Protein AF-A0A5J4XGR7-F1 (afdb_monomer_lite)

Structure (mmCIF, N/CA/C/O backbone):
data_AF-A0A5J4XGR7-F1
#
_entry.id   AF-A0A5J4XGR7-F1
#
loop_
_atom_site.group_PDB
_atom_site.id
_atom_site.type_symbol
_atom_site.label_atom_id
_atom_site.label_alt_id
_atom_site.label_comp_id
_atom_site.label_asym_id
_atom_site.label_entity_id
_atom_site.label_seq_id
_atom_site.pdbx_PDB_ins_code
_atom_site.Cartn_x
_atom_site.Cartn_y
_atom_site.Cartn_z
_atom_site.occupancy
_atom_site.B_iso_or_equiv
_atom_site.auth_seq_id
_atom_site.auth_comp_id
_atom_site.auth_asym_id
_atom_site.auth_atom_id
_atom_site.pdbx_PDB_model_num
ATOM 1 N N . MET A 1 1 ? -18.506 -3.057 61.019 1.00 35.47 1 MET A N 1
ATOM 2 C CA . MET A 1 1 ? -19.127 -3.613 59.799 1.00 35.47 1 MET A CA 1
ATOM 3 C C . MET A 1 1 ? -17.991 -3.957 58.861 1.00 35.47 1 MET A C 1
ATOM 5 O O . MET A 1 1 ? -17.282 -3.046 58.457 1.00 35.47 1 MET A O 1
ATOM 9 N N . GLY A 1 2 ? -17.722 -5.250 58.664 1.00 33.94 2 GLY A N 1
ATOM 10 C CA . GLY A 1 2 ? -16.629 -5.697 57.802 1.00 33.94 2 GLY A CA 1
ATOM 11 C C . GLY A 1 2 ? -16.838 -5.169 56.389 1.00 33.94 2 GLY A C 1
ATOM 12 O O . GLY A 1 2 ? -17.952 -5.234 55.870 1.00 33.94 2 GLY A O 1
ATOM 13 N N . SER A 1 3 ? -15.792 -4.596 55.802 1.00 35.97 3 SER A N 1
ATOM 14 C CA . SER A 1 3 ? -15.739 -4.311 54.374 1.00 35.97 3 SER A CA 1
ATOM 15 C C . SER A 1 3 ? -16.017 -5.618 53.641 1.00 35.97 3 SER A C 1
ATOM 17 O O . SER A 1 3 ? -15.190 -6.525 53.686 1.00 35.97 3 SER A O 1
ATOM 19 N N . VAL A 1 4 ? -17.200 -5.745 53.041 1.00 42.69 4 VAL A N 1
ATOM 20 C CA . VAL A 1 4 ? -17.518 -6.866 52.157 1.00 42.69 4 VAL A CA 1
ATOM 21 C C . VAL A 1 4 ? -16.517 -6.777 51.010 1.00 42.69 4 VAL A C 1
ATOM 23 O O . VAL A 1 4 ? -16.603 -5.861 50.190 1.00 42.69 4 VAL A O 1
ATOM 26 N N . GLU A 1 5 ? -15.504 -7.646 51.018 1.00 52.25 5 GLU A N 1
ATOM 27 C CA . GLU A 1 5 ? -14.591 -7.784 49.888 1.00 52.25 5 GLU A CA 1
ATOM 28 C C . GLU A 1 5 ? -15.436 -8.092 48.651 1.00 52.25 5 GLU A C 1
ATOM 30 O O . GLU A 1 5 ? -16.339 -8.930 48.688 1.00 52.25 5 GLU A O 1
ATOM 35 N N . ALA A 1 6 ? -15.210 -7.340 47.575 1.00 58.41 6 ALA A N 1
ATOM 36 C CA . ALA A 1 6 ? -15.931 -7.561 46.333 1.00 58.41 6 ALA A CA 1
ATOM 37 C C . ALA A 1 6 ? -15.627 -8.981 45.815 1.00 58.41 6 ALA A C 1
ATOM 39 O O . ALA A 1 6 ? -14.471 -9.403 45.902 1.00 58.41 6 ALA A O 1
ATOM 40 N N . PRO A 1 7 ? -16.624 -9.699 45.261 1.00 67.62 7 PRO A N 1
ATOM 41 C CA . PRO A 1 7 ? -16.417 -11.048 44.747 1.00 67.62 7 PRO A CA 1
ATOM 42 C C . PRO A 1 7 ? -15.323 -11.043 43.676 1.00 67.62 7 PRO A C 1
ATOM 44 O O . PRO A 1 7 ? -15.255 -10.136 42.838 1.00 67.62 7 PRO A O 1
ATOM 47 N N . ARG A 1 8 ? -14.446 -12.046 43.716 1.00 77.00 8 ARG A N 1
ATOM 48 C CA . ARG A 1 8 ? -13.372 -12.233 42.740 1.00 77.00 8 ARG A CA 1
ATOM 49 C C . ARG A 1 8 ? -13.976 -12.784 41.459 1.00 77.00 8 ARG A C 1
ATOM 51 O O . ARG A 1 8 ? -14.538 -13.875 41.448 1.00 77.00 8 ARG A O 1
ATOM 58 N N . VAL A 1 9 ? -13.831 -12.039 40.372 1.00 80.75 9 VAL A N 1
ATOM 59 C CA . VAL A 1 9 ? -14.451 -12.365 39.085 1.00 80.75 9 VAL A CA 1
ATOM 60 C C . VAL A 1 9 ? -13.431 -13.002 38.149 1.00 80.75 9 VAL A C 1
ATOM 62 O O . VAL A 1 9 ? -12.351 -12.451 37.943 1.00 80.75 9 VAL A O 1
ATOM 65 N N . TYR A 1 10 ? -13.792 -14.133 37.545 1.00 83.62 10 TYR A N 1
ATOM 66 C CA . TYR A 1 10 ? -13.064 -14.713 36.420 1.00 83.62 10 TYR A CA 1
ATOM 67 C C . TYR A 1 10 ? -13.695 -14.235 35.109 1.00 83.62 10 TYR A C 1
ATOM 69 O O . TYR A 1 10 ? -14.825 -14.607 34.800 1.00 83.62 10 TYR A O 1
ATOM 77 N N . ASN A 1 11 ? -12.997 -13.389 34.345 1.00 84.75 11 ASN A N 1
ATOM 78 C CA . ASN A 1 11 ? -13.507 -12.873 33.073 1.00 84.75 11 ASN A CA 1
ATOM 79 C C . ASN A 1 11 ? -13.073 -13.744 31.885 1.00 84.75 11 ASN A C 1
ATOM 81 O O . ASN A 1 11 ? -11.894 -14.065 31.738 1.00 84.75 11 ASN A O 1
ATOM 85 N N . VAL A 1 12 ? -14.019 -14.048 30.997 1.00 86.75 12 VAL A N 1
ATOM 86 C CA . VAL A 1 12 ? -13.786 -14.740 29.726 1.00 86.75 12 VAL A CA 1
ATOM 87 C C . VAL A 1 12 ? -14.386 -13.921 28.592 1.00 86.75 12 VAL A C 1
ATOM 89 O O . VAL A 1 12 ? -15.551 -13.531 28.646 1.00 86.75 12 VAL A O 1
ATOM 92 N N . ASN A 1 13 ? -13.606 -13.679 27.542 1.00 86.81 13 ASN A N 1
ATOM 93 C CA . ASN A 1 13 ? -14.063 -12.925 26.380 1.00 86.81 13 ASN A CA 1
ATOM 94 C C . ASN A 1 13 ? -14.585 -13.876 25.296 1.00 86.81 13 ASN A C 1
ATOM 96 O O . ASN A 1 13 ? -13.844 -14.714 24.774 1.00 86.81 13 ASN A O 1
ATOM 100 N N . VAL A 1 14 ? -15.851 -13.723 24.921 1.00 90.00 14 VAL A N 1
ATOM 101 C CA . VAL A 1 14 ? -16.527 -14.528 23.903 1.00 90.00 14 VAL A CA 1
ATOM 102 C C . VAL A 1 14 ? -16.848 -13.645 22.700 1.00 90.00 14 VAL A C 1
ATOM 104 O O . VAL A 1 14 ? -17.646 -12.715 22.788 1.00 90.00 14 VAL A O 1
ATOM 107 N N . GLY A 1 15 ? -16.215 -13.919 21.563 1.00 90.38 15 GLY A N 1
ATOM 108 C CA . GLY A 1 15 ? -16.432 -13.178 20.324 1.00 90.38 15 GLY A CA 1
ATOM 109 C C . GLY A 1 15 ? -17.690 -13.629 19.605 1.00 90.38 15 GLY A C 1
ATOM 110 O O . GLY A 1 15 ? -17.881 -14.824 19.412 1.00 90.38 15 GLY A O 1
ATOM 111 N N . VAL A 1 16 ? -18.520 -12.693 19.154 1.00 91.00 16 VAL A N 1
ATOM 112 C CA . VAL A 1 16 ? -19.720 -12.979 18.360 1.00 91.00 16 VAL A CA 1
ATOM 113 C C . VAL A 1 16 ? -19.467 -12.564 16.916 1.00 91.00 16 VAL A C 1
ATOM 115 O O . VAL A 1 16 ? -19.383 -11.382 16.598 1.00 91.00 16 VAL A O 1
ATOM 118 N N . LEU A 1 17 ? -19.300 -13.554 16.040 1.00 90.38 17 LEU A N 1
ATOM 119 C CA . LEU A 1 17 ? -18.918 -13.387 14.638 1.00 90.38 17 LEU A CA 1
ATOM 120 C C . LEU A 1 17 ? -19.970 -14.022 13.719 1.00 90.38 17 LEU A C 1
ATOM 122 O O . LEU A 1 17 ? -20.699 -14.928 14.109 1.00 90.38 17 LEU A O 1
ATOM 126 N N . GLY A 1 18 ? -20.058 -13.556 12.476 1.00 88.88 18 GLY A N 1
ATOM 127 C CA . GLY A 1 18 ? -21.080 -13.997 11.526 1.00 88.88 18 GLY A CA 1
ATOM 128 C C . GLY A 1 18 ? -21.386 -12.945 10.465 1.00 88.88 18 GLY A C 1
ATOM 129 O O . GLY A 1 18 ? -21.012 -11.776 10.598 1.00 88.88 18 GLY A O 1
ATOM 130 N N . HIS A 1 19 ? -22.109 -13.349 9.422 1.00 87.12 19 HIS A N 1
ATOM 131 C CA . HIS A 1 19 ? -22.442 -12.481 8.287 1.00 87.12 19 HIS A CA 1
ATOM 132 C C . HIS A 1 19 ? -23.283 -11.259 8.704 1.00 87.12 19 HIS A C 1
ATOM 134 O O . HIS A 1 19 ? -23.903 -11.258 9.778 1.00 87.12 19 HIS A O 1
ATOM 140 N N . VAL A 1 20 ? -23.318 -10.213 7.874 1.00 83.44 20 VAL A N 1
ATOM 141 C CA . VAL A 1 20 ? -24.282 -9.103 8.001 1.00 83.44 20 VAL A CA 1
ATOM 142 C C . VAL A 1 20 ? -25.706 -9.666 8.128 1.00 83.44 20 VAL A C 1
ATOM 144 O O . VAL A 1 20 ? -26.036 -10.690 7.536 1.00 83.44 20 VAL A O 1
ATOM 147 N N . ASP A 1 21 ? -26.519 -9.065 8.996 1.00 83.31 21 ASP A N 1
ATOM 148 C CA . ASP A 1 21 ? -27.905 -9.471 9.278 1.00 83.31 21 ASP A CA 1
ATOM 149 C C . ASP A 1 21 ? -28.121 -10.900 9.800 1.00 83.31 21 ASP A C 1
ATOM 151 O O . ASP A 1 21 ? -29.259 -11.353 9.892 1.00 83.31 21 ASP A O 1
ATOM 155 N N . SER A 1 22 ? -27.080 -11.620 10.227 1.00 87.56 22 SER A N 1
ATOM 156 C CA . SER A 1 22 ? -27.241 -12.921 10.911 1.00 87.56 22 SER A CA 1
ATOM 157 C C . SER A 1 22 ? -27.864 -12.805 12.316 1.00 87.56 22 SER A C 1
ATOM 159 O O . SER A 1 22 ? -28.319 -13.801 12.879 1.00 87.56 22 SER A O 1
ATOM 161 N N . GLY A 1 23 ? -27.931 -11.590 12.875 1.00 86.81 23 GLY A N 1
ATOM 162 C CA . GLY A 1 23 ? -28.514 -11.302 14.191 1.00 86.81 23 GLY A CA 1
ATOM 163 C C . GLY A 1 23 ? -27.525 -11.344 15.362 1.00 86.81 23 GLY A C 1
ATOM 164 O O . GLY A 1 23 ? -27.931 -11.644 16.480 1.00 86.81 23 GLY A O 1
ATOM 165 N N . LYS A 1 24 ? -26.240 -11.040 15.118 1.00 88.38 24 LYS A N 1
ATOM 166 C CA . LYS A 1 24 ? -25.180 -10.960 16.148 1.00 88.38 24 LYS A CA 1
ATOM 167 C C . LYS A 1 24 ? -25.539 -10.015 17.297 1.00 88.38 24 LYS A C 1
ATOM 169 O O . LYS A 1 24 ? -25.634 -10.455 18.436 1.00 88.38 24 LYS A O 1
ATOM 174 N N . THR A 1 25 ? -25.831 -8.752 16.993 1.00 84.38 25 THR A N 1
ATOM 175 C CA . THR A 1 25 ? -26.162 -7.731 17.999 1.00 84.38 25 THR A CA 1
ATOM 176 C C . THR A 1 25 ? -27.451 -8.061 18.746 1.00 84.38 25 THR A C 1
ATOM 178 O O . THR A 1 25 ? -27.526 -7.880 19.956 1.00 84.38 25 THR A O 1
ATOM 181 N N . SER A 1 26 ? -28.445 -8.639 18.062 1.00 84.81 26 SER A N 1
ATOM 182 C CA . SER A 1 26 ? -29.669 -9.131 18.708 1.00 84.81 26 SER A CA 1
ATOM 183 C C . SER A 1 26 ? -29.368 -10.255 19.703 1.00 84.81 26 SER A C 1
ATOM 185 O O . SER A 1 26 ? -29.887 -10.238 20.815 1.00 84.81 26 SER A O 1
ATOM 187 N N . LEU A 1 27 ? -28.500 -11.204 19.333 1.00 87.25 27 LEU A N 1
ATOM 188 C CA . LEU A 1 27 ? -28.049 -12.278 20.219 1.00 87.25 27 LEU A CA 1
ATOM 189 C C . LEU A 1 27 ? -27.272 -11.729 21.425 1.00 87.25 27 LEU A C 1
ATOM 191 O O . LEU A 1 27 ? -27.525 -12.152 22.549 1.00 87.25 27 LEU A O 1
ATOM 195 N N . VAL A 1 28 ? -26.368 -10.768 21.210 1.00 87.44 28 VAL A N 1
ATOM 196 C CA . VAL A 1 28 ? -25.615 -10.110 22.290 1.00 87.44 28 VAL A CA 1
ATOM 197 C C . VAL A 1 28 ? -26.563 -9.400 23.251 1.00 87.44 28 VAL A C 1
ATOM 199 O O . VAL A 1 28 ? -26.449 -9.589 24.460 1.00 87.44 28 VAL A O 1
ATOM 202 N N . ALA A 1 29 ? -27.540 -8.650 22.738 1.00 83.00 29 ALA A N 1
ATOM 203 C CA . ALA A 1 29 ? -28.545 -7.976 23.555 1.00 83.00 29 ALA A CA 1
ATOM 204 C C . ALA A 1 29 ? -29.399 -8.963 24.371 1.00 83.00 29 ALA A C 1
ATOM 206 O O . ALA A 1 29 ? -29.711 -8.680 25.522 1.00 83.00 29 ALA A O 1
ATOM 207 N N . ALA A 1 30 ? -29.736 -10.129 23.808 1.00 84.25 30 ALA A N 1
ATOM 208 C CA . ALA A 1 30 ? -30.494 -11.167 24.509 1.00 84.25 30 ALA A CA 1
ATOM 209 C C . ALA A 1 30 ? -29.683 -11.902 25.592 1.00 84.25 30 ALA A C 1
ATOM 211 O O . ALA A 1 30 ? -30.261 -12.366 26.570 1.00 84.25 30 ALA A O 1
ATOM 212 N N . LEU A 1 31 ? -28.363 -12.021 25.423 1.00 85.31 31 LEU A N 1
ATOM 213 C CA . LEU A 1 31 ? -27.473 -12.675 26.390 1.00 85.31 31 LEU A CA 1
ATOM 214 C C . LEU A 1 31 ? -27.019 -11.746 27.528 1.00 85.31 31 LEU A C 1
ATOM 216 O O . LEU A 1 31 ? -26.620 -12.224 28.586 1.00 85.31 31 LEU A O 1
ATOM 220 N N . SER A 1 32 ? -27.015 -10.432 27.311 1.00 82.94 32 SER A N 1
ATOM 221 C CA . SER A 1 32 ? -26.356 -9.481 28.213 1.00 82.94 32 SER A CA 1
ATOM 222 C C . SER A 1 32 ? -27.250 -9.034 29.369 1.00 82.94 32 SER A C 1
ATOM 224 O O . SER A 1 32 ? -28.378 -8.603 29.155 1.00 82.94 32 SER A O 1
ATOM 226 N N . THR A 1 33 ? -26.711 -9.028 30.594 1.00 71.31 33 THR A N 1
ATOM 227 C CA . THR A 1 33 ? -27.356 -8.404 31.770 1.00 71.31 33 THR A CA 1
ATOM 228 C C . THR A 1 33 ? -26.818 -7.001 32.045 1.00 71.31 33 THR A C 1
ATOM 230 O O . THR A 1 33 ? -27.532 -6.147 32.568 1.00 71.31 33 THR A O 1
ATOM 233 N N . THR A 1 34 ? -25.561 -6.742 31.671 1.00 59.38 34 THR A N 1
ATOM 234 C CA . THR A 1 34 ? -24.900 -5.443 31.798 1.00 59.38 34 THR A CA 1
ATOM 235 C C . THR A 1 34 ? -24.473 -4.952 30.422 1.00 59.38 34 THR A C 1
ATOM 237 O O . THR A 1 34 ? -23.556 -5.489 29.802 1.00 59.38 34 THR A O 1
ATOM 240 N N . LEU A 1 35 ? -25.104 -3.875 29.956 1.00 58.78 35 LEU A N 1
ATOM 241 C CA . LEU A 1 35 ? -24.675 -3.163 28.755 1.00 58.78 35 LEU A CA 1
ATOM 242 C C . LEU A 1 35 ? -23.594 -2.146 29.145 1.00 58.78 35 LEU A C 1
ATOM 244 O O . LEU A 1 35 ? -23.832 -1.247 29.956 1.00 58.78 35 LEU A O 1
ATOM 248 N N . SER A 1 36 ? -22.393 -2.278 28.585 1.00 54.06 36 SER A N 1
ATOM 249 C CA . SER A 1 36 ? -21.340 -1.260 28.684 1.00 54.06 36 SER A CA 1
ATOM 250 C C . SER A 1 36 ? -20.983 -0.731 27.296 1.00 54.06 36 SER A C 1
ATOM 252 O O . SER A 1 36 ? -21.349 -1.321 26.293 1.00 54.06 36 SER A O 1
ATOM 254 N N . THR A 1 37 ? -20.391 0.467 27.262 1.00 48.09 37 THR A N 1
ATOM 255 C CA . THR A 1 37 ? -19.829 1.178 26.091 1.00 48.09 37 THR A CA 1
ATOM 256 C C . THR A 1 37 ? -20.209 0.643 24.701 1.00 48.09 37 THR A C 1
ATOM 258 O O . THR A 1 37 ? -19.685 -0.367 24.245 1.00 48.09 37 THR A O 1
ATOM 261 N N . ALA A 1 38 ? -21.072 1.406 24.020 1.00 42.56 38 ALA A N 1
ATOM 262 C CA . ALA A 1 38 ? -21.452 1.271 22.609 1.00 42.56 38 ALA A CA 1
ATOM 263 C C . ALA A 1 38 ? -22.240 0.011 22.192 1.00 42.56 38 ALA A C 1
ATOM 265 O O . ALA A 1 38 ? -22.529 -0.124 21.012 1.00 42.56 38 ALA A O 1
ATOM 266 N N . ALA A 1 39 ? -22.697 -0.834 23.126 1.00 40.84 39 ALA A N 1
ATOM 267 C CA . ALA A 1 39 ? -23.545 -2.001 22.822 1.00 40.84 39 ALA A CA 1
ATOM 268 C C . ALA A 1 39 ? -24.866 -1.690 22.073 1.00 40.84 39 ALA A C 1
ATOM 270 O O . ALA A 1 39 ? -25.494 -2.589 21.525 1.00 40.84 39 ALA A O 1
ATOM 271 N N . LEU A 1 40 ? -25.287 -0.420 22.049 1.00 45.88 40 LEU A N 1
ATOM 272 C CA . LEU A 1 40 ? -26.390 0.096 21.239 1.00 45.88 40 LEU A CA 1
ATOM 273 C C . LEU A 1 40 ? -25.913 1.378 20.544 1.00 45.88 40 LEU A C 1
ATOM 275 O O . LEU A 1 40 ? -26.036 2.474 21.096 1.00 45.88 40 LEU A O 1
ATOM 279 N N . ASP A 1 41 ? -25.271 1.198 19.388 1.00 48.06 41 ASP A N 1
ATOM 280 C CA . ASP A 1 41 ? -24.993 2.175 18.327 1.00 48.06 41 ASP A CA 1
ATOM 281 C C . ASP A 1 41 ? -25.089 3.648 18.745 1.00 48.06 41 ASP A C 1
ATOM 283 O O . ASP A 1 41 ? -26.098 4.316 18.541 1.00 48.06 41 ASP A O 1
ATOM 287 N N . LYS A 1 42 ? -24.027 4.200 19.341 1.00 41.34 42 LYS A N 1
ATOM 288 C CA . LYS A 1 42 ? -23.983 5.632 19.696 1.00 41.34 42 LYS A CA 1
ATOM 289 C C . LYS A 1 42 ? -23.774 6.536 18.473 1.00 41.34 42 LYS A C 1
ATOM 291 O O . LYS A 1 42 ? -24.094 7.720 18.539 1.00 41.34 42 LYS A O 1
ATOM 296 N N . HIS A 1 43 ? -23.231 5.988 17.385 1.00 45.69 43 HIS A N 1
ATOM 297 C CA . HIS A 1 43 ? -22.874 6.738 16.185 1.00 45.69 43 HIS A CA 1
ATOM 298 C C . HIS A 1 43 ? -24.121 6.975 15.302 1.00 45.69 43 HIS A C 1
ATOM 300 O O . HIS A 1 43 ? -24.812 6.005 14.982 1.00 45.69 43 HIS A O 1
ATOM 306 N N . PRO A 1 44 ? -24.427 8.222 14.883 1.00 43.00 44 PRO A N 1
ATOM 307 C CA . PRO A 1 44 ? -25.643 8.555 14.124 1.00 43.00 44 PRO A CA 1
ATOM 308 C C . PRO A 1 44 ? -25.837 7.702 12.861 1.00 43.00 44 PRO A C 1
ATOM 310 O O . PRO A 1 44 ? -26.915 7.158 12.650 1.00 43.00 44 PRO A O 1
ATOM 313 N N . GLN A 1 45 ? -24.761 7.469 12.097 1.00 41.34 45 GLN A N 1
ATOM 314 C CA . GLN A 1 45 ? -24.793 6.609 10.901 1.00 41.34 45 GLN A CA 1
ATOM 315 C C . GLN A 1 45 ? -25.072 5.128 11.207 1.00 41.34 45 GLN A C 1
ATOM 317 O O . GLN A 1 45 ? -25.607 4.423 10.358 1.00 41.34 45 GLN A O 1
ATOM 322 N N . SER A 1 46 ? -24.705 4.651 12.399 1.00 48.94 46 SER A N 1
ATOM 323 C CA . SER A 1 46 ? -24.920 3.264 12.842 1.00 48.94 46 SER A CA 1
ATOM 324 C C . SER A 1 46 ? -26.401 3.038 13.155 1.00 48.94 46 SER A C 1
ATOM 326 O O . SER A 1 46 ? -26.987 2.059 12.705 1.00 48.94 46 SER A O 1
ATOM 328 N N . LYS A 1 47 ? -27.047 4.021 13.808 1.00 47.19 47 LYS A N 1
ATOM 329 C CA . LYS A 1 47 ? -28.500 4.022 14.056 1.00 47.19 47 LYS A CA 1
ATOM 330 C C . LYS A 1 47 ? -29.330 4.168 12.782 1.00 47.19 47 LYS A C 1
ATOM 332 O O . LYS A 1 47 ? -30.358 3.513 12.670 1.00 47.19 47 LYS A O 1
ATOM 337 N N . GLU A 1 48 ? -28.902 5.010 11.840 1.00 44.81 48 GLU A N 1
ATOM 338 C CA . GLU A 1 48 ? -29.597 5.185 10.553 1.00 44.81 48 GLU A CA 1
ATOM 339 C C . GLU A 1 48 ? -29.514 3.940 9.663 1.00 44.81 48 GLU A C 1
ATOM 341 O O . GLU A 1 48 ? -30.456 3.650 8.929 1.00 44.81 48 GLU A O 1
ATOM 346 N N . ARG A 1 49 ? -28.397 3.199 9.718 1.00 41.91 49 ARG A N 1
ATOM 347 C CA . ARG A 1 49 ? -28.151 2.031 8.855 1.00 41.91 49 ARG A CA 1
ATOM 348 C C . ARG A 1 49 ? -28.406 0.677 9.524 1.00 41.91 49 ARG A C 1
ATOM 350 O O . ARG A 1 49 ? -28.447 -0.322 8.816 1.00 41.91 49 ARG A O 1
ATOM 357 N N . GLY A 1 50 ? -28.558 0.624 10.848 1.00 50.94 50 GLY A N 1
ATOM 358 C CA . GLY A 1 50 ? -28.793 -0.613 11.602 1.00 50.94 50 GLY A CA 1
ATOM 359 C C . GLY A 1 50 ? -27.637 -1.622 11.550 1.00 50.94 50 GLY A C 1
ATOM 360 O O . GLY A 1 50 ? -27.884 -2.825 11.599 1.00 50.94 50 GLY A O 1
ATOM 361 N N . ILE A 1 51 ? -26.388 -1.157 11.410 1.00 53.47 51 ILE A N 1
ATOM 362 C CA . ILE A 1 51 ? -25.192 -2.008 11.274 1.00 53.47 51 ILE A CA 1
ATOM 363 C C . ILE A 1 51 ? -24.161 -1.706 12.361 1.00 53.47 51 ILE A C 1
ATOM 365 O O . ILE A 1 51 ? -23.870 -0.550 12.622 1.00 53.47 51 ILE A O 1
ATOM 369 N N . THR A 1 52 ? -23.522 -2.734 12.917 1.00 52.91 52 THR A N 1
ATOM 370 C CA . THR A 1 52 ? -22.407 -2.577 13.864 1.00 52.91 52 THR A CA 1
ATOM 371 C C . THR A 1 52 ? -21.140 -2.112 13.138 1.00 52.91 52 THR A C 1
ATOM 373 O O . THR A 1 52 ? -20.603 -2.849 12.306 1.00 52.91 52 THR A O 1
ATOM 376 N N . LEU A 1 53 ? -20.659 -0.901 13.445 1.00 56.28 53 LEU A N 1
ATOM 377 C CA . LEU A 1 53 ? -19.463 -0.298 12.829 1.00 56.28 53 LEU A CA 1
ATOM 378 C C . LEU A 1 53 ? -18.163 -0.505 13.636 1.00 56.28 53 LEU A C 1
ATOM 380 O O . LEU A 1 53 ? -17.075 -0.401 13.071 1.00 56.28 53 LEU A O 1
ATOM 384 N N . ASP A 1 54 ? -18.264 -0.836 14.926 1.00 67.31 54 ASP A N 1
ATOM 385 C CA . ASP A 1 54 ? -17.138 -1.024 15.856 1.00 67.31 54 ASP A CA 1
ATOM 386 C C . ASP A 1 54 ? -17.360 -2.259 16.760 1.00 67.31 54 ASP A C 1
ATOM 388 O O . ASP A 1 54 ? -18.458 -2.802 16.801 1.00 67.31 54 ASP A O 1
ATOM 392 N N . LEU A 1 55 ? -16.339 -2.722 17.486 1.00 73.25 55 LEU A N 1
ATOM 393 C CA . LEU A 1 55 ? -16.454 -3.767 18.497 1.00 73.25 55 LEU A CA 1
ATOM 394 C C . LEU A 1 55 ? -17.379 -3.300 19.627 1.00 73.25 55 LEU A C 1
ATOM 396 O O . LEU A 1 55 ? -17.040 -2.410 20.412 1.00 73.25 55 LEU A O 1
ATOM 400 N N . GLY A 1 56 ? -18.544 -3.934 19.726 1.00 76.56 56 GLY A N 1
ATOM 401 C CA . GLY A 1 56 ? -19.458 -3.757 20.848 1.00 76.56 56 GLY A CA 1
ATOM 402 C C . GLY A 1 56 ? -19.044 -4.644 22.018 1.00 76.56 56 GLY A C 1
ATOM 403 O O . GLY A 1 56 ? -18.655 -5.792 21.822 1.00 76.56 56 GLY A O 1
ATOM 404 N N . PHE A 1 57 ? -19.148 -4.142 23.248 1.00 78.31 57 PHE A N 1
ATOM 405 C CA . PHE A 1 57 ? -18.793 -4.918 24.438 1.00 78.31 57 PHE A CA 1
ATOM 406 C C . PHE A 1 57 ? -19.955 -4.967 25.414 1.00 78.31 57 PHE A C 1
ATOM 408 O O . PHE A 1 57 ? -20.390 -3.941 25.926 1.00 78.31 57 PHE A O 1
ATOM 415 N N . SER A 1 58 ? -20.433 -6.167 25.713 1.00 83.06 58 SER A N 1
ATOM 416 C CA . SER A 1 58 ? -21.461 -6.390 26.734 1.00 83.06 58 SER A CA 1
ATOM 417 C C . SER A 1 58 ? -21.056 -7.536 27.643 1.00 83.06 58 SER A C 1
ATOM 419 O O . SER A 1 58 ? -20.127 -8.270 27.320 1.00 83.06 58 SER A O 1
ATOM 421 N N . SER A 1 59 ? -21.705 -7.698 28.791 1.00 85.62 59 SER A N 1
ATOM 422 C CA . SER A 1 59 ? -21.398 -8.827 29.665 1.00 85.62 59 SER A CA 1
ATOM 423 C C . SER A 1 59 ? -22.610 -9.369 30.404 1.00 85.62 59 SER A C 1
ATOM 425 O O . SER A 1 59 ? -23.624 -8.690 30.601 1.00 85.62 59 SER A O 1
ATOM 427 N N . PHE A 1 60 ? -22.478 -10.618 30.834 1.00 87.19 60 PHE A N 1
ATOM 428 C CA . PHE A 1 60 ? -23.310 -11.218 31.865 1.00 87.19 60 PHE A CA 1
ATOM 429 C C . PHE A 1 60 ? -22.422 -11.954 32.869 1.00 87.19 60 PHE A C 1
ATOM 431 O O . PHE A 1 60 ? -21.311 -12.379 32.544 1.00 87.19 60 PHE A O 1
ATOM 438 N N . ALA A 1 61 ? -22.904 -12.065 34.102 1.00 85.81 61 ALA A N 1
ATOM 439 C CA . ALA A 1 61 ? -22.212 -12.745 35.188 1.00 85.81 61 ALA A CA 1
ATOM 440 C C . ALA A 1 61 ? -23.087 -13.876 35.721 1.00 85.81 61 ALA A C 1
ATOM 442 O O . ALA A 1 61 ? -24.317 -13.779 35.709 1.00 85.81 61 ALA A O 1
ATOM 443 N N . MET A 1 62 ? -22.446 -14.944 36.177 1.00 87.38 62 MET A N 1
ATOM 444 C CA . MET A 1 62 ? -23.108 -16.090 36.780 1.00 87.38 62 MET A CA 1
ATOM 445 C C . MET A 1 62 ? -22.238 -16.709 37.882 1.00 87.38 62 MET A C 1
ATOM 447 O O . MET A 1 62 ? -21.019 -16.508 37.884 1.00 87.38 62 MET A O 1
ATOM 451 N N . PRO A 1 63 ? -22.834 -17.483 38.808 1.00 86.94 63 PRO A N 1
ATOM 452 C CA . PRO A 1 63 ? -22.070 -18.240 39.792 1.00 86.94 63 PRO A CA 1
ATOM 453 C C . PRO A 1 63 ? -21.051 -19.163 39.121 1.00 86.94 63 PRO A C 1
ATOM 455 O O . PRO A 1 63 ? -21.295 -19.666 38.019 1.00 86.94 63 PRO A O 1
ATOM 458 N N . MET A 1 64 ? -19.917 -19.390 39.784 1.00 86.00 64 MET A N 1
ATOM 459 C CA . MET A 1 64 ? -18.836 -20.188 39.215 1.00 86.00 64 MET A CA 1
ATOM 460 C C . MET A 1 64 ? -19.297 -21.630 38.900 1.00 86.00 64 MET A C 1
ATOM 462 O O . MET A 1 64 ? -19.754 -22.333 39.808 1.00 86.00 64 MET A O 1
ATOM 466 N N . PRO A 1 65 ? -19.186 -22.100 37.639 1.00 86.44 65 PRO A N 1
ATOM 467 C CA . PRO A 1 65 ? -19.594 -23.453 37.256 1.00 86.44 65 PRO A CA 1
ATOM 468 C C . PRO A 1 65 ? -18.784 -24.540 37.971 1.00 86.44 65 PRO A C 1
ATOM 470 O O . PRO A 1 65 ? -17.587 -24.367 38.189 1.00 86.44 65 PRO A O 1
ATOM 473 N N . ASP A 1 66 ? -19.397 -25.700 38.233 1.00 84.88 66 ASP A N 1
ATOM 474 C CA . ASP A 1 66 ? -18.789 -26.809 38.996 1.00 84.88 66 ASP A CA 1
ATOM 475 C C . ASP A 1 66 ? -17.392 -27.213 38.503 1.00 84.88 66 ASP A C 1
ATOM 477 O O . ASP A 1 66 ? -16.465 -27.397 39.288 1.00 84.88 66 ASP A O 1
ATOM 481 N N . HIS A 1 67 ? -17.202 -27.285 37.184 1.00 84.25 67 HIS A N 1
ATOM 482 C CA . HIS A 1 67 ? -15.924 -27.673 36.584 1.00 84.25 67 HIS A CA 1
ATOM 483 C C . HIS A 1 67 ? -14.818 -26.605 36.715 1.00 84.25 67 HIS A C 1
ATOM 485 O O . HIS A 1 67 ? -13.651 -26.920 36.490 1.00 84.25 67 HIS A O 1
ATOM 491 N N . LEU A 1 68 ? -15.149 -25.369 37.112 1.00 84.12 68 LEU A N 1
ATOM 492 C CA . LEU A 1 68 ? -14.210 -24.257 37.315 1.00 84.12 68 LEU A CA 1
ATOM 493 C C . LEU A 1 68 ? -14.069 -23.833 38.787 1.00 84.12 68 LEU A C 1
ATOM 495 O O . LEU A 1 68 ? -13.210 -23.010 39.089 1.00 84.12 68 LEU A O 1
ATOM 499 N N . GLN A 1 69 ? -14.837 -24.411 39.718 1.00 82.38 69 GLN A N 1
ATOM 500 C CA . GLN A 1 69 ? -14.798 -24.066 41.154 1.00 82.38 69 GLN A CA 1
ATOM 501 C C . GLN A 1 69 ? -13.429 -24.274 41.824 1.00 82.38 69 GLN A C 1
ATOM 503 O O . GLN A 1 69 ? -13.175 -23.739 42.897 1.00 82.38 69 GLN A O 1
ATOM 508 N N . HIS A 1 70 ? -12.529 -25.037 41.199 1.00 80.81 70 HIS A N 1
ATOM 509 C CA . HIS A 1 70 ? -11.150 -25.206 41.661 1.00 80.81 70 HIS A CA 1
ATOM 510 C C . HIS A 1 70 ? -10.289 -23.937 41.496 1.00 80.81 70 HIS A C 1
ATOM 512 O O . HIS A 1 70 ? -9.190 -23.865 42.046 1.00 80.81 70 HIS A O 1
ATOM 518 N N . LEU A 1 71 ? -10.751 -22.951 40.720 1.00 80.88 71 LEU A N 1
ATOM 519 C CA . LEU A 1 71 ? -10.074 -21.670 40.536 1.00 80.88 71 LEU A CA 1
ATOM 520 C C . LEU A 1 71 ? -10.374 -20.714 41.709 1.00 80.88 71 LEU A C 1
ATOM 522 O O . LEU A 1 71 ? -11.446 -20.788 42.302 1.00 80.88 71 LEU A O 1
ATOM 526 N N . PRO A 1 72 ? -9.473 -19.769 42.038 1.00 81.81 72 PRO A N 1
ATOM 527 C CA . PRO A 1 72 ? -9.626 -18.860 43.179 1.00 81.81 72 PRO A CA 1
ATOM 528 C C . PRO A 1 72 ? -10.584 -17.683 42.887 1.00 81.81 72 PRO A C 1
ATOM 530 O O . PRO A 1 72 ? -10.259 -16.534 43.193 1.00 81.81 72 PRO A O 1
ATOM 533 N N . TYR A 1 73 ? -11.740 -17.955 42.277 1.00 83.31 73 TYR A N 1
ATOM 534 C CA . TYR A 1 73 ? -12.741 -16.967 41.865 1.00 83.31 73 TYR A CA 1
ATOM 535 C C . TYR A 1 73 ? -14.143 -17.389 42.307 1.00 83.31 73 TYR A C 1
ATOM 537 O O . TYR A 1 73 ? -14.447 -18.577 42.372 1.00 83.31 73 TYR A O 1
ATOM 545 N N . ASP A 1 74 ? -14.989 -16.402 42.586 1.00 84.50 74 ASP A N 1
ATOM 546 C CA . ASP A 1 74 ? -16.321 -16.599 43.158 1.00 84.50 74 ASP A CA 1
ATOM 547 C C . ASP A 1 74 ? -17.416 -16.564 42.065 1.00 84.50 74 ASP A C 1
ATOM 549 O O . ASP A 1 74 ? -18.423 -17.269 42.156 1.00 84.50 74 ASP A O 1
ATOM 553 N N . GLU A 1 75 ? -17.201 -15.796 40.988 1.00 87.81 75 GLU A N 1
ATOM 554 C CA . GLU A 1 75 ? -18.141 -15.637 39.867 1.00 87.81 75 GLU A CA 1
ATOM 555 C C . GLU A 1 75 ? -17.443 -15.765 38.503 1.00 87.81 75 GLU A C 1
ATOM 557 O O . GLU A 1 75 ? -16.310 -15.309 38.317 1.00 87.81 75 GLU A O 1
ATOM 562 N N . LEU A 1 76 ? -18.155 -16.334 37.524 1.00 86.94 76 LEU A N 1
ATOM 563 C CA . LEU A 1 76 ? -17.769 -16.328 36.114 1.00 86.94 76 LEU A CA 1
ATOM 564 C C . LEU A 1 76 ? -18.441 -15.148 35.414 1.00 86.94 76 LEU A C 1
ATOM 566 O O . LEU A 1 76 ? -19.667 -15.023 35.416 1.00 86.94 76 LEU A O 1
ATOM 570 N N . GLN A 1 77 ? -17.647 -14.327 34.738 1.00 86.50 77 GLN A N 1
ATOM 571 C CA . GLN A 1 77 ? -18.145 -13.264 33.882 1.00 86.50 77 GLN A CA 1
ATOM 572 C C . GLN A 1 77 ? -17.797 -13.536 32.425 1.00 86.50 77 GLN A C 1
ATOM 574 O O . GLN A 1 77 ? -16.640 -13.758 32.070 1.00 86.50 77 GLN A O 1
ATOM 579 N N . VAL A 1 78 ? -18.809 -13.452 31.569 1.00 88.06 78 VAL A N 1
ATOM 580 C CA . VAL A 1 78 ? -18.662 -13.587 30.125 1.00 88.06 78 VAL A CA 1
ATOM 581 C C . VAL A 1 78 ? -18.794 -12.208 29.497 1.00 88.06 78 VAL A C 1
ATOM 583 O O . VAL A 1 78 ? -19.863 -11.600 29.530 1.00 88.06 78 VAL A O 1
ATOM 586 N N . THR A 1 79 ? -17.702 -11.713 28.919 1.00 87.56 79 THR A N 1
ATOM 587 C CA . THR A 1 79 ? -17.689 -10.484 28.123 1.00 87.56 79 THR A CA 1
ATOM 588 C C . THR A 1 79 ? -17.901 -10.839 26.656 1.00 87.56 79 THR A C 1
ATOM 590 O O . THR A 1 79 ? -17.052 -11.459 26.023 1.00 87.56 79 THR A O 1
ATOM 593 N N . LEU A 1 80 ? -19.043 -10.444 26.109 1.00 87.94 80 LEU A N 1
ATOM 594 C CA . LEU A 1 80 ? -19.402 -10.605 24.708 1.00 87.94 80 LEU A CA 1
ATOM 595 C C . LEU A 1 80 ? -18.763 -9.493 23.874 1.00 87.94 80 LEU A C 1
ATOM 597 O O . LEU A 1 80 ? -19.005 -8.310 24.122 1.00 87.94 80 LEU A O 1
ATOM 601 N N . VAL A 1 81 ? -17.972 -9.888 22.879 1.00 86.75 81 VAL A N 1
ATOM 602 C CA . VAL A 1 81 ? -17.326 -8.997 21.909 1.00 86.75 81 VAL A CA 1
ATOM 603 C C . VAL A 1 81 ? -18.102 -9.078 20.593 1.00 86.75 81 VAL A C 1
ATOM 605 O O . VAL A 1 81 ? -17.898 -10.002 19.805 1.00 86.75 81 VAL A O 1
ATOM 608 N N . ASP A 1 82 ? -19.019 -8.138 20.366 1.00 86.12 82 ASP A N 1
ATOM 609 C CA . ASP A 1 82 ? -19.807 -8.043 19.133 1.00 86.12 82 ASP A CA 1
ATOM 610 C C . ASP A 1 82 ? -18.915 -7.551 17.993 1.00 86.12 82 ASP A C 1
ATOM 612 O O . ASP A 1 82 ? -18.483 -6.397 17.980 1.00 86.12 82 ASP A O 1
ATOM 616 N N . CYS A 1 83 ? -18.592 -8.440 17.056 1.00 82.38 83 CYS A N 1
ATOM 617 C CA . CYS A 1 83 ? -17.745 -8.103 15.923 1.00 82.38 83 CYS A CA 1
ATOM 618 C C . CYS A 1 83 ? -18.589 -7.585 14.751 1.00 82.38 83 CYS A C 1
ATOM 620 O O . CYS A 1 83 ? -19.631 -8.169 14.431 1.00 82.38 83 CYS A O 1
ATOM 622 N N . PRO A 1 84 ? -18.129 -6.541 14.040 1.00 76.00 84 PRO A N 1
ATOM 623 C CA . PRO A 1 84 ? -18.842 -6.036 12.878 1.00 76.00 84 PRO A CA 1
ATOM 624 C C . PRO A 1 84 ? -18.987 -7.118 11.803 1.00 76.00 84 PRO A C 1
ATOM 626 O O . PRO A 1 84 ? -18.092 -7.932 11.589 1.00 76.00 84 PRO A O 1
ATOM 629 N N . GLY A 1 85 ? -20.129 -7.133 11.110 1.00 64.69 85 GLY A N 1
ATOM 630 C CA . GLY A 1 85 ? -20.366 -8.076 10.011 1.00 64.69 85 GLY A CA 1
ATOM 631 C C . GLY A 1 85 ? -19.838 -7.593 8.661 1.00 64.69 85 GLY A C 1
ATOM 632 O O . GLY A 1 85 ? -19.613 -8.405 7.776 1.00 64.69 85 GLY A O 1
ATOM 633 N N . HIS A 1 86 ? -19.673 -6.284 8.469 1.00 70.25 86 HIS A N 1
ATOM 634 C CA . HIS A 1 86 ? -19.421 -5.724 7.143 1.00 70.25 86 HIS A CA 1
ATOM 635 C C . HIS A 1 86 ? -18.020 -6.066 6.611 1.00 70.25 86 HIS A C 1
ATOM 637 O O . HIS A 1 86 ? -17.029 -6.027 7.340 1.00 70.25 86 HIS A O 1
ATOM 643 N N . ALA A 1 87 ? -17.922 -6.331 5.305 1.00 55.91 87 ALA A N 1
ATOM 644 C CA . ALA A 1 87 ? -16.689 -6.751 4.642 1.00 55.91 87 ALA A CA 1
ATOM 645 C C . ALA A 1 87 ? -15.534 -5.736 4.799 1.00 55.91 87 ALA A C 1
ATOM 647 O O . ALA A 1 87 ? -14.369 -6.130 4.887 1.00 55.91 87 ALA A O 1
ATOM 648 N N . SER A 1 88 ? -15.831 -4.437 4.868 1.00 56.38 88 SER A N 1
ATOM 649 C CA . SER A 1 88 ? -14.831 -3.375 5.075 1.00 56.38 88 SER A CA 1
ATOM 650 C C . SER A 1 88 ? -14.195 -3.372 6.474 1.00 56.38 88 SER A C 1
ATOM 652 O O . SER A 1 88 ? -13.150 -2.755 6.664 1.00 56.38 88 SER A O 1
ATOM 654 N N . LEU A 1 89 ? -14.779 -4.086 7.443 1.00 68.56 89 LEU A N 1
ATOM 655 C CA . LEU A 1 89 ? -14.388 -4.042 8.856 1.00 68.56 89 LEU A CA 1
ATOM 656 C C . LEU A 1 89 ? -13.549 -5.253 9.288 1.00 68.56 89 LEU A C 1
ATOM 658 O O . LEU A 1 89 ? -13.325 -5.470 10.475 1.00 68.56 89 LEU A O 1
ATOM 662 N N . ILE A 1 90 ? -13.013 -6.024 8.338 1.00 69.62 90 ILE A N 1
ATOM 663 C CA . ILE A 1 90 ? -12.196 -7.212 8.630 1.00 69.62 90 ILE A CA 1
ATOM 664 C C . ILE A 1 90 ? -10.960 -6.891 9.490 1.00 69.62 90 ILE A C 1
ATOM 666 O O . ILE A 1 90 ? -10.600 -7.682 10.357 1.00 69.62 90 ILE A O 1
ATOM 670 N N . LYS A 1 91 ? -10.361 -5.699 9.330 1.00 70.75 91 LYS A N 1
ATOM 671 C CA . LYS A 1 91 ? -9.235 -5.226 10.161 1.00 70.75 91 LYS A CA 1
ATOM 672 C C . LYS A 1 91 ? -9.623 -5.156 11.644 1.00 70.75 91 LYS A C 1
ATOM 674 O O . LYS A 1 91 ? -8.871 -5.605 12.505 1.00 70.75 91 LYS A O 1
ATOM 679 N N . THR A 1 92 ? -10.832 -4.671 11.924 1.00 72.50 92 THR A N 1
ATOM 680 C CA . THR A 1 92 ? -11.420 -4.610 13.268 1.00 72.50 92 THR A CA 1
ATOM 681 C C . THR A 1 92 ? -11.648 -6.005 13.845 1.00 72.50 92 THR A C 1
ATOM 683 O O . THR A 1 92 ? -11.315 -6.256 15.002 1.00 72.50 92 THR A O 1
ATOM 686 N N . ILE A 1 93 ? -12.150 -6.934 13.026 1.00 74.56 93 ILE A N 1
ATOM 687 C CA . ILE A 1 93 ? -12.394 -8.325 13.432 1.00 74.56 93 ILE A CA 1
ATOM 688 C C . ILE A 1 93 ? -11.073 -9.026 13.796 1.00 74.56 93 ILE A C 1
ATOM 690 O O . ILE A 1 93 ? -11.009 -9.723 14.805 1.00 74.56 93 ILE A O 1
ATOM 694 N N . ILE A 1 94 ? -10.001 -8.809 13.026 1.00 72.81 94 ILE A N 1
ATOM 695 C CA . ILE A 1 94 ? -8.672 -9.385 13.301 1.00 72.81 94 ILE A CA 1
ATOM 696 C C . ILE A 1 94 ? -8.077 -8.826 14.601 1.00 72.81 94 ILE A C 1
ATOM 698 O O . ILE A 1 94 ? -7.520 -9.585 15.393 1.00 72.81 94 ILE A O 1
ATOM 702 N N . GLY A 1 95 ? -8.228 -7.522 14.857 1.00 68.94 95 GLY A N 1
ATOM 703 C CA . GLY A 1 95 ? -7.826 -6.924 16.133 1.00 68.94 95 GLY A CA 1
ATOM 704 C C . GLY A 1 95 ? -8.592 -7.521 17.320 1.00 68.94 95 GLY A C 1
ATOM 705 O O . GLY A 1 95 ? -7.991 -7.855 18.340 1.00 68.94 95 GLY A O 1
ATOM 706 N N . GLY A 1 96 ? -9.904 -7.734 17.159 1.00 70.94 96 GLY A N 1
ATOM 707 C CA . GLY A 1 96 ? -10.755 -8.398 18.152 1.00 70.94 96 GLY A CA 1
ATOM 708 C C . GLY A 1 96 ? -10.413 -9.879 18.362 1.00 70.94 96 GLY A C 1
ATOM 709 O O . GLY A 1 96 ? -10.517 -10.393 19.470 1.00 70.94 96 GLY A O 1
ATOM 710 N N . ALA A 1 97 ? -9.926 -10.575 17.336 1.00 72.50 97 ALA A N 1
ATOM 711 C CA . ALA A 1 97 ? -9.544 -11.987 17.413 1.00 72.50 97 ALA A CA 1
ATOM 712 C C . ALA A 1 97 ? -8.521 -12.281 18.524 1.00 72.50 97 ALA A C 1
ATOM 714 O O . ALA A 1 97 ? -8.539 -13.358 19.111 1.00 72.50 97 ALA A O 1
ATOM 715 N N . GLN A 1 98 ? -7.642 -11.325 18.842 1.00 72.06 98 GLN A N 1
ATOM 716 C CA . GLN A 1 98 ? -6.586 -11.516 19.841 1.00 72.06 98 GLN A CA 1
ATOM 717 C C . GLN A 1 98 ? -7.085 -11.488 21.287 1.00 72.06 98 GLN A C 1
ATOM 719 O O . GLN A 1 98 ? -6.431 -12.050 22.168 1.00 72.06 98 GLN A O 1
ATOM 724 N N . ILE A 1 99 ? -8.224 -10.835 21.528 1.00 79.50 99 ILE A N 1
ATOM 725 C CA . ILE A 1 99 ? -8.833 -10.725 22.857 1.00 79.50 99 ILE A CA 1
ATOM 726 C C . ILE A 1 99 ? -9.850 -11.839 23.119 1.00 79.50 99 ILE A C 1
ATOM 728 O O . ILE A 1 99 ? -10.258 -12.013 24.264 1.00 79.50 99 ILE A O 1
ATOM 732 N N . ILE A 1 100 ? -10.251 -12.588 22.085 1.00 84.62 100 ILE A N 1
ATOM 733 C CA . ILE A 1 100 ? -11.310 -13.597 22.137 1.00 84.62 100 ILE A CA 1
ATOM 734 C C . ILE A 1 100 ? -10.765 -14.943 22.638 1.00 84.62 100 ILE A C 1
ATOM 736 O O . ILE A 1 100 ? -9.856 -15.522 22.048 1.00 84.62 100 ILE A O 1
ATOM 740 N N . ASN A 1 101 ? -11.370 -15.480 23.699 1.00 85.44 101 ASN A N 1
ATOM 741 C CA . ASN A 1 101 ? -11.075 -16.814 24.224 1.00 85.44 101 ASN A CA 1
ATOM 742 C C . ASN A 1 101 ? -11.929 -17.906 23.572 1.00 85.44 101 ASN A C 1
ATOM 744 O O . ASN A 1 101 ? -11.460 -19.031 23.444 1.00 85.44 101 ASN A O 1
ATOM 748 N N . MET A 1 102 ? -13.153 -17.582 23.150 1.00 87.62 102 MET A N 1
ATOM 749 C CA . MET A 1 102 ? -14.117 -18.489 22.509 1.00 87.62 102 MET A CA 1
ATOM 750 C C . MET A 1 102 ? -14.941 -17.734 21.470 1.00 87.62 102 MET A C 1
ATOM 752 O O . MET A 1 102 ? -15.253 -16.565 21.661 1.00 87.62 102 MET A O 1
ATOM 756 N N . MET A 1 103 ? -15.353 -18.405 20.398 1.00 90.88 103 MET A N 1
ATOM 757 C CA . MET A 1 103 ? -16.152 -17.795 19.338 1.00 90.88 103 MET A CA 1
ATOM 758 C C . MET A 1 103 ? -17.577 -18.357 19.277 1.00 90.88 103 MET A C 1
ATOM 760 O O . MET A 1 103 ? -17.787 -19.566 19.248 1.00 90.88 103 MET A O 1
ATOM 764 N N . LEU A 1 104 ? -18.560 -17.470 19.150 1.00 93.06 104 LEU A N 1
ATOM 765 C CA . LEU A 1 104 ? -19.897 -17.782 18.663 1.00 93.06 104 LEU A CA 1
ATOM 766 C C . LEU A 1 104 ? -19.963 -17.451 17.174 1.00 93.06 104 LEU A C 1
ATOM 768 O O . LEU A 1 104 ? -19.786 -16.296 16.786 1.00 93.06 104 LEU A O 1
ATOM 772 N N . LEU A 1 105 ? -20.233 -18.455 16.342 1.00 93.25 105 LEU A N 1
ATOM 773 C CA . LEU A 1 105 ? -20.498 -18.255 14.920 1.00 93.25 105 LEU A CA 1
ATOM 774 C C . LEU A 1 105 ? -22.010 -18.211 14.689 1.00 93.25 105 LEU A C 1
ATOM 776 O O . LEU A 1 105 ? -22.677 -19.246 14.705 1.00 93.25 105 LEU A O 1
ATOM 780 N N . VAL A 1 106 ? -22.546 -17.014 14.459 1.00 92.88 106 VAL A N 1
ATOM 781 C CA . VAL A 1 106 ? -23.967 -16.792 14.181 1.00 92.88 106 VAL A CA 1
ATOM 782 C C . VAL A 1 106 ? -24.236 -16.993 12.693 1.00 92.88 106 VAL A C 1
ATOM 784 O O . VAL A 1 106 ? -23.661 -16.317 11.835 1.00 92.88 106 VAL A O 1
ATOM 787 N N . VAL A 1 107 ? -25.122 -17.935 12.382 1.00 92.56 107 VAL A N 1
ATOM 788 C CA . VAL A 1 107 ? -25.500 -18.306 11.017 1.00 92.56 107 VAL A CA 1
ATOM 789 C C . VAL A 1 107 ? -27.007 -18.171 10.868 1.00 92.56 107 VAL A C 1
ATOM 791 O O . VAL A 1 107 ? -27.766 -18.724 11.659 1.00 92.56 107 VAL A O 1
ATOM 794 N N . ASP A 1 108 ? -27.439 -17.463 9.828 1.00 91.62 108 ASP A N 1
ATOM 795 C CA . ASP A 1 108 ? -28.845 -17.424 9.437 1.00 91.62 108 ASP A CA 1
ATOM 796 C C . ASP A 1 108 ? -29.247 -18.795 8.874 1.00 91.62 108 ASP A C 1
ATOM 798 O O . ASP A 1 108 ? -28.714 -19.241 7.853 1.00 91.62 108 ASP A O 1
ATOM 802 N N . VAL A 1 109 ? -30.184 -19.479 9.535 1.00 90.69 109 VAL A N 1
ATOM 803 C CA . VAL A 1 109 ? -30.606 -20.831 9.144 1.00 90.69 109 VAL A CA 1
ATOM 804 C C . VAL A 1 109 ? -31.232 -20.882 7.745 1.00 90.69 109 VAL A C 1
ATOM 806 O O . VAL A 1 109 ? -31.178 -21.924 7.090 1.00 90.69 109 VAL A O 1
ATOM 809 N N . THR A 1 110 ? -31.796 -19.769 7.265 1.00 86.50 110 THR A N 1
ATOM 810 C CA . THR A 1 110 ? -32.439 -19.683 5.946 1.00 86.50 110 THR A CA 1
ATOM 811 C C . THR A 1 110 ? -31.415 -19.563 4.816 1.00 86.50 110 THR A C 1
ATOM 813 O O . THR A 1 110 ? -31.626 -20.108 3.732 1.00 86.50 110 THR A O 1
ATOM 816 N N . ARG A 1 111 ? -30.281 -18.898 5.079 1.00 85.56 111 ARG A N 1
ATOM 817 C CA . ARG A 1 111 ? -29.240 -18.601 4.078 1.00 85.56 111 ARG A CA 1
ATOM 818 C C . ARG A 1 111 ? -28.040 -19.543 4.149 1.00 85.56 111 ARG A C 1
ATOM 820 O O . ARG A 1 111 ? -27.408 -19.808 3.130 1.00 85.56 111 ARG A O 1
ATOM 827 N N . GLY A 1 112 ? -27.740 -20.097 5.322 1.00 85.56 112 GLY A N 1
ATOM 828 C CA . GLY A 1 112 ? -26.590 -20.973 5.533 1.00 85.56 112 GLY A CA 1
ATOM 829 C C . GLY A 1 112 ? -25.251 -20.228 5.479 1.00 85.56 112 GLY A C 1
ATOM 830 O O . GLY A 1 112 ? -25.117 -19.129 6.007 1.00 85.56 112 GLY A O 1
ATOM 831 N N . ILE A 1 113 ? -24.231 -20.856 4.886 1.00 82.88 113 ILE A N 1
ATOM 832 C CA . ILE A 1 113 ? -22.863 -20.314 4.824 1.00 82.88 113 ILE A CA 1
ATOM 833 C C . ILE A 1 113 ? -22.787 -19.236 3.741 1.00 82.88 113 ILE A C 1
ATOM 835 O O . ILE A 1 113 ? -23.085 -19.505 2.579 1.00 82.88 113 ILE A O 1
ATOM 839 N N . GLN A 1 114 ? -22.342 -18.041 4.121 1.00 83.19 114 GLN A N 1
ATOM 840 C CA . GLN A 1 114 ? -22.144 -16.899 3.226 1.00 83.19 114 GLN A CA 1
ATOM 841 C C . GLN A 1 114 ? -20.658 -16.502 3.180 1.00 83.19 114 GLN A C 1
ATOM 843 O O . GLN A 1 114 ? -19.849 -17.014 3.956 1.00 83.19 114 GLN A O 1
ATOM 848 N N . THR A 1 115 ? -20.280 -15.569 2.301 1.00 74.94 115 THR A N 1
ATOM 849 C CA . THR A 1 115 ? -18.875 -15.171 2.072 1.00 74.94 115 THR A CA 1
ATOM 850 C C . THR A 1 115 ? -18.145 -14.785 3.363 1.00 74.94 115 THR A C 1
ATOM 852 O O . THR A 1 115 ? -17.054 -15.278 3.641 1.00 74.94 115 THR A O 1
ATOM 855 N N . GLN A 1 116 ? -18.781 -13.974 4.214 1.00 81.06 116 GLN A N 1
ATOM 856 C CA . GLN A 1 116 ? -18.190 -13.546 5.491 1.00 81.06 116 GLN A CA 1
ATOM 857 C C . GLN A 1 116 ? -18.166 -14.672 6.531 1.00 81.06 116 GLN A C 1
ATOM 859 O O . GLN A 1 116 ? -17.312 -14.663 7.404 1.00 81.06 116 GLN A O 1
ATOM 864 N N . THR A 1 117 ? -19.049 -15.674 6.439 1.00 83.69 117 THR A N 1
ATOM 865 C CA . THR A 1 117 ? -19.001 -16.852 7.321 1.00 83.69 117 THR A CA 1
ATOM 866 C C . THR A 1 117 ? -17.675 -17.598 7.149 1.00 83.69 117 THR A C 1
ATOM 868 O O . THR A 1 117 ? -17.106 -18.050 8.140 1.00 83.69 117 THR A O 1
ATOM 871 N N . ALA A 1 118 ? -17.151 -17.683 5.919 1.00 80.44 118 ALA A N 1
ATOM 872 C CA . ALA A 1 118 ? -15.841 -18.275 5.652 1.00 80.44 118 ALA A CA 1
ATOM 873 C C . ALA A 1 118 ? -14.692 -17.426 6.225 1.00 80.44 118 ALA A C 1
ATOM 875 O O . ALA A 1 118 ? -13.786 -17.973 6.849 1.00 80.44 118 ALA A O 1
ATOM 876 N N . GLU A 1 119 ? -14.748 -16.096 6.083 1.00 84.31 119 GLU A N 1
ATOM 877 C CA . GLU A 1 119 ? -13.763 -15.182 6.691 1.00 84.31 119 GLU A CA 1
ATOM 878 C C . GLU A 1 119 ? -13.784 -15.274 8.229 1.00 84.31 119 GLU A C 1
ATOM 880 O O . GLU A 1 119 ? -12.735 -15.410 8.856 1.00 84.31 119 GLU A O 1
ATOM 885 N N . CYS A 1 120 ? -14.971 -15.300 8.842 1.00 86.00 120 CYS A N 1
ATOM 886 C CA . CYS A 1 120 ? -15.144 -15.495 10.281 1.00 86.00 120 CYS A CA 1
ATOM 887 C C . CYS A 1 120 ? -14.593 -16.843 10.757 1.00 86.00 120 CYS A C 1
ATOM 889 O O . CYS A 1 120 ? -14.007 -16.907 11.831 1.00 86.00 120 CYS A O 1
ATOM 891 N N . LEU A 1 121 ? -14.755 -17.910 9.971 1.00 85.81 121 LEU A N 1
ATOM 892 C CA . LEU A 1 121 ? -14.223 -19.232 10.301 1.00 85.81 121 LEU A CA 1
ATOM 893 C C . LEU A 1 121 ? -12.690 -19.233 10.331 1.00 85.81 121 LEU A C 1
ATOM 895 O O . LEU A 1 121 ? -12.106 -19.786 11.258 1.00 85.81 121 LEU A O 1
ATOM 899 N N . VAL A 1 122 ? -12.046 -18.563 9.370 1.00 82.75 122 VAL A N 1
ATOM 900 C CA . VAL A 1 122 ? -10.585 -18.371 9.361 1.00 82.75 122 VAL A CA 1
ATOM 901 C C . VAL A 1 122 ? -10.134 -17.564 10.577 1.00 82.75 122 VAL A C 1
ATOM 903 O O . VAL A 1 122 ? -9.173 -17.939 11.244 1.00 82.75 122 VAL A O 1
ATOM 906 N N . VAL A 1 123 ? -10.834 -16.475 10.905 1.00 82.94 123 VAL A N 1
ATOM 907 C CA . VAL A 1 123 ? -10.511 -15.688 12.104 1.00 82.94 123 VAL A CA 1
ATOM 908 C C . VAL A 1 123 ? -10.683 -16.523 13.372 1.00 82.94 123 VAL A C 1
ATOM 910 O O . VAL A 1 123 ? -9.814 -16.490 14.238 1.00 82.94 123 VAL A O 1
ATOM 913 N N . GLY A 1 124 ? -11.751 -17.315 13.473 1.00 84.69 124 GLY A N 1
ATOM 914 C CA . GLY A 1 124 ? -11.959 -18.245 14.580 1.00 84.69 124 GLY A CA 1
ATOM 915 C C . GLY A 1 124 ? -10.811 -19.238 14.711 1.00 84.69 124 GLY A C 1
ATOM 916 O O . GLY A 1 124 ? -10.282 -19.440 15.805 1.00 84.69 124 GLY A O 1
ATOM 917 N N . GLU A 1 125 ? -10.356 -19.798 13.587 1.00 82.44 125 GLU A N 1
ATOM 918 C CA . GLU A 1 125 ? -9.189 -20.678 13.555 1.00 82.44 125 GLU A CA 1
ATOM 919 C C . GLU A 1 125 ? -7.922 -20.009 14.078 1.00 82.44 125 GLU A C 1
ATOM 921 O O . GLU A 1 125 ? -7.095 -20.689 14.677 1.00 82.44 125 GLU A O 1
ATOM 926 N N . LEU A 1 126 ? -7.781 -18.697 13.931 1.00 77.19 126 LEU A N 1
ATOM 927 C CA . LEU A 1 126 ? -6.647 -17.948 14.462 1.00 77.19 126 LEU A CA 1
ATOM 928 C C . LEU A 1 126 ? -6.819 -17.539 15.928 1.00 77.19 126 LEU A C 1
ATOM 930 O O . LEU A 1 126 ? -5.835 -17.494 16.662 1.00 77.19 126 LEU A O 1
ATOM 934 N N . ALA A 1 127 ? -8.051 -17.252 16.346 1.00 78.25 127 ALA A N 1
ATOM 935 C CA . ALA A 1 127 ? -8.370 -16.677 17.649 1.00 78.25 127 ALA A CA 1
ATOM 936 C C . ALA A 1 127 ? -8.428 -17.715 18.777 1.00 78.25 127 ALA A C 1
ATOM 938 O O . ALA A 1 127 ? -7.826 -17.533 19.833 1.00 78.25 127 ALA A O 1
ATOM 939 N N . THR A 1 128 ? -9.171 -18.807 18.572 1.00 81.75 128 THR A N 1
ATOM 940 C CA . THR A 1 128 ? -9.655 -19.651 19.678 1.00 81.75 128 THR A CA 1
ATOM 941 C C . THR A 1 128 ? -9.708 -21.124 19.315 1.00 81.75 128 THR A C 1
ATOM 943 O O . THR A 1 128 ? -9.923 -21.459 18.158 1.00 81.75 128 THR A O 1
ATOM 946 N N . LYS A 1 129 ? -9.524 -22.018 20.292 1.00 80.00 129 LYS A N 1
ATOM 947 C CA . LYS A 1 129 ? -9.718 -23.469 20.141 1.00 80.00 129 LYS A CA 1
ATOM 948 C C . LYS A 1 129 ? -11.199 -23.869 20.157 1.00 80.00 129 LYS A C 1
ATOM 950 O O . LYS A 1 129 ? -11.550 -24.857 19.519 1.00 80.00 129 LYS A O 1
ATOM 955 N N . ASP A 1 130 ? -12.045 -23.075 20.808 1.00 86.81 130 ASP A N 1
ATOM 956 C CA . ASP A 1 130 ? -13.431 -23.417 21.113 1.00 86.81 130 ASP A CA 1
ATOM 957 C C . ASP A 1 130 ? -14.406 -22.532 20.328 1.00 86.81 130 ASP A C 1
ATOM 959 O O . ASP A 1 130 ? -14.286 -21.304 20.281 1.00 86.81 130 ASP A O 1
ATOM 963 N N . MET A 1 131 ? -15.405 -23.163 19.710 1.00 90.75 131 MET A N 1
ATOM 964 C CA . MET A 1 131 ? -16.450 -22.472 18.959 1.00 90.75 131 MET A CA 1
ATOM 965 C C . MET A 1 131 ? -17.812 -23.110 19.218 1.00 90.75 131 MET A C 1
ATOM 967 O O . MET A 1 131 ? -17.922 -24.334 19.284 1.00 90.75 131 MET A O 1
ATOM 971 N N . VAL A 1 132 ? -18.856 -22.287 19.279 1.00 92.88 132 VAL A N 1
ATOM 972 C CA . VAL A 1 132 ? -20.259 -22.721 19.268 1.00 92.88 132 VAL A CA 1
ATOM 973 C C . VAL A 1 132 ? -20.954 -22.081 18.071 1.00 92.88 132 VAL A C 1
ATOM 975 O O . VAL A 1 132 ? -20.825 -20.882 17.824 1.00 92.88 132 VAL A O 1
ATOM 978 N N . VAL A 1 133 ? -21.689 -22.875 17.296 1.00 94.00 133 VAL A N 1
ATOM 979 C CA . VAL A 1 133 ? -22.471 -22.370 16.163 1.00 94.00 133 VAL A CA 1
ATOM 980 C C . VAL A 1 133 ? -23.891 -22.081 16.627 1.00 94.00 133 VAL A C 1
ATOM 982 O O . VAL A 1 133 ? -24.580 -22.967 17.134 1.00 94.00 133 VAL A O 1
ATOM 985 N N . VAL A 1 134 ? -24.344 -20.854 16.397 1.00 94.50 134 VAL A N 1
ATOM 986 C CA . VAL A 1 134 ? -25.699 -20.402 16.712 1.00 94.50 134 VAL A CA 1
ATOM 987 C C . VAL A 1 134 ? -26.483 -20.284 15.408 1.00 94.50 134 VAL A C 1
ATOM 989 O O . VAL A 1 134 ? -26.199 -19.420 14.580 1.00 94.50 134 VAL A O 1
ATOM 992 N N . LEU A 1 135 ? -27.454 -21.175 15.203 1.00 93.38 135 LEU A N 1
ATOM 993 C CA . LEU A 1 135 ? -28.336 -21.171 14.033 1.00 93.38 135 LEU A CA 1
ATOM 994 C C . LEU A 1 135 ? -29.537 -20.275 14.324 1.00 93.38 135 LEU A C 1
ATOM 996 O O . LEU A 1 135 ? -30.525 -20.742 14.884 1.00 93.38 135 LEU A O 1
ATOM 1000 N N . ASN A 1 136 ? -29.435 -19.000 13.968 1.00 91.69 136 ASN A N 1
ATOM 1001 C CA . ASN A 1 136 ? -30.438 -17.993 14.290 1.00 91.69 136 ASN A CA 1
ATOM 1002 C C . ASN A 1 136 ? -31.558 -17.926 13.231 1.00 91.69 136 ASN A C 1
ATOM 1004 O O . ASN A 1 136 ? -31.411 -18.440 12.117 1.00 91.69 136 ASN A O 1
ATOM 1008 N N . LYS A 1 137 ? -32.653 -17.234 13.574 1.00 89.75 137 LYS A N 1
ATOM 1009 C CA . LYS A 1 137 ? -33.858 -17.007 12.749 1.00 89.75 137 LYS A CA 1
ATOM 1010 C C . LYS A 1 137 ? -34.682 -18.258 12.448 1.00 89.75 137 LYS A C 1
ATOM 1012 O O . LYS A 1 137 ? -35.309 -18.385 11.396 1.00 89.75 137 LYS A O 1
ATOM 1017 N N . VAL A 1 138 ? -34.703 -19.202 13.384 1.00 88.38 138 VAL A N 1
ATOM 1018 C CA . VAL A 1 138 ? -35.508 -20.428 13.269 1.00 88.38 138 VAL A CA 1
ATOM 1019 C C . VAL A 1 138 ? -37.015 -20.139 13.195 1.00 88.38 138 VAL A C 1
ATOM 1021 O O . VAL A 1 138 ? -37.767 -20.926 12.618 1.00 88.38 138 VAL A O 1
ATOM 1024 N N . ASP A 1 139 ? -37.453 -18.991 13.709 1.00 85.06 139 ASP A N 1
ATOM 1025 C CA . ASP A 1 139 ? -38.830 -18.500 13.632 1.00 85.06 139 ASP A CA 1
ATOM 1026 C C . ASP A 1 139 ? -39.290 -18.172 12.203 1.00 85.06 139 ASP A C 1
ATOM 1028 O O . ASP A 1 139 ? -40.484 -18.248 11.925 1.00 85.06 139 ASP A O 1
ATOM 1032 N N . GLN A 1 140 ? -38.366 -17.861 11.286 1.00 86.81 140 GLN A N 1
ATOM 1033 C CA . GLN A 1 140 ? -38.688 -17.584 9.879 1.00 86.81 140 GLN A CA 1
ATOM 1034 C C . GLN A 1 140 ? -38.990 -18.855 9.075 1.00 86.81 140 GLN A C 1
ATOM 1036 O O . GLN A 1 140 ? -39.463 -18.782 7.942 1.00 86.81 140 GLN A O 1
ATOM 1041 N N . LEU A 1 141 ? -38.709 -20.031 9.642 1.00 85.75 141 LEU A N 1
ATOM 1042 C CA . LEU A 1 141 ? -39.014 -21.306 9.011 1.00 85.75 141 LEU A CA 1
ATOM 1043 C C . LEU A 1 141 ? -40.473 -21.707 9.290 1.00 85.75 141 LEU A C 1
ATOM 1045 O O . LEU A 1 141 ? -40.894 -21.648 10.454 1.00 85.75 141 LEU A O 1
ATOM 1049 N N . PRO A 1 142 ? -41.216 -22.203 8.279 1.00 84.88 142 PRO A N 1
ATOM 1050 C CA . PRO A 1 142 ? -42.545 -22.778 8.478 1.00 84.88 142 PRO A CA 1
ATOM 1051 C C . PRO A 1 142 ? -42.511 -23.879 9.541 1.00 84.88 142 PRO A C 1
ATOM 1053 O O . PRO A 1 142 ? -41.584 -24.691 9.545 1.00 84.88 142 PRO A O 1
ATOM 1056 N N . GLU A 1 143 ? -43.505 -23.923 10.436 1.00 81.19 143 GLU A N 1
ATOM 1057 C CA . GLU A 1 143 ? -43.593 -24.971 11.470 1.00 81.19 143 GLU A CA 1
ATOM 1058 C C . GLU A 1 143 ? -43.579 -26.372 10.851 1.00 81.19 143 GLU A C 1
ATOM 1060 O O . GLU A 1 143 ? -42.873 -27.272 11.317 1.00 81.19 143 GLU A O 1
ATOM 1065 N N . GLU A 1 144 ? -44.275 -26.519 9.725 1.00 79.94 144 GLU A N 1
ATOM 1066 C CA . GLU A 1 144 ? -44.294 -27.729 8.925 1.00 79.94 144 GLU A CA 1
ATOM 1067 C C . GLU A 1 144 ? -42.950 -27.906 8.191 1.00 79.94 144 GLU A C 1
ATOM 1069 O O . GLU A 1 144 ? -42.664 -27.295 7.164 1.00 79.94 144 GLU A O 1
ATOM 1074 N N . GLY A 1 145 ? -42.069 -28.738 8.755 1.00 80.25 145 GLY A N 1
ATOM 1075 C CA . GLY A 1 145 ? -40.765 -29.062 8.162 1.00 80.25 145 GLY A CA 1
ATOM 1076 C C . GLY A 1 145 ? -39.561 -28.307 8.737 1.00 80.25 145 GLY A C 1
ATOM 1077 O O . GLY A 1 145 ? -38.430 -28.640 8.364 1.00 80.25 145 GLY A O 1
ATOM 1078 N N . ARG A 1 146 ? -39.755 -27.394 9.701 1.00 85.69 146 ARG A N 1
ATOM 1079 C CA . ARG A 1 146 ? -38.685 -26.665 10.420 1.00 85.69 146 ARG A CA 1
ATOM 1080 C C . ARG A 1 146 ? -37.521 -27.569 10.838 1.00 85.69 146 ARG A C 1
ATOM 1082 O O . ARG A 1 146 ? -36.371 -27.327 10.473 1.00 85.69 146 ARG A O 1
ATOM 1089 N N . SER A 1 147 ? -37.817 -28.672 11.526 1.00 85.81 147 SER A N 1
ATOM 1090 C CA . SER A 1 147 ? -36.807 -29.624 12.016 1.00 85.81 147 SER A CA 1
ATOM 1091 C C . SER A 1 147 ? -35.995 -30.279 10.891 1.00 85.81 147 SER A C 1
ATOM 1093 O O . SER A 1 147 ? -34.800 -30.529 11.053 1.00 85.81 147 SER A O 1
ATOM 1095 N N . LYS A 1 148 ? -36.602 -30.522 9.718 1.00 87.56 148 LYS A N 1
ATOM 1096 C CA . LYS A 1 148 ? -35.897 -31.084 8.551 1.00 87.56 148 LYS A CA 1
ATOM 1097 C C . LYS A 1 148 ? -34.897 -30.078 7.977 1.00 87.56 148 LYS A C 1
ATOM 1099 O O . LYS A 1 148 ? -33.768 -30.460 7.667 1.00 87.56 148 LYS A O 1
ATOM 1104 N N . VAL A 1 149 ? -35.286 -28.805 7.870 1.00 87.38 149 VAL A N 1
ATOM 1105 C CA . VAL A 1 149 ? -34.413 -27.729 7.368 1.00 87.38 149 VAL A CA 1
ATOM 1106 C C . VAL A 1 149 ? -33.237 -27.495 8.318 1.00 87.38 149 VAL A C 1
ATOM 1108 O O . VAL A 1 149 ? -32.094 -27.472 7.863 1.00 87.38 149 VAL A O 1
ATOM 1111 N N . ILE A 1 150 ? -33.486 -27.441 9.632 1.00 89.06 150 ILE A N 1
ATOM 1112 C CA . ILE A 1 150 ? -32.428 -27.305 10.649 1.00 89.06 150 ILE A CA 1
ATOM 1113 C C . ILE A 1 150 ? -31.429 -28.464 10.557 1.00 89.06 150 ILE A C 1
ATOM 1115 O O . ILE A 1 150 ? -30.221 -28.237 10.516 1.00 89.06 150 ILE A O 1
ATOM 1119 N N . ASN A 1 151 ? -31.904 -29.710 10.465 1.00 90.00 151 ASN A N 1
ATOM 1120 C CA . ASN A 1 151 ? -31.020 -30.874 10.350 1.00 90.00 151 ASN A CA 1
ATOM 1121 C C . ASN A 1 151 ? -30.202 -30.860 9.050 1.00 90.00 151 ASN A C 1
ATOM 1123 O O . ASN A 1 151 ? -29.019 -31.212 9.057 1.00 90.00 151 ASN A O 1
ATOM 1127 N N . LYS A 1 152 ? -30.791 -30.398 7.939 1.00 88.75 152 LYS A N 1
ATOM 1128 C CA . LYS A 1 152 ? -30.079 -30.208 6.667 1.00 88.75 152 LYS A CA 1
ATOM 1129 C C . LYS A 1 152 ? -28.989 -29.136 6.786 1.00 88.75 152 LYS A C 1
ATOM 1131 O O . LYS A 1 152 ? -27.874 -29.363 6.314 1.00 88.75 152 LYS A O 1
ATOM 1136 N N . ALA A 1 153 ? -29.282 -28.013 7.444 1.00 87.88 153 ALA A N 1
ATOM 1137 C CA . ALA A 1 153 ? -28.315 -26.949 7.706 1.00 87.88 153 ALA A CA 1
ATOM 1138 C C . ALA A 1 153 ? -27.164 -27.440 8.603 1.00 87.88 153 ALA A C 1
ATOM 1140 O O . ALA A 1 153 ? -25.999 -27.288 8.232 1.00 87.88 153 ALA A O 1
ATOM 1141 N N . LYS A 1 154 ? -27.475 -28.132 9.711 1.00 90.69 154 LYS A N 1
ATOM 1142 C CA . LYS A 1 154 ? -26.484 -28.772 10.598 1.00 90.69 154 LYS A CA 1
ATOM 1143 C C . LYS A 1 154 ? -25.577 -29.738 9.834 1.00 90.69 154 LYS A C 1
ATOM 1145 O O . LYS A 1 154 ? -24.362 -29.692 9.999 1.00 90.69 154 LYS A O 1
ATOM 1150 N N . LYS A 1 155 ? -26.135 -30.584 8.959 1.00 89.56 155 LYS A N 1
ATOM 1151 C CA . LYS A 1 155 ? -25.351 -31.531 8.146 1.00 89.56 155 LYS A CA 1
ATOM 1152 C C . LYS A 1 155 ? -24.384 -30.814 7.197 1.00 89.56 155 LYS A C 1
ATOM 1154 O O . LYS A 1 155 ? -23.221 -31.201 7.137 1.00 89.56 155 LYS A O 1
ATOM 1159 N N . ARG A 1 156 ? -24.838 -29.766 6.496 1.00 87.88 156 ARG A N 1
ATOM 1160 C CA . ARG A 1 156 ? -23.983 -28.947 5.613 1.00 87.88 156 ARG A CA 1
ATOM 1161 C C . ARG A 1 156 ? -22.857 -28.262 6.387 1.00 87.88 156 ARG A C 1
ATOM 1163 O O . ARG A 1 156 ? -21.706 -28.350 5.980 1.00 87.88 156 ARG A O 1
ATOM 1170 N N . LEU A 1 157 ? -23.175 -27.641 7.522 1.00 88.31 157 LEU A N 1
ATOM 1171 C CA . LEU A 1 157 ? -22.174 -26.994 8.370 1.00 88.31 157 LEU A CA 1
ATOM 1172 C C . LEU A 1 157 ? -21.160 -28.000 8.912 1.00 88.31 157 LEU A C 1
ATOM 1174 O O . LEU A 1 157 ? -19.969 -27.732 8.849 1.00 88.31 157 LEU A O 1
ATOM 1178 N N . ARG A 1 158 ? -21.590 -29.188 9.358 1.00 89.88 158 ARG A N 1
ATOM 1179 C CA . ARG A 1 158 ? -20.661 -30.245 9.796 1.00 89.88 158 ARG A CA 1
ATOM 1180 C C . ARG A 1 158 ? -19.712 -30.687 8.686 1.00 89.88 158 ARG A C 1
ATOM 1182 O O . ARG A 1 158 ? -18.545 -30.924 8.964 1.00 89.88 158 ARG A O 1
ATOM 1189 N N . GLN A 1 159 ? -20.184 -30.768 7.442 1.00 86.31 159 GLN A N 1
ATOM 1190 C CA . GLN A 1 159 ? -19.321 -31.078 6.299 1.00 86.31 159 GLN A CA 1
ATOM 1191 C C . GLN A 1 159 ? -18.255 -29.996 6.085 1.00 86.31 159 GLN A C 1
ATOM 1193 O O . GLN A 1 159 ? -17.087 -30.331 5.921 1.00 86.31 159 GLN A O 1
ATOM 1198 N N . THR A 1 160 ? -18.624 -28.713 6.145 1.00 84.00 160 THR A N 1
ATOM 1199 C CA . THR A 1 160 ? -17.661 -27.607 6.006 1.00 84.00 160 THR A CA 1
ATOM 1200 C C . THR A 1 160 ? -16.702 -27.501 7.194 1.00 84.00 160 THR A C 1
ATOM 1202 O O . THR A 1 160 ? -15.522 -27.221 7.013 1.00 84.00 160 THR A O 1
ATOM 1205 N N . LEU A 1 161 ? -17.187 -27.743 8.414 1.00 86.25 161 LEU A N 1
ATOM 1206 C CA . LEU A 1 161 ? -16.381 -27.685 9.635 1.00 86.25 161 LEU A CA 1
ATOM 1207 C C . LEU A 1 161 ? -15.483 -28.911 9.822 1.00 86.25 161 LEU A C 1
ATOM 1209 O O . LEU A 1 161 ? -14.496 -28.821 10.548 1.00 86.25 161 LEU A O 1
ATOM 1213 N 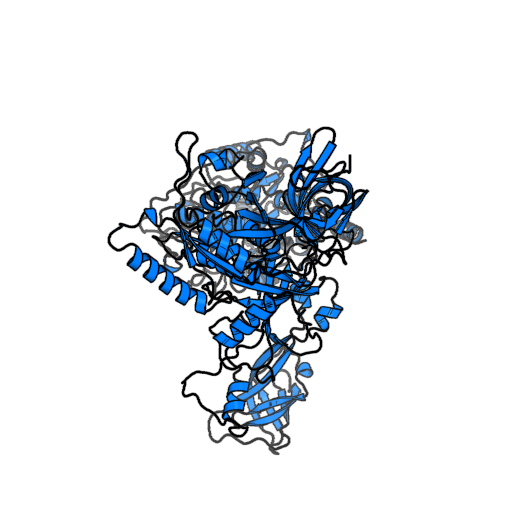N . GLY A 1 162 ? -15.777 -30.025 9.146 1.00 81.94 162 GLY A N 1
ATOM 1214 C CA . GLY A 1 162 ? -14.966 -31.241 9.185 1.00 81.94 162 GLY A CA 1
ATOM 1215 C C . GLY A 1 162 ? -13.514 -31.029 8.744 1.00 81.94 162 GLY A C 1
ATOM 1216 O O . GLY A 1 162 ? -12.625 -31.713 9.233 1.00 81.94 162 GLY A O 1
ATOM 1217 N N . SER A 1 163 ? -13.251 -30.042 7.880 1.00 72.94 163 SER A N 1
ATOM 1218 C CA . SER A 1 163 ? -11.898 -29.659 7.453 1.00 72.94 163 SER A CA 1
ATOM 1219 C C . SER A 1 163 ? -11.243 -28.588 8.343 1.00 72.94 163 SER A C 1
ATOM 1221 O O . SER A 1 163 ? -10.282 -27.944 7.923 1.00 72.94 163 SER A O 1
ATOM 1223 N N . THR A 1 164 ? -11.786 -28.338 9.537 1.00 80.38 164 THR A N 1
ATOM 1224 C CA . THR A 1 164 ? -11.338 -27.301 10.484 1.00 80.38 164 THR A CA 1
ATOM 1225 C C . THR A 1 164 ? -11.108 -27.906 11.862 1.00 80.38 164 THR A C 1
ATOM 1227 O O . THR A 1 164 ? -11.587 -29.001 12.155 1.00 80.38 164 THR A O 1
ATOM 1230 N N . LYS A 1 165 ? -10.468 -27.157 12.762 1.00 81.38 165 LYS A N 1
ATOM 1231 C CA . LYS A 1 165 ? -10.339 -27.572 14.169 1.00 81.38 165 LYS A CA 1
ATOM 1232 C C . LYS A 1 165 ? -11.667 -27.597 14.947 1.00 81.38 165 LYS A C 1
ATOM 1234 O O . LYS A 1 165 ? -11.708 -28.083 16.070 1.00 81.38 165 LYS A O 1
ATOM 1239 N N . PHE A 1 166 ? -12.760 -27.120 14.346 1.00 87.06 166 PHE A N 1
ATOM 1240 C CA . PHE A 1 166 ? -14.090 -27.051 14.951 1.00 87.06 166 PHE A CA 1
ATOM 1241 C C . PHE A 1 166 ? -15.040 -28.169 14.495 1.00 87.06 166 PHE A C 1
ATOM 1243 O O . PHE A 1 166 ? -16.255 -28.034 14.624 1.00 87.06 166 PHE A O 1
ATOM 1250 N N . ALA A 1 167 ? -14.520 -29.279 13.963 1.00 83.31 167 ALA A N 1
ATOM 1251 C CA . ALA A 1 167 ? -15.334 -30.389 13.455 1.00 83.31 167 ALA A CA 1
ATOM 1252 C C . ALA A 1 167 ? -16.362 -30.933 14.475 1.00 83.31 167 ALA A C 1
ATOM 1254 O O . ALA A 1 167 ? -17.438 -31.391 14.088 1.00 83.31 167 ALA A O 1
ATOM 1255 N N . GLY A 1 168 ? -16.042 -30.863 15.773 1.00 83.69 168 GLY A N 1
ATOM 1256 C CA . GLY A 1 168 ? -16.881 -31.340 16.877 1.00 83.69 168 GLY A CA 1
ATOM 1257 C C . GLY A 1 168 ? -17.737 -30.277 17.577 1.00 83.69 168 GLY A C 1
ATOM 1258 O O . GLY A 1 168 ? -18.277 -30.574 18.639 1.00 83.69 168 GLY A O 1
ATOM 1259 N N . CYS A 1 169 ? -17.847 -29.055 17.047 1.00 88.94 169 CYS A N 1
ATOM 1260 C CA . CYS A 1 169 ? -18.517 -27.964 17.759 1.00 88.94 169 CYS A CA 1
ATOM 1261 C C . CYS A 1 169 ? -20.028 -28.188 17.973 1.00 88.94 169 CYS A C 1
ATOM 1263 O O . CYS A 1 169 ? -20.723 -28.832 17.173 1.00 88.94 169 CYS A O 1
ATOM 1265 N N . ALA A 1 170 ? -20.554 -27.608 19.055 1.00 91.69 170 ALA A N 1
ATOM 1266 C CA . ALA A 1 170 ? -21.986 -27.588 19.331 1.00 91.69 170 ALA A CA 1
ATOM 1267 C C . ALA A 1 170 ? -22.729 -26.680 18.332 1.00 91.69 170 ALA A C 1
ATOM 1269 O O . ALA A 1 170 ? -22.215 -25.646 17.902 1.00 91.69 170 ALA A O 1
ATOM 1270 N N . MET A 1 171 ? -23.951 -27.074 17.958 1.00 93.06 171 MET A N 1
ATOM 1271 C CA . MET A 1 171 ? -24.811 -26.331 17.027 1.00 93.06 171 MET A CA 1
ATOM 1272 C C . MET A 1 171 ? -26.196 -26.127 17.641 1.00 93.06 171 MET A C 1
ATOM 1274 O O . MET A 1 171 ? -27.018 -27.055 17.631 1.00 93.06 171 MET A O 1
ATOM 1278 N N . VAL A 1 172 ? -26.462 -24.917 18.128 1.00 93.19 172 VAL A N 1
ATOM 1279 C CA . VAL A 1 172 ? -27.679 -24.573 18.874 1.00 93.19 172 VAL A CA 1
ATOM 1280 C C . VAL A 1 172 ? -28.633 -23.763 17.985 1.00 93.19 172 VAL A C 1
ATOM 1282 O O . VAL A 1 172 ? -28.237 -22.714 17.475 1.00 93.19 172 VAL A O 1
ATOM 1285 N N . PRO A 1 173 ? -29.869 -24.238 17.738 1.00 91.19 173 PRO A N 1
ATOM 1286 C CA . PRO A 1 173 ? -30.894 -23.467 17.043 1.00 91.19 173 PRO A CA 1
ATOM 1287 C C . PRO A 1 173 ? -31.499 -22.399 17.956 1.00 91.19 173 PRO A C 1
ATOM 1289 O O . PRO A 1 173 ? -31.920 -22.698 19.069 1.00 91.19 173 PRO A O 1
ATOM 1292 N N . THR A 1 174 ? -31.580 -21.163 17.470 1.00 89.62 174 THR A N 1
ATOM 1293 C CA . THR A 1 174 ? -32.135 -20.030 18.213 1.00 89.62 174 THR A CA 1
ATOM 1294 C C . THR A 1 174 ? -33.066 -19.183 17.352 1.00 89.62 174 THR A C 1
ATOM 1296 O O . THR A 1 174 ? -33.016 -19.173 16.118 1.00 89.62 174 THR A O 1
ATOM 1299 N N . ALA A 1 175 ? -33.941 -18.450 18.027 1.00 85.94 175 ALA A N 1
ATOM 1300 C CA . ALA A 1 175 ? -34.720 -17.380 17.428 1.00 85.94 175 ALA A CA 1
ATOM 1301 C C . ALA A 1 175 ? -34.650 -16.182 18.368 1.00 85.94 175 ALA A C 1
ATOM 1303 O O . ALA A 1 175 ? -35.129 -16.253 19.501 1.00 85.94 175 ALA A O 1
ATOM 1304 N N . VAL A 1 176 ? -34.009 -15.107 17.915 1.00 80.69 176 VAL A N 1
ATOM 1305 C CA . VAL A 1 176 ? -33.845 -13.883 18.699 1.00 80.69 176 VAL A CA 1
ATOM 1306 C C . VAL A 1 176 ? -34.498 -12.733 17.950 1.00 80.69 176 VAL A C 1
ATOM 1308 O O . VAL A 1 176 ? -33.958 -12.257 16.950 1.00 80.69 176 VAL A O 1
ATOM 1311 N N . LYS A 1 177 ? -35.660 -12.284 18.433 1.00 68.69 177 LYS A N 1
ATOM 1312 C CA . LYS A 1 177 ? -36.290 -11.048 17.962 1.00 68.69 177 LYS A CA 1
ATOM 1313 C C . LYS A 1 177 ? -35.912 -9.894 18.893 1.00 68.69 177 LYS A C 1
ATOM 1315 O O . LYS A 1 177 ? -36.066 -10.043 20.108 1.00 68.69 177 LYS A O 1
ATOM 1320 N N . PRO A 1 178 ? -35.437 -8.753 18.361 1.00 56.47 178 PRO A N 1
ATOM 1321 C CA . PRO A 1 178 ? -35.281 -7.544 19.160 1.00 56.47 178 PRO A CA 1
ATOM 1322 C C . PRO A 1 178 ? -36.630 -7.162 19.783 1.00 56.47 178 PRO A C 1
ATOM 1324 O O . PRO A 1 178 ? -37.642 -7.125 19.083 1.00 56.47 178 PRO A O 1
ATOM 1327 N N . GLY A 1 179 ? -36.654 -6.925 21.094 1.00 51.03 179 GLY A N 1
ATOM 1328 C CA . GLY A 1 179 ? -37.809 -6.339 21.776 1.00 51.03 179 GLY A CA 1
ATOM 1329 C C . GLY A 1 179 ? -37.762 -4.812 21.702 1.00 51.03 179 GLY A C 1
ATOM 1330 O O . GLY A 1 179 ? -36.678 -4.233 21.649 1.00 51.03 179 GLY A O 1
ATOM 1331 N N . ASN A 1 180 ? -38.930 -4.173 21.739 1.00 45.78 180 ASN A N 1
ATOM 1332 C CA . ASN A 1 180 ? -39.065 -2.730 21.966 1.00 45.78 180 ASN A CA 1
ATOM 1333 C C . ASN A 1 180 ? -39.610 -2.495 23.383 1.00 45.78 180 ASN A C 1
ATOM 1335 O O . ASN A 1 180 ? -40.075 -3.434 24.025 1.00 45.78 180 ASN A O 1
ATOM 1339 N N . ALA A 1 181 ? -39.592 -1.247 23.862 1.00 42.53 181 ALA A N 1
ATOM 1340 C CA . ALA A 1 181 ? -40.062 -0.886 25.207 1.00 42.53 181 ALA A CA 1
ATOM 1341 C C . ALA A 1 181 ? -41.487 -1.392 25.540 1.00 42.53 181 ALA A C 1
ATOM 1343 O O . ALA A 1 181 ? -41.770 -1.651 26.706 1.00 42.53 181 ALA A O 1
ATOM 1344 N N . ASP A 1 182 ? -42.336 -1.601 24.526 1.00 39.06 182 ASP A N 1
ATOM 1345 C CA . ASP A 1 182 ? -43.737 -2.021 24.676 1.00 39.06 182 ASP A CA 1
ATOM 1346 C C . ASP A 1 182 ? -43.991 -3.532 24.472 1.00 39.06 182 ASP A C 1
ATOM 1348 O O . ASP A 1 182 ? -45.105 -3.999 24.698 1.00 39.06 182 ASP A O 1
ATOM 1352 N N . MET A 1 183 ? -42.992 -4.323 24.046 1.00 48.84 183 MET A N 1
ATOM 1353 C CA . MET A 1 183 ? -43.137 -5.767 23.787 1.00 48.84 183 MET A CA 1
ATOM 1354 C C . MET A 1 183 ? -41.890 -6.536 24.259 1.00 48.84 183 MET A C 1
ATOM 1356 O O . MET A 1 183 ? -40.811 -6.329 23.692 1.00 48.84 183 MET A O 1
ATOM 1360 N N . PRO A 1 184 ? -42.003 -7.450 25.247 1.00 52.66 184 PRO A N 1
ATOM 1361 C CA . PRO A 1 184 ? -40.865 -8.240 25.704 1.00 52.66 184 PRO A CA 1
ATOM 1362 C C . PRO A 1 184 ? -40.311 -9.098 24.561 1.00 52.66 184 PRO A C 1
ATOM 1364 O O . PRO A 1 184 ? -41.058 -9.674 23.765 1.00 52.66 184 PRO A O 1
ATOM 1367 N N . SER A 1 185 ? -38.984 -9.172 24.475 1.00 55.97 185 SER A N 1
ATOM 1368 C CA . SER A 1 185 ? -38.275 -9.964 23.474 1.00 55.97 185 SER A CA 1
ATOM 1369 C C . SER A 1 185 ? -38.673 -11.439 23.579 1.00 55.97 185 SER A C 1
ATOM 1371 O O . SER A 1 185 ? -38.371 -12.124 24.554 1.00 55.97 185 SER A O 1
ATOM 1373 N N . GLN A 1 186 ? -39.345 -11.960 22.550 1.00 62.72 186 GLN A N 1
ATOM 1374 C CA . GLN A 1 186 ? -39.529 -13.402 22.411 1.00 62.72 186 GLN A CA 1
ATOM 1375 C C . GLN A 1 186 ? -38.207 -14.006 21.940 1.00 62.72 186 GLN A C 1
ATOM 1377 O O . GLN A 1 186 ? -37.769 -13.771 20.810 1.00 62.72 186 GLN A O 1
ATOM 1382 N N . THR A 1 187 ? -37.564 -14.764 22.825 1.00 75.75 187 THR A N 1
ATOM 1383 C CA . THR A 1 187 ? -36.302 -15.446 22.538 1.00 75.75 187 THR A CA 1
ATOM 1384 C C . THR A 1 187 ? -36.442 -16.943 22.786 1.00 75.75 187 THR A C 1
ATOM 1386 O O . THR A 1 187 ? -37.112 -17.374 23.721 1.00 75.75 187 THR A O 1
ATOM 1389 N N . GLN A 1 188 ? -35.845 -17.749 21.912 1.00 82.19 188 GLN A N 1
ATOM 1390 C CA . GLN A 1 188 ? -35.814 -19.208 22.028 1.00 82.19 188 GLN A CA 1
ATOM 1391 C C . GLN A 1 188 ? -34.368 -19.697 21.926 1.00 82.19 188 GLN A C 1
ATOM 1393 O O . GLN A 1 188 ? -33.606 -19.215 21.085 1.00 82.19 188 GLN A O 1
ATOM 1398 N N . GLY A 1 189 ? -34.001 -20.665 22.771 1.00 81.31 189 GLY A N 1
ATOM 1399 C CA . GLY A 1 189 ? -32.694 -21.335 22.742 1.00 81.31 189 GLY A CA 1
ATOM 1400 C C . GLY A 1 189 ? -31.542 -20.588 23.429 1.00 81.31 189 GLY A C 1
ATOM 1401 O O . GLY A 1 189 ? -30.421 -21.086 23.425 1.00 81.31 189 GLY A O 1
ATOM 1402 N N . ILE A 1 190 ? -31.785 -19.427 24.054 1.00 86.44 190 ILE A N 1
ATOM 1403 C CA . ILE A 1 190 ? -30.739 -18.639 24.738 1.00 86.44 190 ILE A CA 1
ATOM 1404 C C . ILE A 1 190 ? -30.125 -19.395 25.925 1.00 86.44 190 ILE A C 1
ATOM 1406 O O . ILE A 1 190 ? -28.906 -19.421 26.067 1.00 86.44 190 ILE A O 1
ATOM 1410 N N . GLU A 1 191 ? -30.939 -20.072 26.737 1.00 86.50 191 GLU A N 1
ATOM 1411 C CA . GLU A 1 191 ? -30.445 -20.876 27.866 1.00 86.50 191 GLU A CA 1
ATOM 1412 C C . GLU A 1 191 ? -29.535 -22.029 27.415 1.00 86.50 191 GLU A C 1
ATOM 1414 O O . GLU A 1 191 ? -28.555 -22.357 28.085 1.00 86.50 191 GLU A O 1
ATOM 1419 N N . GLU A 1 192 ? -29.831 -22.635 26.261 1.00 88.69 192 GLU A N 1
ATOM 1420 C CA . GLU A 1 192 ? -29.001 -23.686 25.668 1.00 88.69 192 GLU A CA 1
ATOM 1421 C C . GLU A 1 192 ? -27.672 -23.113 25.158 1.00 88.69 192 GLU A C 1
ATOM 1423 O O . GLU A 1 192 ? -26.623 -23.712 25.384 1.00 88.69 192 GLU A O 1
ATOM 1428 N N . VAL A 1 193 ? -27.685 -21.912 24.562 1.00 89.75 193 VAL A N 1
ATOM 1429 C CA . VAL A 1 193 ? -26.453 -21.199 24.185 1.00 89.75 193 VAL A CA 1
ATOM 1430 C C . VAL A 1 193 ? -25.589 -20.909 25.414 1.00 89.75 193 VAL A C 1
ATOM 1432 O O . VAL A 1 193 ? -24.398 -21.206 25.385 1.00 89.75 193 VAL A O 1
ATOM 1435 N N . ILE A 1 194 ? -26.165 -20.388 26.505 1.00 89.31 194 ILE A N 1
ATOM 1436 C CA . ILE A 1 194 ? -25.427 -20.128 27.756 1.00 89.31 194 ILE A CA 1
ATOM 1437 C C . ILE A 1 194 ? -24.817 -21.426 28.294 1.00 89.31 194 ILE A C 1
ATOM 1439 O O . ILE A 1 194 ? -23.645 -21.450 28.668 1.00 89.31 194 ILE A O 1
ATOM 1443 N N . ARG A 1 195 ? -25.578 -22.524 28.284 1.00 89.75 195 ARG A N 1
ATOM 1444 C CA . ARG A 1 195 ? -25.102 -23.836 28.737 1.00 89.75 195 ARG A CA 1
ATOM 1445 C C . ARG A 1 195 ? -23.906 -24.334 27.926 1.00 89.75 195 ARG A C 1
ATOM 1447 O O . ARG A 1 195 ? -22.932 -24.795 28.517 1.00 89.75 195 ARG A O 1
ATOM 1454 N N . GLU A 1 196 ? -23.968 -24.247 26.599 1.00 91.06 196 GLU A N 1
ATOM 1455 C CA . GLU A 1 196 ? -22.868 -24.687 25.734 1.00 91.06 196 GLU A CA 1
ATOM 1456 C C . GLU A 1 196 ? -21.648 -23.762 25.833 1.00 91.06 196 GLU A C 1
ATOM 1458 O O . GLU A 1 196 ? -20.524 -24.259 25.834 1.00 91.06 196 GLU A O 1
ATOM 1463 N N . ILE A 1 197 ? -21.842 -22.447 26.015 1.00 89.56 197 ILE A N 1
ATOM 1464 C CA . ILE A 1 197 ? -20.743 -21.522 26.342 1.00 89.56 197 ILE A CA 1
ATOM 1465 C C . ILE A 1 197 ? -20.045 -22.005 27.609 1.00 89.56 197 ILE A C 1
ATOM 1467 O O . ILE A 1 197 ? -18.855 -22.294 27.574 1.00 89.56 197 ILE A O 1
ATOM 1471 N N . VAL A 1 198 ? -20.788 -22.161 28.708 1.00 88.56 198 VAL A N 1
ATOM 1472 C CA . VAL A 1 198 ? -20.240 -22.570 30.008 1.00 88.56 198 VAL A CA 1
ATOM 1473 C C . VAL A 1 198 ? -19.491 -23.894 29.912 1.00 88.56 198 VAL A C 1
ATOM 1475 O O . VAL A 1 198 ? -18.411 -24.020 30.472 1.00 88.56 198 VAL A O 1
ATOM 1478 N N . LYS A 1 199 ? -20.028 -24.869 29.176 1.00 87.50 199 LYS A N 1
ATOM 1479 C CA . LYS A 1 199 ? -19.406 -26.185 28.994 1.00 87.50 199 LYS A CA 1
ATOM 1480 C C . LYS A 1 199 ? -18.075 -26.128 28.239 1.00 87.50 199 LYS A C 1
ATOM 1482 O O . LYS A 1 199 ? -17.200 -26.950 28.494 1.00 87.50 199 LYS A O 1
ATOM 1487 N N . CYS A 1 200 ? -17.942 -25.207 27.289 1.00 84.88 200 CYS A N 1
ATOM 1488 C CA . CYS A 1 200 ? -16.743 -25.066 26.470 1.00 84.88 200 CYS A CA 1
ATOM 1489 C C . CYS A 1 200 ? -15.716 -24.084 27.065 1.00 84.88 200 CYS A C 1
ATOM 1491 O O . CYS A 1 200 ? -14.613 -23.978 26.531 1.00 84.88 200 CYS A O 1
ATOM 1493 N N . VAL A 1 201 ? -16.040 -23.353 28.140 1.00 82.25 201 VAL A N 1
ATOM 1494 C CA . VAL A 1 201 ? -15.080 -22.462 28.810 1.00 82.25 201 VAL A CA 1
ATOM 1495 C C . VAL A 1 201 ? -13.986 -23.305 29.462 1.00 82.25 201 VAL A C 1
ATOM 1497 O O . VAL A 1 201 ? -14.167 -23.902 30.518 1.00 82.25 201 VAL A O 1
ATOM 1500 N N . SER A 1 202 ? -12.815 -23.325 28.833 1.00 72.81 202 SER A N 1
ATOM 1501 C CA . SER A 1 202 ? -11.626 -23.956 29.401 1.00 72.81 202 SER A CA 1
ATOM 1502 C C . SER A 1 202 ? -10.860 -22.964 30.290 1.00 72.81 202 SER A C 1
ATOM 1504 O O . SER A 1 202 ? -10.638 -21.823 29.861 1.00 72.81 202 SER A O 1
ATOM 1506 N N . PRO A 1 203 ? -10.392 -23.370 31.490 1.00 69.19 203 PRO A N 1
ATOM 1507 C CA . PRO A 1 203 ? -9.489 -22.549 32.285 1.00 69.19 203 PRO A CA 1
ATOM 1508 C C . PRO A 1 203 ? -8.219 -22.259 31.487 1.00 69.19 203 PRO A C 1
ATOM 1510 O O . PRO A 1 203 ? -7.518 -23.176 31.060 1.00 69.19 203 PRO A O 1
ATOM 1513 N N . HIS A 1 204 ? -7.898 -20.983 31.305 1.00 66.44 204 HIS A N 1
ATOM 1514 C CA . HIS A 1 204 ? -6.600 -20.576 30.778 1.00 66.44 204 HIS A CA 1
ATOM 1515 C C . HIS A 1 204 ? -5.720 -20.103 31.942 1.00 66.44 204 HIS A C 1
ATOM 1517 O O . HIS A 1 204 ? -6.205 -19.319 32.766 1.00 66.44 204 HIS A O 1
ATOM 1523 N N . PRO A 1 205 ? -4.452 -20.554 32.044 1.00 57.94 205 PRO A N 1
ATOM 1524 C CA . PRO A 1 205 ? -3.558 -20.106 33.102 1.00 57.94 205 PRO A CA 1
ATOM 1525 C C . PRO A 1 205 ? -3.291 -18.611 32.924 1.00 57.94 205 PRO A C 1
ATOM 1527 O O . PRO A 1 205 ? -2.580 -18.201 32.008 1.00 57.94 205 PRO A O 1
ATOM 1530 N N . LEU A 1 206 ? -3.882 -17.796 33.796 1.00 63.56 206 LEU A N 1
ATOM 1531 C CA . LEU A 1 206 ? -3.599 -16.369 33.866 1.00 63.56 206 LEU A CA 1
ATOM 1532 C C . LEU A 1 206 ? -2.163 -16.220 34.365 1.00 63.56 206 LEU A C 1
ATOM 1534 O O . LEU A 1 206 ? -1.867 -16.571 35.507 1.00 63.56 206 LEU A O 1
ATOM 1538 N N . GLN A 1 207 ? -1.257 -15.756 33.504 1.00 59.59 207 GLN A N 1
ATOM 1539 C CA . GLN A 1 207 ? 0.129 -15.510 33.890 1.00 59.59 207 GLN A CA 1
ATOM 1540 C C . GLN A 1 207 ? 0.317 -14.013 34.155 1.00 59.59 207 GLN A C 1
ATOM 1542 O O . GLN A 1 207 ? 0.520 -13.243 33.214 1.00 59.59 207 GLN A O 1
ATOM 1547 N N . PRO A 1 208 ? 0.268 -13.567 35.427 1.00 61.53 208 PRO A N 1
ATOM 1548 C CA . PRO A 1 208 ? 0.538 -12.172 35.767 1.00 61.53 208 PRO A CA 1
ATOM 1549 C C . PRO A 1 208 ? 2.018 -11.806 35.563 1.00 61.53 208 PRO A C 1
ATOM 1551 O O . PRO A 1 208 ? 2.368 -10.629 35.546 1.00 61.53 208 PRO A O 1
ATOM 1554 N N . SER A 1 209 ? 2.897 -12.801 35.405 1.00 69.69 209 SER A N 1
ATOM 1555 C CA . SER A 1 209 ? 4.321 -12.620 35.134 1.00 69.69 209 SER A CA 1
ATOM 1556 C C . SER A 1 209 ? 4.590 -12.273 33.668 1.00 69.69 209 SER A C 1
ATOM 1558 O O . SER A 1 209 ? 4.113 -12.956 32.765 1.00 69.69 209 SER A O 1
ATOM 1560 N N . GLY A 1 210 ? 5.424 -11.260 33.435 1.00 81.56 210 GLY A N 1
ATOM 1561 C CA . GLY A 1 210 ? 5.838 -10.816 32.102 1.00 81.56 210 GLY A CA 1
ATOM 1562 C C . GLY A 1 210 ? 5.471 -9.353 31.829 1.00 81.56 210 GLY A C 1
ATOM 1563 O O . GLY A 1 210 ? 4.850 -8.706 32.673 1.00 81.56 210 GLY A O 1
ATOM 1564 N N . PRO A 1 211 ? 5.870 -8.803 30.669 1.00 88.38 211 PRO A N 1
ATOM 1565 C CA . PRO A 1 211 ? 5.574 -7.418 30.331 1.00 88.38 211 PRO A CA 1
ATOM 1566 C C . PRO A 1 211 ? 4.068 -7.196 30.168 1.00 88.38 211 PRO A C 1
ATOM 1568 O O . PRO A 1 211 ? 3.369 -7.991 29.525 1.00 88.38 211 PRO A O 1
ATOM 1571 N N . PHE A 1 212 ? 3.591 -6.079 30.714 1.00 92.69 212 PHE A N 1
ATOM 1572 C CA . PHE A 1 212 ? 2.222 -5.621 30.541 1.00 92.69 212 PHE A CA 1
ATOM 1573 C C . PHE A 1 212 ? 1.971 -5.297 29.069 1.00 92.69 212 PHE A C 1
ATOM 1575 O O . PHE A 1 212 ? 2.762 -4.586 28.445 1.00 92.69 212 PHE A O 1
ATOM 1582 N N . LYS A 1 213 ? 0.880 -5.821 28.510 1.00 91.06 213 LYS A N 1
ATOM 1583 C CA . LYS A 1 213 ? 0.388 -5.494 27.167 1.00 91.06 213 LYS A CA 1
ATOM 1584 C C . LYS A 1 213 ? -1.120 -5.331 27.230 1.00 91.06 213 LYS A C 1
ATOM 1586 O O . LYS A 1 213 ? -1.812 -6.201 27.751 1.00 91.06 213 LYS A O 1
ATOM 1591 N N . PHE A 1 214 ? -1.620 -4.246 26.669 1.00 91.50 214 PHE A N 1
ATOM 1592 C CA . PHE A 1 214 ? -3.004 -3.817 26.765 1.00 91.50 214 PHE A CA 1
ATOM 1593 C C . PHE A 1 214 ? -3.500 -3.387 25.389 1.00 91.50 214 PHE A C 1
ATOM 1595 O O . PHE A 1 214 ? -3.010 -2.405 24.836 1.00 91.50 214 PHE A O 1
ATOM 1602 N N . ALA A 1 215 ? -4.446 -4.141 24.835 1.00 89.19 215 ALA A N 1
ATOM 1603 C CA . ALA A 1 215 ? -5.102 -3.811 23.575 1.00 89.19 215 ALA A CA 1
ATOM 1604 C C . ALA A 1 215 ? -6.131 -2.709 23.823 1.00 89.19 215 ALA A C 1
ATOM 1606 O O . ALA A 1 215 ? -7.068 -2.918 24.592 1.00 89.19 215 ALA A O 1
ATOM 1607 N N . ILE A 1 216 ? -5.943 -1.550 23.196 1.00 88.06 216 ILE A N 1
ATOM 1608 C CA . ILE A 1 216 ? -6.822 -0.386 23.319 1.00 88.06 216 ILE A CA 1
ATOM 1609 C C . ILE A 1 216 ? -7.911 -0.490 22.252 1.00 88.06 216 ILE A C 1
ATOM 1611 O O . ILE A 1 216 ? -7.608 -0.515 21.058 1.00 88.06 216 ILE A O 1
ATOM 1615 N N . ASP A 1 217 ? -9.168 -0.499 22.694 1.00 80.69 217 ASP A N 1
ATOM 1616 C CA . ASP A 1 217 ? -10.338 -0.516 21.813 1.00 80.69 217 ASP A CA 1
ATOM 1617 C C . ASP A 1 217 ? -10.883 0.892 21.567 1.00 80.69 217 ASP A C 1
ATOM 1619 O O . ASP A 1 217 ? -11.283 1.205 20.454 1.00 80.69 217 ASP A O 1
ATOM 1623 N N . HIS A 1 218 ? -10.914 1.727 22.615 1.00 79.94 218 HIS A N 1
ATOM 1624 C CA . HIS A 1 218 ? -11.376 3.112 22.526 1.00 79.94 218 HIS A CA 1
ATOM 1625 C C . HIS A 1 218 ? -10.546 4.031 23.419 1.00 79.94 218 HIS A C 1
ATOM 1627 O O . HIS A 1 218 ? -10.167 3.656 24.536 1.00 79.94 218 HIS A O 1
ATOM 1633 N N . CYS A 1 219 ? -10.377 5.272 22.972 1.00 84.38 219 CYS A N 1
ATOM 1634 C CA . CYS A 1 219 ? -9.763 6.361 23.720 1.00 84.38 219 CYS A CA 1
ATOM 1635 C C . CYS A 1 219 ? -10.694 7.576 23.732 1.00 84.38 219 CYS A C 1
ATOM 1637 O O . CYS A 1 219 ? -11.233 7.964 22.697 1.00 84.38 219 CYS A O 1
ATOM 1639 N N . PHE A 1 220 ? -10.891 8.199 24.891 1.00 85.00 220 PHE A N 1
ATOM 1640 C CA . PHE A 1 220 ? -11.647 9.448 24.984 1.00 85.00 220 PHE A CA 1
ATOM 1641 C C . PHE A 1 220 ? -11.173 10.308 26.153 1.00 85.00 220 PHE A C 1
ATOM 1643 O O . PHE A 1 220 ? -10.739 9.812 27.193 1.00 85.00 220 PHE A O 1
ATOM 1650 N N . ALA A 1 221 ? -11.270 11.626 25.999 1.00 85.12 221 ALA A N 1
ATOM 1651 C CA . ALA A 1 221 ? -10.912 12.570 27.049 1.00 85.12 221 ALA A CA 1
ATOM 1652 C C . ALA A 1 221 ? -12.080 12.804 28.022 1.00 85.12 221 ALA A C 1
ATOM 1654 O O . ALA A 1 221 ? -13.226 12.986 27.611 1.00 85.12 221 ALA A O 1
ATOM 1655 N N . ILE A 1 222 ? -11.779 12.868 29.321 1.00 84.81 222 ILE A N 1
ATOM 1656 C CA . ILE A 1 222 ? -12.698 13.318 30.370 1.00 84.81 222 ILE A CA 1
ATOM 1657 C C . ILE A 1 222 ? -12.187 14.654 30.911 1.00 84.81 222 ILE A C 1
ATOM 1659 O O . ILE A 1 222 ? -11.118 14.734 31.529 1.00 84.81 222 ILE A O 1
ATOM 1663 N N . ARG A 1 223 ? -12.978 15.716 30.708 1.00 81.44 223 ARG A N 1
ATOM 1664 C CA . ARG A 1 223 ? -12.638 17.079 31.140 1.00 81.44 223 ARG A CA 1
ATOM 1665 C C . ARG A 1 223 ? -12.288 17.097 32.634 1.00 81.44 223 ARG A C 1
ATOM 1667 O O . ARG A 1 223 ? -13.087 16.692 33.471 1.00 81.44 223 ARG A O 1
ATOM 1674 N N . GLY A 1 224 ? -11.082 17.564 32.957 1.00 81.81 224 GLY A N 1
ATOM 1675 C CA . GLY A 1 224 ? -10.582 17.695 34.331 1.00 81.81 224 GLY A CA 1
ATOM 1676 C C . GLY A 1 224 ? -9.963 16.432 34.948 1.00 81.81 224 GLY A C 1
ATOM 1677 O O . GLY A 1 224 ? -9.234 16.556 35.927 1.00 81.81 224 GLY A O 1
ATOM 1678 N N . GLN A 1 225 ? -10.173 15.238 34.382 1.00 82.75 225 GLN A N 1
ATOM 1679 C CA . GLN A 1 225 ? -9.618 13.990 34.936 1.00 82.75 225 GLN A CA 1
ATOM 1680 C C . GLN A 1 225 ? -8.386 13.504 34.160 1.00 82.75 225 GLN A C 1
ATOM 1682 O O . GLN A 1 225 ? -7.368 13.142 34.765 1.00 82.75 225 GLN A O 1
ATOM 1687 N N . GLY A 1 226 ? -8.444 13.576 32.830 1.00 88.50 226 GLY A N 1
ATOM 1688 C CA . GLY A 1 226 ? -7.414 13.066 31.930 1.00 88.50 226 GLY A CA 1
ATOM 1689 C C . GLY A 1 226 ? -8.036 12.352 30.736 1.00 88.50 226 GLY A C 1
ATOM 1690 O O . GLY A 1 226 ? -9.178 12.623 30.370 1.00 88.50 226 GLY A O 1
ATOM 1691 N N . THR A 1 227 ? -7.286 11.431 30.149 1.00 92.19 227 THR A N 1
ATOM 1692 C CA . THR A 1 227 ? -7.702 10.658 28.975 1.00 92.19 227 THR A CA 1
ATOM 1693 C C . THR A 1 227 ? -7.852 9.204 29.371 1.00 92.19 227 THR A C 1
ATOM 1695 O O . THR A 1 227 ? -6.973 8.652 30.028 1.00 92.19 227 THR A O 1
ATOM 1698 N N . VAL A 1 228 ? -8.979 8.596 29.015 1.00 90.56 228 VAL A N 1
ATOM 1699 C CA . VAL A 1 228 ? -9.314 7.219 29.368 1.00 90.56 228 VAL A CA 1
ATOM 1700 C C . VAL A 1 228 ? -9.093 6.319 28.164 1.00 90.56 228 VAL A C 1
ATOM 1702 O O . VAL A 1 228 ? -9.681 6.527 27.105 1.00 90.56 228 VAL A O 1
ATOM 1705 N N . LEU A 1 229 ? -8.260 5.302 28.366 1.00 91.75 229 LEU A N 1
ATOM 1706 C CA . LEU A 1 229 ? -8.018 4.195 27.454 1.00 91.75 229 LEU A CA 1
ATOM 1707 C C . LEU A 1 229 ? -8.846 3.005 27.933 1.00 91.75 229 LEU A C 1
ATOM 1709 O O . LEU A 1 229 ? -8.650 2.530 29.049 1.00 91.75 229 LEU A O 1
ATOM 1713 N N . THR A 1 230 ? -9.775 2.519 27.119 1.00 88.25 230 THR A N 1
ATOM 1714 C CA . THR A 1 230 ? -10.530 1.292 27.417 1.00 88.25 230 THR A CA 1
ATOM 1715 C C . THR A 1 230 ? -10.035 0.156 26.546 1.00 88.25 230 THR A C 1
ATOM 1717 O O . THR A 1 230 ? -9.745 0.363 25.367 1.00 88.25 230 THR A O 1
ATOM 1720 N N . GLY A 1 231 ? -9.922 -1.034 27.125 1.00 88.19 231 GLY A N 1
ATOM 1721 C CA . GLY A 1 231 ? -9.253 -2.130 26.449 1.00 88.19 231 GLY A CA 1
ATOM 1722 C C . GLY A 1 231 ? -9.182 -3.408 27.266 1.00 88.19 231 GLY A C 1
ATOM 1723 O O . GLY A 1 231 ? -9.760 -3.504 28.353 1.00 88.19 231 GLY A O 1
ATOM 1724 N N . THR A 1 232 ? -8.441 -4.380 26.740 1.00 87.88 232 THR A N 1
ATOM 1725 C CA . THR A 1 232 ? -8.264 -5.708 27.341 1.00 87.88 232 THR A CA 1
ATOM 1726 C C . THR A 1 232 ? -6.785 -6.001 27.573 1.00 87.88 232 THR A C 1
ATOM 1728 O O . THR A 1 232 ? -5.950 -5.788 26.690 1.00 87.88 232 THR A O 1
ATOM 1731 N N . VAL A 1 233 ? -6.437 -6.514 28.754 1.00 89.12 233 VAL A N 1
ATOM 1732 C CA . VAL A 1 233 ? -5.056 -6.894 29.078 1.00 89.12 233 VAL A CA 1
ATOM 1733 C C . VAL A 1 233 ? -4.702 -8.211 28.380 1.00 89.12 233 VAL A C 1
ATOM 1735 O O . VAL A 1 233 ? -5.279 -9.260 28.661 1.00 89.12 233 VAL A O 1
ATOM 1738 N N . LEU A 1 234 ? -3.726 -8.170 27.473 1.00 85.62 234 LEU A N 1
ATOM 1739 C CA . LEU A 1 234 ? -3.261 -9.317 26.689 1.00 85.62 234 LEU A CA 1
ATOM 1740 C C . LEU A 1 234 ? -2.240 -10.179 27.444 1.00 85.62 234 LEU A C 1
ATOM 1742 O O . LEU A 1 234 ? -2.220 -11.398 27.266 1.00 85.62 234 LEU A O 1
ATOM 1746 N N . SER A 1 235 ? -1.374 -9.559 28.251 1.00 86.75 235 SER A N 1
ATOM 1747 C CA . SER A 1 235 ? -0.362 -10.237 29.075 1.00 86.75 235 SER A CA 1
ATOM 1748 C C . SER A 1 235 ? 0.119 -9.355 30.225 1.00 86.75 235 SER A C 1
ATOM 1750 O O . SER A 1 235 ? 0.040 -8.129 30.135 1.00 86.75 235 SER A O 1
ATOM 1752 N N . GLY A 1 236 ? 0.689 -9.981 31.258 1.00 88.94 236 GLY A N 1
ATOM 1753 C CA . GLY A 1 236 ? 1.264 -9.286 32.409 1.00 88.94 236 GLY A CA 1
ATOM 1754 C C . GLY A 1 236 ? 0.204 -8.650 33.311 1.00 88.94 236 GLY A C 1
ATOM 1755 O O . GLY A 1 236 ? -0.976 -9.008 33.265 1.00 88.94 236 GLY A O 1
ATOM 1756 N N . ALA A 1 237 ? 0.639 -7.701 34.133 1.00 90.88 237 ALA A N 1
ATOM 1757 C CA . ALA A 1 237 ? -0.209 -6.947 35.049 1.00 90.88 237 ALA A CA 1
ATOM 1758 C C . ALA A 1 237 ? 0.277 -5.496 35.165 1.00 90.88 237 ALA A C 1
ATOM 1760 O O . ALA A 1 237 ? 1.457 -5.220 34.947 1.00 90.88 237 ALA A O 1
ATOM 1761 N N . ALA A 1 238 ? -0.626 -4.584 35.522 1.00 92.94 238 ALA A N 1
ATOM 1762 C CA . ALA A 1 238 ? -0.303 -3.185 35.808 1.00 92.94 238 ALA A CA 1
ATOM 1763 C C . ALA A 1 238 ? -1.043 -2.695 37.055 1.00 92.94 238 ALA A C 1
ATOM 1765 O O . ALA A 1 238 ? -2.157 -3.140 37.356 1.00 92.94 238 ALA A O 1
ATOM 1766 N N . LYS A 1 239 ? -0.422 -1.764 37.779 1.00 94.62 239 LYS A N 1
ATOM 1767 C CA . LYS A 1 239 ? -0.950 -1.115 38.982 1.00 94.62 239 LYS A CA 1
ATOM 1768 C C . LYS A 1 239 ? -1.095 0.389 38.781 1.00 94.62 239 LYS A C 1
ATOM 1770 O O . LYS A 1 239 ? -0.464 0.996 37.916 1.00 94.62 239 LYS A O 1
ATOM 1775 N N . VAL A 1 240 ? -1.939 1.014 39.602 1.00 95.06 240 VAL A N 1
ATOM 1776 C CA . VAL A 1 240 ? -2.041 2.478 39.624 1.00 95.06 240 VAL A CA 1
ATOM 1777 C C . VAL A 1 240 ? -0.675 3.062 39.995 1.00 95.06 240 VAL A C 1
ATOM 1779 O O . VAL A 1 240 ? -0.052 2.624 40.958 1.00 95.06 240 VAL A O 1
ATOM 1782 N N . GLY A 1 241 ? -0.209 4.047 39.225 1.00 93.31 241 GLY A N 1
ATOM 1783 C CA . GLY A 1 241 ? 1.118 4.652 39.362 1.00 93.31 241 GLY A CA 1
ATOM 1784 C C . GLY A 1 241 ? 2.176 4.117 38.391 1.00 93.31 241 GLY A C 1
ATOM 1785 O O . GLY A 1 241 ? 3.166 4.819 38.161 1.00 93.31 241 GLY A O 1
ATOM 1786 N N . ASP A 1 242 ? 1.955 2.952 37.774 1.00 94.94 242 ASP A N 1
ATOM 1787 C CA . ASP A 1 242 ? 2.888 2.385 36.797 1.00 94.94 242 ASP A CA 1
ATOM 1788 C C . ASP A 1 242 ? 2.961 3.238 35.522 1.00 94.94 242 ASP A C 1
ATOM 1790 O O . ASP A 1 242 ? 2.022 3.958 35.158 1.00 94.94 242 ASP A O 1
ATOM 1794 N N . ALA A 1 243 ? 4.101 3.162 34.833 1.00 94.19 243 ALA A N 1
ATOM 1795 C CA . ALA A 1 243 ? 4.298 3.787 33.532 1.00 94.19 243 ALA A CA 1
ATOM 1796 C C . ALA A 1 243 ? 3.947 2.805 32.408 1.00 94.19 243 ALA A C 1
ATOM 1798 O O . ALA A 1 243 ? 4.426 1.671 32.393 1.00 94.19 243 ALA A O 1
ATOM 1799 N N . ILE A 1 244 ? 3.152 3.274 31.450 1.00 95.06 244 ILE A N 1
ATOM 1800 C CA . ILE A 1 244 ? 2.816 2.569 30.214 1.00 95.06 244 ILE A CA 1
ATOM 1801 C C . ILE A 1 244 ? 3.295 3.384 29.014 1.00 95.06 244 ILE A C 1
ATOM 1803 O O . ILE A 1 244 ? 3.183 4.610 28.994 1.00 95.06 244 ILE A O 1
ATOM 1807 N N . GLU A 1 245 ? 3.842 2.705 28.018 1.00 93.81 245 GLU A N 1
ATOM 1808 C CA . GLU A 1 245 ? 4.223 3.273 26.730 1.00 93.81 245 GLU A CA 1
ATOM 1809 C C . GLU A 1 245 ? 3.111 3.035 25.710 1.00 93.81 245 GLU A C 1
ATOM 1811 O O . GLU A 1 245 ? 2.498 1.969 25.698 1.00 93.81 245 GLU A O 1
ATOM 1816 N N . LEU A 1 246 ? 2.870 4.034 24.862 1.00 92.19 246 LEU A N 1
ATOM 1817 C CA . LEU A 1 246 ? 2.086 3.944 23.631 1.00 92.19 246 LEU A CA 1
ATOM 1818 C C . LEU A 1 246 ? 3.087 3.946 22.465 1.00 92.19 246 LEU A C 1
ATOM 1820 O O . LEU A 1 246 ? 3.506 5.034 22.047 1.00 92.19 246 LEU A O 1
ATOM 1824 N N . PRO A 1 247 ? 3.537 2.773 21.978 1.00 86.50 247 PRO A N 1
ATOM 1825 C CA . PRO A 1 247 ? 4.653 2.686 21.039 1.00 86.50 247 PRO A CA 1
ATOM 1826 C C . PRO A 1 247 ? 4.388 3.398 19.712 1.00 86.50 247 PRO A C 1
ATOM 1828 O O . PRO A 1 247 ? 5.310 3.957 19.124 1.00 86.50 247 PRO A O 1
ATOM 1831 N N . GLU A 1 248 ? 3.133 3.435 19.256 1.00 83.00 248 GLU A N 1
ATOM 1832 C CA . GLU A 1 248 ? 2.730 4.135 18.031 1.00 83.00 248 GLU A CA 1
ATOM 1833 C C . GLU A 1 248 ? 2.961 5.649 18.120 1.00 83.00 248 GLU A C 1
ATOM 1835 O O . GLU A 1 248 ? 3.279 6.292 17.123 1.00 83.00 248 GLU A O 1
ATOM 1840 N N . LEU A 1 249 ? 2.848 6.212 19.325 1.00 86.44 249 LEU A N 1
ATOM 1841 C CA . LEU A 1 249 ? 3.074 7.631 19.592 1.00 86.44 249 LEU A CA 1
ATOM 1842 C C . LEU A 1 249 ? 4.466 7.917 20.166 1.00 86.44 249 LEU A C 1
ATOM 1844 O O . LEU A 1 249 ? 4.828 9.081 20.318 1.00 86.44 249 LEU A O 1
ATOM 1848 N N . LYS A 1 250 ? 5.235 6.876 20.514 1.00 86.19 250 LYS A N 1
ATOM 1849 C CA . LYS A 1 250 ? 6.524 6.974 21.219 1.00 86.19 250 LYS A CA 1
ATOM 1850 C C . LYS A 1 250 ? 6.442 7.829 22.493 1.00 86.19 250 LYS A C 1
ATOM 1852 O O . LYS A 1 250 ? 7.372 8.561 22.829 1.00 86.19 250 LYS A O 1
ATOM 1857 N N . VAL A 1 251 ? 5.316 7.752 23.213 1.00 91.00 251 VAL A N 1
ATOM 1858 C CA . VAL A 1 251 ? 5.106 8.472 24.480 1.00 91.00 251 VAL A CA 1
ATOM 1859 C C . VAL A 1 251 ? 4.885 7.505 25.634 1.00 91.00 251 VAL A C 1
ATOM 1861 O O . VAL A 1 251 ? 4.177 6.511 25.508 1.00 91.00 251 VAL A O 1
ATOM 1864 N N . SER A 1 252 ? 5.442 7.842 26.796 1.00 93.31 252 SER A N 1
ATOM 1865 C CA . SER A 1 252 ? 5.177 7.145 28.057 1.00 93.31 252 SER A CA 1
ATOM 1866 C C . SER A 1 252 ? 4.278 7.983 28.959 1.00 93.31 252 SER A C 1
ATOM 1868 O O . SER A 1 252 ? 4.486 9.188 29.116 1.00 93.31 252 SER A O 1
ATOM 1870 N N . LYS A 1 253 ? 3.273 7.351 29.563 1.00 94.12 253 LYS A N 1
ATOM 1871 C CA . LYS A 1 253 ? 2.290 7.976 30.455 1.00 94.12 253 LYS A CA 1
ATOM 1872 C C . LYS A 1 253 ? 2.152 7.168 31.741 1.00 94.12 253 LYS A C 1
ATOM 1874 O O . LYS A 1 253 ? 2.294 5.952 31.734 1.00 94.12 253 LYS A O 1
ATOM 1879 N N . LYS A 1 254 ? 1.857 7.842 32.854 1.00 94.25 254 LYS A N 1
ATOM 1880 C CA . LYS A 1 254 ? 1.570 7.179 34.134 1.00 94.25 254 LYS A CA 1
ATOM 1881 C C . LYS A 1 254 ? 0.080 6.897 34.289 1.00 94.25 254 LYS A C 1
ATOM 1883 O O . LYS A 1 254 ? -0.748 7.749 33.953 1.00 94.25 254 LYS A O 1
ATOM 1888 N N . ILE A 1 255 ? -0.241 5.736 34.852 1.00 95.50 255 ILE A N 1
ATOM 1889 C CA . ILE A 1 255 ? -1.605 5.343 35.205 1.00 95.50 255 ILE A CA 1
ATOM 1890 C C . ILE A 1 255 ? -2.059 6.152 36.424 1.00 95.50 255 ILE A C 1
ATOM 1892 O O . ILE A 1 255 ? -1.510 6.003 37.514 1.00 95.50 255 ILE A O 1
ATOM 1896 N N . LYS A 1 256 ? -3.079 6.996 36.251 1.00 94.38 256 LYS A N 1
ATOM 1897 C CA . LYS A 1 256 ? -3.692 7.788 37.331 1.00 94.38 256 LYS A CA 1
ATOM 1898 C C . LYS A 1 256 ? -4.721 6.998 38.125 1.00 94.38 256 LYS A C 1
ATOM 1900 O O . LYS A 1 256 ? -4.769 7.090 39.345 1.00 94.38 256 LYS A O 1
ATOM 1905 N N . SER A 1 257 ? -5.585 6.282 37.421 1.00 93.56 257 SER A N 1
ATOM 1906 C CA . SER A 1 257 ? -6.648 5.476 38.011 1.00 93.56 257 SER A CA 1
ATOM 1907 C C . SER A 1 257 ? -7.068 4.386 37.037 1.00 93.56 257 SER A C 1
ATOM 1909 O O . SER A 1 257 ? -6.851 4.499 35.828 1.00 93.56 257 SER A O 1
ATOM 1911 N N . MET A 1 258 ? -7.665 3.326 37.575 1.00 92.19 258 MET A N 1
ATOM 1912 C CA . MET A 1 258 ? -8.220 2.228 36.796 1.00 92.19 258 MET A CA 1
ATOM 1913 C C . MET A 1 258 ? -9.635 1.914 37.264 1.00 92.19 258 MET A C 1
ATOM 1915 O O . MET A 1 258 ? -9.955 2.026 38.451 1.00 92.19 258 MET A O 1
ATOM 1919 N N . GLN A 1 259 ? -10.485 1.519 36.322 1.00 85.25 259 GLN A N 1
ATOM 1920 C CA . GLN A 1 259 ? -11.869 1.159 36.590 1.00 85.25 259 GLN A CA 1
ATOM 1921 C C . GLN A 1 259 ? -12.261 -0.073 35.776 1.00 85.25 259 GLN A C 1
ATOM 1923 O O . GLN A 1 259 ? -12.042 -0.121 34.568 1.00 85.25 259 GLN A O 1
ATOM 1928 N N . MET A 1 260 ? -12.887 -1.050 36.426 1.00 80.69 260 MET A N 1
ATOM 1929 C CA . MET A 1 260 ? -13.489 -2.218 35.780 1.00 80.69 260 MET A CA 1
ATOM 1930 C C . MET A 1 260 ? -14.975 -2.242 36.127 1.00 80.69 260 MET A C 1
ATOM 1932 O O . MET A 1 260 ? -15.338 -2.143 37.295 1.00 80.69 260 MET A O 1
ATOM 1936 N N . PHE A 1 261 ? -15.849 -2.297 35.118 1.00 70.69 261 PHE A N 1
ATOM 1937 C CA . PHE A 1 261 ? -17.312 -2.356 35.299 1.00 70.69 261 PHE A CA 1
ATOM 1938 C C . PHE A 1 261 ? -17.868 -1.292 36.256 1.00 70.69 261 PHE A C 1
ATOM 1940 O O . PHE A 1 261 ? -18.644 -1.570 37.168 1.00 70.69 261 PHE A O 1
ATOM 1947 N N . LYS A 1 262 ? -17.442 -0.042 36.052 1.00 71.62 262 LYS A N 1
ATOM 1948 C CA . LYS A 1 262 ? -17.783 1.120 36.889 1.00 71.62 262 LYS A CA 1
ATOM 1949 C C . LYS A 1 262 ? -17.263 1.065 38.340 1.00 71.62 262 LYS A C 1
ATOM 1951 O O . LYS A 1 262 ? -17.538 1.992 39.100 1.00 71.62 262 LYS A O 1
ATOM 1956 N N . ARG A 1 263 ? -16.447 0.078 38.721 1.00 79.00 263 ARG A N 1
ATOM 1957 C CA . ARG A 1 263 ? -15.813 -0.026 40.047 1.00 79.00 263 ARG A CA 1
ATOM 1958 C C . ARG A 1 263 ? -14.323 0.338 39.979 1.00 79.00 263 ARG A C 1
ATOM 1960 O O . ARG A 1 263 ? -13.646 -0.116 39.055 1.00 79.00 263 ARG A O 1
ATOM 1967 N N . PRO A 1 264 ? -13.798 1.163 40.900 1.00 85.44 264 PRO A N 1
ATOM 1968 C CA . PRO A 1 264 ? -12.377 1.498 40.927 1.00 85.44 264 PRO A CA 1
ATOM 1969 C C . PRO A 1 264 ? -11.544 0.281 41.343 1.00 85.44 264 PRO A C 1
ATOM 1971 O O . PRO A 1 264 ? -11.924 -0.447 42.258 1.00 85.44 264 PRO A O 1
ATOM 1974 N N . VAL A 1 265 ? -10.401 0.079 40.688 1.00 88.19 265 VAL A N 1
ATOM 1975 C CA . VAL A 1 265 ? -9.477 -1.031 40.969 1.00 88.19 265 VAL A CA 1
ATOM 1976 C C . VAL A 1 265 ? -8.039 -0.524 41.075 1.00 88.19 265 VAL A C 1
ATOM 1978 O O . VAL A 1 265 ? -7.678 0.470 40.447 1.00 88.19 265 VAL A O 1
ATOM 1981 N N . GLN A 1 266 ? -7.214 -1.195 41.885 1.00 91.00 266 GLN A N 1
ATOM 1982 C CA . GLN A 1 266 ? -5.806 -0.816 42.098 1.00 91.00 266 GLN A CA 1
ATOM 1983 C C . GLN A 1 266 ? -4.830 -1.537 41.160 1.00 91.00 266 GLN A C 1
ATOM 1985 O O . GLN A 1 266 ? -3.712 -1.068 40.945 1.00 91.00 266 GLN A O 1
ATOM 1990 N N . SER A 1 267 ? -5.253 -2.659 40.584 1.00 89.56 267 SER A N 1
ATOM 1991 C CA . SER A 1 267 ? -4.465 -3.471 39.662 1.00 89.56 267 SER A CA 1
ATOM 1992 C C . SER A 1 267 ? -5.358 -4.141 38.627 1.00 89.56 267 SER A C 1
ATOM 1994 O O . SER A 1 267 ? -6.534 -4.382 38.894 1.00 89.56 267 SER A O 1
ATOM 1996 N N . CYS A 1 268 ? -4.778 -4.472 37.480 1.00 89.38 268 CYS A N 1
ATOM 1997 C CA . CYS A 1 268 ? -5.375 -5.329 36.459 1.00 89.38 268 CYS A CA 1
ATOM 1998 C C . CYS A 1 268 ? -4.348 -6.365 35.991 1.00 89.38 268 CYS A C 1
ATOM 2000 O O . CYS A 1 268 ? -3.137 -6.149 36.111 1.00 89.38 268 CYS A O 1
ATOM 2002 N N . GLN A 1 269 ? -4.829 -7.484 35.466 1.00 88.06 269 GLN A N 1
ATOM 2003 C CA . GLN A 1 269 ? -4.017 -8.590 34.967 1.00 88.06 269 GLN A CA 1
ATOM 2004 C C . GLN A 1 269 ? -4.570 -9.129 33.645 1.00 88.06 269 GLN A C 1
ATOM 2006 O O . GLN A 1 269 ? -5.647 -8.736 33.206 1.00 88.06 269 GLN A O 1
ATOM 2011 N N . GLN A 1 270 ? -3.818 -10.018 32.993 1.00 85.62 270 GLN A N 1
ATOM 2012 C CA . GLN A 1 270 ? -4.226 -10.685 31.754 1.00 85.62 270 GLN A CA 1
ATOM 2013 C C . GLN A 1 270 ? -5.693 -11.153 31.787 1.00 85.62 270 GLN A C 1
ATOM 2015 O O . GLN A 1 270 ? -6.129 -11.762 32.757 1.00 85.62 270 GLN A O 1
ATOM 2020 N N . GLY A 1 271 ? -6.434 -10.891 30.708 1.00 80.06 271 GLY A N 1
ATOM 2021 C CA . GLY A 1 271 ? -7.853 -11.236 30.565 1.00 80.06 271 GLY A CA 1
ATOM 2022 C C . GLY A 1 271 ? -8.819 -10.155 31.056 1.00 80.06 271 GLY A C 1
ATOM 2023 O O . GLY A 1 271 ? -9.964 -10.116 30.597 1.00 80.06 271 GLY A O 1
ATOM 2024 N N . ASP A 1 272 ? -8.367 -9.243 31.918 1.00 82.69 272 ASP A N 1
ATOM 2025 C CA . ASP A 1 272 ? -9.208 -8.168 32.434 1.00 82.69 272 ASP A CA 1
ATOM 2026 C C . ASP A 1 272 ? -9.540 -7.139 31.350 1.00 82.69 272 ASP A C 1
ATOM 2028 O O . ASP A 1 272 ? -8.674 -6.687 30.591 1.00 82.69 272 ASP A O 1
ATOM 2032 N N . ARG A 1 273 ? -10.803 -6.704 31.335 1.00 85.00 273 ARG A N 1
ATOM 2033 C CA . ARG A 1 273 ? -11.252 -5.525 30.593 1.00 85.00 273 ARG A CA 1
ATOM 2034 C C . ARG A 1 273 ? -11.285 -4.321 31.529 1.00 85.00 273 ARG A C 1
ATOM 2036 O O . ARG A 1 273 ? -12.102 -4.268 32.447 1.00 85.00 273 ARG A O 1
ATOM 2043 N N . VAL A 1 274 ? -10.429 -3.336 31.276 1.00 87.75 274 VAL A N 1
ATOM 2044 C CA . VAL A 1 274 ? -10.205 -2.199 32.179 1.00 87.75 274 VAL A CA 1
ATOM 2045 C C . VAL A 1 274 ? -10.218 -0.868 31.428 1.00 87.75 274 VAL A C 1
ATOM 2047 O O . VAL A 1 274 ? -9.796 -0.771 30.277 1.00 87.75 274 VAL A O 1
ATOM 2050 N N . GLY A 1 275 ? -10.738 0.170 32.082 1.00 91.06 275 GLY A N 1
ATOM 2051 C CA . GLY A 1 275 ? -10.544 1.566 31.706 1.00 91.06 275 GLY A CA 1
ATOM 2052 C C . GLY A 1 275 ? -9.379 2.157 32.495 1.00 91.06 275 GLY A C 1
ATOM 2053 O O . GLY A 1 275 ? -9.442 2.221 33.721 1.00 91.06 275 GLY A O 1
ATOM 2054 N N . ILE A 1 276 ? -8.328 2.584 31.803 1.00 93.94 276 ILE A N 1
ATOM 2055 C CA . ILE A 1 276 ? -7.105 3.161 32.366 1.00 93.94 276 ILE A CA 1
ATOM 2056 C C . ILE A 1 276 ? -7.104 4.664 32.088 1.00 93.94 276 ILE A C 1
ATOM 2058 O O . ILE A 1 276 ? -7.122 5.087 30.935 1.00 93.94 276 ILE A O 1
ATOM 2062 N N . CYS A 1 277 ? -7.063 5.484 33.135 1.00 93.94 277 CYS A N 1
ATOM 2063 C CA . CYS A 1 277 ? -6.958 6.935 33.004 1.00 93.94 277 CYS A CA 1
ATOM 2064 C C . CYS A 1 277 ? -5.490 7.381 33.047 1.00 93.94 277 CYS A C 1
ATOM 2066 O O . CYS A 1 277 ? -4.748 7.011 33.961 1.00 93.94 277 CYS A O 1
ATOM 2068 N N . VAL A 1 278 ? -5.082 8.214 32.087 1.00 93.94 278 VAL A N 1
ATOM 2069 C CA . VAL A 1 278 ? -3.731 8.777 31.950 1.00 93.94 278 VAL A CA 1
ATOM 2070 C C . VAL A 1 278 ? -3.757 10.303 31.823 1.00 93.94 278 VAL A C 1
ATOM 2072 O O . VAL A 1 278 ? -4.773 10.917 31.496 1.00 93.94 278 VAL A O 1
ATOM 2075 N N . THR A 1 279 ? -2.626 10.957 32.093 1.00 85.94 279 THR A N 1
ATOM 2076 C CA . THR A 1 279 ? -2.487 12.421 31.987 1.00 85.94 279 THR A CA 1
ATOM 2077 C C . THR A 1 279 ? -2.075 12.891 30.599 1.00 85.94 279 THR A C 1
ATOM 2079 O O . THR A 1 279 ? -1.119 12.358 30.041 1.00 85.94 279 THR A O 1
ATOM 2082 N N . GLN A 1 280 ? -2.677 13.990 30.125 1.00 79.44 280 GLN A N 1
ATOM 2083 C CA . GLN A 1 280 ? -2.184 14.775 28.980 1.00 79.44 280 GLN A CA 1
ATOM 2084 C C . GLN A 1 280 ? -1.923 13.916 27.729 1.00 79.44 280 GLN A C 1
ATOM 2086 O O . GLN A 1 280 ? -0.807 13.891 27.208 1.00 79.44 280 GLN A O 1
ATOM 2091 N N . LEU A 1 281 ? -2.929 13.166 27.286 1.00 87.56 281 LEU A N 1
ATOM 2092 C CA . LEU A 1 281 ? -2.906 12.438 26.018 1.00 87.56 281 LEU A CA 1
ATOM 2093 C C . LEU A 1 281 ? -4.040 12.974 25.150 1.00 87.56 281 LEU A C 1
ATOM 2095 O O . LEU A 1 281 ? -5.181 13.003 25.603 1.00 87.56 281 LEU A O 1
ATOM 2099 N N . ASP A 1 282 ? -3.743 13.401 23.931 1.00 87.06 282 ASP A N 1
ATOM 2100 C CA . ASP A 1 282 ? -4.804 13.745 22.993 1.00 87.06 282 ASP A CA 1
ATOM 2101 C C . ASP A 1 282 ? -5.504 12.459 22.536 1.00 87.06 282 ASP A C 1
ATOM 2103 O O . ASP A 1 282 ? -4.866 11.546 22.010 1.00 87.06 282 ASP A O 1
ATOM 2107 N N . ALA A 1 283 ? -6.811 12.375 22.785 1.00 83.75 283 ALA A N 1
ATOM 2108 C CA . ALA A 1 283 ? -7.605 11.209 22.426 1.00 83.75 283 ALA A CA 1
ATOM 2109 C C . ALA A 1 283 ? -7.696 11.016 20.906 1.00 83.75 283 ALA A C 1
ATOM 2111 O O . ALA A 1 283 ? -7.816 9.882 20.457 1.00 83.75 283 ALA A O 1
ATOM 2112 N N . ALA A 1 284 ? -7.577 12.092 20.117 1.00 82.38 284 ALA A N 1
ATOM 2113 C CA . ALA A 1 284 ? -7.635 12.020 18.658 1.00 82.38 284 ALA A CA 1
ATOM 2114 C C . ALA A 1 284 ? -6.431 11.287 18.039 1.00 82.38 284 ALA A C 1
ATOM 2116 O O . ALA A 1 284 ? -6.509 10.824 16.906 1.00 82.38 284 ALA A O 1
ATOM 2117 N N . LEU A 1 285 ? -5.324 11.159 18.781 1.00 83.12 285 LEU A N 1
ATOM 2118 C CA . LEU A 1 285 ? -4.111 10.480 18.320 1.00 83.12 285 LEU A CA 1
ATOM 2119 C C . LEU A 1 285 ? -4.157 8.956 18.506 1.00 83.12 285 LEU A C 1
ATOM 2121 O O . LEU A 1 285 ? -3.297 8.257 17.976 1.00 83.12 285 LEU A O 1
ATOM 2125 N N . VAL A 1 286 ? -5.117 8.434 19.279 1.00 81.44 286 VAL A N 1
ATOM 2126 C CA . VAL A 1 286 ? -5.229 7.001 19.585 1.00 81.44 286 VAL A CA 1
ATOM 2127 C C . VAL A 1 286 ? -6.664 6.557 19.363 1.00 81.44 286 VAL A C 1
ATOM 2129 O O . VAL A 1 286 ? -7.492 6.693 20.251 1.00 81.44 286 VAL A O 1
ATOM 2132 N N . GLU A 1 287 ? -6.970 5.984 18.206 1.00 72.75 287 GLU A N 1
ATOM 2133 C CA . GLU A 1 287 ? -8.268 5.327 18.004 1.00 72.75 287 GLU A CA 1
ATOM 2134 C C . GLU A 1 287 ? -8.228 3.891 18.554 1.00 72.75 287 GLU A C 1
ATOM 2136 O O . GLU A 1 287 ? -9.025 3.519 19.413 1.00 72.75 287 GLU A O 1
ATOM 2141 N N . ARG A 1 288 ? -7.220 3.119 18.125 1.00 79.38 288 ARG A N 1
ATOM 2142 C CA . ARG A 1 288 ? -6.878 1.765 18.589 1.00 79.38 288 ARG A CA 1
ATOM 2143 C C . ARG A 1 288 ? -5.365 1.605 18.618 1.00 79.38 288 ARG A C 1
ATOM 2145 O O . ARG A 1 288 ? -4.659 2.286 17.878 1.00 79.38 288 ARG A O 1
ATOM 2152 N N . GLY A 1 289 ? -4.862 0.678 19.421 1.00 84.62 289 GLY A N 1
ATOM 2153 C CA . GLY A 1 289 ? -3.425 0.422 19.497 1.00 84.62 289 GLY A CA 1
ATOM 2154 C C . GLY A 1 289 ? -3.063 -0.477 20.663 1.00 84.62 289 GLY A C 1
ATOM 2155 O O . GLY A 1 289 ? -3.925 -1.161 21.220 1.00 84.62 289 GLY A O 1
ATOM 2156 N N . VAL A 1 290 ? -1.791 -0.466 21.048 1.00 89.12 290 VAL A N 1
ATOM 2157 C CA . VAL A 1 290 ? -1.321 -1.209 22.216 1.00 89.12 290 VAL A CA 1
ATOM 2158 C C . VAL A 1 290 ? -0.676 -0.253 23.208 1.00 89.12 290 VAL A C 1
ATOM 2160 O O . VAL A 1 290 ? 0.196 0.526 22.851 1.00 89.12 290 VAL A O 1
ATOM 2163 N N . ALA A 1 291 ? -1.063 -0.337 24.479 1.00 92.12 291 ALA A N 1
ATOM 2164 C CA . ALA A 1 291 ? -0.231 0.173 25.561 1.00 92.12 291 ALA A CA 1
ATOM 2165 C C . ALA A 1 291 ? 0.565 -0.982 26.164 1.00 92.12 291 ALA A C 1
ATOM 2167 O O . ALA A 1 291 ? 0.030 -2.070 26.376 1.00 92.12 291 ALA A O 1
ATOM 2168 N N . CYS A 1 292 ? 1.839 -0.775 26.463 1.00 93.56 292 CYS A N 1
ATOM 2169 C CA . CYS A 1 292 ? 2.661 -1.821 27.060 1.00 93.56 292 CYS A CA 1
ATOM 2170 C C . CYS A 1 292 ? 3.618 -1.284 28.119 1.00 93.56 292 CYS A C 1
ATOM 2172 O O . CYS A 1 292 ? 3.781 -0.078 28.284 1.00 93.56 292 CYS A O 1
ATOM 2174 N N . THR A 1 293 ? 4.275 -2.187 28.847 1.00 93.88 293 THR A N 1
ATOM 2175 C CA . THR A 1 293 ? 5.480 -1.826 29.599 1.00 93.88 293 THR A CA 1
ATOM 2176 C C . THR A 1 293 ? 6.483 -1.168 28.637 1.00 93.88 293 THR A C 1
ATOM 2178 O O . THR A 1 293 ? 6.678 -1.701 27.539 1.00 93.88 293 THR A O 1
ATOM 2181 N N . PRO A 1 294 ? 7.118 -0.042 29.010 1.00 91.75 294 PRO A N 1
ATOM 2182 C CA . PRO A 1 294 ? 8.081 0.627 28.145 1.00 91.75 294 PRO A CA 1
ATOM 2183 C C . PRO A 1 294 ? 9.180 -0.308 27.622 1.00 91.75 294 PRO A C 1
ATOM 2185 O O . PRO A 1 294 ? 9.763 -1.078 28.387 1.00 91.75 294 PRO A O 1
ATOM 2188 N N . GLY A 1 295 ? 9.435 -0.268 26.313 1.00 87.12 295 GLY A N 1
ATOM 2189 C CA . GLY A 1 295 ? 10.413 -1.108 25.616 1.00 87.12 295 GLY A CA 1
ATOM 2190 C C . GLY A 1 295 ? 10.010 -2.577 25.427 1.00 87.12 295 GLY A C 1
ATOM 2191 O O . GLY A 1 295 ? 10.806 -3.367 24.921 1.00 87.12 295 GLY A O 1
ATOM 2192 N N . ALA A 1 296 ? 8.795 -2.983 25.816 1.00 88.44 296 ALA A N 1
ATOM 2193 C CA . ALA A 1 296 ? 8.375 -4.386 25.738 1.00 88.44 296 ALA A CA 1
ATOM 2194 C C . ALA A 1 296 ? 8.037 -4.874 24.322 1.00 88.44 296 ALA A C 1
ATOM 2196 O O . ALA A 1 296 ? 8.057 -6.084 24.074 1.00 88.44 296 ALA A O 1
ATOM 2197 N N . LEU A 1 297 ? 7.680 -3.966 23.410 1.00 88.50 297 LEU A N 1
ATOM 2198 C CA . LEU A 1 297 ? 7.318 -4.302 22.036 1.00 88.50 297 LEU A CA 1
ATOM 2199 C C . LEU A 1 297 ? 8.367 -3.774 21.054 1.00 88.50 297 LEU A C 1
ATOM 2201 O O . LEU A 1 297 ? 8.579 -2.565 20.993 1.00 88.50 297 LEU A O 1
ATOM 2205 N N . PRO A 1 298 ? 9.013 -4.652 20.269 1.00 87.81 298 PRO A N 1
ATOM 2206 C CA . PRO A 1 298 ? 9.920 -4.219 19.222 1.00 87.81 298 PRO A CA 1
ATOM 2207 C C . PRO A 1 298 ? 9.153 -3.685 18.008 1.00 87.81 298 PRO A C 1
ATOM 2209 O O . PRO A 1 298 ? 8.084 -4.187 17.650 1.00 87.81 298 PRO A O 1
ATOM 2212 N N . THR A 1 299 ? 9.767 -2.720 17.332 1.00 87.69 299 THR A N 1
ATOM 2213 C CA . THR A 1 299 ? 9.357 -2.237 16.012 1.00 87.69 299 THR A CA 1
ATOM 2214 C C . THR A 1 299 ? 10.271 -2.841 14.948 1.00 87.69 299 THR A C 1
ATOM 2216 O O . THR A 1 299 ? 11.487 -2.883 15.138 1.00 87.69 299 THR A O 1
ATOM 2219 N N . PHE A 1 300 ? 9.701 -3.325 13.846 1.00 88.06 300 PHE A N 1
ATOM 2220 C CA . PHE A 1 300 ? 10.443 -3.978 12.765 1.00 88.06 300 PHE A CA 1
ATOM 2221 C C . PHE A 1 300 ? 9.796 -3.724 11.399 1.00 88.06 300 PHE A C 1
ATOM 2223 O O . PHE A 1 300 ? 8.597 -3.468 11.299 1.00 88.06 300 PHE A O 1
ATOM 2230 N N . THR A 1 301 ? 10.587 -3.830 10.334 1.00 87.56 301 THR A N 1
ATOM 2231 C CA . THR A 1 301 ? 10.137 -3.725 8.928 1.00 87.56 301 THR A CA 1
ATOM 2232 C C . THR A 1 301 ? 10.347 -5.019 8.141 1.00 87.56 301 THR A C 1
ATOM 2234 O O . THR A 1 301 ? 9.960 -5.109 6.979 1.00 87.56 301 THR A O 1
ATOM 2237 N N . GLY A 1 302 ? 10.909 -6.057 8.761 1.00 88.19 302 GLY A N 1
ATOM 2238 C CA . GLY A 1 302 ? 11.010 -7.387 8.177 1.00 88.19 302 GLY A CA 1
ATOM 2239 C C . GLY A 1 302 ? 10.797 -8.489 9.207 1.00 88.19 302 GLY A C 1
ATOM 2240 O O . GLY A 1 302 ? 11.000 -8.309 10.408 1.00 88.19 302 GLY A O 1
ATOM 2241 N N . ALA A 1 303 ? 10.375 -9.661 8.749 1.00 89.75 303 ALA A N 1
ATOM 2242 C CA . ALA A 1 303 ? 10.245 -10.826 9.616 1.00 89.75 303 ALA A CA 1
ATOM 2243 C C . ALA A 1 303 ? 10.284 -12.129 8.819 1.00 89.75 303 ALA A C 1
ATOM 2245 O O . ALA A 1 303 ? 9.928 -12.169 7.646 1.00 89.75 303 ALA A O 1
ATOM 2246 N N . ILE A 1 304 ? 10.671 -13.212 9.480 1.00 89.81 304 ILE A N 1
ATOM 2247 C CA . ILE A 1 304 ? 10.426 -14.574 9.019 1.00 89.81 304 ILE A CA 1
ATOM 2248 C C . ILE A 1 304 ? 9.206 -15.087 9.760 1.00 89.81 304 ILE A C 1
ATOM 2250 O O . ILE A 1 304 ? 9.135 -15.006 10.991 1.00 89.81 304 ILE A O 1
ATOM 2254 N N . ALA A 1 305 ? 8.274 -15.655 9.012 1.00 90.81 305 ALA A N 1
ATOM 2255 C CA . ALA A 1 305 ? 7.090 -16.272 9.565 1.00 90.81 305 ALA A CA 1
ATOM 2256 C C . ALA A 1 305 ? 6.840 -17.647 8.963 1.00 90.81 305 ALA A C 1
ATOM 2258 O O . ALA A 1 305 ? 7.108 -17.865 7.784 1.00 90.81 305 ALA A O 1
ATOM 2259 N N . ALA A 1 306 ? 6.285 -18.560 9.754 1.00 90.12 306 ALA A N 1
ATOM 2260 C CA . ALA A 1 306 ? 5.626 -19.733 9.194 1.00 90.12 306 ALA A CA 1
ATOM 2261 C C . ALA A 1 306 ? 4.263 -19.298 8.652 1.00 90.12 306 ALA A C 1
ATOM 2263 O O . ALA A 1 306 ? 3.560 -18.529 9.312 1.00 90.12 306 ALA A O 1
ATOM 2264 N N . VAL A 1 307 ? 3.915 -19.750 7.449 1.00 90.75 307 VAL A N 1
ATOM 2265 C CA . VAL A 1 307 ? 2.719 -19.304 6.723 1.00 90.75 307 VAL A CA 1
ATOM 2266 C C . VAL A 1 307 ? 1.981 -20.486 6.108 1.00 90.75 307 VAL A C 1
ATOM 2268 O O . VAL A 1 307 ? 2.597 -21.458 5.674 1.00 90.75 307 VAL A O 1
ATOM 2271 N N . ASP A 1 308 ? 0.658 -20.383 6.049 1.00 87.75 308 ASP A N 1
ATOM 2272 C CA . ASP A 1 308 ? -0.209 -21.347 5.377 1.00 87.75 308 ASP A CA 1
ATOM 2273 C C . ASP A 1 308 ? -1.282 -20.628 4.557 1.00 87.75 308 ASP A C 1
ATOM 2275 O O . ASP A 1 308 ? -1.802 -19.578 4.953 1.00 87.75 308 ASP A O 1
ATOM 2279 N N . LYS A 1 309 ? -1.600 -21.193 3.392 1.00 88.50 309 LYS A N 1
ATOM 2280 C CA . LYS A 1 309 ? -2.585 -20.633 2.472 1.00 88.50 309 LYS A CA 1
ATOM 2281 C C . LYS A 1 309 ? -3.981 -20.895 3.016 1.00 88.50 309 LYS A C 1
ATOM 2283 O O . LYS A 1 309 ? -4.326 -22.007 3.411 1.00 88.50 309 LYS A O 1
ATOM 2288 N N . ILE A 1 310 ? -4.832 -19.879 2.976 1.00 86.25 310 ILE A N 1
ATOM 2289 C CA . ILE A 1 310 ? -6.225 -20.034 3.387 1.00 86.25 310 ILE A CA 1
ATOM 2290 C C . ILE A 1 310 ? -6.961 -20.848 2.325 1.00 86.25 310 ILE A C 1
ATOM 2292 O O . ILE A 1 310 ? -7.077 -20.441 1.176 1.00 86.25 310 ILE A O 1
ATOM 2296 N N . ARG A 1 311 ? -7.516 -21.993 2.722 1.00 81.69 311 ARG A N 1
ATOM 2297 C CA . ARG A 1 311 ? -8.239 -22.927 1.834 1.00 81.69 311 ARG A CA 1
ATOM 2298 C C . ARG A 1 311 ? -9.465 -22.336 1.126 1.00 81.69 311 ARG A C 1
ATOM 2300 O O . ARG A 1 311 ? -9.889 -22.865 0.107 1.00 81.69 311 ARG A O 1
ATOM 2307 N N . PHE A 1 312 ? -10.051 -21.271 1.674 1.00 82.06 312 PHE A N 1
ATOM 2308 C CA . PHE A 1 312 ? -11.184 -20.562 1.066 1.00 82.06 312 PHE A CA 1
ATOM 2309 C C . PHE A 1 312 ? -10.749 -19.473 0.078 1.00 82.06 312 PHE A C 1
ATOM 2311 O O . PHE A 1 312 ? -11.594 -18.904 -0.614 1.00 82.06 312 PHE A O 1
ATOM 2318 N N . PHE A 1 313 ? -9.453 -19.156 0.028 1.00 84.75 313 PHE A N 1
ATOM 2319 C CA . PHE A 1 313 ? -8.907 -18.183 -0.901 1.00 84.75 313 PHE A CA 1
ATOM 2320 C C . PHE A 1 313 ? -8.769 -18.801 -2.289 1.00 84.75 313 PHE A C 1
ATOM 2322 O O . PHE A 1 313 ? -8.099 -19.820 -2.472 1.00 84.75 313 PHE A O 1
ATOM 2329 N N . VAL A 1 314 ? -9.377 -18.152 -3.280 1.00 80.44 314 VAL A N 1
ATOM 2330 C CA . VAL A 1 314 ? -9.304 -18.573 -4.678 1.00 80.44 314 VAL A CA 1
ATOM 2331 C C . VAL A 1 314 ? -8.257 -17.722 -5.385 1.00 80.44 314 VAL A C 1
ATOM 2333 O O . VAL A 1 314 ? -8.421 -16.515 -5.540 1.00 80.44 314 VAL A O 1
ATOM 2336 N N . GLY A 1 315 ? -7.170 -18.359 -5.813 1.00 81.69 315 GLY A N 1
ATOM 2337 C CA . GLY A 1 315 ? -6.105 -17.708 -6.568 1.00 81.69 315 GLY A CA 1
ATOM 2338 C C . GLY A 1 315 ? -4.720 -18.262 -6.261 1.00 81.69 315 GLY A C 1
ATOM 2339 O O . GLY A 1 315 ? -4.499 -18.978 -5.277 1.00 81.69 315 GLY A O 1
ATOM 2340 N N . GLN A 1 316 ? -3.773 -17.913 -7.125 1.00 83.38 316 GLN A N 1
ATOM 2341 C CA . GLN A 1 316 ? -2.353 -18.142 -6.882 1.00 83.38 316 GLN A CA 1
ATOM 2342 C C . GLN A 1 316 ? -1.822 -17.111 -5.891 1.00 83.38 316 GLN A C 1
ATOM 2344 O O . GLN A 1 316 ? -2.309 -15.980 -5.843 1.00 83.38 316 GLN A O 1
ATOM 2349 N N . MET A 1 317 ? -0.797 -17.496 -5.132 1.00 88.31 317 MET A N 1
ATOM 2350 C CA . MET A 1 317 ? -0.085 -16.607 -4.212 1.00 88.31 317 MET A CA 1
ATOM 2351 C C . MET A 1 317 ? 1.389 -16.534 -4.594 1.00 88.31 317 MET A C 1
ATOM 2353 O O . MET A 1 317 ? 2.216 -17.145 -3.917 1.00 88.31 317 MET A O 1
ATOM 2357 N N . PRO A 1 318 ? 1.738 -15.820 -5.683 1.00 88.44 318 PRO A N 1
ATOM 2358 C CA . PRO A 1 318 ? 3.116 -15.717 -6.128 1.00 88.44 318 PRO A CA 1
ATOM 2359 C C . PRO A 1 318 ? 4.010 -15.125 -5.044 1.00 88.44 318 PRO A C 1
ATOM 2361 O O . PRO A 1 318 ? 3.652 -14.177 -4.344 1.00 88.44 318 PRO A O 1
ATOM 2364 N N . SER A 1 319 ? 5.217 -15.661 -4.937 1.00 87.12 319 SER A N 1
ATOM 2365 C CA . SER A 1 319 ? 6.272 -15.044 -4.155 1.00 87.12 319 SER A CA 1
ATOM 2366 C C . SER A 1 319 ? 6.574 -13.658 -4.724 1.00 87.12 319 SER A C 1
ATOM 2368 O O . SER A 1 319 ? 6.656 -13.485 -5.939 1.00 87.12 319 SER A O 1
ATOM 2370 N N . ARG A 1 320 ? 6.805 -12.702 -3.822 1.00 84.50 320 ARG A N 1
ATOM 2371 C CA . ARG A 1 320 ? 6.998 -11.271 -4.092 1.00 84.50 320 ARG A CA 1
ATOM 2372 C C . ARG A 1 320 ? 5.731 -10.508 -4.478 1.00 84.50 320 ARG A C 1
ATOM 2374 O O . ARG A 1 320 ? 5.806 -9.380 -4.956 1.00 84.50 320 ARG A O 1
ATOM 2381 N N . LEU A 1 321 ? 4.558 -11.098 -4.255 1.00 82.25 321 LEU A N 1
ATOM 2382 C CA . LEU A 1 321 ? 3.306 -10.363 -4.363 1.00 82.25 321 LEU A CA 1
ATOM 2383 C C . LEU A 1 321 ? 3.187 -9.361 -3.205 1.00 82.25 321 LEU A C 1
ATOM 2385 O O . LEU A 1 321 ? 3.406 -9.718 -2.044 1.00 82.25 321 LEU A O 1
ATOM 2389 N N . LYS A 1 322 ? 2.803 -8.122 -3.527 1.00 87.56 322 LYS A N 1
ATOM 2390 C CA . LYS A 1 322 ? 2.415 -7.120 -2.532 1.00 87.56 322 LYS A CA 1
ATOM 2391 C C . LYS A 1 322 ? 1.002 -7.418 -2.040 1.00 87.56 322 LYS A C 1
ATOM 2393 O O . LYS A 1 322 ? 0.078 -7.545 -2.840 1.00 87.56 322 LYS A O 1
ATOM 2398 N N . VAL A 1 323 ? 0.843 -7.537 -0.730 1.00 89.06 323 VAL A N 1
ATOM 2399 C CA . VAL A 1 323 ? -0.431 -7.839 -0.070 1.00 89.06 323 VAL A CA 1
ATOM 2400 C C . VAL A 1 323 ? -0.583 -6.988 1.186 1.00 89.06 323 VAL A C 1
ATOM 2402 O O . VAL A 1 323 ? 0.402 -6.506 1.750 1.00 89.06 323 VAL A O 1
ATOM 2405 N N . HIS A 1 324 ? -1.817 -6.837 1.656 1.00 91.06 324 HIS A N 1
ATOM 2406 C CA . HIS A 1 324 ? -2.078 -6.234 2.955 1.00 91.06 324 HIS A CA 1
ATOM 2407 C C . HIS A 1 324 ? -1.689 -7.227 4.053 1.00 91.06 324 HIS A C 1
ATOM 2409 O O . HIS A 1 324 ? -2.281 -8.304 4.154 1.00 91.06 324 HIS A O 1
ATOM 2415 N N . ILE A 1 325 ? -0.701 -6.867 4.868 1.00 91.31 325 ILE A N 1
ATOM 2416 C CA . ILE A 1 325 ? -0.225 -7.639 6.014 1.00 91.31 325 ILE A CA 1
ATOM 2417 C C . ILE A 1 325 ? -0.786 -7.018 7.291 1.00 91.31 325 ILE A C 1
ATOM 2419 O O . ILE A 1 325 ? -0.437 -5.895 7.654 1.00 91.31 325 ILE A O 1
ATOM 2423 N N . THR A 1 326 ? -1.638 -7.765 7.988 1.00 88.94 326 THR A N 1
ATOM 2424 C CA . THR A 1 326 ? -2.168 -7.397 9.303 1.00 88.94 326 THR A CA 1
ATOM 2425 C C . THR A 1 326 ? -1.416 -8.148 10.396 1.00 88.94 326 THR A C 1
ATOM 2427 O O . THR A 1 326 ? -1.394 -9.379 10.396 1.00 88.94 326 THR A O 1
ATOM 2430 N N . ILE A 1 327 ? -0.816 -7.415 11.336 1.00 87.12 327 ILE A N 1
ATOM 2431 C CA . ILE A 1 327 ? -0.145 -7.946 12.530 1.00 87.12 327 ILE A CA 1
ATOM 2432 C C . ILE A 1 327 ? -0.608 -7.105 13.722 1.00 87.12 327 ILE A C 1
ATOM 2434 O O . ILE A 1 327 ? -0.425 -5.888 13.743 1.00 87.12 327 ILE A O 1
ATOM 2438 N N . GLY A 1 328 ? -1.209 -7.739 14.732 1.00 81.19 328 GLY A N 1
ATOM 2439 C CA . GLY A 1 328 ? -1.798 -6.979 15.840 1.00 81.19 328 GLY A CA 1
ATOM 2440 C C . GLY A 1 328 ? -2.982 -6.132 15.371 1.00 81.19 328 GLY A C 1
ATOM 2441 O O . GLY A 1 328 ? -3.861 -6.617 14.660 1.00 81.19 328 GLY A O 1
ATOM 2442 N N . HIS A 1 329 ? -2.968 -4.855 15.748 1.00 77.31 329 HIS A N 1
ATOM 2443 C CA . HIS A 1 329 ? -3.960 -3.858 15.334 1.00 77.31 329 HIS A CA 1
ATOM 2444 C C . HIS A 1 329 ? -3.529 -3.056 14.095 1.00 77.31 329 HIS A C 1
ATOM 2446 O O . HIS A 1 329 ? -4.253 -2.167 13.655 1.00 77.31 329 HIS A O 1
ATOM 2452 N N . GLN A 1 330 ? -2.360 -3.358 13.523 1.00 82.50 330 GLN A N 1
ATOM 2453 C CA . GLN A 1 330 ? -1.782 -2.611 12.409 1.00 82.50 330 GLN A CA 1
ATOM 2454 C C . GLN A 1 330 ? -1.922 -3.405 11.111 1.00 82.50 330 GLN A C 1
ATOM 2456 O O . GLN A 1 330 ? -1.763 -4.626 11.086 1.00 82.50 330 GLN A O 1
ATOM 2461 N N . THR A 1 331 ? -2.242 -2.711 10.020 1.00 87.00 331 THR A N 1
ATOM 2462 C CA . THR A 1 331 ? -2.279 -3.292 8.674 1.00 87.00 331 THR A CA 1
ATOM 2463 C C . THR A 1 331 ? -1.473 -2.413 7.738 1.00 87.00 331 THR A C 1
ATOM 2465 O O . THR A 1 331 ? -1.841 -1.259 7.531 1.00 87.00 331 THR A O 1
ATOM 2468 N N . VAL A 1 332 ? -0.411 -2.967 7.164 1.00 89.31 332 VAL A N 1
ATOM 2469 C CA . VAL A 1 332 ? 0.484 -2.269 6.231 1.00 89.31 332 VAL A CA 1
ATOM 2470 C C . VAL A 1 332 ? 0.623 -3.079 4.949 1.00 89.31 332 VAL A C 1
ATOM 2472 O O . VAL A 1 332 ? 0.302 -4.268 4.921 1.00 89.31 332 VAL A O 1
ATOM 2475 N N . MET A 1 333 ? 1.102 -2.459 3.876 1.00 88.19 333 MET A N 1
ATOM 2476 C CA . MET A 1 333 ? 1.421 -3.205 2.661 1.00 88.19 333 MET A CA 1
ATOM 2477 C C . MET A 1 333 ? 2.786 -3.868 2.815 1.00 88.19 333 MET A C 1
ATOM 2479 O O . MET A 1 333 ? 3.753 -3.255 3.260 1.00 88.19 333 MET A O 1
ATOM 2483 N N . GLY A 1 334 ? 2.881 -5.132 2.434 1.00 88.44 334 GLY A N 1
ATOM 2484 C CA . GLY A 1 334 ? 4.129 -5.874 2.506 1.00 88.44 334 GLY A CA 1
ATOM 2485 C C . GLY A 1 334 ? 4.313 -6.788 1.312 1.00 88.44 334 GLY A C 1
ATOM 2486 O O . GLY A 1 334 ? 3.351 -7.252 0.703 1.00 88.44 334 GLY A O 1
ATOM 2487 N N . GLU A 1 335 ? 5.568 -7.045 0.986 1.00 88.94 335 GLU A N 1
ATOM 2488 C CA . GLU A 1 335 ? 5.979 -8.100 0.076 1.00 88.94 335 GLU A CA 1
ATOM 2489 C C . GLU A 1 335 ? 6.321 -9.355 0.885 1.00 88.94 335 GLU A C 1
ATOM 2491 O O . GLU A 1 335 ? 6.909 -9.266 1.966 1.00 88.94 335 GLU A O 1
ATOM 2496 N N . ILE A 1 336 ? 5.971 -10.536 0.368 1.00 90.19 336 ILE A N 1
ATOM 2497 C CA . ILE A 1 336 ? 6.350 -11.809 0.985 1.00 90.19 336 ILE A CA 1
ATOM 2498 C C . ILE A 1 336 ? 7.044 -12.744 -0.006 1.00 90.19 336 ILE A C 1
ATOM 2500 O O . ILE A 1 336 ? 6.531 -13.058 -1.082 1.00 90.19 336 ILE A O 1
ATOM 2504 N N . LEU A 1 337 ? 8.234 -13.220 0.360 1.00 90.75 337 LEU A N 1
ATOM 2505 C CA . LEU A 1 337 ? 8.963 -14.249 -0.374 1.00 90.75 337 LEU A CA 1
ATOM 2506 C C . LEU A 1 337 ? 8.740 -15.612 0.277 1.00 90.75 337 LEU A C 1
ATOM 2508 O O . LEU A 1 337 ? 9.089 -15.796 1.439 1.00 90.75 337 LEU A O 1
ATOM 2512 N N . PHE A 1 338 ? 8.202 -16.571 -0.478 1.00 92.00 338 PHE A N 1
ATOM 2513 C CA . PHE A 1 338 ? 7.898 -17.908 0.029 1.00 92.00 338 PHE A CA 1
ATOM 2514 C C . PHE A 1 338 ? 9.072 -18.873 -0.155 1.00 92.00 338 PHE A C 1
ATOM 2516 O O . PHE A 1 338 ? 9.793 -18.837 -1.160 1.00 92.00 338 PHE A O 1
ATOM 2523 N N . PHE A 1 339 ? 9.272 -19.743 0.828 1.00 90.62 339 PHE A N 1
ATOM 2524 C CA . PHE A 1 339 ? 10.286 -20.790 0.802 1.00 90.62 339 PHE A CA 1
ATOM 2525 C C . PHE A 1 339 ? 9.882 -21.974 1.690 1.00 90.62 339 PHE A C 1
ATOM 2527 O O . PHE A 1 339 ? 9.065 -21.843 2.598 1.00 90.62 339 PHE A O 1
ATOM 2534 N N . GLY A 1 340 ? 10.466 -23.143 1.432 1.00 88.56 340 GLY A N 1
ATOM 2535 C CA . GLY A 1 340 ? 10.136 -24.385 2.133 1.00 88.56 340 GLY A CA 1
ATOM 2536 C C . GLY A 1 340 ? 11.332 -25.311 2.309 1.00 88.56 340 GLY A C 1
ATOM 2537 O O . GLY A 1 340 ? 12.475 -24.956 2.002 1.00 88.56 340 GLY A O 1
ATOM 2538 N N . LEU A 1 341 ? 11.061 -26.518 2.805 1.00 85.25 341 LEU A N 1
ATOM 2539 C CA . LEU A 1 341 ? 12.076 -27.562 2.917 1.00 85.25 341 LEU A CA 1
ATOM 2540 C C . LEU A 1 341 ? 12.434 -28.154 1.541 1.00 85.25 341 LEU A C 1
ATOM 2542 O O . LEU A 1 341 ? 11.574 -28.222 0.656 1.00 85.25 341 LEU A O 1
ATOM 2546 N N . PRO A 1 342 ? 13.694 -28.587 1.347 1.00 79.50 342 PRO A N 1
ATOM 2547 C CA . PRO A 1 342 ? 14.078 -29.399 0.197 1.00 79.50 342 PRO A CA 1
ATOM 2548 C C . PRO A 1 342 ? 13.315 -30.729 0.154 1.00 79.50 342 PRO A C 1
ATOM 2550 O O . PRO A 1 342 ? 13.030 -31.322 1.199 1.00 79.50 342 PRO A O 1
ATOM 2553 N N . ASP A 1 343 ? 13.054 -31.223 -1.055 1.00 70.31 343 ASP A N 1
ATOM 2554 C CA . ASP A 1 343 ? 12.410 -32.519 -1.266 1.00 70.31 343 ASP A CA 1
ATOM 2555 C C . ASP A 1 343 ? 13.277 -33.653 -0.672 1.00 70.31 343 ASP A C 1
ATOM 2557 O O . ASP A 1 343 ? 14.500 -33.653 -0.821 1.00 70.31 343 ASP A O 1
ATOM 2561 N N . GLY A 1 344 ? 12.656 -34.608 0.035 1.00 60.72 344 GLY A N 1
ATOM 2562 C CA . GLY A 1 344 ? 13.354 -35.723 0.707 1.00 60.72 344 GLY A CA 1
ATOM 2563 C C . GLY A 1 344 ? 13.767 -35.486 2.171 1.00 60.72 344 GLY A C 1
ATOM 2564 O O . GLY A 1 344 ? 14.359 -36.368 2.791 1.00 60.72 344 GLY A O 1
ATOM 2565 N N . ALA A 1 345 ? 13.457 -34.328 2.766 1.00 60.03 345 ALA A N 1
ATOM 2566 C CA . ALA A 1 345 ? 13.668 -34.100 4.200 1.00 60.03 345 ALA A CA 1
ATOM 2567 C C . ALA A 1 345 ? 12.723 -34.966 5.069 1.00 60.03 345 ALA A C 1
ATOM 2569 O O . ALA A 1 345 ? 11.548 -35.098 4.745 1.00 60.03 345 ALA A O 1
ATOM 2570 N N . LYS A 1 346 ? 13.212 -35.503 6.201 1.00 48.25 346 LYS A N 1
ATOM 2571 C CA . LYS A 1 346 ? 12.531 -36.475 7.099 1.00 48.25 346 LYS A CA 1
ATOM 2572 C C . LYS A 1 346 ? 11.211 -36.015 7.767 1.00 48.25 346 LYS A C 1
ATOM 2574 O O . LYS A 1 346 ? 10.657 -36.755 8.568 1.00 48.25 346 LYS A O 1
ATOM 2579 N N . GLU A 1 347 ? 10.692 -34.829 7.457 1.00 52.84 347 GLU A N 1
ATOM 2580 C CA . GLU A 1 347 ? 9.445 -34.268 8.020 1.00 52.84 347 GLU A CA 1
ATOM 2581 C C . GLU A 1 347 ? 8.243 -34.472 7.070 1.00 52.84 347 GLU A C 1
ATOM 2583 O O . GLU A 1 347 ? 7.389 -33.599 6.908 1.00 52.84 347 GLU A O 1
ATOM 2588 N N . GLN A 1 348 ? 8.191 -35.622 6.392 1.00 51.72 348 GLN A N 1
ATOM 2589 C CA . GLN A 1 348 ? 7.104 -35.981 5.481 1.00 51.72 348 GLN A CA 1
ATOM 2590 C C . GLN A 1 348 ? 5.928 -36.549 6.278 1.00 51.72 348 GLN A C 1
ATOM 2592 O O . GLN A 1 348 ? 6.024 -37.633 6.846 1.00 51.72 348 GLN A O 1
ATOM 2597 N N . SER A 1 349 ? 4.815 -35.816 6.324 1.00 49.59 349 SER A N 1
ATOM 2598 C CA . SER A 1 349 ? 3.532 -36.356 6.786 1.00 49.59 349 SER A CA 1
ATOM 2599 C C . SER A 1 349 ? 2.757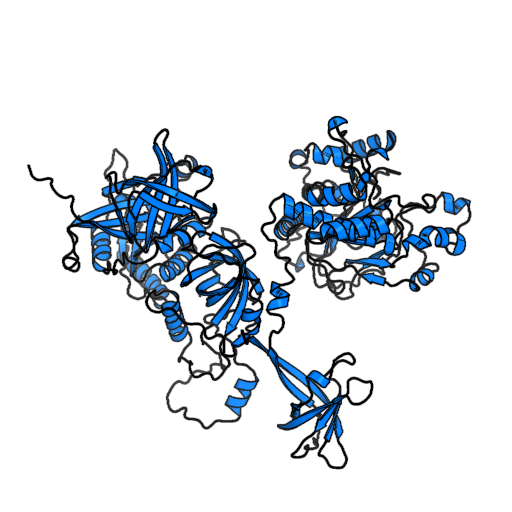 -36.953 5.610 1.00 49.59 349 SER A C 1
ATOM 2601 O O . SER A 1 349 ? 2.787 -36.440 4.489 1.00 49.59 349 SER A O 1
ATOM 2603 N N . SER A 1 350 ? 2.085 -38.068 5.875 1.00 47.31 350 SER A N 1
ATOM 2604 C CA . SER A 1 350 ? 1.226 -38.789 4.944 1.00 47.31 350 SER A CA 1
ATOM 2605 C C . SER A 1 350 ? -0.108 -38.055 4.755 1.00 47.31 350 SER A C 1
ATOM 2607 O O . SER A 1 350 ? -0.924 -38.025 5.666 1.00 47.31 350 SER A O 1
ATOM 2609 N N . GLY A 1 351 ? -0.353 -37.499 3.564 1.00 55.53 351 GLY A N 1
ATOM 2610 C CA . GLY A 1 351 ? -1.672 -37.003 3.137 1.00 55.53 351 GLY A CA 1
ATOM 2611 C C . GLY A 1 351 ? -1.915 -35.495 3.311 1.00 55.53 351 GLY A C 1
ATOM 2612 O O . GLY A 1 351 ? -1.737 -34.927 4.383 1.00 55.53 351 GLY A O 1
ATOM 2613 N N . GLY A 1 352 ? -2.399 -34.835 2.249 1.00 60.62 352 GLY A N 1
ATOM 2614 C CA . GLY A 1 352 ? -2.501 -33.370 2.176 1.00 60.62 352 GLY A CA 1
ATOM 2615 C C . GLY A 1 352 ? -3.355 -32.705 3.266 1.00 60.62 352 GLY A C 1
ATOM 2616 O O . GLY A 1 352 ? -2.932 -31.696 3.823 1.00 60.62 352 GLY A O 1
ATOM 2617 N N . LEU A 1 353 ? -4.527 -33.255 3.612 1.00 60.50 353 LEU A N 1
ATOM 2618 C CA . LEU A 1 353 ? -5.425 -32.644 4.609 1.00 60.50 353 LEU A CA 1
ATOM 2619 C C . LEU A 1 353 ? -4.877 -32.760 6.041 1.00 60.50 353 LEU A C 1
ATOM 2621 O O . LEU A 1 353 ? -4.947 -31.797 6.801 1.00 60.50 353 LEU A O 1
ATOM 2625 N N . GLU A 1 354 ? -4.319 -33.918 6.396 1.00 64.25 354 GLU A N 1
ATOM 2626 C CA . GLU A 1 354 ? -3.767 -34.182 7.728 1.00 64.25 354 GLU A CA 1
ATOM 2627 C C . GLU A 1 354 ? -2.535 -33.305 7.980 1.00 64.25 354 GLU A C 1
ATOM 2629 O O . GLU A 1 354 ? -2.488 -32.587 8.979 1.00 64.25 354 GLU A O 1
ATOM 2634 N N . SER A 1 355 ? -1.619 -33.232 7.006 1.00 64.62 355 SER A N 1
ATOM 2635 C CA . SER A 1 355 ? -0.474 -32.315 7.038 1.00 64.62 355 SER A CA 1
ATOM 2636 C C . SER A 1 355 ? -0.900 -30.856 7.207 1.00 64.62 355 SER A C 1
ATOM 2638 O O . SER A 1 355 ? -0.324 -30.135 8.022 1.00 64.62 355 SER A O 1
ATOM 2640 N N . VAL A 1 356 ? -1.917 -30.405 6.458 1.00 65.19 356 VAL A N 1
ATOM 2641 C CA . VAL A 1 356 ? -2.450 -29.038 6.579 1.00 65.19 356 VAL A CA 1
ATOM 2642 C C . VAL A 1 356 ? -2.983 -28.811 7.988 1.00 65.19 356 VAL A C 1
ATOM 2644 O O . VAL A 1 356 ? -2.586 -27.837 8.619 1.00 65.19 356 VAL A O 1
ATOM 2647 N N . MET A 1 357 ? -3.806 -29.717 8.523 1.00 66.19 357 MET A N 1
ATOM 2648 C CA . MET A 1 357 ? -4.361 -29.606 9.879 1.00 66.19 357 MET A CA 1
ATOM 2649 C C . MET A 1 357 ? -3.277 -29.541 10.958 1.00 66.19 357 MET A C 1
ATOM 2651 O O . MET A 1 357 ? -3.376 -28.714 11.867 1.00 66.19 357 MET A O 1
ATOM 2655 N N . THR A 1 358 ? -2.215 -30.344 10.847 1.00 68.38 358 THR A N 1
ATOM 2656 C CA . THR A 1 358 ? -1.062 -30.254 11.753 1.00 68.38 358 THR A CA 1
ATOM 2657 C C . THR A 1 358 ? -0.428 -28.863 11.700 1.00 68.38 358 THR A C 1
ATOM 2659 O O . THR A 1 358 ? -0.145 -28.279 12.750 1.00 68.38 358 THR A O 1
ATOM 2662 N N . ARG A 1 359 ? -0.272 -28.279 10.503 1.00 70.19 359 ARG A N 1
ATOM 2663 C CA . ARG A 1 359 ? 0.257 -26.915 10.343 1.00 70.19 359 ARG A CA 1
ATOM 2664 C C . ARG A 1 359 ? -0.687 -25.864 10.923 1.00 70.19 359 ARG A C 1
ATOM 2666 O O . ARG A 1 359 ? -0.220 -25.033 11.700 1.00 70.19 359 ARG A O 1
ATOM 2673 N N . ILE A 1 360 ? -1.996 -25.939 10.649 1.00 67.62 360 ILE A N 1
ATOM 2674 C CA . ILE A 1 360 ? -3.010 -25.045 11.243 1.00 67.62 360 ILE A CA 1
ATOM 2675 C C . ILE A 1 360 ? -2.890 -25.060 12.765 1.00 67.62 360 ILE A C 1
ATOM 2677 O O . ILE A 1 360 ? -2.764 -24.004 13.384 1.00 67.62 360 ILE A O 1
ATOM 2681 N N . ASN A 1 361 ? -2.872 -26.244 13.374 1.00 68.25 361 ASN A N 1
ATOM 2682 C CA . ASN A 1 361 ? -2.768 -26.379 14.824 1.00 68.25 361 ASN A CA 1
ATOM 2683 C C . ASN A 1 361 ? -1.448 -25.787 15.339 1.00 68.25 361 ASN A C 1
ATOM 2685 O O . ASN A 1 361 ? -1.447 -25.046 16.323 1.00 68.25 361 ASN A O 1
ATOM 2689 N N . SER A 1 362 ? -0.337 -26.011 14.635 1.00 67.19 362 SER A N 1
ATOM 2690 C CA . SER A 1 362 ? 0.966 -25.457 15.022 1.00 67.19 362 SER A CA 1
ATOM 2691 C C . SER A 1 362 ? 1.051 -23.925 14.927 1.00 67.19 362 SER A C 1
ATOM 2693 O O . SER A 1 362 ? 1.731 -23.295 15.730 1.00 67.19 362 SER A O 1
ATOM 2695 N N . LEU A 1 363 ? 0.331 -23.306 13.985 1.00 65.38 363 LEU A N 1
ATOM 2696 C CA . LEU A 1 363 ? 0.323 -21.853 13.773 1.00 65.38 363 LEU A CA 1
ATOM 2697 C C . LEU A 1 363 ? -0.639 -21.125 14.725 1.00 65.38 363 LEU A C 1
ATOM 2699 O O . LEU A 1 363 ? -0.443 -19.951 15.058 1.00 65.38 363 LEU A O 1
ATOM 2703 N N . THR A 1 364 ? -1.687 -21.823 15.164 1.00 61.75 364 THR A N 1
ATOM 2704 C CA . THR A 1 364 ? -2.818 -21.241 15.901 1.00 61.75 364 THR A CA 1
ATOM 2705 C C . THR A 1 364 ? -2.790 -21.534 17.400 1.00 61.75 364 THR A C 1
ATOM 2707 O O . THR A 1 364 ? -3.387 -20.791 18.174 1.00 61.75 364 THR A O 1
ATOM 2710 N N . THR A 1 365 ? -2.053 -22.549 17.858 1.00 59.75 365 THR A N 1
ATOM 2711 C CA . THR A 1 365 ? -1.893 -22.823 19.297 1.00 59.75 365 THR A CA 1
ATOM 2712 C C . THR A 1 365 ? -0.752 -22.003 19.905 1.00 59.75 365 THR A C 1
ATOM 2714 O O . THR A 1 365 ? 0.274 -21.755 19.278 1.00 59.75 365 THR A O 1
ATOM 2717 N N . LYS A 1 366 ? -0.939 -21.504 21.135 1.00 54.81 366 LYS A N 1
ATOM 2718 C CA . LYS A 1 366 ? 0.088 -20.743 21.878 1.00 54.81 366 LYS A CA 1
ATOM 2719 C C . LYS A 1 366 ? 1.125 -21.651 22.563 1.00 54.81 366 LYS A C 1
ATOM 2721 O O . LYS A 1 366 ? 2.035 -21.140 23.202 1.00 54.81 366 LYS A O 1
ATOM 2726 N N . ASP A 1 367 ? 0.999 -22.969 22.410 1.00 47.72 367 ASP A N 1
ATOM 2727 C CA . ASP A 1 367 ? 1.569 -23.945 23.343 1.00 47.72 367 ASP A CA 1
ATOM 2728 C C . ASP A 1 367 ? 3.000 -24.399 22.999 1.00 47.72 367 ASP A C 1
ATOM 2730 O O . ASP A 1 367 ? 3.605 -25.137 23.771 1.00 47.72 367 ASP A O 1
ATOM 2734 N N . SER A 1 368 ? 3.590 -23.960 21.879 1.00 45.91 368 SER A N 1
ATOM 2735 C CA . SER A 1 368 ? 5.011 -24.201 21.569 1.00 45.91 368 SER A CA 1
ATOM 2736 C C . SER A 1 368 ? 5.543 -23.203 20.528 1.00 45.91 368 SER A C 1
ATOM 2738 O O . SER A 1 368 ? 5.109 -23.254 19.376 1.00 45.91 368 SER A O 1
ATOM 2740 N N . PRO A 1 369 ? 6.480 -22.300 20.876 1.00 51.38 369 PRO A N 1
ATOM 2741 C CA . PRO A 1 369 ? 7.100 -21.415 19.895 1.00 51.38 369 PRO A CA 1
ATOM 2742 C C . PRO A 1 369 ? 7.950 -22.242 18.922 1.00 51.38 369 PRO A C 1
ATOM 2744 O O . PRO A 1 369 ? 8.937 -22.870 19.314 1.00 51.38 369 PRO A O 1
ATOM 2747 N N . GLN A 1 370 ? 7.559 -22.265 17.646 1.00 60.53 370 GLN A N 1
ATOM 2748 C CA . GLN A 1 370 ? 8.365 -22.879 16.593 1.00 60.53 370 GLN A CA 1
ATOM 2749 C C . GLN A 1 370 ? 9.684 -22.111 16.461 1.00 60.53 370 GLN A C 1
ATOM 2751 O O . GLN A 1 370 ? 9.702 -20.939 16.090 1.00 60.53 370 GLN A O 1
ATOM 2756 N N . GLN A 1 371 ? 10.807 -22.763 16.752 1.00 66.31 371 GLN A N 1
ATOM 2757 C CA . GLN A 1 371 ? 12.117 -22.166 16.510 1.00 66.31 371 GLN A CA 1
ATOM 2758 C C . GLN A 1 371 ? 12.481 -22.301 15.031 1.00 66.31 371 GLN A C 1
ATOM 2760 O O . GLN A 1 371 ? 12.431 -23.389 14.460 1.00 66.31 371 GLN A O 1
ATOM 2765 N N . PHE A 1 372 ? 12.858 -21.185 14.407 1.00 81.94 372 PHE A N 1
ATOM 2766 C CA . PHE A 1 372 ? 13.333 -21.169 13.027 1.00 81.94 372 PHE A CA 1
ATOM 2767 C C . PHE A 1 372 ? 14.849 -21.395 12.970 1.00 81.94 372 PHE A C 1
ATOM 2769 O O . PHE A 1 372 ? 15.621 -20.586 13.493 1.00 81.94 372 PHE A O 1
ATOM 2776 N N . ASP A 1 373 ? 15.283 -22.467 12.304 1.00 82.62 373 ASP A N 1
ATOM 2777 C CA . ASP A 1 373 ? 16.704 -22.766 12.110 1.00 82.62 373 ASP A CA 1
ATOM 2778 C C . ASP A 1 373 ? 17.275 -21.950 10.941 1.00 82.62 373 ASP A C 1
ATOM 2780 O O . ASP A 1 373 ? 16.980 -22.217 9.776 1.00 82.62 373 ASP A O 1
ATOM 2784 N N . THR A 1 374 ? 18.125 -20.966 11.243 1.00 77.62 374 THR A N 1
ATOM 2785 C CA . THR A 1 374 ? 18.786 -20.134 10.228 1.00 77.62 374 THR A CA 1
ATOM 2786 C C . THR A 1 374 ? 19.971 -20.807 9.542 1.00 77.62 374 THR A C 1
ATOM 2788 O O . THR A 1 374 ? 20.437 -20.294 8.531 1.00 77.62 374 THR A O 1
ATOM 2791 N N . LYS A 1 375 ? 20.491 -21.925 10.063 1.00 78.94 375 LYS A N 1
ATOM 2792 C CA . LYS A 1 375 ? 21.655 -22.622 9.488 1.00 78.94 375 LYS A CA 1
ATOM 2793 C C . LYS A 1 375 ? 21.259 -23.639 8.418 1.00 78.94 375 LYS A C 1
ATOM 2795 O O . LYS A 1 375 ? 22.103 -23.998 7.588 1.00 78.94 375 LYS A O 1
ATOM 2800 N N . ARG A 1 376 ? 20.001 -24.089 8.444 1.00 84.50 376 ARG A N 1
ATOM 2801 C CA . ARG A 1 376 ? 19.409 -25.025 7.481 1.00 84.50 376 ARG A CA 1
ATOM 2802 C C . ARG A 1 376 ? 19.258 -24.385 6.099 1.00 84.50 376 ARG A C 1
ATOM 2804 O O . ARG A 1 376 ? 19.089 -23.175 5.964 1.00 84.50 376 ARG A O 1
ATOM 2811 N N . GLU A 1 377 ? 19.334 -25.213 5.060 1.00 83.69 377 GLU A N 1
ATOM 2812 C CA . GLU A 1 377 ? 19.034 -24.787 3.693 1.00 83.69 377 GLU A CA 1
ATOM 2813 C C . GLU A 1 377 ? 17.539 -24.871 3.403 1.00 83.69 377 GLU A C 1
ATOM 2815 O O . GLU A 1 377 ? 16.885 -25.865 3.728 1.00 83.69 377 GLU A O 1
ATOM 2820 N N . TYR A 1 378 ? 17.037 -23.857 2.708 1.00 86.75 378 TYR A N 1
ATOM 2821 C CA . TYR A 1 378 ? 15.653 -23.771 2.271 1.00 86.75 378 TYR A CA 1
ATOM 2822 C C . TYR A 1 378 ? 15.592 -23.572 0.763 1.00 86.75 378 TYR A C 1
ATOM 2824 O O . TYR A 1 378 ? 16.453 -22.927 0.158 1.00 86.75 378 TYR A O 1
ATOM 2832 N N . VAL A 1 379 ? 14.550 -24.109 0.145 1.00 85.38 379 VAL A N 1
ATOM 2833 C CA . VAL A 1 379 ? 14.305 -23.952 -1.287 1.00 85.38 379 VAL A CA 1
ATOM 2834 C C . VAL A 1 379 ? 13.263 -22.864 -1.509 1.00 85.38 379 VAL A C 1
ATOM 2836 O O . VAL A 1 379 ? 12.218 -22.827 -0.861 1.00 85.38 379 VAL A O 1
ATOM 2839 N N . TYR A 1 380 ? 13.575 -21.944 -2.415 1.00 87.81 380 TYR A N 1
ATOM 2840 C CA . TYR A 1 380 ? 12.661 -20.898 -2.854 1.00 87.81 380 TYR A CA 1
ATOM 2841 C C . TYR A 1 380 ? 11.411 -21.499 -3.497 1.00 87.81 380 TYR A C 1
ATOM 2843 O O . TYR A 1 380 ? 11.514 -22.407 -4.322 1.00 87.81 380 TYR A O 1
ATOM 2851 N N . GLN A 1 381 ? 10.254 -20.917 -3.199 1.00 86.38 381 GLN A N 1
ATOM 2852 C CA . GLN A 1 381 ? 8.984 -21.287 -3.806 1.00 86.38 381 GLN A CA 1
ATOM 2853 C C . GLN A 1 381 ? 8.476 -20.137 -4.676 1.00 86.38 381 GLN A C 1
ATOM 2855 O O . GLN A 1 381 ? 8.515 -18.972 -4.284 1.00 86.38 381 GLN A O 1
ATOM 2860 N N . SER A 1 382 ? 8.024 -20.456 -5.890 1.00 83.44 382 SER A N 1
ATOM 2861 C CA . SER A 1 382 ? 7.439 -19.463 -6.800 1.00 83.44 382 SER A CA 1
ATOM 2862 C C . SER A 1 382 ? 6.114 -18.916 -6.290 1.00 83.44 382 SER A C 1
ATOM 2864 O O . SER A 1 382 ? 5.762 -17.795 -6.639 1.00 83.44 382 SER A O 1
ATOM 2866 N N . GLU A 1 383 ? 5.406 -19.685 -5.470 1.00 90.19 383 GLU A N 1
ATOM 2867 C CA . GLU A 1 383 ? 4.133 -19.330 -4.858 1.00 90.19 383 GLU A CA 1
ATOM 2868 C C . GLU A 1 383 ? 3.930 -20.088 -3.540 1.00 90.19 383 GLU A C 1
ATOM 2870 O O . GLU A 1 383 ? 4.665 -21.032 -3.250 1.00 90.19 383 GLU A O 1
ATOM 2875 N N . LEU A 1 384 ? 2.945 -19.665 -2.750 1.00 90.00 384 LEU A N 1
ATOM 2876 C CA . LEU A 1 384 ? 2.477 -20.392 -1.574 1.00 90.00 384 LEU A CA 1
ATOM 2877 C C . LEU A 1 384 ? 1.448 -21.450 -1.985 1.00 90.00 384 LEU A C 1
ATOM 2879 O O . LEU A 1 384 ? 0.424 -21.120 -2.591 1.00 90.00 384 LEU A O 1
ATOM 2883 N N . PHE A 1 385 ? 1.693 -22.699 -1.598 1.00 86.00 385 PHE A N 1
ATOM 2884 C CA . PHE A 1 385 ? 0.840 -23.834 -1.949 1.00 86.00 385 PHE A CA 1
ATOM 2885 C C . PHE A 1 385 ? -0.114 -24.195 -0.804 1.00 86.00 385 PHE A C 1
ATOM 2887 O O . PHE A 1 385 ? 0.292 -24.266 0.353 1.00 86.00 385 PHE A O 1
ATOM 2894 N N . GLY A 1 386 ? -1.386 -24.429 -1.118 1.00 83.62 386 GLY A N 1
ATOM 2895 C CA . GLY A 1 386 ? -2.406 -24.907 -0.182 1.00 83.62 386 GLY A CA 1
ATOM 2896 C C . GLY A 1 386 ? -2.655 -26.414 -0.285 1.00 83.62 386 GLY A C 1
ATOM 2897 O O . GLY A 1 386 ? -1.733 -27.226 -0.199 1.00 83.62 386 GLY A O 1
ATOM 2898 N N . LEU A 1 387 ? -3.925 -26.788 -0.470 1.00 76.38 387 LEU A N 1
ATOM 2899 C CA . LEU A 1 387 ? -4.374 -28.181 -0.628 1.00 76.38 387 LEU A CA 1
ATOM 2900 C C . LEU A 1 387 ? -3.877 -28.824 -1.929 1.00 76.38 387 LEU A C 1
ATOM 2902 O O . LEU A 1 387 ? -3.759 -30.044 -2.009 1.00 76.38 387 LEU A O 1
ATOM 2906 N N . GLU A 1 388 ? -3.561 -28.005 -2.929 1.00 75.00 388 GLU A N 1
ATOM 2907 C CA . GLU A 1 388 ? -2.918 -28.418 -4.174 1.00 75.00 388 GLU A CA 1
ATOM 2908 C C . GLU A 1 388 ? -1.526 -29.020 -3.941 1.00 75.00 388 GLU A C 1
ATOM 2910 O O . GLU A 1 388 ? -1.106 -29.878 -4.711 1.00 75.00 388 GLU A O 1
ATOM 2915 N N . GLY A 1 389 ? -0.856 -28.611 -2.856 1.00 71.94 389 GLY A N 1
ATOM 2916 C CA . GLY A 1 389 ? 0.510 -28.984 -2.510 1.00 71.94 389 GLY A CA 1
ATOM 2917 C C . GLY A 1 389 ? 1.562 -28.508 -3.519 1.00 71.94 389 GLY A C 1
ATOM 2918 O O . GLY A 1 389 ? 1.266 -28.067 -4.629 1.00 71.94 389 GLY A O 1
ATOM 2919 N N . ARG A 1 390 ? 2.833 -28.558 -3.115 1.00 78.19 390 ARG A N 1
ATOM 2920 C CA . ARG A 1 390 ? 3.954 -28.125 -3.955 1.00 78.19 390 ARG A CA 1
ATOM 2921 C C . ARG A 1 390 ? 4.369 -29.248 -4.916 1.00 78.19 390 ARG A C 1
ATOM 2923 O O . ARG A 1 390 ? 4.689 -30.329 -4.437 1.00 78.19 390 ARG A O 1
ATOM 2930 N N . PRO A 1 391 ? 4.475 -29.030 -6.234 1.00 73.19 391 PRO A N 1
ATOM 2931 C CA . PRO A 1 391 ? 5.025 -30.037 -7.146 1.00 73.19 391 PRO A CA 1
ATOM 2932 C C . PRO A 1 391 ? 6.463 -30.427 -6.764 1.00 73.19 391 PRO A C 1
ATOM 2934 O O . PRO A 1 391 ? 7.267 -29.540 -6.467 1.00 73.19 391 PRO A O 1
ATOM 2937 N N . LEU A 1 392 ? 6.796 -31.725 -6.786 1.00 66.25 392 LEU A N 1
ATOM 2938 C CA . LEU A 1 392 ? 8.179 -32.178 -6.574 1.00 66.25 392 LEU A CA 1
ATOM 2939 C C . LEU A 1 392 ? 9.107 -31.670 -7.682 1.00 66.25 392 LEU A C 1
ATOM 2941 O O . LEU A 1 392 ? 8.740 -31.628 -8.862 1.00 66.25 392 LEU A O 1
ATOM 2945 N N . ASP A 1 393 ? 10.345 -31.362 -7.306 1.00 63.16 393 ASP A N 1
ATOM 2946 C CA . ASP A 1 393 ? 11.379 -30.962 -8.248 1.00 63.16 393 ASP A CA 1
ATOM 2947 C C . ASP A 1 393 ? 11.686 -32.121 -9.233 1.00 63.16 393 ASP A C 1
ATOM 2949 O O . ASP A 1 393 ? 11.741 -33.292 -8.833 1.00 63.16 393 ASP A O 1
ATOM 2953 N N . PRO A 1 394 ? 11.961 -31.843 -10.526 1.00 53.59 394 PRO A N 1
ATOM 2954 C CA . PRO A 1 394 ? 12.249 -32.879 -11.528 1.00 53.59 394 PRO A CA 1
ATOM 2955 C C . PRO A 1 394 ? 13.404 -33.825 -11.154 1.00 53.59 394 PRO A C 1
ATOM 2957 O O . PRO A 1 394 ? 13.395 -34.994 -11.536 1.00 53.59 394 PRO A O 1
ATOM 2960 N N . LEU A 1 395 ? 14.383 -33.343 -10.376 1.00 53.19 395 LEU A N 1
ATOM 2961 C CA . LEU A 1 395 ? 15.483 -34.160 -9.849 1.00 53.19 395 LEU A CA 1
ATOM 2962 C C . LEU A 1 395 ? 15.024 -35.159 -8.780 1.00 53.19 395 LEU A C 1
ATOM 2964 O O . LEU A 1 395 ? 15.478 -36.300 -8.794 1.00 53.19 395 LEU A O 1
ATOM 2968 N N . ALA A 1 396 ? 14.123 -34.755 -7.880 1.00 51.66 396 ALA A N 1
ATOM 2969 C CA . ALA A 1 396 ? 13.533 -35.653 -6.888 1.00 51.66 396 ALA A CA 1
ATOM 2970 C C . ALA A 1 396 ? 12.653 -36.704 -7.579 1.00 51.66 396 ALA A C 1
ATOM 2972 O O . ALA A 1 396 ? 12.698 -37.882 -7.229 1.00 51.66 396 ALA A O 1
ATOM 2973 N N . ARG A 1 397 ? 11.939 -36.296 -8.640 1.00 49.28 397 ARG A N 1
ATOM 2974 C CA . ARG A 1 397 ? 11.176 -37.199 -9.512 1.00 49.28 397 ARG A CA 1
ATOM 2975 C C . ARG A 1 397 ? 12.067 -38.261 -10.161 1.00 49.28 397 ARG A C 1
ATOM 2977 O O . ARG A 1 397 ? 11.704 -39.430 -10.159 1.00 49.28 397 ARG A O 1
ATOM 2984 N N . ASN A 1 398 ? 13.243 -37.876 -10.661 1.00 42.12 398 ASN A N 1
ATOM 2985 C CA . ASN A 1 398 ? 14.202 -38.810 -11.259 1.00 42.12 398 ASN A CA 1
ATOM 2986 C C . ASN A 1 398 ? 14.907 -39.698 -10.218 1.00 42.12 398 ASN A C 1
ATOM 2988 O O . ASN A 1 398 ? 15.155 -40.863 -10.501 1.00 42.12 398 ASN A O 1
ATOM 2992 N N . HIS A 1 399 ? 15.194 -39.197 -9.011 1.00 44.72 399 HIS A N 1
ATOM 2993 C CA . HIS A 1 399 ? 15.741 -40.022 -7.925 1.00 44.72 399 HIS A CA 1
ATOM 2994 C C . HIS A 1 399 ? 14.755 -41.098 -7.446 1.00 44.72 399 HIS A C 1
ATOM 2996 O O . HIS A 1 399 ? 15.174 -42.230 -7.225 1.00 44.72 399 HIS A O 1
ATOM 3002 N N . LEU A 1 400 ? 13.461 -40.771 -7.350 1.00 40.81 400 LEU A N 1
ATOM 3003 C CA . LEU A 1 400 ? 12.396 -41.730 -7.023 1.00 40.81 400 LEU A CA 1
ATOM 3004 C C . LEU A 1 400 ? 12.182 -42.779 -8.128 1.00 40.81 400 LEU A C 1
ATOM 3006 O O . LEU A 1 400 ? 11.809 -43.908 -7.835 1.00 40.81 400 LEU A O 1
ATOM 3010 N N . LEU A 1 401 ? 12.432 -42.421 -9.391 1.00 40.09 401 LEU A N 1
ATOM 3011 C CA . LEU A 1 401 ? 12.358 -43.350 -10.525 1.00 40.09 401 LEU A CA 1
ATOM 3012 C C . LEU A 1 401 ? 13.604 -44.246 -10.650 1.00 40.09 401 LEU A C 1
ATOM 3014 O O . LEU A 1 401 ? 13.493 -45.360 -11.153 1.00 40.09 401 LEU A O 1
ATOM 3018 N N . ASN A 1 402 ? 14.771 -43.783 -10.185 1.00 32.94 402 ASN A N 1
ATOM 3019 C CA . ASN A 1 402 ? 16.053 -44.480 -10.349 1.00 32.94 402 ASN A CA 1
ATOM 3020 C C . ASN A 1 402 ? 16.488 -45.323 -9.133 1.00 32.94 402 ASN A C 1
ATOM 3022 O O . ASN A 1 402 ? 17.451 -46.077 -9.249 1.00 32.94 402 ASN A O 1
ATOM 3026 N N . HIS A 1 403 ? 15.797 -45.234 -7.993 1.00 37.12 403 HIS A N 1
ATOM 3027 C CA . HIS A 1 403 ? 16.005 -46.110 -6.833 1.00 37.12 403 HIS A CA 1
ATOM 3028 C C . HIS A 1 403 ? 14.659 -46.628 -6.293 1.00 37.12 403 HIS A C 1
ATOM 3030 O O . HIS A 1 403 ? 14.062 -45.979 -5.435 1.00 37.12 403 HIS A O 1
ATOM 3036 N N . PRO A 1 404 ? 14.181 -47.799 -6.761 1.00 33.97 404 PRO A N 1
ATOM 3037 C CA . PRO A 1 404 ? 12.978 -48.450 -6.228 1.00 33.97 404 PRO A CA 1
ATOM 3038 C C . PRO A 1 404 ? 13.170 -49.025 -4.814 1.00 33.97 404 PRO A C 1
ATOM 3040 O O . PRO A 1 404 ? 12.192 -49.316 -4.131 1.00 33.97 404 PRO A O 1
ATOM 3043 N N . ASP A 1 405 ? 14.418 -49.174 -4.365 1.00 34.16 405 ASP A N 1
ATOM 3044 C CA . ASP A 1 405 ? 14.761 -49.916 -3.153 1.00 34.16 405 ASP A CA 1
ATOM 3045 C C . ASP A 1 405 ? 15.112 -48.979 -1.989 1.00 34.16 405 ASP A C 1
ATOM 3047 O O . ASP A 1 405 ? 16.275 -48.721 -1.686 1.00 34.16 405 ASP A O 1
ATOM 3051 N N . SER A 1 406 ? 14.080 -48.471 -1.317 1.00 31.06 406 SER A N 1
ATOM 3052 C CA . SER A 1 406 ? 14.118 -48.299 0.141 1.00 31.06 406 SER A CA 1
ATOM 3053 C C . SER A 1 406 ? 12.689 -48.298 0.691 1.00 31.06 406 SER A C 1
ATOM 3055 O O . SER A 1 406 ? 11.966 -47.312 0.599 1.00 31.06 406 SER A O 1
ATOM 3057 N N . ASP A 1 407 ? 12.287 -49.468 1.189 1.00 32.91 407 ASP A N 1
ATOM 3058 C CA . ASP A 1 407 ? 11.205 -49.738 2.142 1.00 32.91 407 ASP A CA 1
ATOM 3059 C C . ASP A 1 407 ? 9.896 -48.944 1.995 1.00 32.91 407 ASP A C 1
ATOM 3061 O O . ASP A 1 407 ? 9.500 -48.173 2.868 1.00 32.91 407 ASP A O 1
ATOM 3065 N N . ALA A 1 408 ? 9.141 -49.241 0.934 1.00 29.08 408 ALA A N 1
ATOM 3066 C CA . ALA A 1 408 ? 7.713 -48.939 0.852 1.00 29.08 408 ALA A CA 1
ATOM 3067 C C . ALA A 1 408 ? 6.888 -50.236 0.895 1.00 29.08 408 ALA A C 1
ATOM 3069 O O . ALA A 1 408 ? 6.376 -50.713 -0.116 1.00 29.08 408 ALA A O 1
ATOM 3070 N N . SER A 1 409 ? 6.735 -50.811 2.091 1.00 26.16 409 SER A N 1
ATOM 3071 C CA . SER A 1 409 ? 5.679 -51.789 2.367 1.00 26.16 409 SER A CA 1
ATOM 3072 C C . SER A 1 409 ? 4.604 -51.145 3.245 1.00 26.16 409 SER A C 1
ATOM 3074 O O . SER A 1 409 ? 4.728 -51.093 4.462 1.00 26.16 409 SER A O 1
ATOM 3076 N N . SER A 1 410 ? 3.559 -50.591 2.620 1.00 25.58 410 SER A N 1
ATOM 3077 C CA . SER A 1 410 ? 2.148 -50.714 3.044 1.00 25.58 410 SER A CA 1
ATOM 3078 C C . SER A 1 410 ? 1.223 -49.694 2.356 1.00 25.58 410 SER A C 1
ATOM 3080 O O . SER A 1 410 ? 1.308 -48.487 2.538 1.00 25.58 410 SER A O 1
ATOM 3082 N N . SER A 1 411 ? 0.293 -50.260 1.580 1.00 25.83 411 SER A N 1
ATOM 3083 C CA . SER A 1 411 ? -1.104 -49.847 1.369 1.00 25.83 411 SER A CA 1
ATOM 3084 C C . SER A 1 411 ? -1.450 -48.410 0.948 1.00 25.83 411 SER A C 1
ATOM 3086 O O . SER A 1 411 ? -1.552 -47.507 1.770 1.00 25.83 411 SER A O 1
ATOM 3088 N N . GLY A 1 412 ? -1.884 -48.280 -0.311 1.00 25.03 412 GLY A N 1
ATOM 3089 C CA . GLY A 1 412 ? -2.811 -47.231 -0.741 1.00 25.03 412 GLY A CA 1
ATOM 3090 C C . GLY A 1 412 ? -2.754 -46.959 -2.240 1.00 25.03 412 GLY A C 1
ATOM 3091 O O . GLY A 1 412 ? -2.044 -46.062 -2.672 1.00 25.03 412 GLY A O 1
ATOM 3092 N N . LYS A 1 413 ? -3.501 -47.725 -3.048 1.00 27.88 413 LYS A N 1
ATOM 3093 C CA . LYS A 1 413 ? -3.711 -47.425 -4.473 1.00 27.88 413 LYS A CA 1
ATOM 3094 C C . LYS A 1 413 ? -4.382 -46.052 -4.613 1.00 27.88 413 LYS A C 1
ATOM 3096 O O . LYS A 1 413 ? -5.578 -45.928 -4.374 1.00 27.88 413 LYS A O 1
ATOM 3101 N N . GLY A 1 414 ? -3.610 -45.060 -5.032 1.00 25.00 414 GLY A N 1
ATOM 3102 C CA . GLY A 1 414 ? -4.088 -43.786 -5.546 1.00 25.00 414 GLY A CA 1
ATOM 3103 C C . GLY A 1 414 ? -3.116 -43.317 -6.616 1.00 25.00 414 GLY A C 1
ATOM 3104 O O . GLY A 1 414 ? -1.957 -43.041 -6.323 1.00 25.00 414 GLY A O 1
ATOM 3105 N N . GLU A 1 415 ? -3.570 -43.277 -7.864 1.00 30.59 415 GLU A N 1
ATOM 3106 C CA . GLU A 1 415 ? -2.889 -42.562 -8.940 1.00 30.59 415 GLU A CA 1
ATOM 3107 C C . GLU A 1 415 ? -2.785 -41.083 -8.526 1.00 30.59 415 GLU A C 1
ATOM 3109 O O . GLU A 1 415 ? -3.770 -40.350 -8.554 1.00 30.59 415 GLU A O 1
ATOM 3114 N N . GLY A 1 416 ? -1.615 -40.648 -8.056 1.00 30.88 416 GLY A N 1
ATOM 3115 C CA . GLY A 1 416 ? -1.400 -39.288 -7.566 1.00 30.88 416 GLY A CA 1
ATOM 3116 C C . GLY A 1 416 ? 0.052 -38.879 -7.756 1.00 30.88 416 GLY A C 1
ATOM 3117 O O . GLY A 1 416 ? 0.951 -39.468 -7.164 1.00 30.88 416 GLY A O 1
ATOM 3118 N N . GLY A 1 417 ? 0.285 -37.897 -8.630 1.00 38.72 417 GLY A N 1
ATOM 3119 C CA . GLY A 1 417 ? 1.611 -37.352 -8.912 1.00 38.72 417 GLY A CA 1
ATOM 3120 C C . GLY A 1 417 ? 2.320 -36.862 -7.646 1.00 38.72 417 GLY A C 1
ATOM 3121 O O . GLY A 1 417 ? 1.685 -36.437 -6.689 1.00 38.72 417 GLY A O 1
ATOM 3122 N N . GLY A 1 418 ? 3.651 -36.939 -7.639 1.00 56.00 418 GLY A N 1
ATOM 3123 C CA . GLY A 1 418 ? 4.473 -36.561 -6.493 1.00 56.00 418 GLY A CA 1
ATOM 3124 C C . GLY A 1 418 ? 4.361 -35.074 -6.138 1.00 56.00 418 GLY A C 1
ATOM 3125 O O . GLY A 1 418 ? 4.890 -34.215 -6.849 1.00 56.00 418 GLY A O 1
ATOM 3126 N N . VAL A 1 419 ? 3.690 -34.792 -5.021 1.00 63.59 419 VAL A N 1
ATOM 3127 C CA . VAL A 1 419 ? 3.450 -33.456 -4.463 1.00 63.59 419 VAL A CA 1
ATOM 3128 C C . VAL A 1 419 ? 3.919 -33.417 -2.998 1.00 63.59 419 VAL A C 1
ATOM 3130 O O . VAL A 1 419 ? 3.757 -34.380 -2.253 1.00 63.59 419 VAL A O 1
ATOM 3133 N N . HIS A 1 420 ? 4.514 -32.301 -2.585 1.00 69.88 420 HIS A N 1
ATOM 3134 C CA . HIS A 1 420 ? 5.075 -32.022 -1.268 1.00 69.88 420 HIS A CA 1
ATOM 3135 C C . HIS A 1 420 ? 4.142 -31.131 -0.426 1.00 69.88 420 HIS A C 1
ATOM 3137 O O . HIS A 1 420 ? 3.785 -30.024 -0.834 1.00 69.88 420 HIS A O 1
ATOM 3143 N N . TYR A 1 421 ? 3.822 -31.571 0.796 1.00 70.38 421 TYR A N 1
ATOM 3144 C CA . TYR A 1 421 ? 2.950 -30.866 1.756 1.00 70.38 421 TYR A CA 1
ATOM 3145 C C . TYR A 1 421 ? 3.678 -30.406 3.034 1.00 70.38 421 TYR A C 1
ATOM 3147 O O . TYR A 1 421 ? 3.048 -30.156 4.062 1.00 70.38 421 TYR A O 1
ATOM 3155 N N . GLY A 1 422 ? 5.009 -30.320 3.011 1.00 72.38 422 GLY A N 1
ATOM 3156 C CA . GLY A 1 422 ? 5.785 -29.881 4.174 1.00 72.38 422 GLY A CA 1
ATOM 3157 C C . GLY A 1 422 ? 5.556 -28.408 4.564 1.00 72.38 422 GLY A C 1
ATOM 3158 O O . GLY A 1 422 ? 4.869 -27.667 3.854 1.00 72.38 422 GLY A O 1
ATOM 3159 N N . PRO A 1 423 ? 6.130 -27.974 5.700 1.00 81.75 423 PRO A N 1
ATOM 3160 C CA . PRO A 1 423 ? 6.006 -26.607 6.198 1.00 81.75 423 PRO A CA 1
ATOM 3161 C C . PRO A 1 423 ? 6.537 -25.565 5.204 1.00 81.75 423 PRO A C 1
ATOM 3163 O O . PRO A 1 423 ? 7.488 -25.811 4.453 1.00 81.75 423 PRO A O 1
ATOM 3166 N N . GLN A 1 424 ? 5.897 -24.395 5.217 1.00 89.62 424 GLN A N 1
ATOM 3167 C CA . GLN A 1 424 ? 6.214 -23.251 4.366 1.00 89.62 424 GLN A CA 1
ATOM 3168 C C . GLN A 1 424 ? 6.441 -22.011 5.226 1.00 89.62 424 GLN A C 1
ATOM 3170 O O . GLN A 1 424 ? 5.804 -21.811 6.264 1.00 89.62 424 GLN A O 1
ATOM 3175 N N . TRP A 1 425 ? 7.356 -21.166 4.769 1.00 91.56 425 TRP A N 1
ATOM 3176 C CA . TRP A 1 425 ? 7.728 -19.929 5.430 1.00 91.56 425 TRP A CA 1
ATOM 3177 C C . TRP A 1 425 ? 7.682 -18.762 4.454 1.00 91.56 425 TRP A C 1
ATOM 3179 O O . TRP A 1 425 ? 7.831 -18.916 3.241 1.00 91.56 425 TRP A O 1
ATOM 3189 N N . GLY A 1 426 ? 7.472 -17.582 5.019 1.00 91.25 426 GLY A N 1
ATOM 3190 C CA . GLY A 1 426 ? 7.503 -16.308 4.334 1.00 91.25 426 GLY A CA 1
ATOM 3191 C C . GLY A 1 426 ? 8.589 -15.422 4.923 1.00 91.25 426 GLY A C 1
ATOM 3192 O O . GLY A 1 426 ? 8.678 -15.267 6.141 1.00 91.25 426 GLY A O 1
ATOM 3193 N N . LEU A 1 427 ? 9.400 -14.822 4.059 1.00 90.62 427 LEU A N 1
ATOM 3194 C CA . LEU A 1 427 ? 10.218 -13.666 4.393 1.00 90.62 427 LEU A CA 1
ATOM 3195 C C . LEU A 1 427 ? 9.401 -12.420 4.054 1.00 90.62 427 LEU A C 1
ATOM 3197 O O . LEU A 1 427 ? 9.154 -12.153 2.879 1.00 90.62 427 LEU A O 1
ATOM 3201 N N . LEU A 1 428 ? 8.960 -11.707 5.084 1.00 90.12 428 LEU A N 1
ATOM 3202 C CA . LEU A 1 428 ? 8.174 -10.488 4.977 1.00 90.12 428 LEU A CA 1
ATOM 3203 C C . LEU A 1 428 ? 9.085 -9.266 4.880 1.00 90.12 428 LEU A C 1
ATOM 3205 O O . LEU A 1 428 ? 10.026 -9.122 5.664 1.00 90.12 428 LEU A O 1
ATOM 3209 N N . THR A 1 429 ? 8.723 -8.359 3.980 1.00 88.62 429 THR A N 1
ATOM 3210 C CA . THR A 1 429 ? 9.272 -7.009 3.860 1.00 88.62 429 THR A CA 1
ATOM 3211 C C . THR A 1 429 ? 8.108 -6.030 3.884 1.00 88.62 429 THR A C 1
ATOM 3213 O O . THR A 1 429 ? 7.262 -6.033 2.994 1.00 88.62 429 THR A O 1
ATOM 3216 N N . LEU A 1 430 ? 8.026 -5.230 4.939 1.00 87.06 430 LEU A N 1
ATOM 3217 C CA . LEU A 1 430 ? 6.939 -4.290 5.182 1.00 87.06 430 LEU A CA 1
ATOM 3218 C C . LEU A 1 430 ? 7.330 -2.911 4.649 1.00 87.06 430 LEU A C 1
ATOM 3220 O O . LEU A 1 430 ? 8.463 -2.471 4.838 1.00 87.06 430 LEU A O 1
ATOM 3224 N N . ASN A 1 431 ? 6.389 -2.214 4.012 1.00 84.31 431 ASN A N 1
ATOM 3225 C CA . ASN A 1 431 ? 6.619 -0.853 3.523 1.00 84.31 431 ASN A CA 1
ATOM 3226 C C . ASN A 1 431 ? 6.682 0.191 4.653 1.00 84.31 431 ASN A C 1
ATOM 3228 O O . ASN A 1 431 ? 7.192 1.289 4.450 1.00 84.31 431 ASN A O 1
ATOM 3232 N N . GLN A 1 432 ? 6.139 -0.146 5.822 1.00 84.19 432 GLN A N 1
ATOM 3233 C CA . GLN A 1 432 ? 6.118 0.673 7.025 1.00 84.19 432 GLN A CA 1
ATOM 3234 C C . GLN A 1 432 ? 6.485 -0.191 8.239 1.00 84.19 432 GLN A C 1
ATOM 3236 O O . GLN A 1 432 ? 6.141 -1.379 8.265 1.00 84.19 432 GLN A O 1
ATOM 3241 N N . PRO A 1 433 ? 7.171 0.371 9.251 1.00 86.00 433 PRO A N 1
ATOM 3242 C CA . PRO A 1 433 ? 7.470 -0.360 10.473 1.00 86.00 433 PRO A CA 1
ATOM 3243 C C . PRO A 1 433 ? 6.194 -0.716 11.235 1.00 86.00 433 PRO A C 1
ATOM 3245 O O . PRO A 1 433 ? 5.324 0.133 11.414 1.00 86.00 433 PRO A O 1
ATOM 3248 N N . ILE A 1 434 ? 6.118 -1.952 11.726 1.00 88.00 434 ILE A N 1
ATOM 3249 C CA . ILE A 1 434 ? 5.061 -2.404 12.634 1.00 88.00 434 ILE A CA 1
ATOM 3250 C C . ILE A 1 434 ? 5.658 -2.651 14.014 1.00 88.00 434 ILE A C 1
ATOM 3252 O O . ILE A 1 434 ? 6.762 -3.187 14.142 1.00 88.00 434 ILE A O 1
ATOM 3256 N N . THR A 1 435 ? 4.893 -2.313 15.051 1.00 87.75 435 THR A N 1
ATOM 3257 C CA . THR A 1 435 ? 5.215 -2.662 16.437 1.00 87.75 435 THR A CA 1
ATOM 3258 C C . THR A 1 435 ? 4.389 -3.861 16.881 1.00 87.75 435 THR A C 1
ATOM 3260 O O . THR A 1 435 ? 3.169 -3.780 17.003 1.00 87.75 435 THR A O 1
ATOM 3263 N N . ALA A 1 436 ? 5.045 -4.995 17.124 1.00 87.00 436 ALA A N 1
ATOM 3264 C CA . ALA A 1 436 ? 4.367 -6.217 17.545 1.00 87.00 436 ALA A CA 1
ATOM 3265 C C . ALA A 1 436 ? 5.308 -7.165 18.296 1.00 87.00 436 ALA A C 1
ATOM 3267 O O . ALA A 1 436 ? 6.530 -7.080 18.211 1.00 87.00 436 ALA A O 1
ATOM 3268 N N . SER A 1 437 ? 4.731 -8.110 19.039 1.00 82.62 437 SER A N 1
ATOM 3269 C CA . SER A 1 437 ? 5.517 -9.122 19.753 1.00 82.62 437 SER A CA 1
ATOM 3270 C C . SER A 1 437 ? 6.123 -10.145 18.793 1.00 82.62 437 SER A C 1
ATOM 3272 O O . SER A 1 437 ? 5.534 -10.460 17.755 1.00 82.62 437 SER A O 1
ATOM 3274 N N . LYS A 1 438 ? 7.237 -10.762 19.200 1.00 78.38 438 LYS A N 1
ATOM 3275 C CA . LYS A 1 438 ? 7.621 -12.082 18.674 1.00 78.38 438 LYS A CA 1
ATOM 3276 C C . LYS A 1 438 ? 6.442 -13.048 18.884 1.00 78.38 438 LYS A C 1
ATOM 3278 O O . LYS A 1 438 ? 5.687 -12.868 19.838 1.00 78.38 438 LYS A O 1
ATOM 3283 N N . ASP A 1 439 ? 6.233 -13.985 17.965 1.00 81.00 439 ASP A N 1
ATOM 3284 C CA . ASP A 1 439 ? 5.092 -14.918 17.964 1.00 81.00 439 ASP A CA 1
ATOM 3285 C C . ASP A 1 439 ? 3.710 -14.301 17.688 1.00 81.00 439 ASP A C 1
ATOM 3287 O O . ASP A 1 439 ? 2.693 -14.985 17.830 1.00 81.00 439 ASP A O 1
ATOM 3291 N N . SER A 1 440 ? 3.637 -13.035 17.256 1.00 84.50 440 SER A N 1
ATOM 3292 C CA . SER A 1 440 ? 2.359 -12.449 16.829 1.00 84.50 440 SER A CA 1
ATOM 3293 C C . SER A 1 440 ? 1.799 -13.189 15.612 1.00 84.50 440 SER A C 1
ATOM 3295 O O . SER A 1 440 ? 2.538 -13.598 14.711 1.00 84.50 440 SER A O 1
ATOM 3297 N N . VAL A 1 441 ? 0.476 -13.334 15.579 1.00 84.94 441 VAL A N 1
ATOM 3298 C CA . VAL A 1 441 ? -0.241 -13.836 14.404 1.00 84.94 441 VAL A CA 1
ATOM 3299 C C . VAL A 1 441 ? -0.189 -12.779 13.305 1.00 84.94 441 VAL A C 1
ATOM 3301 O O . VAL A 1 441 ? -0.335 -11.585 13.577 1.00 84.94 441 VAL A O 1
ATOM 3304 N N . LEU A 1 442 ? 0.007 -13.235 12.072 1.00 88.31 442 LEU A N 1
ATOM 3305 C CA . LEU A 1 442 ? -0.051 -12.411 10.873 1.00 88.31 442 LEU A CA 1
ATOM 3306 C C . LEU A 1 442 ? -1.138 -12.929 9.932 1.00 88.31 442 LEU A C 1
ATOM 3308 O O . LEU A 1 442 ? -1.379 -14.135 9.841 1.00 88.31 442 LEU A O 1
ATOM 3312 N N . ILE A 1 443 ? -1.755 -12.016 9.194 1.00 89.94 443 ILE A N 1
ATOM 3313 C CA . ILE A 1 443 ? -2.731 -12.337 8.155 1.00 89.94 443 ILE A CA 1
ATOM 3314 C C . ILE A 1 443 ? -2.366 -11.560 6.896 1.00 89.94 443 ILE A C 1
ATOM 3316 O O . ILE A 1 443 ? -2.207 -10.343 6.938 1.00 89.94 443 ILE A O 1
ATOM 3320 N N . GLY A 1 444 ? -2.233 -12.271 5.781 1.00 91.25 444 GLY A N 1
ATOM 3321 C CA . GLY A 1 444 ? -2.090 -11.693 4.452 1.00 91.25 444 GLY A CA 1
ATOM 3322 C C . GLY A 1 444 ? -3.441 -11.641 3.752 1.00 91.25 444 GLY A C 1
ATOM 3323 O O . GLY A 1 444 ? -4.163 -12.638 3.710 1.00 91.25 444 GLY A O 1
ATOM 3324 N N . SER A 1 445 ? -3.799 -10.491 3.191 1.00 88.69 445 SER A N 1
ATOM 3325 C CA . SER A 1 445 ? -5.104 -10.272 2.565 1.00 88.69 445 SER A CA 1
ATOM 3326 C C . SER A 1 445 ? -5.014 -9.431 1.291 1.00 88.69 445 SER A C 1
ATOM 3328 O O . SER A 1 445 ? -4.100 -8.626 1.108 1.00 88.69 445 SER A O 1
ATOM 3330 N N . ARG A 1 446 ? -5.981 -9.630 0.390 1.00 84.06 446 ARG A N 1
ATOM 3331 C CA . ARG A 1 446 ? -6.198 -8.810 -0.810 1.00 84.06 446 ARG A CA 1
ATOM 3332 C C . ARG A 1 446 ? -7.409 -7.913 -0.585 1.00 84.06 446 ARG A C 1
ATOM 3334 O O . ARG A 1 446 ? -8.505 -8.209 -1.052 1.00 84.06 446 ARG A O 1
ATOM 3341 N N . LEU A 1 447 ? -7.215 -6.851 0.194 1.00 72.56 447 LEU A N 1
ATOM 3342 C CA . LEU A 1 447 ? -8.291 -5.916 0.539 1.00 72.56 447 LEU A CA 1
ATOM 3343 C C . LEU A 1 447 ? -8.669 -4.972 -0.612 1.00 72.56 447 LEU A C 1
ATOM 3345 O O . LEU A 1 447 ? -9.708 -4.331 -0.522 1.00 72.56 447 LEU A O 1
ATOM 3349 N N . ASP A 1 448 ? -7.876 -4.947 -1.685 1.00 69.56 448 ASP A N 1
ATOM 3350 C CA . ASP A 1 448 ? -8.151 -4.191 -2.917 1.00 69.56 448 ASP A CA 1
ATOM 3351 C C . ASP A 1 448 ? -9.261 -4.827 -3.775 1.00 69.56 448 ASP A C 1
ATOM 3353 O O . ASP A 1 448 ? -9.766 -4.210 -4.708 1.00 69.56 448 ASP A O 1
ATOM 3357 N N . ALA A 1 449 ? -9.648 -6.076 -3.485 1.00 63.06 449 ALA A N 1
ATOM 3358 C CA . ALA A 1 449 ? -10.770 -6.728 -4.155 1.00 63.06 449 ALA A CA 1
ATOM 3359 C C . ALA A 1 449 ? -12.103 -6.072 -3.749 1.00 63.06 449 ALA A C 1
ATOM 3361 O O . ALA A 1 449 ? -12.270 -5.662 -2.597 1.00 63.06 449 ALA A O 1
ATOM 3362 N N . SER A 1 450 ? -13.065 -6.014 -4.680 1.00 55.62 450 SER A N 1
ATOM 3363 C CA . SER A 1 450 ? -14.369 -5.381 -4.446 1.00 55.62 450 SER A CA 1
ATOM 3364 C C . SER A 1 450 ? -15.050 -5.928 -3.185 1.00 55.62 450 SER A C 1
ATOM 3366 O O . SER A 1 450 ? -14.956 -7.112 -2.854 1.00 55.62 450 SER A O 1
ATOM 3368 N N . GLN A 1 451 ? -15.761 -5.062 -2.458 1.00 54.31 451 GLN A N 1
ATOM 3369 C CA . GLN A 1 451 ? -16.424 -5.442 -1.201 1.00 54.31 451 GLN A CA 1
ATOM 3370 C C . GLN A 1 451 ? -17.556 -6.472 -1.397 1.00 54.31 451 GLN A C 1
ATOM 3372 O O . GLN A 1 451 ? -17.958 -7.134 -0.442 1.00 54.31 451 GLN A O 1
ATOM 3377 N N . GLU A 1 452 ? -18.020 -6.628 -2.637 1.00 57.28 452 GLU A N 1
ATOM 3378 C CA . GLU A 1 452 ? -19.057 -7.563 -3.090 1.00 57.28 452 GLU A CA 1
ATOM 3379 C C . GLU A 1 452 ? -18.477 -8.873 -3.649 1.00 57.28 452 GLU A C 1
ATOM 3381 O O . GLU A 1 452 ? -19.225 -9.741 -4.103 1.00 57.28 452 GLU A O 1
ATOM 3386 N N . ALA A 1 453 ? -17.148 -9.039 -3.630 1.00 59.44 453 ALA A N 1
ATOM 3387 C CA . ALA A 1 453 ? -16.495 -10.233 -4.146 1.00 59.44 453 ALA A CA 1
ATOM 3388 C C . ALA A 1 453 ? -17.057 -11.502 -3.482 1.00 59.44 453 ALA A C 1
ATOM 3390 O O . ALA A 1 453 ? -17.105 -11.631 -2.259 1.00 59.44 453 ALA A O 1
ATOM 3391 N N . ALA A 1 454 ? -17.441 -12.482 -4.302 1.00 64.88 454 ALA A N 1
ATOM 3392 C CA . ALA A 1 454 ? -18.000 -13.754 -3.840 1.00 64.88 454 ALA A CA 1
ATOM 3393 C C . ALA A 1 454 ? -16.958 -14.692 -3.186 1.00 64.88 454 ALA A C 1
ATOM 3395 O O . ALA A 1 454 ? -17.304 -15.783 -2.732 1.00 64.88 454 ALA A O 1
ATOM 3396 N N . THR A 1 455 ? -15.684 -14.294 -3.141 1.00 73.19 455 THR A N 1
ATOM 3397 C CA . THR A 1 455 ? -14.548 -15.119 -2.707 1.00 73.19 455 THR A CA 1
ATOM 3398 C C . THR A 1 455 ? -13.870 -14.551 -1.462 1.00 73.19 455 THR A C 1
ATOM 3400 O O . THR A 1 455 ? -13.827 -13.338 -1.271 1.00 73.19 455 THR A O 1
ATOM 3403 N N . CYS A 1 456 ? -13.285 -15.420 -0.632 1.00 79.44 456 CYS A N 1
ATOM 3404 C CA . CYS A 1 456 ? -12.548 -15.009 0.565 1.00 79.44 456 CYS A CA 1
ATOM 3405 C C . CYS A 1 456 ? -11.365 -14.096 0.203 1.00 79.44 456 CYS A C 1
ATOM 3407 O O . CYS A 1 456 ? -10.573 -14.431 -0.678 1.00 79.44 456 CYS A O 1
ATOM 3409 N N . ARG A 1 457 ? -11.225 -12.962 0.901 1.00 84.75 457 ARG A N 1
ATOM 3410 C CA . ARG A 1 457 ? -10.145 -11.981 0.659 1.00 84.75 457 ARG A CA 1
ATOM 3411 C C . ARG A 1 457 ? -8.896 -12.235 1.500 1.00 84.75 457 ARG A C 1
ATOM 3413 O O . ARG A 1 457 ? -7.833 -11.678 1.220 1.00 84.75 457 ARG A O 1
ATOM 3420 N N . LEU A 1 458 ? -9.021 -13.056 2.539 1.00 87.06 458 LEU A N 1
ATOM 3421 C CA . LEU A 1 458 ? -7.904 -13.484 3.372 1.00 87.06 458 LEU A CA 1
ATOM 3422 C C . LEU A 1 458 ? -7.142 -14.573 2.617 1.00 87.06 458 LEU A C 1
ATOM 3424 O O . LEU A 1 458 ? -7.704 -15.625 2.336 1.00 87.06 458 LEU A O 1
ATOM 3428 N N . ALA A 1 459 ? -5.885 -14.312 2.271 1.00 89.12 459 ALA A N 1
ATOM 3429 C CA . ALA A 1 459 ? -5.115 -15.152 1.360 1.00 89.12 459 ALA A CA 1
ATOM 3430 C C . ALA A 1 459 ? -4.245 -16.188 2.077 1.00 89.12 459 ALA A C 1
ATOM 3432 O O . ALA A 1 459 ? -4.177 -17.349 1.672 1.00 89.12 459 ALA A O 1
ATOM 3433 N N . PHE A 1 460 ? -3.604 -15.783 3.168 1.00 91.06 460 PHE A N 1
ATOM 3434 C CA . PHE A 1 460 ? -2.820 -16.666 4.023 1.00 91.06 460 PHE A CA 1
ATOM 3435 C C . PHE A 1 460 ? -2.820 -16.149 5.457 1.00 91.06 460 PHE A C 1
ATOM 3437 O O . PHE A 1 460 ? -3.113 -14.981 5.718 1.00 91.06 460 PHE A O 1
ATOM 3444 N N . TYR A 1 461 ? -2.458 -17.012 6.392 1.00 88.75 461 TYR A N 1
ATOM 3445 C CA . TYR A 1 461 ? -2.162 -16.615 7.761 1.00 88.75 461 TYR A CA 1
ATOM 3446 C C . TYR A 1 461 ? -0.870 -17.271 8.222 1.00 88.75 461 TYR A C 1
ATOM 3448 O O . TYR A 1 461 ? -0.352 -18.190 7.589 1.00 88.75 461 TYR A O 1
ATOM 3456 N N . GLY A 1 462 ? -0.326 -16.782 9.325 1.00 88.12 462 GLY A N 1
ATOM 3457 C CA . GLY A 1 462 ? 0.932 -17.284 9.836 1.00 88.12 462 GLY A CA 1
ATOM 3458 C C . GLY A 1 462 ? 1.263 -16.772 11.222 1.00 88.12 462 GLY A C 1
ATOM 3459 O O . GLY A 1 462 ? 0.475 -16.071 11.859 1.00 88.12 462 GLY A O 1
ATOM 3460 N N . ARG A 1 463 ? 2.465 -17.110 11.675 1.00 87.25 463 ARG A N 1
ATOM 3461 C CA . ARG A 1 463 ? 3.005 -16.660 12.956 1.00 87.25 463 ARG A CA 1
ATOM 3462 C C . ARG A 1 463 ? 4.440 -16.189 12.785 1.00 87.25 463 ARG A C 1
ATOM 3464 O O . ARG A 1 463 ? 5.246 -16.870 12.149 1.00 87.25 463 ARG A O 1
ATOM 3471 N N . LEU A 1 464 ? 4.749 -15.021 13.347 1.00 89.75 464 LEU A N 1
ATOM 3472 C CA . LEU A 1 464 ? 6.098 -14.458 13.326 1.00 89.75 464 LEU A CA 1
ATOM 3473 C C . LEU A 1 464 ? 7.045 -15.343 14.136 1.00 89.75 464 LEU A C 1
ATOM 3475 O O . LEU A 1 464 ? 6.825 -15.541 15.323 1.00 89.75 464 LEU A O 1
ATOM 3479 N N . LEU A 1 465 ? 8.119 -15.822 13.514 1.00 87.69 465 LEU A N 1
ATOM 3480 C CA . LEU A 1 465 ? 9.130 -16.650 14.178 1.00 87.69 465 LEU A CA 1
ATOM 3481 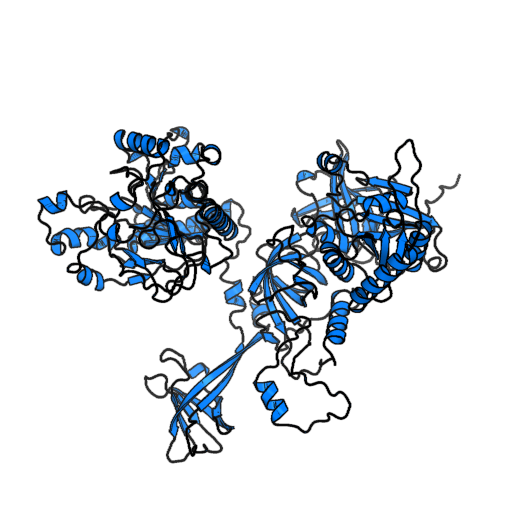C C . LEU A 1 465 ? 10.369 -15.835 14.541 1.00 87.69 465 LEU A C 1
ATOM 3483 O O . LEU A 1 465 ? 10.999 -16.040 15.577 1.00 87.69 465 LEU A O 1
ATOM 3487 N N . LYS A 1 466 ? 10.750 -14.902 13.663 1.00 86.25 466 LYS A N 1
ATOM 3488 C CA . LYS A 1 466 ? 11.959 -14.099 13.834 1.00 86.25 466 LYS A CA 1
ATOM 3489 C C . LYS A 1 466 ? 11.763 -12.716 13.241 1.00 86.25 466 LYS A C 1
ATOM 3491 O O . LYS A 1 466 ? 11.360 -12.593 12.093 1.00 86.25 466 LYS A O 1
ATOM 3496 N N . LEU A 1 467 ? 12.059 -11.684 14.020 1.00 87.75 467 LEU A N 1
ATOM 3497 C CA . LEU A 1 467 ? 12.016 -10.299 13.554 1.00 87.75 467 LEU A CA 1
ATOM 3498 C C . LEU A 1 467 ? 13.344 -9.960 12.881 1.00 87.75 467 LEU A C 1
ATOM 3500 O O . LEU A 1 467 ? 14.397 -10.402 13.346 1.00 87.75 467 LEU A O 1
ATOM 3504 N N . LEU A 1 468 ? 13.279 -9.207 11.790 1.00 77.69 468 LEU A N 1
ATOM 3505 C CA . LEU A 1 468 ? 14.424 -8.764 11.008 1.00 77.69 468 LEU A CA 1
ATOM 3506 C C . LEU A 1 468 ? 14.344 -7.246 10.842 1.00 77.69 468 LEU A C 1
ATOM 3508 O O . LEU A 1 468 ? 13.335 -6.724 10.373 1.00 77.69 468 LEU A O 1
ATOM 3512 N N . ASN A 1 469 ? 15.419 -6.540 11.176 1.00 66.56 469 ASN A N 1
ATOM 3513 C CA . ASN A 1 469 ? 15.566 -5.149 10.770 1.00 66.56 469 ASN A CA 1
ATOM 3514 C C . ASN A 1 469 ? 16.375 -5.099 9.459 1.00 66.56 469 ASN A C 1
ATOM 3516 O O . ASN A 1 469 ? 17.367 -5.816 9.349 1.00 66.56 469 ASN A O 1
ATOM 3520 N N . PRO A 1 470 ? 15.989 -4.290 8.454 1.00 50.16 470 PRO A N 1
ATOM 3521 C CA . PRO A 1 470 ? 16.677 -4.178 7.162 1.00 50.16 470 PRO A CA 1
ATOM 3522 C C . PRO A 1 470 ? 18.154 -3.789 7.273 1.00 50.16 470 PRO A C 1
ATOM 3524 O O . PRO A 1 470 ? 18.926 -4.033 6.352 1.00 50.16 470 PRO A O 1
ATOM 3527 N N . THR A 1 471 ? 18.561 -3.223 8.410 1.00 47.50 471 THR A N 1
ATOM 3528 C CA . THR A 1 471 ? 19.953 -2.907 8.740 1.00 47.50 471 THR A CA 1
ATOM 3529 C C . THR A 1 471 ? 20.790 -4.138 9.122 1.00 47.50 471 THR A C 1
ATOM 3531 O O . THR A 1 471 ? 22.013 -4.097 8.994 1.00 47.50 471 THR A O 1
ATOM 3534 N N . ASP A 1 472 ? 20.176 -5.270 9.495 1.00 56.59 472 ASP A N 1
ATOM 3535 C CA . ASP A 1 472 ? 20.861 -6.524 9.849 1.00 56.59 472 ASP A CA 1
ATOM 3536 C C . ASP A 1 472 ? 21.297 -7.320 8.602 1.00 56.59 472 ASP A C 1
ATOM 3538 O O . ASP A 1 472 ? 20.924 -8.481 8.389 1.00 56.59 472 ASP A O 1
ATOM 3542 N N . SER A 1 473 ? 22.152 -6.713 7.773 1.00 57.06 473 SER A N 1
ATOM 3543 C CA . SER A 1 473 ? 22.733 -7.344 6.574 1.00 57.06 473 SER A CA 1
ATOM 3544 C C . SER A 1 473 ? 23.411 -8.690 6.879 1.00 57.06 473 SER A C 1
ATOM 3546 O O . SER A 1 473 ? 23.391 -9.602 6.052 1.00 57.06 473 SER A O 1
ATOM 3548 N N . GLN A 1 474 ? 23.953 -8.857 8.091 1.00 58.81 474 GLN A N 1
ATOM 3549 C CA . GLN A 1 474 ? 24.582 -10.102 8.540 1.00 58.81 474 GLN A CA 1
ATOM 3550 C C . GLN A 1 474 ? 23.600 -11.278 8.658 1.00 58.81 474 GLN A C 1
ATOM 3552 O O . GLN A 1 474 ? 23.980 -12.412 8.375 1.00 58.81 474 GLN A O 1
ATOM 3557 N N . MET A 1 475 ? 22.342 -11.053 9.056 1.00 58.91 475 MET A N 1
ATOM 3558 C CA . MET A 1 475 ? 21.379 -12.151 9.224 1.00 58.91 475 MET A CA 1
ATOM 3559 C C . MET A 1 475 ? 20.737 -12.588 7.909 1.00 58.91 475 MET A C 1
ATOM 3561 O O . MET A 1 475 ? 20.517 -13.784 7.717 1.00 58.91 475 MET A O 1
ATOM 3565 N N . LEU A 1 476 ? 20.500 -11.665 6.971 1.00 64.62 476 LEU A N 1
ATOM 3566 C CA . LEU A 1 476 ? 20.038 -12.026 5.624 1.00 64.62 476 LEU A CA 1
ATOM 3567 C C . LEU A 1 476 ? 21.082 -12.868 4.871 1.00 64.62 476 LEU A C 1
ATOM 3569 O O . LEU A 1 476 ? 20.707 -13.762 4.117 1.00 64.62 476 LEU A O 1
ATOM 3573 N N . GLN A 1 477 ? 22.378 -12.648 5.127 1.00 64.44 477 GLN A N 1
ATOM 3574 C CA . GLN A 1 477 ? 23.466 -13.483 4.598 1.00 64.44 477 GLN A CA 1
ATOM 3575 C C . GLN A 1 477 ? 23.498 -14.897 5.198 1.00 64.44 477 GLN A C 1
ATOM 3577 O O . GLN A 1 477 ? 23.937 -15.836 4.535 1.00 64.44 477 GLN A O 1
ATOM 3582 N N . GLN A 1 478 ? 23.031 -15.074 6.439 1.00 67.06 478 GLN A N 1
ATOM 3583 C CA . GLN A 1 478 ? 22.952 -16.395 7.074 1.00 67.06 478 GLN A CA 1
ATOM 3584 C C . GLN A 1 478 ? 21.802 -17.242 6.517 1.00 67.06 478 GLN A C 1
ATOM 3586 O O . GLN A 1 478 ? 21.856 -18.467 6.605 1.00 67.06 478 GLN A O 1
ATOM 3591 N N . LEU A 1 479 ? 20.778 -16.614 5.930 1.00 76.44 479 LEU A N 1
ATOM 3592 C CA . LEU A 1 479 ? 19.602 -17.302 5.413 1.00 76.44 479 LEU A CA 1
ATOM 3593 C C . LEU A 1 479 ? 19.903 -17.992 4.071 1.00 76.44 479 LEU A C 1
ATOM 3595 O O . LEU A 1 479 ? 19.971 -17.368 3.012 1.00 76.44 479 LEU A O 1
ATOM 3599 N N . LYS A 1 480 ? 20.038 -19.319 4.093 1.00 81.69 480 LYS A N 1
ATOM 3600 C CA . LYS A 1 480 ? 20.396 -20.120 2.911 1.00 81.69 480 LYS A CA 1
ATOM 3601 C C . LYS A 1 480 ? 19.176 -20.507 2.070 1.00 81.69 480 LYS A C 1
ATOM 3603 O O . LYS A 1 480 ? 18.861 -21.689 1.943 1.00 81.69 480 LYS A O 1
ATOM 3608 N N . ILE A 1 481 ? 18.515 -19.523 1.457 1.00 85.31 481 ILE A N 1
ATOM 3609 C CA . ILE A 1 481 ? 17.467 -19.780 0.453 1.00 85.31 481 ILE A CA 1
ATOM 3610 C C . ILE A 1 481 ? 18.110 -19.940 -0.926 1.00 85.31 481 ILE A C 1
ATOM 3612 O O . ILE A 1 481 ? 18.833 -19.048 -1.379 1.00 85.31 481 ILE A O 1
ATOM 3616 N N . TYR A 1 482 ? 17.826 -21.036 -1.631 1.00 82.81 482 TYR A N 1
ATOM 3617 C CA . TYR A 1 482 ? 18.310 -21.254 -2.996 1.00 82.81 482 TYR A CA 1
ATOM 3618 C C . TYR A 1 482 ? 17.188 -21.488 -4.009 1.00 82.81 482 TYR A C 1
ATOM 3620 O O . TYR A 1 482 ? 16.140 -22.049 -3.700 1.00 82.81 482 TYR A O 1
ATOM 3628 N N . LYS A 1 483 ? 17.433 -21.072 -5.256 1.00 82.56 483 LYS A N 1
ATOM 3629 C CA . LYS A 1 483 ? 16.681 -21.507 -6.438 1.00 82.56 483 LYS A CA 1
ATOM 3630 C C . LYS A 1 483 ? 17.486 -22.590 -7.138 1.00 82.56 483 LYS A C 1
ATOM 3632 O O . LYS A 1 483 ? 18.655 -22.367 -7.461 1.00 82.56 483 LYS A O 1
ATOM 3637 N N . LEU A 1 484 ? 16.869 -23.731 -7.415 1.00 75.38 484 LEU A N 1
ATOM 3638 C CA . LEU A 1 484 ? 17.479 -24.720 -8.291 1.00 75.38 484 LEU A CA 1
ATOM 3639 C C . LEU A 1 484 ? 17.528 -24.141 -9.713 1.00 75.38 484 LEU A C 1
ATOM 3641 O O . LEU A 1 484 ? 16.520 -23.668 -10.243 1.00 75.38 484 LEU A O 1
ATOM 3645 N N . LYS A 1 485 ? 18.717 -24.092 -10.312 1.00 78.50 485 LYS A N 1
ATOM 3646 C CA . LYS A 1 485 ? 18.913 -23.612 -11.680 1.00 78.50 485 LYS A CA 1
ATOM 3647 C C . LYS A 1 485 ? 19.476 -24.729 -12.529 1.00 78.50 485 LYS A C 1
ATOM 3649 O O . LYS A 1 485 ? 20.458 -25.365 -12.162 1.00 78.50 485 LYS A O 1
ATOM 3654 N N . GLN A 1 486 ? 18.860 -24.903 -13.687 1.00 80.56 486 GLN A N 1
ATOM 3655 C CA . GLN A 1 486 ? 19.278 -25.845 -14.704 1.00 80.56 486 GLN A CA 1
ATOM 3656 C C . GLN A 1 486 ? 19.705 -25.058 -15.937 1.00 80.56 486 GLN A C 1
ATOM 3658 O O . GLN A 1 486 ? 19.000 -24.150 -16.385 1.00 80.56 486 GLN A O 1
ATOM 3663 N N . LYS A 1 487 ? 20.881 -25.379 -16.464 1.00 83.25 487 LYS A N 1
ATOM 3664 C CA . LYS A 1 487 ? 21.375 -24.877 -17.742 1.00 83.25 487 LYS A CA 1
ATOM 3665 C C . LYS A 1 487 ? 21.662 -26.064 -18.639 1.00 83.25 487 LYS A C 1
ATOM 3667 O O . LYS A 1 487 ? 22.228 -27.053 -18.186 1.00 83.25 487 LYS A O 1
ATOM 3672 N N . GLN A 1 488 ? 21.289 -25.950 -19.902 1.00 86.62 488 GLN A N 1
ATOM 3673 C CA . GLN A 1 488 ? 21.591 -26.953 -20.912 1.00 86.62 488 GLN A CA 1
ATOM 3674 C C . GLN A 1 488 ? 22.516 -26.349 -21.958 1.00 86.62 488 GLN A C 1
ATOM 3676 O O . GLN A 1 488 ? 22.424 -25.168 -22.287 1.00 86.62 488 GLN A O 1
ATOM 3681 N N . GLY A 1 489 ? 23.436 -27.167 -22.438 1.00 87.69 489 GLY A N 1
ATOM 3682 C CA . GLY A 1 489 ? 24.324 -26.864 -23.541 1.00 87.69 489 GLY A CA 1
ATOM 3683 C C . GLY A 1 489 ? 24.478 -28.078 -24.438 1.00 87.69 489 GLY A C 1
ATOM 3684 O O . GLY A 1 489 ? 23.784 -29.086 -24.292 1.00 87.69 489 GLY A O 1
ATOM 3685 N N . SER A 1 490 ? 25.430 -27.975 -25.353 1.00 88.38 490 SER A N 1
ATOM 3686 C CA . SER A 1 490 ? 25.786 -29.051 -26.267 1.00 88.38 490 SER A CA 1
ATOM 3687 C C . SER A 1 490 ? 27.281 -29.329 -26.240 1.00 88.38 490 SER A C 1
ATOM 3689 O O . SER A 1 490 ? 28.091 -28.417 -26.046 1.00 88.38 490 SER A O 1
ATOM 3691 N N . ILE A 1 491 ? 27.640 -30.589 -26.450 1.00 87.12 491 ILE A N 1
ATOM 3692 C CA . ILE A 1 491 ? 29.020 -31.014 -26.663 1.00 87.12 491 ILE A CA 1
ATOM 3693 C C . ILE A 1 491 ? 29.407 -30.664 -28.108 1.00 87.12 491 ILE A C 1
ATOM 3695 O O . ILE A 1 491 ? 28.738 -31.079 -29.054 1.00 87.12 491 ILE A O 1
ATOM 3699 N N . ASP A 1 492 ? 30.466 -29.868 -28.272 1.00 85.75 492 ASP A N 1
ATOM 3700 C CA . ASP A 1 492 ? 30.982 -29.406 -29.569 1.00 85.75 492 ASP A CA 1
ATOM 3701 C C . ASP A 1 492 ? 32.077 -30.341 -30.096 1.00 85.75 492 ASP A C 1
ATOM 3703 O O . ASP A 1 492 ? 32.084 -30.708 -31.268 1.00 85.75 492 ASP A O 1
ATOM 3707 N N . ARG A 1 493 ? 33.009 -30.739 -29.222 1.00 85.50 493 ARG A N 1
ATOM 3708 C CA . ARG A 1 493 ? 34.112 -31.648 -29.556 1.00 85.50 493 ARG A CA 1
ATOM 3709 C C . ARG A 1 493 ? 34.535 -32.452 -28.331 1.00 85.50 493 ARG A C 1
ATOM 3711 O O . ARG A 1 493 ? 34.644 -31.888 -27.248 1.00 85.50 493 ARG A O 1
ATOM 3718 N N . ILE A 1 494 ? 34.831 -33.731 -28.524 1.00 85.25 494 ILE A N 1
ATOM 3719 C CA . ILE A 1 494 ? 35.419 -34.623 -27.514 1.00 85.25 494 ILE A CA 1
ATOM 3720 C C . ILE A 1 494 ? 36.918 -34.768 -27.819 1.00 85.25 494 ILE A C 1
ATOM 3722 O O . ILE A 1 494 ? 37.305 -34.774 -28.991 1.00 85.25 494 ILE A O 1
ATOM 3726 N N . SER A 1 495 ? 37.773 -34.811 -26.795 1.00 83.50 495 SER A N 1
ATOM 3727 C CA . SER A 1 495 ? 39.210 -35.053 -26.966 1.00 83.50 495 SER A CA 1
ATOM 3728 C C . SER A 1 495 ? 39.492 -36.495 -27.394 1.00 83.50 495 SER A C 1
ATOM 3730 O O . SER A 1 495 ? 38.706 -37.403 -27.143 1.00 83.50 495 SER A O 1
ATOM 3732 N N . SER A 1 496 ? 40.633 -36.719 -28.047 1.00 74.81 496 SER A N 1
ATOM 3733 C CA . SER A 1 496 ? 41.022 -38.031 -28.586 1.00 74.81 496 SER A CA 1
ATOM 3734 C C . SER A 1 496 ? 41.156 -39.133 -27.531 1.00 74.81 496 SER A C 1
ATOM 3736 O O . SER A 1 496 ? 41.054 -40.306 -27.863 1.00 74.81 496 SER A O 1
ATOM 3738 N N . ASP A 1 497 ? 41.386 -38.760 -26.273 1.00 79.38 497 ASP A N 1
ATOM 3739 C CA . ASP A 1 497 ? 41.470 -39.663 -25.123 1.00 79.38 497 ASP A CA 1
ATOM 3740 C C . ASP A 1 497 ? 40.103 -39.946 -24.466 1.00 79.38 497 ASP A C 1
ATOM 3742 O O . ASP A 1 497 ? 40.029 -40.728 -23.523 1.00 79.38 497 ASP A O 1
ATOM 3746 N N . GLY A 1 498 ? 39.020 -39.304 -24.925 1.00 80.00 498 GLY A N 1
ATOM 3747 C CA . GLY A 1 498 ? 37.673 -39.462 -24.373 1.00 80.00 498 GLY A CA 1
ATOM 3748 C C . GLY A 1 498 ? 37.496 -38.938 -22.943 1.00 80.00 498 GLY A C 1
ATOM 3749 O O . GLY A 1 498 ? 36.440 -39.158 -22.351 1.00 80.00 498 GLY A O 1
ATOM 3750 N N . THR A 1 499 ? 38.491 -38.251 -22.370 1.00 84.38 499 THR A N 1
ATOM 3751 C CA . THR A 1 499 ? 38.445 -37.785 -20.972 1.00 84.38 499 THR A CA 1
ATOM 3752 C C . THR A 1 499 ? 38.024 -36.327 -20.832 1.00 84.38 499 THR A C 1
ATOM 3754 O O . THR A 1 499 ? 37.722 -35.881 -19.728 1.00 84.38 499 THR A O 1
ATOM 3757 N N . SER A 1 500 ? 37.960 -35.568 -21.927 1.00 87.25 500 SER A N 1
ATOM 3758 C CA . SER A 1 500 ? 37.537 -34.170 -21.898 1.00 87.25 500 SER A CA 1
ATOM 3759 C C . SER A 1 500 ? 36.650 -33.802 -23.086 1.00 87.25 500 SER A C 1
ATOM 3761 O O . SER A 1 500 ? 36.701 -34.411 -24.155 1.00 87.25 500 SER A O 1
ATOM 3763 N N . ALA A 1 501 ? 35.812 -32.784 -22.908 1.00 88.75 501 ALA A N 1
ATOM 3764 C CA . ALA A 1 501 ? 34.965 -32.263 -23.969 1.00 88.75 501 ALA A CA 1
ATOM 3765 C C . ALA A 1 501 ? 34.891 -30.735 -23.941 1.00 88.75 501 ALA A C 1
ATOM 3767 O O . ALA A 1 501 ? 34.784 -30.110 -22.885 1.00 88.75 501 ALA A O 1
ATOM 3768 N N . VAL A 1 502 ? 34.898 -30.128 -25.125 1.00 88.88 502 VAL A N 1
ATOM 3769 C CA . VAL A 1 502 ? 34.574 -28.716 -25.328 1.00 88.88 502 VAL A CA 1
ATOM 3770 C C . VAL A 1 502 ? 33.074 -28.605 -25.553 1.00 88.88 502 VAL A C 1
ATOM 3772 O O . VAL A 1 502 ? 32.523 -29.214 -26.470 1.00 88.88 502 VAL A O 1
ATOM 3775 N N . CYS A 1 503 ? 32.417 -27.806 -24.722 1.00 88.56 503 CYS A N 1
ATOM 3776 C CA . CYS A 1 503 ? 30.976 -27.606 -24.722 1.00 88.56 503 CYS A CA 1
ATOM 3777 C C . CYS A 1 503 ? 30.622 -26.152 -25.075 1.00 88.56 503 CYS A C 1
ATOM 3779 O O . CYS A 1 503 ? 31.403 -25.225 -24.840 1.00 88.56 503 CYS A O 1
ATOM 3781 N N . LYS A 1 504 ? 29.432 -25.941 -25.649 1.00 88.69 504 LYS A N 1
ATOM 3782 C CA . LYS A 1 504 ? 28.922 -24.628 -26.078 1.00 88.69 504 LYS A CA 1
ATOM 3783 C C . LYS A 1 504 ? 27.431 -24.458 -25.775 1.00 88.69 504 LYS A C 1
ATOM 3785 O O . LYS A 1 504 ? 26.717 -25.425 -25.523 1.00 88.69 504 LYS A O 1
ATOM 3790 N N . GLY A 1 505 ? 26.951 -23.215 -25.811 1.00 83.62 505 GLY A N 1
ATOM 3791 C CA . GLY A 1 505 ? 25.521 -22.890 -25.703 1.00 83.62 505 GLY A CA 1
ATOM 3792 C C . GLY A 1 505 ? 24.937 -22.889 -24.284 1.00 83.62 505 GLY A C 1
ATOM 3793 O O . GLY A 1 505 ? 23.774 -22.543 -24.128 1.00 83.62 505 GLY A O 1
ATOM 3794 N N . MET A 1 506 ? 25.726 -23.216 -23.251 1.00 85.00 506 MET A N 1
ATOM 3795 C CA . MET A 1 506 ? 25.282 -23.184 -21.844 1.00 85.00 506 MET A CA 1
ATOM 3796 C C . MET A 1 506 ? 25.444 -21.801 -21.182 1.00 85.00 506 MET A C 1
ATOM 3798 O O . MET A 1 506 ? 24.696 -21.436 -20.269 1.00 85.00 506 MET A O 1
ATOM 3802 N N . PHE A 1 507 ? 26.431 -21.021 -21.628 1.00 85.38 507 PHE A N 1
ATOM 3803 C CA . PHE A 1 507 ? 26.796 -19.723 -21.059 1.00 85.38 507 PHE A CA 1
ATOM 3804 C C . PHE A 1 507 ? 26.878 -18.660 -22.158 1.00 85.38 507 PHE A C 1
ATOM 3806 O O . PHE A 1 507 ? 27.246 -18.963 -23.293 1.00 85.38 507 PHE A O 1
ATOM 3813 N N . LYS A 1 508 ? 26.519 -17.413 -21.825 1.00 81.81 508 LYS A N 1
ATOM 3814 C CA . LYS A 1 508 ? 26.706 -16.271 -22.732 1.00 81.81 508 LYS A CA 1
ATOM 3815 C C . LYS A 1 508 ? 28.181 -15.863 -22.746 1.00 81.81 508 LYS A C 1
ATOM 3817 O O . LYS A 1 508 ? 28.900 -16.153 -21.791 1.00 81.81 508 LYS A O 1
ATOM 3822 N N . LYS A 1 509 ? 28.624 -15.166 -23.794 1.00 76.31 509 LYS A N 1
ATOM 3823 C CA . LYS A 1 509 ? 30.030 -14.762 -23.969 1.00 76.31 509 LYS A CA 1
ATOM 3824 C C . LYS A 1 509 ? 30.537 -13.862 -22.834 1.00 76.31 509 LYS A C 1
ATOM 3826 O O . LYS A 1 509 ? 31.714 -13.929 -22.508 1.00 76.31 50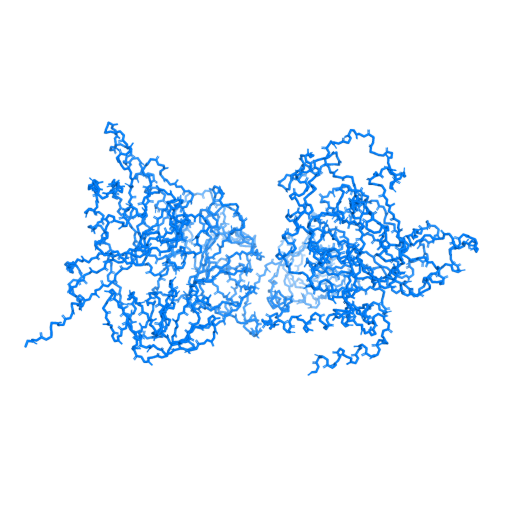9 LYS A O 1
ATOM 3831 N N . GLU A 1 510 ? 29.651 -13.088 -22.211 1.00 77.12 510 GLU A N 1
ATOM 3832 C CA . GLU A 1 510 ? 29.962 -12.185 -21.095 1.00 77.12 510 GLU A CA 1
ATOM 3833 C C . GLU A 1 510 ? 29.910 -12.883 -19.721 1.00 77.12 510 GLU A C 1
ATOM 3835 O O . GLU A 1 510 ? 30.102 -12.240 -18.694 1.00 77.12 510 GLU A O 1
ATOM 3840 N N . THR A 1 511 ? 29.596 -14.185 -19.664 1.00 79.06 511 THR A N 1
ATOM 3841 C CA . THR A 1 511 ? 29.498 -14.903 -18.385 1.00 79.06 511 THR A CA 1
ATOM 3842 C C . THR A 1 511 ? 30.887 -15.237 -17.857 1.00 79.06 511 THR A C 1
ATOM 3844 O O . THR A 1 511 ? 31.648 -15.926 -18.533 1.00 79.06 511 THR A O 1
ATOM 3847 N N . ASP A 1 512 ? 31.179 -14.832 -16.622 1.00 79.75 512 ASP A N 1
ATOM 3848 C CA . ASP A 1 512 ? 32.380 -15.278 -15.922 1.00 79.75 512 ASP A CA 1
ATOM 3849 C C . ASP A 1 512 ? 32.298 -16.788 -15.626 1.00 79.75 512 ASP A C 1
ATOM 3851 O O . ASP A 1 512 ? 31.515 -17.248 -14.790 1.00 79.75 512 ASP A O 1
ATOM 3855 N N . LEU A 1 513 ? 33.079 -17.571 -16.374 1.00 80.56 513 LEU A N 1
ATOM 3856 C CA . LEU A 1 513 ? 33.130 -19.031 -16.279 1.00 80.56 513 LEU A CA 1
ATOM 3857 C C . LEU A 1 513 ? 33.921 -19.520 -15.059 1.00 80.56 513 LEU A C 1
ATOM 3859 O O . LEU A 1 513 ? 33.767 -20.683 -14.687 1.00 80.56 513 LEU A O 1
ATOM 3863 N N . SER A 1 514 ? 34.714 -18.657 -14.413 1.00 76.94 514 SER A N 1
ATOM 3864 C CA . SER A 1 514 ? 35.449 -19.018 -13.193 1.00 76.94 514 SER A CA 1
ATOM 3865 C C . SER A 1 514 ? 34.499 -19.409 -12.055 1.00 76.94 514 SER A C 1
ATOM 3867 O O . SER A 1 514 ? 34.760 -20.369 -11.334 1.00 76.94 514 SER A O 1
ATOM 3869 N N . LEU A 1 515 ? 33.325 -18.768 -11.990 1.00 79.62 515 LEU A N 1
ATOM 3870 C CA . LEU A 1 515 ? 32.257 -19.046 -11.021 1.00 79.62 515 LEU A CA 1
ATOM 3871 C C . LEU A 1 515 ? 31.644 -20.448 -11.149 1.00 79.62 515 LEU A C 1
ATOM 3873 O O . LEU A 1 515 ? 30.933 -20.886 -10.247 1.00 79.62 515 LEU A O 1
ATOM 3877 N N . PHE A 1 516 ? 31.869 -21.129 -12.275 1.00 82.69 516 PHE A N 1
ATOM 3878 C CA . PHE A 1 516 ? 31.323 -22.456 -12.569 1.00 82.69 516 PHE A CA 1
ATOM 3879 C C . PHE A 1 516 ? 32.406 -23.537 -12.632 1.00 82.69 516 PHE A C 1
ATOM 3881 O O . PHE A 1 516 ? 32.075 -24.705 -12.835 1.00 82.69 516 PHE A O 1
ATOM 3888 N N . SER A 1 517 ? 33.681 -23.174 -12.460 1.00 83.62 517 SER A N 1
ATOM 3889 C CA . SER A 1 517 ? 34.779 -24.140 -12.424 1.00 83.62 517 SER A CA 1
ATOM 3890 C C . SER A 1 517 ? 34.586 -25.118 -11.257 1.00 83.62 517 SER A C 1
ATOM 3892 O O . SER A 1 517 ? 34.156 -24.745 -10.166 1.00 83.62 517 SER A O 1
ATOM 3894 N N . GLY A 1 518 ? 34.822 -26.401 -11.514 1.00 81.31 518 GLY A N 1
ATOM 3895 C CA . GLY A 1 518 ? 34.594 -27.513 -10.594 1.00 81.31 518 GLY A CA 1
ATOM 3896 C C . GLY A 1 518 ? 33.142 -27.996 -10.489 1.00 81.31 518 GLY A C 1
ATOM 3897 O O . GLY A 1 518 ? 32.906 -29.047 -9.892 1.00 81.31 518 GLY A O 1
ATOM 3898 N N . MET A 1 519 ? 32.158 -27.294 -11.068 1.00 84.88 519 MET A N 1
ATOM 3899 C CA . MET A 1 519 ? 30.759 -27.731 -10.991 1.00 84.88 519 MET A CA 1
ATOM 3900 C C . MET A 1 519 ? 30.496 -28.981 -11.838 1.00 84.88 519 MET A C 1
ATOM 3902 O O . MET A 1 519 ? 31.014 -29.121 -12.948 1.00 84.88 519 MET A O 1
ATOM 3906 N N . GLN A 1 520 ? 29.653 -29.868 -11.304 1.00 85.25 520 GLN A N 1
ATOM 3907 C CA . GLN A 1 520 ? 29.284 -31.134 -11.932 1.00 85.25 520 GLN A CA 1
ATOM 3908 C C . GLN A 1 520 ? 28.246 -30.929 -13.038 1.00 85.25 520 GLN A C 1
ATOM 3910 O O . GLN A 1 520 ? 27.252 -30.223 -12.861 1.00 85.25 520 GLN A O 1
ATOM 3915 N N . VAL A 1 521 ? 28.462 -31.590 -14.166 1.00 85.88 521 VAL A N 1
ATOM 3916 C CA . VAL A 1 521 ? 27.575 -31.615 -15.327 1.00 85.88 521 VAL A CA 1
ATOM 3917 C C . VAL A 1 521 ? 27.290 -33.052 -15.730 1.00 85.88 521 VAL A C 1
ATOM 3919 O O . VAL A 1 521 ? 28.139 -33.926 -15.580 1.00 85.88 521 VAL A O 1
ATOM 3922 N N . THR A 1 522 ? 26.097 -33.284 -16.262 1.00 83.81 522 THR A N 1
ATOM 3923 C CA . THR A 1 522 ? 25.635 -34.608 -16.685 1.00 83.81 522 THR A CA 1
ATOM 3924 C C . THR A 1 522 ? 25.321 -34.583 -18.173 1.00 83.81 522 THR A C 1
ATOM 3926 O O . THR A 1 522 ? 24.668 -33.653 -18.654 1.00 83.81 522 THR A O 1
ATOM 3929 N N . THR A 1 523 ? 25.782 -35.576 -18.927 1.00 83.50 523 THR A N 1
ATOM 3930 C CA . THR A 1 523 ? 25.398 -35.743 -20.337 1.00 83.50 523 THR A CA 1
ATOM 3931 C C . THR A 1 523 ? 23.991 -36.334 -20.451 1.00 83.50 523 THR A C 1
ATOM 3933 O O . THR A 1 523 ? 23.462 -36.897 -19.495 1.00 83.50 523 THR A O 1
ATOM 3936 N N . GLY A 1 524 ? 23.377 -36.253 -21.636 1.00 75.06 524 GLY A N 1
ATOM 3937 C CA . GLY A 1 524 ? 22.101 -36.931 -21.917 1.00 75.06 524 GLY A CA 1
ATOM 3938 C C . GLY A 1 524 ? 22.146 -38.453 -21.707 1.00 75.06 524 GLY A C 1
ATOM 3939 O O . GLY A 1 524 ? 21.103 -39.062 -21.499 1.00 75.06 524 GLY A O 1
ATOM 3940 N N . ASN A 1 525 ? 23.348 -39.041 -21.696 1.00 73.62 525 ASN A N 1
ATOM 3941 C CA . ASN A 1 525 ? 23.596 -40.467 -21.474 1.00 73.62 525 ASN A CA 1
ATOM 3942 C C . ASN A 1 525 ? 23.916 -40.805 -20.004 1.00 73.62 525 ASN A C 1
ATOM 3944 O O . ASN A 1 525 ? 24.150 -41.965 -19.684 1.00 73.62 525 ASN A O 1
ATOM 3948 N N . GLY A 1 526 ? 23.938 -39.809 -19.109 1.00 74.50 526 GLY A N 1
ATOM 3949 C CA . GLY A 1 526 ? 24.220 -40.001 -17.684 1.00 74.50 526 GLY A CA 1
ATOM 3950 C C . GLY A 1 526 ? 25.699 -39.914 -17.289 1.00 74.50 526 GLY A C 1
ATOM 3951 O O . GLY A 1 526 ? 26.010 -40.100 -16.112 1.00 74.50 526 GLY A O 1
ATOM 3952 N N . ASP A 1 527 ? 26.613 -39.594 -18.213 1.00 82.19 527 ASP A N 1
ATOM 3953 C CA . ASP A 1 527 ? 28.031 -39.422 -17.876 1.00 82.19 527 ASP A CA 1
ATOM 3954 C C . ASP A 1 527 ? 28.227 -38.146 -17.048 1.00 82.19 527 ASP A C 1
ATOM 3956 O O . ASP A 1 527 ? 27.707 -37.080 -17.391 1.00 82.19 527 ASP A O 1
ATOM 3960 N N . MET A 1 528 ? 29.015 -38.242 -15.978 1.00 82.88 528 MET A N 1
ATOM 3961 C CA . MET A 1 528 ? 29.284 -37.136 -15.057 1.00 82.88 528 MET A CA 1
ATOM 3962 C C . MET A 1 528 ? 30.662 -36.534 -15.323 1.00 82.88 528 MET A C 1
ATOM 3964 O O . MET A 1 528 ? 31.670 -37.245 -15.325 1.00 82.88 528 MET A O 1
ATOM 3968 N N . GLY A 1 529 ? 30.706 -35.219 -15.510 1.00 85.81 529 GLY A N 1
ATOM 3969 C CA . GLY A 1 529 ? 31.938 -34.459 -15.696 1.00 85.81 529 GLY A CA 1
ATOM 3970 C C . GLY A 1 529 ? 31.985 -33.199 -14.839 1.00 85.81 529 GLY A C 1
ATOM 3971 O O . GLY A 1 529 ? 30.977 -32.767 -14.292 1.00 85.81 529 GLY A O 1
ATOM 3972 N N . SER A 1 530 ? 33.157 -32.584 -14.733 1.00 87.81 530 SER A N 1
ATOM 3973 C CA . SER A 1 530 ? 33.389 -31.331 -14.010 1.00 87.81 530 SER A CA 1
ATOM 3974 C C . SER A 1 530 ? 33.869 -30.235 -14.956 1.00 87.81 530 SER A C 1
ATOM 3976 O O . SER A 1 530 ? 34.780 -30.462 -15.753 1.00 87.81 530 SER A O 1
ATOM 3978 N N . ILE A 1 531 ? 33.293 -29.037 -14.861 1.00 89.12 531 ILE A N 1
ATOM 3979 C CA . ILE A 1 531 ? 33.726 -27.876 -15.653 1.00 89.12 531 ILE A CA 1
ATOM 3980 C C . ILE A 1 531 ? 35.146 -27.469 -15.233 1.00 89.12 531 ILE A C 1
ATOM 3982 O O . ILE A 1 531 ? 35.399 -27.235 -14.061 1.00 89.12 531 ILE A O 1
ATOM 3986 N N . GLU A 1 532 ? 36.071 -27.352 -16.179 1.00 87.56 532 GLU A N 1
ATOM 3987 C CA . GLU A 1 532 ? 37.460 -26.946 -15.922 1.00 87.56 532 GLU A CA 1
ATOM 3988 C C . GLU A 1 532 ? 37.608 -25.419 -16.021 1.00 87.56 532 GLU A C 1
ATOM 3990 O O . GLU A 1 532 ? 38.162 -24.775 -15.132 1.00 87.56 532 GLU A O 1
ATOM 3995 N N . GLY A 1 533 ? 37.033 -24.812 -17.066 1.00 82.56 533 GLY A N 1
ATOM 3996 C CA . GLY A 1 533 ? 37.082 -23.365 -17.280 1.00 82.56 533 GLY A CA 1
ATOM 3997 C C . GLY A 1 533 ? 36.734 -22.934 -18.705 1.00 82.56 533 GLY A C 1
ATOM 3998 O O . GLY A 1 533 ? 36.226 -23.717 -19.514 1.00 82.56 533 GLY A O 1
ATOM 3999 N N . SER A 1 534 ? 36.997 -21.662 -19.017 1.00 83.50 534 SER A N 1
ATOM 4000 C CA . SER A 1 534 ? 36.731 -21.067 -20.332 1.00 83.50 534 SER A CA 1
ATOM 4001 C C . SER A 1 534 ? 37.624 -21.625 -21.434 1.00 83.50 534 SER A C 1
ATOM 4003 O O . SER A 1 534 ? 38.823 -21.803 -21.242 1.00 83.50 534 SER A O 1
ATOM 4005 N N . PHE A 1 535 ? 37.055 -21.800 -22.625 1.00 80.62 535 PHE A N 1
ATOM 4006 C CA . PHE A 1 535 ? 37.775 -22.224 -23.819 1.00 80.62 535 PHE A CA 1
ATOM 4007 C C . PHE A 1 535 ? 37.653 -21.162 -24.929 1.00 80.62 535 PHE A C 1
ATOM 4009 O O . PHE A 1 535 ? 36.647 -21.069 -25.636 1.00 80.62 535 PHE A O 1
ATOM 4016 N N . GLY A 1 536 ? 38.693 -20.338 -25.091 1.00 73.75 536 GLY A N 1
ATOM 4017 C CA . GLY A 1 536 ? 38.750 -19.270 -26.099 1.00 73.75 536 GLY A CA 1
ATOM 4018 C C . GLY A 1 536 ? 37.793 -18.089 -25.842 1.00 73.75 536 GLY A C 1
ATOM 4019 O O . GLY A 1 536 ? 37.277 -17.909 -24.746 1.00 73.75 536 GLY A O 1
ATOM 4020 N N . LYS A 1 537 ? 37.540 -17.261 -26.871 1.00 61.91 537 LYS A N 1
ATOM 4021 C CA . LYS A 1 537 ? 36.773 -15.993 -26.766 1.00 61.91 537 LYS A CA 1
ATOM 4022 C C . LYS A 1 537 ? 35.250 -16.126 -26.997 1.00 61.91 537 LYS A C 1
ATOM 4024 O O . LYS A 1 537 ? 34.590 -15.120 -27.236 1.00 61.91 537 LYS A O 1
ATOM 4029 N N . SER A 1 538 ? 34.681 -17.338 -27.018 1.00 63.38 538 SER A N 1
ATOM 4030 C CA . SER A 1 538 ? 33.336 -17.597 -27.593 1.00 63.38 538 SER A CA 1
ATOM 4031 C C . SER A 1 538 ? 32.287 -18.203 -26.642 1.00 63.38 538 SER A C 1
ATOM 4033 O O . SER A 1 538 ? 31.332 -18.816 -27.107 1.00 63.38 538 SER A O 1
ATOM 4035 N N . GLY A 1 539 ? 32.429 -18.054 -25.317 1.00 70.88 539 GLY A N 1
ATOM 4036 C CA . GLY A 1 539 ? 31.479 -18.637 -24.346 1.00 70.88 539 GLY A CA 1
ATOM 4037 C C . GLY A 1 539 ? 31.490 -20.176 -24.303 1.00 70.88 539 GLY A C 1
ATOM 4038 O O . GLY A 1 539 ? 30.603 -20.797 -23.716 1.00 70.88 539 GLY A O 1
ATOM 4039 N N . LYS A 1 540 ? 32.490 -20.796 -24.942 1.00 87.12 540 LYS A N 1
ATOM 4040 C CA . LYS A 1 540 ? 32.776 -22.228 -24.848 1.00 87.12 540 LYS A CA 1
ATOM 4041 C C . LYS A 1 540 ? 33.523 -22.519 -23.554 1.00 87.12 540 LYS A C 1
ATOM 4043 O O . LYS A 1 540 ? 34.247 -21.668 -23.036 1.00 87.12 540 LYS A O 1
ATOM 4048 N N . PHE A 1 541 ? 33.372 -23.734 -23.058 1.00 89.31 541 PHE A N 1
ATOM 4049 C CA . PHE A 1 541 ? 33.991 -24.185 -21.819 1.00 89.31 541 PHE A CA 1
ATOM 4050 C C . PHE A 1 541 ? 34.441 -25.632 -21.958 1.00 89.31 541 PHE A C 1
ATOM 4052 O O . PHE A 1 541 ? 33.891 -26.389 -22.762 1.00 89.31 541 PHE A O 1
ATOM 4059 N N . LYS A 1 542 ? 35.466 -26.000 -21.196 1.00 89.50 542 LYS A N 1
ATOM 4060 C CA . LYS A 1 542 ? 36.002 -27.358 -21.167 1.00 89.50 542 LYS A CA 1
ATOM 4061 C C . LYS A 1 542 ? 35.440 -28.105 -19.960 1.00 89.50 542 LYS A C 1
ATOM 4063 O O . LYS A 1 542 ? 35.292 -27.523 -18.886 1.00 89.50 542 LYS A O 1
ATOM 4068 N N . VAL A 1 543 ? 35.100 -29.372 -20.156 1.00 89.75 543 VAL A N 1
ATOM 4069 C CA . VAL A 1 543 ? 34.586 -30.285 -19.132 1.00 89.75 543 VAL A CA 1
ATOM 4070 C C . VAL A 1 543 ? 35.471 -31.521 -19.102 1.00 89.75 543 VAL A C 1
ATOM 4072 O O . VAL A 1 543 ? 35.759 -32.087 -20.155 1.00 89.75 543 VAL A O 1
ATOM 4075 N N . GLN A 1 544 ? 35.870 -31.944 -17.909 1.00 89.25 544 GLN A N 1
ATOM 4076 C CA . GLN A 1 544 ? 36.618 -33.173 -17.674 1.00 89.25 544 GLN A CA 1
ATOM 4077 C C . GLN A 1 544 ? 35.663 -34.286 -17.233 1.00 89.25 544 GLN A C 1
ATOM 4079 O O . GLN A 1 544 ? 34.860 -34.080 -16.330 1.00 89.25 544 GLN A O 1
ATOM 4084 N N . PHE A 1 545 ? 35.776 -35.469 -17.825 1.00 87.56 545 PHE A N 1
ATOM 4085 C CA . PHE A 1 545 ? 35.021 -36.676 -17.490 1.00 87.56 545 PHE A CA 1
ATOM 4086 C C . PHE A 1 545 ? 35.988 -37.736 -16.945 1.00 87.56 545 PHE A C 1
ATOM 4088 O O . PHE A 1 545 ? 36.603 -38.464 -17.725 1.00 87.56 545 PHE A O 1
ATOM 4095 N N . PRO A 1 546 ? 36.147 -37.859 -15.612 1.00 80.19 546 PRO A N 1
ATOM 4096 C CA . PRO A 1 546 ? 37.110 -38.790 -15.013 1.00 80.19 546 PRO A CA 1
ATOM 4097 C C . PRO A 1 546 ? 36.872 -40.262 -15.373 1.00 80.19 546 PRO A C 1
ATOM 4099 O O . PRO A 1 546 ? 37.806 -41.056 -15.355 1.00 80.19 546 PRO A O 1
ATOM 4102 N N . LYS A 1 547 ? 35.624 -40.629 -15.690 1.00 78.38 547 LYS A N 1
ATOM 4103 C CA . LYS A 1 547 ? 35.220 -41.990 -16.079 1.00 78.38 547 LYS A CA 1
ATOM 4104 C C . LYS A 1 547 ? 35.098 -42.178 -17.601 1.00 78.38 547 LYS A C 1
ATOM 4106 O O . LYS A 1 547 ? 34.630 -43.223 -18.036 1.00 78.38 547 LYS A O 1
ATOM 4111 N N . GLY A 1 548 ? 35.530 -41.188 -18.387 1.00 78.38 548 GLY A N 1
ATOM 4112 C CA . GLY A 1 548 ? 35.323 -41.135 -19.835 1.00 78.38 548 GLY A CA 1
ATOM 4113 C C . GLY A 1 548 ? 33.926 -40.637 -20.221 1.00 78.38 548 GLY A C 1
ATOM 4114 O O . GLY A 1 548 ? 33.017 -40.601 -19.390 1.00 78.38 548 GLY A O 1
ATOM 4115 N N . ILE A 1 549 ? 33.771 -40.210 -21.475 1.00 79.31 549 ILE A N 1
ATOM 4116 C CA . ILE A 1 549 ? 32.492 -39.779 -22.054 1.00 79.31 549 ILE A CA 1
ATOM 4117 C C . ILE A 1 549 ? 31.973 -40.805 -23.067 1.00 79.31 549 ILE A C 1
ATOM 4119 O O . ILE A 1 549 ? 32.702 -41.233 -23.965 1.00 79.31 549 ILE A O 1
ATOM 4123 N N . SER A 1 550 ? 30.699 -41.177 -22.953 1.00 71.38 550 SER A N 1
ATOM 4124 C CA . SER A 1 550 ? 30.056 -42.128 -23.859 1.00 71.38 550 SER A CA 1
ATOM 4125 C C . SER A 1 550 ? 29.609 -41.410 -25.140 1.00 71.38 550 SER A C 1
ATOM 4127 O O . SER A 1 550 ? 28.766 -40.510 -25.097 1.00 71.38 550 SER A O 1
ATOM 4129 N N . ILE A 1 551 ? 30.165 -41.783 -26.301 1.00 62.19 551 ILE A N 1
ATOM 4130 C CA . ILE A 1 551 ? 29.838 -41.166 -27.602 1.00 62.19 551 ILE A CA 1
ATOM 4131 C C . ILE A 1 551 ? 28.394 -41.549 -27.996 1.00 62.19 551 ILE A C 1
ATOM 4133 O O . ILE A 1 551 ? 28.117 -42.742 -28.139 1.00 62.19 551 ILE A O 1
ATOM 4137 N N . PRO A 1 552 ? 27.455 -40.597 -28.186 1.00 54.72 552 PRO A N 1
ATOM 4138 C CA . PRO A 1 552 ? 26.069 -40.938 -28.505 1.00 54.72 552 PRO A CA 1
ATOM 4139 C C . PRO A 1 552 ? 25.943 -41.506 -29.927 1.00 54.72 552 PRO A C 1
ATOM 4141 O O . PRO A 1 552 ? 26.410 -40.888 -30.882 1.00 54.72 552 PRO A O 1
ATOM 4144 N N . ALA A 1 553 ? 25.245 -42.635 -30.085 1.00 49.72 553 ALA A N 1
ATOM 4145 C CA . ALA A 1 553 ? 25.006 -43.267 -31.389 1.00 49.72 553 ALA A CA 1
ATOM 4146 C C . ALA A 1 553 ? 23.986 -42.522 -32.278 1.00 49.72 553 ALA A C 1
ATOM 4148 O O . ALA A 1 553 ? 23.895 -42.805 -33.468 1.00 49.72 553 ALA A O 1
ATOM 4149 N N . SER A 1 554 ? 23.244 -41.545 -31.750 1.00 47.81 554 SER A N 1
ATOM 4150 C CA . SER A 1 554 ? 22.344 -40.697 -32.542 1.00 47.81 554 SER A CA 1
ATOM 4151 C C . SER A 1 554 ? 21.735 -39.581 -31.685 1.00 47.81 554 SER A C 1
ATOM 4153 O O . SER A 1 554 ? 20.927 -39.838 -30.797 1.00 47.81 554 SER A O 1
ATOM 4155 N N . GLY A 1 555 ? 22.080 -38.328 -31.983 1.00 50.44 555 GLY A N 1
ATOM 4156 C CA . GLY A 1 555 ? 21.166 -37.188 -31.836 1.00 50.44 555 GLY A CA 1
ATOM 4157 C C . GLY A 1 555 ? 21.138 -36.387 -30.527 1.00 50.44 555 GLY A C 1
ATOM 4158 O O . GLY A 1 555 ? 20.743 -35.227 -30.590 1.00 50.44 555 GLY A O 1
ATOM 4159 N N . SER A 1 556 ? 21.578 -36.900 -29.372 1.00 53.91 556 SER A N 1
ATOM 4160 C CA . SER A 1 556 ? 21.536 -36.118 -28.118 1.00 53.91 556 SER A CA 1
ATOM 4161 C C . SER A 1 556 ? 22.926 -35.764 -27.581 1.00 53.91 556 SER A C 1
ATOM 4163 O O . SER A 1 556 ? 23.434 -36.370 -26.642 1.00 53.91 556 SER A O 1
ATOM 4165 N N . ASN A 1 557 ? 23.546 -34.725 -28.152 1.00 75.94 557 ASN A N 1
ATOM 4166 C CA . ASN A 1 557 ? 24.784 -34.124 -27.628 1.00 75.94 557 ASN A CA 1
ATOM 4167 C C . ASN A 1 557 ? 24.516 -33.184 -26.438 1.00 75.94 557 ASN A C 1
ATOM 4169 O O . ASN A 1 557 ? 25.245 -32.210 -26.244 1.00 75.94 557 ASN A O 1
ATOM 4173 N N . THR A 1 558 ? 23.444 -33.405 -25.674 1.00 81.94 558 THR A N 1
ATOM 4174 C CA . THR A 1 558 ? 23.044 -32.498 -24.596 1.00 81.94 558 THR A CA 1
ATOM 4175 C C . THR A 1 558 ? 23.913 -32.693 -23.367 1.00 81.94 558 THR A C 1
ATOM 4177 O O . THR A 1 558 ? 24.157 -33.820 -22.936 1.00 81.94 558 THR A O 1
ATOM 4180 N N . ILE A 1 559 ? 24.317 -31.585 -22.760 1.00 85.44 559 ILE A N 1
ATOM 4181 C CA . ILE A 1 559 ? 24.986 -31.563 -21.464 1.00 85.44 559 ILE A CA 1
ATOM 4182 C C . ILE A 1 559 ? 24.252 -30.596 -20.548 1.00 85.44 559 ILE A C 1
ATOM 4184 O O . ILE A 1 559 ? 23.866 -29.500 -20.958 1.00 85.44 559 ILE A O 1
ATOM 4188 N N . GLN A 1 560 ? 24.036 -31.005 -19.308 1.00 83.94 560 GLN A N 1
ATOM 4189 C CA . GLN A 1 560 ? 23.214 -30.289 -18.356 1.00 83.94 560 GLN A CA 1
ATOM 4190 C C . GLN A 1 560 ? 24.003 -29.977 -17.091 1.00 83.94 560 GLN A C 1
ATOM 4192 O O . GLN A 1 560 ? 24.606 -30.852 -16.482 1.00 83.94 560 GLN A O 1
ATOM 4197 N N . LEU A 1 561 ? 23.952 -28.718 -16.677 1.00 83.44 561 LEU A N 1
ATOM 4198 C CA . LEU A 1 561 ? 24.441 -28.245 -15.393 1.00 83.44 561 LEU A CA 1
ATOM 4199 C C . LEU A 1 561 ? 23.236 -27.967 -14.501 1.00 83.44 561 LEU A C 1
ATOM 4201 O O . LEU A 1 561 ? 22.383 -27.153 -14.864 1.00 83.44 561 LEU A O 1
ATOM 4205 N N . THR A 1 562 ? 23.192 -28.585 -13.325 1.00 77.25 562 THR A N 1
ATOM 4206 C CA . THR A 1 562 ? 22.198 -28.248 -12.302 1.00 77.25 562 THR A CA 1
ATOM 4207 C C . THR A 1 562 ? 22.910 -27.793 -11.041 1.00 77.25 562 THR A C 1
ATOM 4209 O O . THR A 1 562 ? 23.778 -28.492 -10.531 1.00 77.25 562 THR A O 1
ATOM 4212 N N . PHE A 1 563 ? 22.570 -26.608 -10.546 1.00 78.12 563 PHE A N 1
ATOM 4213 C CA . PHE A 1 563 ? 23.243 -26.014 -9.396 1.00 78.12 563 PHE A CA 1
ATOM 4214 C C . PHE A 1 563 ? 22.269 -25.212 -8.538 1.00 78.12 563 PHE A C 1
ATOM 4216 O O . PHE A 1 563 ? 21.250 -24.694 -9.009 1.00 78.12 563 PHE A O 1
ATOM 4223 N N . LYS A 1 564 ? 22.597 -25.097 -7.250 1.00 79.12 564 LYS A N 1
ATOM 4224 C CA . LYS A 1 564 ? 21.874 -24.243 -6.312 1.00 79.12 564 LYS A CA 1
ATOM 4225 C C . LYS A 1 564 ? 22.341 -22.808 -6.514 1.00 79.12 564 LYS A C 1
ATOM 4227 O O . LYS A 1 564 ? 23.482 -22.467 -6.216 1.00 79.12 564 LYS A O 1
ATOM 4232 N N . LYS A 1 565 ? 21.458 -21.946 -7.013 1.00 76.31 565 LYS A N 1
ATOM 4233 C CA . LYS A 1 565 ? 21.688 -20.503 -6.983 1.00 76.31 565 LYS A CA 1
ATOM 4234 C C . LYS A 1 565 ? 21.121 -19.973 -5.674 1.00 76.31 565 LYS A C 1
ATOM 4236 O O . LYS A 1 565 ? 19.917 -19.732 -5.583 1.00 76.31 565 LYS A O 1
ATOM 4241 N N . HIS A 1 566 ? 21.976 -19.809 -4.669 1.00 69.94 566 HIS A N 1
ATOM 4242 C CA . HIS A 1 566 ? 21.585 -19.102 -3.454 1.00 69.94 566 HIS A CA 1
ATOM 4243 C C . HIS A 1 566 ? 21.137 -17.689 -3.819 1.00 69.94 566 HIS A C 1
ATOM 4245 O O . HIS A 1 566 ? 21.697 -17.053 -4.718 1.00 69.94 566 HIS A O 1
ATOM 4251 N N . SER A 1 567 ? 20.079 -17.219 -3.169 1.00 59.97 567 SER A N 1
ATOM 4252 C CA . SER A 1 567 ? 19.592 -15.860 -3.345 1.00 59.97 567 SER A CA 1
ATOM 4253 C C . SER A 1 567 ? 20.560 -14.910 -2.634 1.00 59.97 567 SER A C 1
ATOM 4255 O O . SER A 1 567 ? 20.280 -14.417 -1.552 1.00 59.97 567 SER A O 1
ATOM 4257 N N . THR A 1 568 ? 21.727 -14.672 -3.240 1.00 42.75 568 THR A N 1
ATOM 4258 C CA . THR A 1 568 ? 22.773 -13.760 -2.736 1.00 42.75 568 THR A CA 1
ATOM 4259 C C . THR A 1 568 ? 22.288 -12.312 -2.634 1.00 42.75 568 THR A C 1
ATOM 4261 O O . THR A 1 568 ? 22.861 -11.520 -1.903 1.00 42.75 568 THR A O 1
ATOM 4264 N N . ASN A 1 569 ? 21.182 -12.005 -3.318 1.00 43.19 569 ASN A N 1
ATOM 4265 C CA . ASN A 1 569 ? 20.475 -10.730 -3.320 1.00 43.19 569 ASN A CA 1
ATOM 4266 C C . ASN A 1 569 ? 19.137 -10.820 -2.562 1.00 43.19 569 ASN A C 1
ATOM 4268 O O . ASN A 1 569 ? 18.123 -10.307 -3.027 1.00 43.19 569 ASN A O 1
ATOM 4272 N N . LEU A 1 570 ? 19.098 -11.508 -1.414 1.00 43.78 570 LEU A N 1
ATOM 4273 C CA . LEU A 1 570 ? 18.054 -11.226 -0.417 1.00 43.78 570 LEU A CA 1
ATOM 4274 C C . LEU A 1 570 ? 18.212 -9.795 0.113 1.00 43.78 570 LEU A C 1
ATOM 4276 O O . LEU A 1 570 ? 17.213 -9.135 0.362 1.00 43.78 570 LEU A O 1
ATOM 4280 N N . SER A 1 571 ? 19.458 -9.307 0.182 1.00 35.56 571 SER A N 1
ATOM 4281 C CA . SER A 1 571 ? 19.782 -7.906 0.425 1.00 35.56 571 SER A CA 1
ATOM 4282 C C . SER A 1 571 ? 19.384 -7.017 -0.750 1.00 35.56 571 SER A C 1
ATOM 4284 O O . SER A 1 571 ? 18.663 -6.080 -0.509 1.00 35.56 571 SER A O 1
ATOM 4286 N N . ALA A 1 572 ? 19.719 -7.288 -2.019 1.00 31.62 572 ALA A N 1
ATOM 4287 C CA . ALA A 1 572 ? 19.445 -6.300 -3.085 1.00 31.62 572 ALA A CA 1
ATOM 4288 C C . ALA A 1 572 ? 17.947 -6.001 -3.337 1.00 31.62 572 ALA A C 1
ATOM 4290 O O . ALA A 1 572 ? 17.610 -4.882 -3.689 1.00 31.62 572 ALA A O 1
ATOM 4291 N N . SER A 1 573 ? 17.020 -6.939 -3.085 1.00 34.06 573 SER A N 1
ATOM 4292 C CA . SER A 1 573 ? 15.573 -6.621 -3.093 1.00 34.06 573 SER A CA 1
ATOM 4293 C C . SER A 1 573 ? 15.075 -5.905 -1.826 1.00 34.06 573 SER A C 1
ATOM 4295 O O . SER A 1 573 ? 13.954 -5.417 -1.814 1.00 34.06 573 SER A O 1
ATOM 4297 N N . VAL A 1 574 ? 15.893 -5.857 -0.773 1.00 34.31 574 VAL A N 1
ATOM 4298 C CA . VAL A 1 574 ? 15.637 -5.177 0.514 1.00 34.31 574 VAL A CA 1
ATOM 4299 C C . VAL A 1 574 ? 16.484 -3.893 0.656 1.00 34.31 574 VAL A C 1
ATOM 4301 O O . VAL A 1 574 ? 16.186 -3.055 1.495 1.00 34.31 574 VAL A O 1
ATOM 4304 N N . VAL A 1 575 ? 17.514 -3.721 -0.179 1.00 28.70 575 VAL A N 1
ATOM 4305 C CA . VAL A 1 575 ? 18.542 -2.666 -0.123 1.00 28.70 575 VAL A CA 1
ATOM 4306 C C . VAL A 1 575 ? 18.404 -1.674 -1.287 1.00 28.70 575 VAL A C 1
ATOM 4308 O O . VAL A 1 575 ? 18.868 -0.551 -1.153 1.00 28.70 575 VAL A O 1
ATOM 4311 N N . ASP A 1 576 ? 17.671 -2.013 -2.357 1.00 25.34 576 ASP A N 1
ATOM 4312 C CA . ASP A 1 576 ? 17.258 -1.045 -3.395 1.00 25.34 576 ASP A CA 1
ATOM 4313 C C . ASP A 1 576 ? 15.840 -0.493 -3.175 1.00 25.34 576 ASP A C 1
ATOM 4315 O O . ASP A 1 576 ? 15.223 0.078 -4.072 1.00 25.34 576 ASP A O 1
ATOM 4319 N N . THR A 1 577 ? 15.305 -0.627 -1.963 1.00 25.09 577 THR A N 1
ATOM 4320 C CA . THR A 1 577 ? 14.395 0.416 -1.485 1.00 25.09 577 THR A CA 1
ATOM 4321 C C . THR A 1 577 ? 15.295 1.338 -0.688 1.00 25.09 577 THR A C 1
ATOM 4323 O O . THR A 1 577 ? 15.917 0.832 0.253 1.00 25.09 577 THR A O 1
ATOM 4326 N N . PRO A 1 578 ? 15.414 2.642 -1.010 1.00 24.00 578 PRO A N 1
ATOM 4327 C CA . PRO A 1 578 ? 15.988 3.537 -0.028 1.00 24.00 578 PRO A CA 1
ATOM 4328 C C . PRO A 1 578 ? 15.206 3.254 1.248 1.00 24.00 578 PRO A C 1
ATOM 4330 O O . PRO A 1 578 ? 13.970 3.181 1.227 1.00 24.00 578 PRO A O 1
ATOM 4333 N N . THR A 1 579 ? 15.921 2.992 2.337 1.00 24.08 579 THR A N 1
ATOM 4334 C CA . THR A 1 579 ? 15.380 3.239 3.658 1.00 24.08 579 THR A CA 1
ATOM 4335 C C . THR A 1 579 ? 14.887 4.674 3.601 1.00 24.08 579 THR A C 1
ATOM 4337 O O . THR A 1 579 ? 15.619 5.611 3.899 1.00 24.08 579 THR A O 1
ATOM 4340 N N . HIS A 1 580 ? 13.622 4.852 3.230 1.00 32.78 580 HIS A N 1
ATOM 4341 C CA . HIS A 1 580 ? 12.808 5.805 3.915 1.00 32.78 580 HIS A CA 1
ATOM 4342 C C . HIS A 1 580 ? 12.831 5.283 5.358 1.00 32.78 580 HIS A C 1
ATOM 4344 O O . HIS A 1 580 ? 11.917 4.617 5.840 1.00 32.78 580 HIS A O 1
ATOM 4350 N N . GLU A 1 581 ? 13.894 5.664 6.084 1.00 26.45 581 GLU A N 1
ATOM 4351 C CA . GLU A 1 581 ? 13.667 6.387 7.320 1.00 26.45 581 GLU A CA 1
ATOM 4352 C C . GLU A 1 581 ? 12.345 7.124 7.114 1.00 26.45 581 GLU A C 1
ATOM 4354 O O . GLU A 1 581 ? 12.123 7.712 6.046 1.00 26.45 581 GLU A O 1
ATOM 4359 N N . ALA A 1 582 ? 11.423 7.033 8.068 1.00 30.86 582 ALA A N 1
ATOM 4360 C CA . ALA A 1 582 ? 10.388 8.044 8.151 1.00 30.86 582 ALA A CA 1
ATOM 4361 C C . ALA A 1 582 ? 11.134 9.357 8.407 1.00 30.86 582 ALA A C 1
ATOM 4363 O O . ALA A 1 582 ? 11.251 9.839 9.528 1.00 30.86 582 ALA A O 1
ATOM 4364 N N . LEU A 1 583 ? 11.735 9.851 7.334 1.00 33.09 583 LEU A N 1
ATOM 4365 C CA . LEU A 1 583 ? 12.190 11.163 7.104 1.00 33.09 583 LEU A CA 1
ATOM 4366 C C . LEU A 1 583 ? 10.927 11.914 7.454 1.00 33.09 583 LEU A C 1
ATOM 4368 O O . LEU A 1 583 ? 9.852 11.709 6.874 1.00 33.09 583 LEU A O 1
ATOM 4372 N N . THR A 1 584 ? 11.051 12.700 8.508 1.00 36.56 584 THR A N 1
ATOM 4373 C CA . THR A 1 584 ? 10.125 13.778 8.796 1.00 36.56 584 THR A CA 1
ATOM 4374 C C . THR A 1 584 ? 9.794 14.491 7.477 1.00 36.56 584 THR A C 1
ATOM 4376 O O . THR A 1 584 ? 10.520 14.353 6.490 1.00 36.56 584 THR A O 1
ATOM 4379 N N . ALA A 1 585 ? 8.706 15.256 7.399 1.00 45.59 585 ALA A N 1
ATOM 4380 C CA . ALA A 1 585 ? 8.399 15.999 6.167 1.00 45.59 585 ALA A CA 1
ATOM 4381 C C . ALA A 1 585 ? 9.644 16.728 5.588 1.00 45.59 585 ALA A C 1
ATOM 4383 O O . ALA A 1 585 ? 9.854 16.719 4.378 1.00 45.59 585 ALA A O 1
ATOM 4384 N N . GLU A 1 586 ? 10.530 17.198 6.474 1.00 48.16 586 GLU A N 1
ATOM 4385 C CA . GLU A 1 586 ? 11.851 17.769 6.179 1.00 48.16 586 GLU A CA 1
ATOM 4386 C C . GLU A 1 586 ? 12.832 16.808 5.481 1.00 48.16 586 GLU A C 1
ATOM 4388 O O . GLU A 1 586 ? 13.542 17.202 4.559 1.00 48.16 586 GLU A O 1
ATOM 4393 N N . GLY A 1 587 ? 12.896 15.540 5.881 1.00 55.84 587 GLY A N 1
ATOM 4394 C CA . GLY A 1 587 ? 13.825 14.584 5.295 1.00 55.84 587 GLY A CA 1
ATOM 4395 C C . GLY A 1 587 ? 13.407 14.080 3.903 1.00 55.84 587 GLY A C 1
ATOM 4396 O O . GLY A 1 587 ? 14.267 13.838 3.059 1.00 55.84 587 GLY A O 1
ATOM 4397 N N . VAL A 1 588 ? 12.099 13.953 3.631 1.00 61.09 588 VAL A N 1
ATOM 4398 C CA . VAL A 1 588 ? 11.589 13.589 2.293 1.00 61.09 588 VAL A CA 1
ATOM 4399 C C . VAL A 1 588 ? 11.875 14.732 1.325 1.00 61.09 588 VAL A C 1
ATOM 4401 O O . VAL A 1 588 ? 12.253 14.508 0.176 1.00 61.09 588 VAL A O 1
ATOM 4404 N N . GLU A 1 589 ? 11.742 15.964 1.814 1.00 70.81 589 GLU A N 1
ATOM 4405 C CA . GLU A 1 589 ? 12.118 17.158 1.074 1.00 70.81 589 GLU A CA 1
ATOM 4406 C C . GLU A 1 589 ? 13.634 17.216 0.825 1.00 70.81 589 GLU A C 1
ATOM 4408 O O . GLU A 1 589 ? 14.050 17.522 -0.291 1.00 70.81 589 GLU A O 1
ATOM 4413 N N . ALA A 1 590 ? 14.465 16.831 1.802 1.00 79.75 590 ALA A N 1
ATOM 4414 C CA . ALA A 1 590 ? 15.919 16.768 1.646 1.00 79.75 590 ALA A CA 1
ATOM 4415 C C . ALA A 1 590 ? 16.385 15.707 0.626 1.00 79.75 590 ALA A C 1
ATOM 4417 O O . ALA A 1 590 ? 17.293 15.983 -0.160 1.00 79.75 590 ALA A O 1
ATOM 4418 N N . ASP A 1 591 ? 15.770 14.520 0.600 1.00 84.19 591 ASP A N 1
ATOM 4419 C CA . ASP A 1 591 ? 16.065 13.478 -0.400 1.00 84.19 591 ASP A CA 1
ATOM 4420 C C . ASP A 1 591 ? 15.692 13.934 -1.819 1.00 84.19 591 ASP A C 1
ATOM 4422 O O . ASP A 1 591 ? 16.503 13.845 -2.745 1.00 84.19 591 ASP A O 1
ATOM 4426 N N . LEU A 1 592 ? 14.495 14.512 -1.984 1.00 89.25 592 LEU A N 1
ATOM 4427 C CA . LEU A 1 592 ? 14.068 15.071 -3.266 1.00 89.25 592 LEU A CA 1
ATOM 4428 C C . LEU A 1 592 ? 15.020 16.183 -3.728 1.00 89.25 592 LEU A C 1
ATOM 4430 O O . LEU A 1 592 ? 15.407 16.218 -4.893 1.00 89.25 592 LEU A O 1
ATOM 4434 N N . HIS A 1 593 ? 15.448 17.058 -2.818 1.00 90.94 593 HIS A N 1
ATOM 4435 C CA . HIS A 1 593 ? 16.391 18.137 -3.110 1.00 90.94 593 HIS A CA 1
ATOM 4436 C C . HIS A 1 593 ? 17.736 17.599 -3.630 1.00 90.94 593 HIS A C 1
ATOM 4438 O O . HIS A 1 593 ? 18.234 18.093 -4.643 1.00 90.94 593 HIS A O 1
ATOM 4444 N N . LYS A 1 594 ? 18.292 16.551 -3.001 1.00 91.88 594 LYS A N 1
ATOM 4445 C CA . LYS A 1 594 ? 19.529 15.884 -3.456 1.00 91.88 594 LYS A CA 1
ATOM 4446 C C . LYS A 1 594 ? 19.381 15.304 -4.862 1.00 91.88 594 LYS A C 1
ATOM 4448 O O . LYS A 1 594 ? 20.233 15.540 -5.716 1.00 91.88 594 LYS A O 1
ATOM 4453 N N . LYS A 1 595 ? 18.278 14.596 -5.122 1.00 94.94 595 LYS A N 1
ATOM 4454 C CA . LYS A 1 595 ? 17.981 14.031 -6.449 1.00 94.94 595 LYS A CA 1
ATOM 4455 C C . LYS A 1 595 ? 17.839 15.120 -7.510 1.00 94.94 595 LYS A C 1
ATOM 4457 O O . LYS A 1 595 ? 18.352 14.964 -8.613 1.00 94.94 595 LYS A O 1
ATOM 4462 N N . CYS A 1 596 ? 17.203 16.241 -7.176 1.00 94.94 596 CYS A N 1
ATOM 4463 C CA . CYS A 1 596 ? 17.073 17.376 -8.085 1.00 94.94 596 CYS A CA 1
ATOM 4464 C C . CYS A 1 596 ? 18.423 18.054 -8.379 1.00 94.94 596 CYS A C 1
ATOM 4466 O O . CYS A 1 596 ? 18.641 18.472 -9.511 1.00 94.94 596 CYS A O 1
ATOM 4468 N N . LEU A 1 597 ? 19.340 18.146 -7.407 1.00 94.38 597 LEU A N 1
ATOM 4469 C CA . LEU A 1 597 ? 20.697 18.657 -7.650 1.00 94.38 597 LEU A CA 1
ATOM 4470 C C . LEU A 1 597 ? 21.461 17.766 -8.635 1.00 94.38 597 LEU A C 1
ATOM 4472 O O . LEU A 1 597 ? 22.034 18.278 -9.594 1.00 94.38 597 LEU A O 1
ATOM 4476 N N . GLN A 1 598 ? 21.421 16.443 -8.437 1.00 96.12 598 GLN A N 1
ATOM 4477 C CA . GLN A 1 598 ? 22.032 15.498 -9.376 1.00 96.12 598 GLN A CA 1
ATOM 4478 C C . GLN A 1 598 ? 21.390 15.604 -10.765 1.00 96.12 598 GLN A C 1
ATOM 4480 O O . GLN A 1 598 ? 22.096 15.732 -11.759 1.00 96.12 598 GLN A O 1
ATOM 4485 N N . ALA A 1 599 ? 20.060 15.662 -10.841 1.00 96.44 599 ALA A N 1
ATOM 4486 C CA . ALA A 1 599 ? 19.356 15.803 -12.110 1.00 96.44 599 ALA A CA 1
ATOM 4487 C C . ALA A 1 599 ? 19.681 17.120 -12.840 1.00 96.44 599 ALA A C 1
ATOM 4489 O O . ALA A 1 599 ? 19.706 17.143 -14.067 1.00 96.44 599 ALA A O 1
ATOM 4490 N N . ALA A 1 600 ? 19.954 18.214 -12.120 1.00 96.31 600 ALA A N 1
ATOM 4491 C CA . ALA A 1 600 ? 20.367 19.479 -12.729 1.00 96.31 600 ALA A CA 1
ATOM 4492 C C . ALA A 1 600 ? 21.762 19.375 -13.367 1.00 96.31 600 ALA A C 1
ATOM 4494 O O . ALA A 1 600 ? 21.984 19.923 -14.448 1.00 96.31 600 ALA A O 1
ATOM 4495 N N . ILE A 1 601 ? 22.679 18.652 -12.716 1.00 96.38 601 ILE A N 1
ATOM 4496 C CA . ILE A 1 601 ? 24.006 18.330 -13.256 1.00 96.38 601 ILE A CA 1
ATOM 4497 C C . ILE A 1 601 ? 23.850 17.471 -14.516 1.00 96.38 601 ILE A C 1
ATOM 4499 O O . ILE A 1 601 ? 24.351 17.845 -15.578 1.00 96.38 601 ILE A O 1
ATOM 4503 N N . ASP A 1 602 ? 23.082 16.385 -14.422 1.00 96.62 602 ASP A N 1
ATOM 4504 C CA . ASP A 1 602 ? 22.868 15.447 -15.526 1.00 96.62 602 ASP A CA 1
ATOM 4505 C C . ASP A 1 602 ? 22.219 16.141 -16.737 1.00 96.62 602 ASP A C 1
ATOM 4507 O O . ASP A 1 602 ? 22.658 15.956 -17.870 1.00 96.62 602 ASP A O 1
ATOM 4511 N N . LEU A 1 603 ? 21.242 17.032 -16.525 1.00 95.69 603 LEU A N 1
ATOM 4512 C CA . LEU A 1 603 ? 20.627 17.820 -17.600 1.00 95.69 603 LEU A CA 1
ATOM 4513 C C . LEU A 1 603 ? 21.648 18.674 -18.359 1.00 95.69 603 LEU A C 1
ATOM 4515 O O . LEU A 1 603 ? 21.619 18.718 -19.588 1.00 95.69 603 LEU A O 1
ATOM 4519 N N .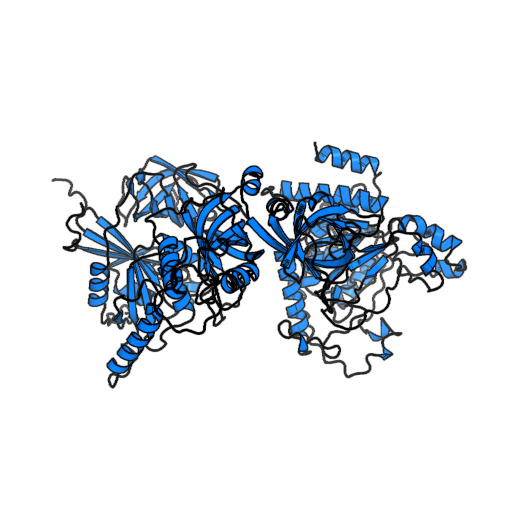 GLN A 1 604 ? 22.569 19.341 -17.665 1.00 94.94 604 GLN A N 1
ATOM 4520 C CA . GLN A 1 604 ? 23.584 20.163 -18.327 1.00 94.94 604 GLN A CA 1
ATOM 4521 C C . GLN A 1 604 ? 24.638 19.303 -19.038 1.00 94.94 604 GLN A C 1
ATOM 4523 O O . GLN A 1 604 ? 25.051 19.610 -20.164 1.00 94.94 604 GLN A O 1
ATOM 4528 N N . GLU A 1 605 ? 25.059 18.204 -18.412 1.00 95.06 605 GLU A N 1
ATOM 4529 C CA . GLU A 1 605 ? 26.103 17.333 -18.945 1.00 95.06 605 GLU A CA 1
ATOM 4530 C C . GLU A 1 605 ? 25.613 16.477 -20.116 1.00 95.06 605 GLU A C 1
ATOM 4532 O O . GLU A 1 605 ? 26.299 16.430 -21.145 1.00 95.06 605 GLU A O 1
ATOM 4537 N N . HIS A 1 606 ? 24.429 15.878 -19.982 1.00 96.56 606 HIS A N 1
ATOM 4538 C CA . HIS A 1 606 ? 23.863 14.837 -20.846 1.00 96.56 606 HIS A CA 1
ATOM 4539 C C . HIS A 1 606 ? 22.635 15.279 -21.651 1.00 96.56 606 HIS A C 1
ATOM 4541 O O . HIS A 1 606 ? 22.350 14.689 -22.693 1.00 96.56 606 HIS A O 1
ATOM 4547 N N . GLY A 1 607 ? 21.930 16.329 -21.222 1.00 96.19 607 GLY A N 1
ATOM 4548 C CA . GLY A 1 607 ? 20.711 16.828 -21.878 1.00 96.19 607 GLY A CA 1
ATOM 4549 C C . GLY A 1 607 ? 19.423 16.177 -21.369 1.00 96.19 607 GLY A C 1
ATOM 4550 O O . GLY A 1 607 ? 18.333 16.510 -21.840 1.00 96.19 607 GLY A O 1
ATOM 4551 N N . TRP A 1 608 ? 19.526 15.250 -20.417 1.00 97.25 608 TRP A N 1
ATOM 4552 C CA . TRP A 1 608 ? 18.411 14.504 -19.840 1.00 97.25 608 TRP A CA 1
ATOM 4553 C C . TRP A 1 608 ? 18.732 14.066 -18.407 1.00 97.25 608 TRP A C 1
ATOM 4555 O O . TRP A 1 608 ? 19.897 13.976 -18.032 1.00 97.25 608 TRP A O 1
ATOM 4565 N N . ALA A 1 609 ? 17.696 13.793 -17.613 1.00 97.19 609 ALA A N 1
ATOM 4566 C CA . ALA A 1 609 ? 17.821 13.283 -16.251 1.00 97.19 609 ALA A CA 1
ATOM 4567 C C . ALA A 1 609 ? 16.577 12.497 -15.814 1.00 97.19 609 ALA A C 1
ATOM 4569 O O . ALA A 1 609 ? 15.504 12.598 -16.416 1.00 97.19 609 ALA A O 1
ATOM 4570 N N . ILE A 1 610 ? 16.709 11.729 -14.732 1.00 95.62 610 ILE A N 1
ATOM 4571 C CA . ILE A 1 610 ? 15.604 11.000 -14.103 1.00 95.62 610 ILE A CA 1
ATOM 4572 C C . ILE A 1 610 ? 15.571 11.349 -12.617 1.00 95.62 610 ILE A C 1
ATOM 4574 O O . ILE A 1 610 ? 16.563 11.188 -11.913 1.00 95.62 610 ILE A O 1
ATOM 4578 N N . VAL A 1 611 ? 14.410 11.784 -12.131 1.00 96.06 611 VAL A N 1
ATOM 4579 C CA . VAL A 1 611 ? 14.146 11.967 -10.701 1.00 96.06 611 VAL A CA 1
ATOM 4580 C C . VAL A 1 611 ? 13.208 10.853 -10.251 1.00 96.06 611 VAL A C 1
ATOM 4582 O O . VAL A 1 611 ? 12.032 10.818 -10.616 1.00 96.06 611 VAL A O 1
ATOM 4585 N N . GLU A 1 612 ? 13.733 9.899 -9.486 1.00 91.62 612 GLU A N 1
ATOM 4586 C CA . GLU A 1 612 ? 12.967 8.740 -9.022 1.00 91.62 612 GLU A CA 1
ATOM 4587 C C . GLU A 1 612 ? 12.177 9.023 -7.740 1.00 91.62 612 GLU A C 1
ATOM 4589 O O . GLU A 1 612 ? 12.645 9.715 -6.829 1.00 91.62 612 GLU A O 1
ATOM 4594 N N . GLY A 1 613 ? 10.986 8.423 -7.644 1.00 84.44 613 GLY A N 1
ATOM 4595 C CA . GLY A 1 613 ? 10.135 8.511 -6.454 1.00 84.44 613 GLY A CA 1
ATOM 4596 C C . GLY A 1 613 ? 9.437 9.862 -6.278 1.00 84.44 613 GLY A C 1
ATOM 4597 O O . GLY A 1 613 ? 9.100 10.233 -5.155 1.00 84.44 613 GLY A O 1
ATOM 4598 N N . VAL A 1 614 ? 9.211 10.610 -7.365 1.00 91.75 614 VAL A N 1
ATOM 4599 C CA . VAL A 1 614 ? 8.433 11.862 -7.323 1.00 91.75 614 VAL A CA 1
ATOM 4600 C C . VAL A 1 614 ? 6.972 11.573 -6.971 1.00 91.75 614 VAL A C 1
ATOM 4602 O O . VAL A 1 614 ? 6.361 12.321 -6.203 1.00 91.75 614 VAL A O 1
ATOM 4605 N N . LEU A 1 615 ? 6.423 10.460 -7.462 1.00 92.56 615 LEU A N 1
ATOM 4606 C CA . LEU A 1 615 ? 5.166 9.884 -6.983 1.00 92.56 615 LEU A CA 1
ATOM 4607 C C . LEU A 1 615 ? 5.415 8.547 -6.283 1.00 92.56 615 LEU A C 1
ATOM 4609 O O . LEU A 1 615 ? 6.321 7.794 -6.633 1.00 92.56 615 LEU A O 1
ATOM 4613 N N . SER A 1 616 ? 4.563 8.237 -5.313 1.00 87.69 616 SER A N 1
ATOM 4614 C CA . SER A 1 616 ? 4.467 6.904 -4.727 1.00 87.69 616 SER A CA 1
ATOM 4615 C C . SER A 1 616 ? 3.710 5.955 -5.659 1.00 87.69 616 SER A C 1
ATOM 4617 O O . SER A 1 616 ? 2.895 6.381 -6.479 1.00 87.69 616 SER A O 1
ATOM 4619 N N . GLN A 1 617 ? 3.922 4.647 -5.489 1.00 83.88 617 GLN A N 1
ATOM 4620 C CA . GLN A 1 617 ? 3.181 3.634 -6.247 1.00 83.88 617 GLN A CA 1
ATOM 4621 C C . GLN A 1 617 ? 1.662 3.760 -6.043 1.00 83.88 617 GLN A C 1
ATOM 4623 O O . GLN A 1 617 ? 0.924 3.654 -7.008 1.00 83.88 617 GLN A O 1
ATOM 4628 N N . ALA A 1 618 ? 1.201 4.052 -4.821 1.00 82.06 618 ALA A N 1
ATOM 4629 C CA . ALA A 1 618 ? -0.227 4.189 -4.529 1.00 82.06 618 ALA A CA 1
ATOM 4630 C C . ALA A 1 618 ? -0.874 5.370 -5.276 1.00 82.06 618 ALA A C 1
ATOM 4632 O O . ALA A 1 618 ? -1.984 5.243 -5.782 1.00 82.06 618 ALA A O 1
ATOM 4633 N N . GLU A 1 619 ? -0.172 6.505 -5.381 1.00 89.69 619 GLU A N 1
ATOM 4634 C CA . GLU A 1 619 ? -0.637 7.644 -6.187 1.00 89.69 619 GLU A CA 1
ATOM 4635 C C . GLU A 1 619 ? -0.672 7.282 -7.675 1.00 89.69 619 GLU A C 1
ATOM 4637 O O . GLU A 1 619 ? -1.631 7.613 -8.365 1.00 89.69 619 GLU A O 1
ATOM 4642 N N . CYS A 1 620 ? 0.346 6.567 -8.162 1.00 91.56 620 CYS A N 1
ATOM 4643 C CA . CYS A 1 620 ? 0.382 6.099 -9.545 1.00 91.56 620 CYS A CA 1
ATOM 4644 C C . CYS A 1 620 ? -0.785 5.159 -9.859 1.00 91.56 620 CYS A C 1
ATOM 4646 O O . CYS A 1 620 ? -1.474 5.371 -10.854 1.00 91.56 620 CYS A O 1
ATOM 4648 N N . ASP A 1 621 ? -1.042 4.179 -8.991 1.00 87.69 621 ASP A N 1
ATOM 4649 C CA . ASP A 1 621 ? -2.144 3.228 -9.137 1.00 87.69 621 ASP A CA 1
ATOM 4650 C C . ASP A 1 621 ? -3.488 3.975 -9.160 1.00 87.69 621 ASP A C 1
ATOM 4652 O O . ASP A 1 621 ? -4.298 3.758 -10.054 1.00 87.69 621 ASP A O 1
ATOM 4656 N N . GLN A 1 622 ? -3.693 4.951 -8.266 1.00 88.81 622 GLN A N 1
ATOM 4657 C CA . GLN A 1 622 ? -4.900 5.787 -8.255 1.00 88.81 622 GLN A CA 1
ATOM 4658 C C . GLN A 1 622 ? -5.094 6.578 -9.562 1.00 88.81 622 GLN A C 1
ATOM 4660 O O . GLN A 1 622 ? -6.221 6.726 -10.046 1.00 88.81 622 GLN A O 1
ATOM 4665 N N . TYR A 1 623 ? -4.013 7.116 -10.133 1.00 92.06 623 TYR A N 1
ATOM 4666 C CA . TYR A 1 623 ? -4.071 7.842 -11.403 1.00 92.06 623 TYR A CA 1
ATOM 4667 C C . TYR A 1 623 ? -4.353 6.910 -12.584 1.00 92.06 623 TYR A C 1
ATOM 4669 O O . TYR A 1 623 ? -5.115 7.289 -13.472 1.00 92.06 623 TYR A O 1
ATOM 4677 N N . VAL A 1 624 ? -3.804 5.692 -12.572 1.00 92.38 624 VAL A N 1
ATOM 4678 C CA . VAL A 1 624 ? -4.100 4.655 -13.573 1.00 92.38 624 VAL A CA 1
ATOM 4679 C C . VAL A 1 624 ? -5.555 4.197 -13.476 1.00 92.38 624 VAL A C 1
ATOM 4681 O O . VAL A 1 624 ? -6.216 4.104 -14.505 1.00 92.38 624 VAL A O 1
ATOM 4684 N N . GLU A 1 625 ? -6.091 3.990 -12.273 1.00 92.31 625 GLU A N 1
ATOM 4685 C CA . GLU A 1 625 ? -7.512 3.660 -12.091 1.00 92.31 625 GLU A CA 1
ATOM 4686 C C . GLU A 1 625 ? -8.417 4.779 -12.622 1.00 92.31 625 GLU A C 1
ATOM 4688 O O . GLU A 1 625 ? -9.356 4.500 -13.357 1.00 92.31 625 GLU A O 1
ATOM 4693 N N . SER A 1 626 ? -8.085 6.048 -12.348 1.00 91.19 626 SER A N 1
ATOM 4694 C CA . SER A 1 626 ? -8.856 7.193 -12.864 1.00 91.19 626 SER A CA 1
ATOM 4695 C C . SER A 1 626 ? -8.788 7.312 -14.394 1.00 91.19 626 SER A C 1
ATOM 4697 O O . SER A 1 626 ? -9.765 7.708 -15.028 1.00 91.19 626 SER A O 1
ATOM 4699 N N . LEU A 1 627 ? -7.637 6.987 -14.996 1.00 91.62 627 LEU A N 1
ATOM 4700 C CA . LEU A 1 627 ? -7.487 6.911 -16.451 1.00 91.62 627 LEU A CA 1
ATOM 4701 C C . LEU A 1 627 ? -8.390 5.815 -17.029 1.00 91.62 627 LEU A C 1
ATOM 4703 O O . LEU A 1 627 ? -9.024 6.030 -18.059 1.00 91.62 627 LEU A O 1
ATOM 4707 N N . TRP A 1 628 ? -8.462 4.655 -16.377 1.00 92.12 628 TRP A N 1
ATOM 4708 C CA . TRP A 1 628 ? -9.342 3.575 -16.808 1.00 92.12 628 TRP A CA 1
ATOM 4709 C C . TRP A 1 628 ? -10.820 3.891 -16.607 1.00 92.12 628 TRP A C 1
ATOM 4711 O O . TRP A 1 628 ? -11.605 3.587 -17.499 1.00 92.12 628 TRP A O 1
ATOM 4721 N N . ASP A 1 629 ? -11.196 4.544 -15.507 1.00 91.06 629 ASP A N 1
ATOM 4722 C CA . ASP A 1 629 ? -12.568 5.020 -15.292 1.00 91.06 629 ASP A CA 1
ATOM 4723 C C . ASP A 1 629 ? -12.984 5.966 -16.426 1.00 91.06 629 ASP A C 1
ATOM 4725 O O . ASP A 1 629 ? -14.097 5.881 -16.943 1.00 91.06 629 ASP A O 1
ATOM 4729 N N . TRP A 1 630 ? -12.063 6.836 -16.857 1.00 90.75 630 TRP A N 1
ATOM 4730 C CA . TRP A 1 630 ? -12.271 7.714 -18.005 1.00 90.75 630 TRP A CA 1
ATOM 4731 C C . TRP A 1 630 ? -12.394 6.927 -19.318 1.00 90.75 630 TRP A C 1
ATOM 4733 O O . TRP A 1 630 ? -13.350 7.150 -20.053 1.00 90.75 630 TRP A O 1
ATOM 4743 N N . LEU A 1 631 ? -11.489 5.977 -19.594 1.00 89.44 631 LEU A N 1
ATOM 4744 C CA . LEU A 1 631 ? -11.527 5.146 -20.809 1.00 89.44 631 LEU A CA 1
ATOM 4745 C C . LEU A 1 631 ? -12.815 4.314 -20.916 1.00 89.44 631 LEU A C 1
ATOM 4747 O O . LEU A 1 631 ? -13.424 4.268 -21.981 1.00 89.44 631 LEU A O 1
ATOM 4751 N N . GLU A 1 632 ? -13.240 3.668 -19.829 1.00 91.44 632 GLU A N 1
ATOM 4752 C CA . GLU A 1 632 ? -14.478 2.876 -19.777 1.00 91.44 632 GLU A CA 1
ATOM 4753 C C . GLU A 1 632 ? -15.725 3.775 -19.847 1.00 91.44 632 GLU A C 1
ATOM 4755 O O . GLU A 1 632 ? -16.745 3.390 -20.422 1.00 91.44 632 GLU A O 1
ATOM 4760 N N . GLY A 1 633 ? -15.625 5.001 -19.323 1.00 88.69 633 GLY A N 1
ATOM 4761 C CA . GLY A 1 633 ? -16.669 6.022 -19.371 1.00 88.69 633 GLY A CA 1
ATOM 4762 C C . GLY A 1 633 ? -16.913 6.634 -20.753 1.00 88.69 633 GLY A C 1
ATOM 4763 O O . GLY A 1 633 ? -17.961 7.241 -20.951 1.00 88.69 633 GLY A O 1
ATOM 4764 N N . LEU A 1 634 ? -16.015 6.439 -21.730 1.00 87.56 634 LEU A N 1
ATOM 4765 C CA . LEU A 1 634 ? -16.168 6.979 -23.089 1.00 87.56 634 LEU A CA 1
ATOM 4766 C C . LEU A 1 634 ? -17.356 6.390 -23.865 1.00 87.56 634 LEU A C 1
ATOM 4768 O O . LEU A 1 634 ? -17.729 6.933 -24.905 1.00 87.56 634 LEU A O 1
ATOM 4772 N N . GLY A 1 635 ? -17.935 5.279 -23.400 1.00 84.50 635 GLY A N 1
ATOM 4773 C CA . GLY A 1 635 ? -19.056 4.612 -24.069 1.00 84.50 635 GLY A CA 1
ATOM 4774 C C . GLY A 1 635 ? -18.656 3.777 -25.292 1.00 84.50 635 GLY A C 1
ATOM 4775 O O . GLY A 1 635 ? -19.526 3.290 -26.008 1.00 84.50 635 GLY A O 1
ATOM 4776 N N . THR A 1 636 ? -17.358 3.559 -25.525 1.00 84.69 636 THR A N 1
ATOM 4777 C CA . THR A 1 636 ? -16.841 2.769 -26.660 1.00 84.69 636 THR A CA 1
ATOM 4778 C C . THR A 1 636 ? -16.871 1.255 -26.424 1.00 84.69 636 THR A C 1
ATOM 4780 O O . THR A 1 636 ? -16.612 0.471 -27.336 1.00 84.69 636 THR A O 1
ATOM 4783 N N . GLY A 1 637 ? -17.173 0.817 -25.196 1.00 84.44 637 GLY A N 1
ATOM 4784 C CA . GLY A 1 637 ? -17.167 -0.597 -24.816 1.00 84.44 637 GLY A CA 1
ATOM 4785 C C . GLY A 1 637 ? -15.772 -1.182 -24.563 1.00 84.44 637 GLY A C 1
ATOM 4786 O O . GLY A 1 637 ? -15.643 -2.409 -24.529 1.00 84.44 637 GLY A O 1
ATOM 4787 N N . ILE A 1 638 ? -14.743 -0.339 -24.396 1.00 87.81 638 ILE A N 1
ATOM 4788 C CA . ILE A 1 638 ? -13.457 -0.736 -23.796 1.00 87.81 638 ILE A CA 1
ATOM 4789 C C . ILE A 1 638 ? -13.698 -1.150 -22.341 1.00 87.81 638 ILE A C 1
ATOM 4791 O O . ILE A 1 638 ? -14.433 -0.477 -21.622 1.00 87.81 638 ILE A O 1
ATOM 4795 N N . GLN A 1 639 ? -13.047 -2.226 -21.893 1.00 87.50 639 GLN A N 1
ATOM 4796 C CA . GLN A 1 639 ? -13.047 -2.668 -20.498 1.00 87.50 639 GLN A CA 1
ATOM 4797 C C . GLN A 1 639 ? -11.635 -3.063 -20.053 1.00 87.50 639 GLN A C 1
ATOM 4799 O O . GLN A 1 639 ? -10.952 -3.849 -20.713 1.00 87.50 639 GLN A O 1
ATOM 4804 N N . ARG A 1 640 ? -11.198 -2.584 -18.885 1.00 88.94 640 ARG A N 1
ATOM 4805 C CA . ARG A 1 640 ? -9.875 -2.889 -18.308 1.00 88.94 640 ARG A CA 1
ATOM 4806 C C . ARG A 1 640 ? -9.704 -4.371 -17.972 1.00 88.94 640 ARG A C 1
ATOM 4808 O O . ARG A 1 640 ? -8.590 -4.887 -17.957 1.00 88.94 640 ARG A O 1
ATOM 4815 N N . SER A 1 641 ? -10.815 -5.055 -17.691 1.00 86.38 641 SER A N 1
ATOM 4816 C CA . SER A 1 641 ? -10.853 -6.478 -17.336 1.00 86.38 641 SER A CA 1
ATOM 4817 C C . SER A 1 641 ? -10.880 -7.421 -18.544 1.00 86.38 641 SER A C 1
ATOM 4819 O O . SER A 1 641 ? -10.628 -8.614 -18.375 1.00 86.38 641 SER A O 1
ATOM 4821 N N . ASP A 1 642 ? -11.132 -6.897 -19.748 1.00 85.81 642 ASP A N 1
ATOM 4822 C CA . ASP A 1 642 ? -11.235 -7.676 -20.981 1.00 85.81 642 ASP A CA 1
ATOM 4823 C C . ASP A 1 642 ? -10.226 -7.185 -22.035 1.00 85.81 642 ASP A C 1
ATOM 4825 O O . ASP A 1 642 ? -10.523 -6.259 -22.794 1.00 85.81 642 ASP A O 1
ATOM 4829 N N . PRO A 1 643 ? -9.043 -7.818 -22.140 1.00 82.94 643 PRO A N 1
ATOM 4830 C CA . PRO A 1 643 ? -8.048 -7.489 -23.159 1.00 82.94 643 PRO A CA 1
ATOM 4831 C C . PRO A 1 643 ? -8.537 -7.618 -24.607 1.00 82.94 643 PRO A C 1
ATOM 4833 O O . PRO A 1 643 ? -7.935 -7.031 -25.502 1.00 82.94 643 PRO A O 1
ATOM 4836 N N . VAL A 1 644 ? -9.612 -8.376 -24.858 1.00 84.75 644 VAL A N 1
ATOM 4837 C CA . VAL A 1 644 ? -10.203 -8.525 -26.199 1.00 84.75 644 VAL A CA 1
ATOM 4838 C C . VAL A 1 644 ? -10.976 -7.268 -26.604 1.00 84.75 644 VAL A C 1
ATOM 4840 O O . VAL A 1 644 ? -11.164 -7.025 -27.790 1.00 84.75 644 VAL A O 1
ATOM 4843 N N . SER A 1 645 ? -11.381 -6.437 -25.639 1.00 82.94 645 SER A N 1
ATOM 4844 C CA . SER A 1 645 ? -12.064 -5.163 -25.891 1.00 82.94 645 SER A CA 1
ATOM 4845 C C . SER A 1 645 ? -11.132 -4.041 -26.369 1.00 82.94 645 SER A C 1
ATOM 4847 O O . SER A 1 645 ? -11.608 -3.003 -26.822 1.00 82.94 645 SER A O 1
ATOM 4849 N N . TRP A 1 646 ? -9.813 -4.220 -26.266 1.00 83.88 646 TRP A N 1
ATOM 4850 C CA . TRP A 1 646 ? -8.811 -3.216 -26.631 1.00 83.88 646 TRP A CA 1
ATOM 4851 C C . TRP A 1 646 ? -8.529 -3.270 -28.139 1.00 83.88 646 TRP A C 1
ATOM 4853 O O . TRP A 1 646 ? -7.428 -3.586 -28.580 1.00 83.88 646 TRP A O 1
ATOM 4863 N N . THR A 1 647 ? -9.552 -3.047 -28.953 1.00 77.75 647 THR A N 1
ATOM 4864 C CA . THR A 1 647 ? -9.429 -3.061 -30.412 1.00 77.75 647 THR A CA 1
ATOM 4865 C C . THR A 1 647 ? -9.336 -1.635 -30.962 1.00 77.75 647 THR A C 1
ATOM 4867 O O . THR A 1 647 ? -9.890 -0.716 -30.351 1.00 77.75 647 THR A O 1
ATOM 4870 N N . PRO A 1 648 ? -8.657 -1.410 -32.107 1.00 75.12 648 PRO A N 1
ATOM 4871 C CA . PRO A 1 648 ? -8.506 -0.071 -32.683 1.00 75.12 648 PRO A CA 1
ATOM 4872 C C . PRO A 1 648 ? -9.823 0.684 -32.930 1.00 75.12 648 PRO A C 1
ATOM 4874 O O . PRO A 1 648 ? -9.826 1.906 -32.866 1.00 75.12 648 PRO A O 1
ATOM 4877 N N . ASP A 1 649 ? -10.937 -0.017 -33.173 1.00 73.69 649 ASP A N 1
ATOM 4878 C CA . ASP A 1 649 ? -12.277 0.564 -33.364 1.00 73.69 649 ASP A CA 1
ATOM 4879 C C . ASP A 1 649 ? -12.928 1.070 -32.067 1.00 73.69 649 ASP A C 1
ATOM 4881 O O . ASP A 1 649 ? -13.799 1.938 -32.113 1.00 73.69 649 ASP A O 1
ATOM 4885 N N . ARG A 1 650 ? -12.514 0.543 -30.909 1.00 79.19 650 ARG A N 1
ATOM 4886 C CA . ARG A 1 650 ? -13.007 0.973 -29.592 1.00 79.19 650 ARG A CA 1
ATOM 4887 C C . ARG A 1 650 ? -12.051 1.932 -28.900 1.00 79.19 650 ARG A C 1
ATOM 4889 O O . ARG A 1 650 ? -12.493 2.708 -28.056 1.00 79.19 650 ARG A O 1
ATOM 4896 N N . TRP A 1 651 ? -10.760 1.856 -29.230 1.00 81.44 651 TRP A N 1
ATOM 4897 C CA . TRP A 1 651 ? -9.694 2.670 -28.652 1.00 81.44 651 TRP A CA 1
ATOM 4898 C C . TRP A 1 651 ? -9.831 4.146 -29.056 1.00 81.44 651 TRP A C 1
ATOM 4900 O O . TRP A 1 651 ? -10.109 4.425 -30.223 1.00 81.44 651 TRP A O 1
ATOM 4910 N N . PRO A 1 652 ? -9.612 5.116 -28.143 1.00 80.25 652 PRO A N 1
ATOM 4911 C CA . PRO A 1 652 ? -9.608 6.520 -28.532 1.00 80.25 652 PRO A CA 1
ATOM 4912 C C . PRO A 1 652 ? -8.513 6.783 -29.579 1.00 80.25 652 PRO A C 1
ATOM 4914 O O . PRO A 1 652 ? -7.465 6.128 -29.561 1.00 80.25 652 PRO A O 1
ATOM 4917 N N . PRO A 1 653 ? -8.711 7.751 -30.486 1.00 76.50 653 PRO A N 1
ATOM 4918 C CA . PRO A 1 653 ? -7.749 8.023 -31.540 1.00 76.50 653 PRO A CA 1
ATOM 4919 C C . PRO A 1 653 ? -6.438 8.516 -30.918 1.00 76.50 653 PRO A C 1
ATOM 4921 O O . PRO A 1 653 ? -6.401 9.517 -30.204 1.00 76.50 653 PRO A O 1
ATOM 4924 N N . THR A 1 654 ? -5.346 7.794 -31.175 1.00 78.38 654 THR A N 1
ATOM 4925 C CA . THR A 1 654 ? -4.009 8.154 -30.687 1.00 78.38 654 THR A CA 1
ATOM 4926 C C . THR A 1 654 ? -3.010 8.215 -31.828 1.00 78.38 654 THR A C 1
ATOM 4928 O O . THR A 1 654 ? -3.102 7.468 -32.799 1.00 78.38 654 THR A O 1
ATOM 4931 N N . TYR A 1 655 ? -2.011 9.081 -31.683 1.00 75.19 655 TYR A N 1
ATOM 4932 C CA . TYR A 1 655 ? -0.864 9.151 -32.578 1.00 75.19 655 TYR A CA 1
ATOM 4933 C C . TYR A 1 655 ? 0.335 8.489 -31.906 1.00 75.19 655 TYR A C 1
ATOM 4935 O O . TYR A 1 655 ? 0.994 9.061 -31.036 1.00 75.19 655 TYR A O 1
ATOM 4943 N N . ARG A 1 656 ? 0.580 7.221 -32.257 1.00 73.81 656 ARG A N 1
ATOM 4944 C CA . ARG A 1 656 ? 1.626 6.376 -31.650 1.00 73.81 656 ARG A CA 1
ATOM 4945 C C . ARG A 1 656 ? 1.555 6.339 -30.112 1.00 73.81 656 ARG A C 1
ATOM 4947 O O . ARG A 1 656 ? 2.562 6.475 -29.407 1.00 73.81 656 ARG A O 1
ATOM 4954 N N . GLY A 1 657 ? 0.339 6.190 -29.593 1.00 79.50 657 GLY A N 1
ATOM 4955 C CA . GLY A 1 657 ? 0.030 6.192 -28.163 1.00 79.50 657 GLY A CA 1
ATOM 4956 C C . GLY A 1 657 ? -0.124 7.583 -27.546 1.00 79.50 657 GLY A C 1
ATOM 4957 O O . GLY A 1 657 ? -0.577 7.673 -26.412 1.00 79.50 657 GLY A O 1
ATOM 4958 N N . ILE A 1 658 ? 0.214 8.672 -28.251 1.00 84.06 658 ILE A N 1
ATOM 4959 C CA . ILE A 1 658 ? -0.073 10.034 -27.782 1.00 84.06 658 ILE A CA 1
ATOM 4960 C C . ILE A 1 658 ? -1.567 10.298 -27.952 1.00 84.06 658 ILE A C 1
ATOM 4962 O O . ILE A 1 658 ? -2.089 10.233 -29.065 1.00 84.06 658 ILE A O 1
ATOM 4966 N N . LEU A 1 659 ? -2.233 10.613 -26.848 1.00 86.75 659 LEU A N 1
ATOM 4967 C CA . LEU A 1 659 ? -3.627 11.024 -26.803 1.00 86.75 659 LEU A CA 1
ATOM 4968 C C . LEU A 1 659 ? -3.668 12.527 -26.519 1.00 86.75 659 LEU A C 1
ATOM 4970 O O . LEU A 1 659 ? -3.246 12.970 -25.450 1.00 86.75 659 LEU A O 1
ATOM 4974 N N . ASN A 1 660 ? -4.144 13.295 -27.496 1.00 85.69 660 ASN A N 1
ATOM 4975 C CA . ASN A 1 660 ? -4.231 14.759 -27.475 1.00 85.69 660 ASN A CA 1
ATOM 4976 C C . ASN A 1 660 ? -5.610 15.266 -27.943 1.00 85.69 660 ASN A C 1
ATOM 4978 O O . ASN A 1 660 ? -5.751 16.396 -28.395 1.00 85.69 660 ASN A O 1
ATOM 4982 N N . THR A 1 661 ? -6.620 14.406 -27.853 1.00 82.62 661 THR A N 1
ATOM 4983 C CA . THR A 1 661 ? -8.015 14.670 -28.223 1.00 82.62 661 THR A CA 1
ATOM 4984 C C . THR A 1 661 ? -8.931 14.345 -27.046 1.00 82.62 661 THR A C 1
ATOM 4986 O O . THR A 1 661 ? -8.460 13.837 -26.026 1.00 82.62 661 THR A O 1
ATOM 4989 N N . LEU A 1 662 ? -10.240 14.563 -27.201 1.00 85.50 662 LEU A N 1
ATOM 4990 C CA . LEU A 1 662 ? -11.251 14.222 -26.192 1.00 85.50 662 LEU A CA 1
ATOM 4991 C C . LEU A 1 662 ? -11.014 14.955 -24.862 1.00 85.50 662 LEU A C 1
ATOM 4993 O O . LEU A 1 662 ? -11.186 14.383 -23.784 1.00 85.50 662 LEU A O 1
ATOM 4997 N N . GLU A 1 663 ? -10.561 16.208 -24.940 1.00 87.56 663 GLU A N 1
ATOM 4998 C CA . GLU A 1 663 ? -10.349 17.091 -23.790 1.00 87.56 663 GLU A CA 1
ATOM 4999 C C . GLU A 1 663 ? -9.374 16.518 -22.747 1.00 87.56 663 GLU A C 1
ATOM 5001 O O . GLU A 1 663 ? -9.376 16.913 -21.580 1.00 87.56 663 GLU A O 1
ATOM 5006 N N . ILE A 1 664 ? -8.513 15.574 -23.152 1.00 88.44 664 ILE A N 1
ATOM 5007 C CA . ILE A 1 664 ? -7.681 14.771 -22.247 1.00 88.44 664 ILE A CA 1
ATOM 5008 C C . ILE A 1 664 ? -6.744 15.618 -21.383 1.00 88.44 664 ILE A C 1
ATOM 5010 O O . ILE A 1 664 ? -6.573 15.347 -20.195 1.00 88.44 664 ILE A O 1
ATOM 5014 N N . ALA A 1 665 ? -6.186 16.694 -21.946 1.00 89.56 665 ALA A N 1
ATOM 5015 C CA . ALA A 1 665 ? -5.298 17.613 -21.237 1.00 89.56 665 ALA A CA 1
ATOM 5016 C C . ALA A 1 665 ? -6.004 18.375 -20.100 1.00 89.56 665 ALA A C 1
ATOM 5018 O O . ALA A 1 665 ? -5.324 18.956 -19.251 1.00 89.56 665 ALA A O 1
ATOM 5019 N N . HIS A 1 666 ? -7.340 18.361 -20.087 1.00 88.94 666 HIS A N 1
ATOM 5020 C CA . HIS A 1 666 ? -8.205 19.031 -19.117 1.00 88.94 666 HIS A CA 1
ATOM 5021 C C . HIS A 1 666 ? -8.864 18.070 -18.126 1.00 88.94 666 HIS A C 1
ATOM 5023 O O . HIS A 1 666 ? -9.575 18.514 -17.228 1.00 88.94 666 HIS A O 1
ATOM 5029 N N . GLN A 1 667 ? -8.604 16.766 -18.242 1.00 89.56 667 GLN A N 1
ATOM 5030 C CA . GLN A 1 667 ? -9.186 15.766 -17.354 1.00 89.56 667 GLN A CA 1
ATOM 5031 C C . GLN A 1 667 ? -8.611 15.851 -15.939 1.00 89.56 667 GLN A C 1
ATOM 5033 O O . GLN A 1 667 ? -7.428 16.134 -15.720 1.00 89.56 667 GLN A O 1
ATOM 5038 N N . ALA A 1 668 ? -9.454 15.540 -14.953 1.00 87.88 668 ALA A N 1
ATOM 5039 C CA . ALA A 1 668 ? -9.118 15.736 -13.548 1.00 87.88 668 ALA A CA 1
ATOM 5040 C C . ALA A 1 668 ? -7.874 14.956 -13.096 1.00 87.88 668 ALA A C 1
ATOM 5042 O O . ALA A 1 668 ? -7.058 15.466 -12.328 1.00 87.88 668 ALA A O 1
ATOM 5043 N N . PHE A 1 669 ? -7.699 13.727 -13.584 1.00 88.50 669 PHE A N 1
ATOM 5044 C CA . PHE A 1 669 ? -6.551 12.893 -13.226 1.00 88.50 669 PHE A CA 1
ATOM 5045 C C . PHE A 1 669 ? -5.229 13.428 -13.802 1.00 88.50 669 PHE A C 1
ATOM 5047 O O . PHE A 1 669 ? -4.201 13.335 -13.133 1.00 88.50 669 PHE A O 1
ATOM 5054 N N . VAL A 1 670 ? -5.253 14.061 -14.982 1.00 92.25 670 VAL A N 1
ATOM 5055 C CA . VAL A 1 670 ? -4.080 14.725 -15.578 1.00 92.25 670 VAL A CA 1
ATOM 5056 C C . VAL A 1 670 ? -3.662 15.914 -14.716 1.00 92.25 670 VAL A C 1
ATOM 5058 O O . VAL A 1 670 ? -2.487 16.060 -14.371 1.00 92.25 670 VAL A O 1
ATOM 5061 N N . TRP A 1 671 ? -4.633 16.717 -14.275 1.00 91.94 671 TRP A N 1
ATOM 5062 C CA . TRP A 1 671 ? -4.380 17.850 -13.387 1.00 91.94 671 TRP A CA 1
ATOM 5063 C C . TRP A 1 671 ? -3.905 17.444 -11.997 1.00 91.94 671 TRP A C 1
ATOM 5065 O O . TRP A 1 671 ? -3.062 18.137 -11.434 1.00 91.94 671 TRP A O 1
ATOM 5075 N N . ARG A 1 672 ? -4.353 16.306 -11.452 1.00 90.75 672 ARG A N 1
ATOM 5076 C CA . ARG A 1 672 ? -3.811 15.767 -10.190 1.00 90.75 672 ARG A CA 1
ATOM 5077 C C . ARG A 1 672 ? -2.316 15.458 -10.289 1.00 90.75 672 ARG A C 1
ATOM 5079 O O . ARG A 1 672 ? -1.592 15.733 -9.336 1.00 90.75 672 ARG A O 1
ATOM 5086 N N . VAL A 1 673 ? -1.844 14.959 -11.435 1.00 93.31 673 VAL A N 1
ATOM 5087 C CA . VAL A 1 673 ? -0.407 14.751 -11.678 1.00 93.31 673 VAL A CA 1
ATOM 5088 C C . VAL A 1 673 ? 0.319 16.091 -11.826 1.00 93.31 673 VAL A C 1
ATOM 5090 O O . VAL A 1 673 ? 1.307 16.323 -11.133 1.00 93.31 673 VAL A O 1
ATOM 5093 N N . ARG A 1 674 ? -0.189 17.000 -12.671 1.00 93.94 674 ARG A N 1
ATOM 5094 C CA . ARG A 1 674 ? 0.444 18.309 -12.934 1.00 93.94 674 ARG A CA 1
ATOM 5095 C C . ARG A 1 674 ? 0.454 19.250 -11.720 1.00 93.94 674 ARG A C 1
ATOM 5097 O O . ARG A 1 674 ? 1.352 20.076 -11.602 1.00 93.94 674 ARG A O 1
ATOM 5104 N N . LYS A 1 675 ? -0.505 19.151 -10.800 1.00 92.81 675 LYS A N 1
ATOM 5105 C CA . LYS A 1 675 ? -0.526 19.969 -9.573 1.00 92.81 675 LYS A CA 1
ATOM 5106 C C . LYS A 1 675 ? 0.185 19.316 -8.390 1.00 92.81 675 LYS A C 1
ATOM 5108 O O . LYS A 1 675 ? 0.198 19.875 -7.294 1.00 92.81 675 LYS A O 1
ATOM 5113 N N . GLN A 1 676 ? 0.729 18.109 -8.564 1.00 93.94 676 GLN A N 1
ATOM 5114 C CA . GLN A 1 676 ? 1.342 17.401 -7.453 1.00 93.94 676 GLN A CA 1
ATOM 5115 C C . GLN A 1 676 ? 2.552 18.178 -6.926 1.00 93.94 676 GLN A C 1
ATOM 5117 O O . GLN A 1 676 ? 3.495 18.460 -7.664 1.00 93.94 676 GLN A O 1
ATOM 5122 N N . LYS A 1 677 ? 2.572 18.435 -5.613 1.00 92.81 677 LYS A N 1
ATOM 5123 C CA . LYS A 1 677 ? 3.573 19.289 -4.956 1.00 92.81 677 LYS A CA 1
ATOM 5124 C C . LYS A 1 677 ? 5.004 18.857 -5.255 1.00 92.81 677 LYS A C 1
ATOM 5126 O O . LYS A 1 677 ? 5.842 19.700 -5.544 1.00 92.81 677 LYS A O 1
ATOM 5131 N N . ARG A 1 678 ? 5.283 17.548 -5.221 1.00 94.69 678 ARG A N 1
ATOM 5132 C CA . ARG A 1 678 ? 6.622 17.012 -5.516 1.00 94.69 678 ARG A CA 1
ATOM 5133 C C . ARG A 1 678 ? 7.026 17.226 -6.974 1.00 94.69 678 ARG A C 1
ATOM 5135 O O . ARG A 1 678 ? 8.175 17.568 -7.205 1.00 94.69 678 ARG A O 1
ATOM 5142 N N . VAL A 1 679 ? 6.099 17.103 -7.930 1.00 95.56 679 VAL A N 1
ATOM 5143 C CA . VAL A 1 679 ? 6.358 17.394 -9.353 1.00 95.56 679 VAL A CA 1
ATOM 5144 C C . VAL A 1 679 ? 6.667 18.880 -9.520 1.00 95.56 679 VAL A C 1
ATOM 5146 O O . VAL A 1 679 ? 7.749 19.220 -9.992 1.00 95.56 679 VAL A O 1
ATOM 5149 N N . CYS A 1 680 ? 5.780 19.763 -9.047 1.00 95.19 680 CYS A N 1
ATOM 5150 C CA . CYS A 1 680 ? 5.984 21.213 -9.108 1.00 95.19 680 CYS A CA 1
ATOM 5151 C C . CYS A 1 680 ? 7.294 21.635 -8.436 1.00 95.19 680 CYS A C 1
ATOM 5153 O O . CYS A 1 680 ? 7.997 22.487 -8.968 1.00 95.19 680 CYS A O 1
ATOM 5155 N N . LYS A 1 681 ? 7.664 20.999 -7.317 1.00 94.81 681 LYS A N 1
ATOM 5156 C CA . LYS A 1 681 ? 8.910 21.297 -6.608 1.00 94.81 681 LYS A CA 1
ATOM 5157 C C . LYS A 1 681 ? 10.147 20.997 -7.450 1.00 94.81 681 LYS A C 1
ATOM 5159 O O . LYS A 1 681 ? 11.092 21.775 -7.400 1.00 94.81 681 LYS A O 1
ATOM 5164 N N . VAL A 1 682 ? 10.157 19.922 -8.246 1.00 96.31 682 VAL A N 1
ATOM 5165 C CA . VAL A 1 682 ? 11.276 19.659 -9.168 1.00 96.31 682 VAL A CA 1
ATOM 5166 C C . VAL A 1 682 ? 11.439 20.825 -10.144 1.00 96.31 682 VAL A C 1
ATOM 5168 O O . VAL A 1 682 ? 12.530 21.379 -10.253 1.00 96.31 682 VAL A O 1
ATOM 5171 N N . PHE A 1 683 ? 10.357 21.255 -10.796 1.00 96.38 683 PHE A N 1
ATOM 5172 C CA . PHE A 1 683 ? 10.401 22.364 -11.755 1.00 96.38 683 PHE A CA 1
ATOM 5173 C C . PHE A 1 683 ? 10.723 23.706 -11.097 1.00 96.38 683 PHE A C 1
ATOM 5175 O O . PHE A 1 683 ? 11.527 24.457 -11.638 1.00 96.38 683 PHE A O 1
ATOM 5182 N N . GLU A 1 684 ? 10.186 23.975 -9.907 1.00 95.19 684 GLU A N 1
ATOM 5183 C CA . GLU A 1 684 ? 10.525 25.156 -9.108 1.00 95.19 684 GLU A CA 1
ATOM 5184 C C . GLU A 1 684 ? 12.030 25.219 -8.849 1.00 95.19 684 GLU A C 1
ATOM 5186 O O . GLU A 1 684 ? 12.665 26.262 -9.026 1.00 95.19 684 GLU A O 1
ATOM 5191 N N . LEU A 1 685 ? 12.619 24.086 -8.451 1.00 93.94 685 LEU A N 1
ATOM 5192 C CA . LEU A 1 685 ? 14.034 24.037 -8.135 1.00 93.94 685 LEU A CA 1
ATOM 5193 C C . LEU A 1 685 ? 14.898 24.244 -9.389 1.00 93.94 685 LEU A C 1
ATOM 5195 O O . LEU A 1 685 ? 15.857 25.020 -9.341 1.00 93.94 685 LEU A O 1
ATOM 5199 N N . MET A 1 686 ? 14.534 23.589 -10.494 1.00 95.38 686 MET A N 1
ATOM 5200 C CA . MET A 1 686 ? 15.246 23.652 -11.773 1.00 95.38 686 MET A CA 1
ATOM 5201 C C . MET A 1 686 ? 15.173 25.037 -12.419 1.00 95.38 686 MET A C 1
ATOM 5203 O O . MET A 1 686 ? 16.195 25.559 -12.862 1.00 95.38 686 MET A O 1
ATOM 5207 N N . LEU A 1 687 ? 13.979 25.635 -12.443 1.00 94.88 687 LEU A N 1
ATOM 5208 C CA . LEU A 1 687 ? 13.676 26.903 -13.114 1.00 94.88 687 LEU A CA 1
ATOM 5209 C C . LEU A 1 687 ? 13.854 28.124 -12.203 1.00 94.88 687 LEU A C 1
ATOM 5211 O O . LEU A 1 687 ? 13.764 29.252 -12.673 1.00 94.88 687 LEU A O 1
ATOM 5215 N N . GLY A 1 688 ? 14.114 27.917 -10.911 1.00 93.94 688 GLY A N 1
ATOM 5216 C CA . GLY A 1 688 ? 14.423 28.989 -9.967 1.00 93.94 688 GLY A CA 1
ATOM 5217 C C . GLY A 1 688 ? 13.219 29.826 -9.529 1.00 93.94 688 GLY A C 1
ATOM 5218 O O . GLY A 1 688 ? 13.410 30.902 -8.968 1.00 93.94 688 GLY A O 1
ATOM 5219 N N . THR A 1 689 ? 11.987 29.370 -9.757 1.00 94.88 689 THR A N 1
ATOM 5220 C CA . THR A 1 689 ? 10.785 30.080 -9.303 1.00 94.88 689 THR A CA 1
ATOM 5221 C C . THR A 1 689 ? 9.592 29.154 -9.113 1.00 94.88 689 THR A C 1
ATOM 5223 O O . THR A 1 689 ? 9.438 28.185 -9.850 1.00 94.88 689 THR A O 1
ATOM 5226 N N . ASN A 1 690 ? 8.730 29.457 -8.140 1.00 93.94 690 ASN A N 1
ATOM 5227 C CA . ASN A 1 690 ? 7.449 28.766 -7.951 1.00 93.94 690 ASN A CA 1
ATOM 5228 C C . ASN A 1 690 ? 6.323 29.324 -8.845 1.00 93.94 690 ASN A C 1
ATOM 5230 O O . ASN A 1 690 ? 5.228 28.762 -8.875 1.00 93.94 690 ASN A O 1
ATOM 5234 N N . GLU A 1 691 ? 6.591 30.406 -9.579 1.00 95.25 691 GLU A N 1
ATOM 5235 C CA . GLU A 1 691 ? 5.670 31.061 -10.506 1.00 95.25 691 GLU A CA 1
ATOM 5236 C C . GLU A 1 691 ? 5.612 30.290 -11.837 1.00 95.25 691 GLU A C 1
ATOM 5238 O O . GLU A 1 691 ? 6.143 30.724 -12.860 1.00 95.25 691 GLU A O 1
ATOM 5243 N N . LEU A 1 692 ? 5.037 29.086 -11.811 1.00 95.12 692 LEU A N 1
ATOM 5244 C CA . LEU A 1 692 ? 5.092 28.121 -12.912 1.00 95.12 692 LEU A CA 1
ATOM 5245 C C . LEU A 1 692 ? 3.822 28.125 -13.778 1.00 95.12 692 LEU A C 1
ATOM 5247 O O . LEU A 1 692 ? 2.713 28.314 -13.291 1.00 95.12 692 LEU A O 1
ATOM 5251 N N . MET A 1 693 ? 3.980 27.813 -15.064 1.00 94.06 693 MET A N 1
ATOM 5252 C CA . MET A 1 693 ? 2.897 27.461 -15.988 1.00 94.06 693 MET A CA 1
ATOM 5253 C C . MET A 1 693 ? 3.198 26.125 -16.668 1.00 94.06 693 MET A C 1
ATOM 5255 O O . MET A 1 693 ? 4.358 25.840 -16.960 1.00 94.06 693 MET A O 1
ATOM 5259 N N . THR A 1 694 ? 2.167 25.318 -16.940 1.00 93.94 694 THR A N 1
ATOM 5260 C CA . THR A 1 694 ? 2.290 24.004 -17.608 1.00 93.94 694 THR A CA 1
ATOM 5261 C C . THR A 1 694 ? 1.510 23.934 -18.920 1.00 93.94 694 THR A C 1
ATOM 5263 O O . THR A 1 694 ? 0.533 24.659 -19.088 1.00 93.94 694 THR A O 1
ATOM 5266 N N . SER A 1 695 ? 1.931 23.102 -19.873 1.00 90.19 695 SER A N 1
ATOM 5267 C CA . SER A 1 695 ? 1.308 22.935 -21.198 1.00 90.19 695 SER A CA 1
ATOM 5268 C C . SER A 1 695 ? -0.061 22.239 -21.130 1.00 90.19 695 SER A C 1
ATOM 5270 O O . SER A 1 695 ? -0.342 21.473 -20.211 1.00 90.19 695 SER A O 1
ATOM 5272 N N . PHE A 1 696 ? -0.938 22.488 -22.113 1.00 90.81 696 PHE A N 1
ATOM 5273 C CA . PHE A 1 696 ? -2.151 21.683 -22.340 1.00 90.81 696 PHE A CA 1
ATOM 5274 C C . PHE A 1 696 ? -1.909 20.700 -23.487 1.00 90.81 696 PHE A C 1
ATOM 5276 O O . PHE A 1 696 ? -2.623 20.722 -24.478 1.00 90.81 696 PHE A O 1
ATOM 5283 N N . ASP A 1 697 ? -0.859 19.889 -23.389 1.00 84.12 697 ASP A N 1
ATOM 5284 C CA . ASP A 1 697 ? -0.420 19.014 -24.478 1.00 84.12 697 ASP A CA 1
ATOM 5285 C C . ASP A 1 697 ? -1.208 17.693 -24.537 1.00 84.12 697 ASP A C 1
ATOM 5287 O O . ASP A 1 697 ? -2.241 17.608 -25.197 1.00 84.12 697 ASP A O 1
ATOM 5291 N N . ALA A 1 698 ? -0.719 16.640 -23.886 1.00 89.38 698 ALA A N 1
ATOM 5292 C CA . ALA A 1 698 ? -1.171 15.279 -24.120 1.00 89.38 698 ALA A CA 1
ATOM 5293 C C . ALA A 1 698 ? -0.862 14.347 -22.941 1.00 89.38 698 ALA A C 1
ATOM 5295 O O . ALA A 1 698 ? -0.165 14.691 -21.984 1.00 89.38 698 ALA A O 1
ATOM 5296 N N . ILE A 1 699 ? -1.325 13.107 -23.064 1.00 92.19 699 ILE A N 1
ATOM 5297 C CA . ILE A 1 699 ? -0.800 11.958 -22.320 1.00 92.19 699 ILE A CA 1
ATOM 5298 C C . ILE A 1 699 ? -0.323 10.892 -23.310 1.00 92.19 699 ILE A C 1
ATOM 5300 O O . ILE A 1 699 ? -0.631 10.963 -24.500 1.00 92.19 699 ILE A O 1
ATOM 5304 N N . ASN A 1 700 ? 0.420 9.889 -22.841 1.00 89.19 700 ASN A N 1
ATOM 5305 C CA . ASN A 1 700 ? 0.723 8.704 -23.641 1.00 89.19 700 ASN A CA 1
ATOM 5306 C C . ASN A 1 700 ? 0.129 7.454 -22.987 1.00 89.19 700 ASN A C 1
ATOM 5308 O O . ASN A 1 700 ? 0.462 7.125 -21.845 1.00 89.19 700 ASN A O 1
ATOM 5312 N N . VAL A 1 701 ? -0.743 6.769 -23.722 1.00 86.81 701 VAL A N 1
ATOM 5313 C CA . VAL A 1 701 ? -1.381 5.519 -23.317 1.00 86.81 701 VAL A CA 1
ATOM 5314 C C . VAL A 1 701 ? -1.145 4.498 -24.416 1.00 86.81 701 VAL A C 1
ATOM 5316 O O . VAL A 1 701 ? -1.653 4.637 -25.527 1.00 86.81 701 VAL A O 1
ATOM 5319 N N . LEU A 1 702 ? -0.373 3.462 -24.099 1.00 80.94 702 LEU A N 1
ATOM 5320 C CA . LEU A 1 702 ? -0.097 2.367 -25.018 1.00 80.94 702 LEU A CA 1
ATOM 5321 C C . LEU A 1 702 ? -0.469 1.041 -24.369 1.00 80.94 702 LEU A C 1
ATOM 5323 O O . LEU A 1 702 ? 0.066 0.678 -23.316 1.00 80.94 702 LEU A O 1
ATOM 5327 N N . ALA A 1 703 ? -1.386 0.337 -25.021 1.00 78.88 703 ALA A N 1
ATOM 5328 C CA . ALA A 1 703 ? -1.835 -0.978 -24.611 1.00 78.88 703 ALA A CA 1
ATOM 5329 C C . ALA A 1 703 ? -0.864 -2.088 -25.056 1.00 78.88 703 ALA A C 1
ATOM 5331 O O . ALA A 1 703 ? -0.136 -1.922 -26.041 1.00 78.88 703 ALA A O 1
ATOM 5332 N N . PRO A 1 704 ? -0.833 -3.236 -24.351 1.00 77.38 704 PRO A N 1
ATOM 5333 C CA . PRO A 1 704 ? -0.073 -4.409 -24.765 1.00 77.38 704 PRO A CA 1
ATOM 5334 C C . PRO A 1 704 ? -0.683 -5.030 -26.035 1.00 77.38 704 PRO A C 1
ATOM 5336 O O . PRO A 1 704 ? -1.546 -5.903 -25.956 1.00 77.38 704 PRO A O 1
ATOM 5339 N N . HIS A 1 705 ? -0.243 -4.584 -27.214 1.00 67.00 705 HIS A N 1
ATOM 5340 C CA . HIS A 1 705 ? -0.692 -5.098 -28.514 1.00 67.00 705 HIS A CA 1
ATOM 5341 C C . HIS A 1 705 ? 0.448 -5.676 -29.363 1.00 67.00 705 HIS A C 1
ATOM 5343 O O . HIS A 1 705 ? 1.616 -5.339 -29.184 1.00 67.00 705 HIS A O 1
ATOM 5349 N N . ASN A 1 706 ? 0.076 -6.558 -30.302 1.00 45.75 706 ASN A N 1
ATOM 5350 C CA . ASN A 1 706 ? 0.974 -7.285 -31.212 1.00 45.75 706 ASN A CA 1
ATOM 5351 C C . ASN A 1 706 ? 1.316 -6.522 -32.509 1.00 45.75 706 ASN A C 1
ATOM 5353 O O . ASN A 1 706 ? 1.986 -7.090 -33.373 1.00 45.75 706 ASN A O 1
ATOM 5357 N N . GLU A 1 707 ? 0.854 -5.283 -32.691 1.00 49.47 707 GLU A N 1
ATOM 5358 C CA . GLU A 1 707 ? 1.161 -4.526 -33.909 1.00 49.47 707 GLU A CA 1
ATOM 5359 C C . GLU A 1 707 ? 2.557 -3.905 -33.846 1.00 49.47 707 GLU A C 1
ATOM 5361 O O . GLU A 1 707 ? 2.974 -3.349 -32.827 1.00 49.47 707 GLU A O 1
ATOM 5366 N N . ALA A 1 708 ? 3.294 -4.030 -34.954 1.00 48.16 708 ALA A N 1
ATOM 5367 C CA . ALA A 1 708 ? 4.623 -3.462 -35.073 1.00 48.16 708 ALA A CA 1
ATOM 5368 C C . ALA A 1 708 ? 4.517 -1.931 -34.973 1.00 48.16 708 ALA A C 1
ATOM 5370 O O . ALA A 1 708 ? 3.817 -1.308 -35.775 1.00 48.16 708 ALA A O 1
ATOM 5371 N N . PRO A 1 709 ? 5.197 -1.309 -34.005 1.00 53.16 709 PRO A N 1
ATOM 5372 C CA . PRO A 1 709 ? 5.135 0.127 -33.839 1.00 53.16 709 PRO A CA 1
ATOM 5373 C C . PRO A 1 709 ? 5.767 0.836 -35.047 1.00 53.16 709 PRO A C 1
ATOM 5375 O O . PRO A 1 709 ? 6.798 0.383 -35.555 1.00 53.16 709 PRO A O 1
ATOM 5378 N N . PRO A 1 710 ? 5.205 1.964 -35.509 1.00 56.16 710 PRO A N 1
ATOM 5379 C CA . PRO A 1 710 ? 5.810 2.743 -36.582 1.00 56.16 710 PRO A CA 1
ATOM 5380 C C . PRO A 1 710 ? 7.219 3.217 -36.195 1.00 56.16 710 PRO A C 1
ATOM 5382 O O . PRO A 1 710 ? 7.493 3.524 -35.032 1.00 56.16 710 PRO A O 1
ATOM 5385 N N . ALA A 1 711 ? 8.120 3.277 -37.182 1.00 58.44 711 ALA A N 1
ATOM 5386 C CA . ALA A 1 711 ? 9.517 3.664 -36.983 1.00 58.44 711 ALA A CA 1
ATOM 5387 C C . ALA A 1 711 ? 9.618 4.988 -36.206 1.00 58.44 711 ALA A C 1
ATOM 5389 O O . ALA A 1 711 ? 8.911 5.947 -36.526 1.00 58.44 711 ALA A O 1
ATOM 5390 N N . GLY A 1 712 ? 10.477 5.035 -35.181 1.00 60.94 712 GLY A N 1
ATOM 5391 C CA . GLY A 1 712 ? 10.634 6.209 -34.316 1.00 60.94 712 GLY A CA 1
ATOM 5392 C C . GLY A 1 712 ? 10.865 7.490 -35.123 1.00 60.94 712 GLY A C 1
ATOM 5393 O O . GLY A 1 712 ? 11.617 7.484 -36.096 1.00 60.94 712 GLY A O 1
ATOM 5394 N N . TRP A 1 713 ? 10.199 8.582 -34.739 1.00 77.94 713 TRP A N 1
ATOM 5395 C CA . TRP A 1 713 ? 10.468 9.902 -35.306 1.00 77.94 713 TRP A CA 1
ATOM 5396 C C . TRP A 1 713 ? 11.513 10.573 -34.424 1.00 77.94 713 TRP A C 1
ATOM 5398 O O . TRP A 1 713 ? 11.272 10.860 -33.259 1.00 77.94 713 TRP A O 1
ATOM 5408 N N . LEU A 1 714 ? 12.720 10.759 -34.932 1.00 88.94 714 LEU A N 1
ATOM 5409 C CA . LEU A 1 714 ? 13.714 11.518 -34.192 1.00 88.94 714 LEU A CA 1
ATOM 5410 C C . LEU A 1 714 ? 13.419 13.010 -34.413 1.00 88.94 714 LEU A C 1
ATOM 5412 O O . LEU A 1 714 ? 13.215 13.430 -35.555 1.00 88.94 714 LEU A O 1
ATOM 5416 N N . HIS A 1 715 ? 13.347 13.787 -33.336 1.00 92.69 715 HIS A N 1
ATOM 5417 C CA . HIS A 1 715 ? 12.983 15.205 -33.385 1.00 92.69 715 HIS A CA 1
ATOM 5418 C C . HIS A 1 715 ? 13.622 15.992 -32.238 1.00 92.69 715 HIS A C 1
ATOM 5420 O O . HIS A 1 715 ? 14.205 15.409 -31.318 1.00 92.69 715 HIS A O 1
ATOM 5426 N N . VAL A 1 716 ? 13.503 17.313 -32.329 1.00 94.12 716 VAL A N 1
ATOM 5427 C CA . VAL A 1 716 ? 13.760 18.279 -31.256 1.00 94.12 716 VAL A CA 1
ATOM 5428 C C . VAL A 1 716 ? 12.540 19.176 -31.101 1.00 94.12 716 VAL A C 1
ATOM 5430 O O . VAL A 1 716 ? 11.791 19.367 -32.058 1.00 94.12 716 VAL A O 1
ATOM 5433 N N . ASP A 1 717 ? 12.378 19.736 -29.910 1.00 92.00 717 ASP A N 1
ATOM 5434 C CA . ASP A 1 717 ? 11.205 20.515 -29.506 1.00 92.00 717 ASP A CA 1
ATOM 5435 C C . ASP A 1 717 ? 11.549 21.991 -29.256 1.00 92.00 717 ASP A C 1
ATOM 5437 O O . ASP A 1 717 ? 10.848 22.704 -28.531 1.00 92.00 717 ASP A O 1
ATOM 5441 N N . GLN A 1 718 ? 12.638 22.457 -29.874 1.00 92.75 718 GLN A N 1
ATOM 5442 C CA . GLN A 1 718 ? 13.074 23.841 -29.829 1.00 92.75 718 GLN A CA 1
ATOM 5443 C C . GLN A 1 718 ? 13.556 24.347 -31.191 1.00 92.75 718 GLN A C 1
ATOM 5445 O O . GLN A 1 718 ? 14.403 23.740 -31.842 1.00 92.75 718 GLN A O 1
ATOM 5450 N N . THR A 1 719 ? 13.088 25.529 -31.584 1.00 90.94 719 THR A N 1
ATOM 5451 C CA . THR A 1 719 ? 13.557 26.214 -32.798 1.00 90.94 719 THR A CA 1
ATOM 5452 C C . THR A 1 719 ? 15.044 26.623 -32.704 1.00 90.94 719 THR A C 1
ATOM 5454 O O . THR A 1 719 ? 15.514 26.985 -31.618 1.00 90.94 719 THR A O 1
ATOM 5457 N N . PRO A 1 720 ? 15.822 26.633 -33.809 1.00 89.69 720 PRO A N 1
ATOM 5458 C CA . PRO A 1 720 ? 17.190 27.170 -33.824 1.00 89.69 720 PRO A CA 1
ATOM 5459 C C . PRO A 1 720 ? 17.274 28.665 -33.491 1.00 89.69 720 PRO A C 1
ATOM 5461 O O . PRO A 1 720 ? 18.336 29.135 -33.081 1.00 89.69 720 PRO A O 1
ATOM 5464 N N . LEU A 1 721 ? 16.163 29.405 -33.612 1.00 87.88 721 LEU A N 1
ATOM 5465 C CA . LEU A 1 721 ? 16.076 30.816 -33.212 1.00 87.88 721 LEU A CA 1
ATOM 5466 C C . LEU A 1 721 ? 16.226 31.019 -31.697 1.00 87.88 721 LEU A C 1
ATOM 5468 O O . LEU A 1 721 ? 16.457 32.140 -31.247 1.00 87.88 721 LEU A O 1
ATOM 5472 N N . ARG A 1 722 ? 16.128 29.939 -30.912 1.00 88.50 722 ARG A N 1
ATOM 5473 C CA . ARG A 1 722 ? 16.454 29.901 -29.487 1.00 88.50 722 ARG A CA 1
ATOM 5474 C C . ARG A 1 722 ? 17.729 29.058 -29.315 1.00 88.50 722 ARG A C 1
ATOM 5476 O O . ARG A 1 722 ? 17.639 27.835 -29.236 1.00 88.50 722 ARG A O 1
ATOM 5483 N N . PRO A 1 723 ? 18.927 29.672 -29.271 1.00 81.50 723 PRO A N 1
ATOM 5484 C CA . PRO A 1 723 ? 20.203 28.952 -29.127 1.00 81.50 723 PRO A CA 1
ATOM 5485 C C . PRO A 1 723 ? 20.337 28.187 -27.808 1.00 81.50 723 PRO A C 1
ATOM 5487 O O . PRO A 1 723 ? 20.987 27.142 -27.706 1.00 81.50 723 PRO A O 1
ATOM 5490 N N . HIS A 1 724 ? 19.773 28.782 -26.763 1.00 87.19 724 HIS A N 1
ATOM 5491 C CA . HIS A 1 724 ? 20.016 28.430 -25.375 1.00 87.19 724 HIS A CA 1
ATOM 5492 C C . HIS A 1 724 ? 18.849 27.628 -24.811 1.00 87.19 724 HIS A C 1
ATOM 5494 O O . HIS A 1 724 ? 17.806 27.519 -25.443 1.00 87.19 724 HIS A O 1
ATOM 5500 N N . PHE A 1 725 ? 19.024 27.066 -23.621 1.00 88.94 725 PHE A N 1
ATOM 5501 C CA . PHE A 1 725 ? 17.958 26.371 -22.905 1.00 88.94 725 PHE A CA 1
ATOM 5502 C C . PHE A 1 725 ? 16.696 27.250 -22.809 1.00 88.94 725 PHE A C 1
ATOM 5504 O O . PHE A 1 725 ? 16.770 28.340 -22.240 1.00 88.94 725 PHE A O 1
ATOM 5511 N N . ALA A 1 726 ? 15.567 26.788 -23.359 1.00 86.31 726 ALA A N 1
ATOM 5512 C CA . ALA A 1 726 ? 14.302 27.533 -23.342 1.00 86.31 726 ALA A CA 1
ATOM 5513 C C . ALA A 1 726 ? 13.201 26.832 -22.530 1.00 86.31 726 ALA A C 1
ATOM 5515 O O . ALA A 1 726 ? 12.448 27.492 -21.813 1.00 86.31 726 ALA A O 1
ATOM 5516 N N . CYS A 1 727 ? 13.111 25.501 -22.609 1.00 89.19 727 CYS A N 1
ATOM 5517 C CA . CYS A 1 727 ? 12.074 24.736 -21.926 1.00 89.19 727 CYS A CA 1
ATOM 5518 C C . CYS A 1 727 ? 12.647 23.476 -21.268 1.00 89.19 727 CYS A C 1
ATOM 5520 O O . CYS A 1 727 ? 13.381 22.709 -21.893 1.00 89.19 727 CYS A O 1
ATOM 5522 N N . LEU A 1 728 ? 12.258 23.237 -20.010 1.00 93.44 728 LEU A N 1
ATOM 5523 C CA . LEU A 1 728 ? 12.450 21.938 -19.372 1.00 93.44 728 LEU A CA 1
ATOM 5524 C C . LEU A 1 728 ? 11.262 21.052 -19.723 1.00 93.44 728 LEU A C 1
ATOM 5526 O O . LEU A 1 728 ? 10.150 21.274 -19.233 1.00 93.44 728 LEU A O 1
ATOM 5530 N N . GLN A 1 729 ? 11.488 20.053 -20.563 1.00 94.06 729 GLN A N 1
ATOM 5531 C CA . GLN A 1 729 ? 10.463 19.068 -20.852 1.00 94.06 729 GLN A CA 1
ATOM 5532 C C . GLN A 1 729 ? 10.469 17.978 -19.791 1.00 94.06 729 GLN A C 1
ATOM 5534 O O . GLN A 1 729 ? 11.504 17.659 -19.196 1.00 94.06 729 GLN A O 1
ATOM 5539 N N . GLY A 1 730 ? 9.291 17.417 -19.541 1.00 94.75 730 GLY A N 1
ATOM 5540 C CA . GLY A 1 730 ? 9.154 16.362 -18.563 1.00 94.75 730 GLY A CA 1
ATOM 5541 C C . GLY A 1 730 ? 7.987 15.439 -18.834 1.00 94.75 730 GLY A C 1
ATOM 5542 O O . GLY A 1 730 ? 7.012 15.797 -19.496 1.00 94.75 730 GLY A O 1
ATOM 5543 N N . LEU A 1 731 ? 8.092 14.230 -18.298 1.00 94.38 731 LEU A N 1
ATOM 5544 C CA . LEU A 1 731 ? 6.990 13.286 -18.255 1.00 94.38 731 LEU A CA 1
ATOM 5545 C C . LEU A 1 731 ? 7.031 12.469 -16.972 1.00 94.38 731 LEU A C 1
ATOM 5547 O O . LEU A 1 731 ? 8.098 12.066 -16.507 1.00 94.38 731 LEU A O 1
ATOM 5551 N N . VAL A 1 732 ? 5.855 12.208 -16.413 1.00 95.19 732 VAL A N 1
ATOM 5552 C CA . VAL A 1 732 ? 5.689 11.344 -15.249 1.00 95.19 732 VAL A CA 1
ATOM 5553 C C . VAL A 1 732 ? 5.190 9.994 -15.716 1.00 95.19 732 VAL A C 1
ATOM 5555 O O . VAL A 1 732 ? 4.163 9.881 -16.388 1.00 95.19 732 VAL A O 1
ATOM 5558 N N . ASN A 1 733 ? 5.924 8.961 -15.336 1.00 92.25 733 ASN A N 1
ATOM 5559 C CA . ASN A 1 733 ? 5.588 7.597 -15.675 1.00 92.25 733 ASN A CA 1
ATOM 5560 C C . ASN A 1 733 ? 4.719 6.968 -14.575 1.00 92.25 733 ASN A C 1
ATOM 5562 O O . ASN A 1 733 ? 5.124 6.941 -13.419 1.00 92.25 733 ASN A O 1
ATOM 5566 N N . LEU A 1 734 ? 3.533 6.460 -14.910 1.00 92.56 734 LEU A N 1
ATOM 5567 C CA . LEU A 1 734 ? 2.558 5.951 -13.931 1.00 92.56 734 LEU A CA 1
ATOM 5568 C C . LEU A 1 734 ? 2.628 4.431 -13.724 1.00 92.56 734 LEU A C 1
ATOM 5570 O O . LEU A 1 734 ? 1.998 3.891 -12.823 1.00 92.56 734 LEU A O 1
ATOM 5574 N N . VAL A 1 735 ? 3.402 3.719 -14.537 1.00 88.50 735 VAL A N 1
ATOM 5575 C CA . VAL A 1 735 ? 3.604 2.265 -14.432 1.00 88.50 735 VAL A CA 1
ATOM 5576 C C . VAL A 1 735 ? 5.080 1.944 -14.554 1.00 88.50 735 VAL A C 1
ATOM 5578 O O . VAL A 1 735 ? 5.832 2.734 -15.097 1.00 88.50 735 VAL A O 1
ATOM 5581 N N . ASN A 1 736 ? 5.542 0.786 -14.093 1.00 85.25 736 ASN A N 1
ATOM 5582 C CA . ASN A 1 736 ? 6.945 0.420 -14.302 1.00 85.25 736 ASN A CA 1
ATOM 5583 C C . ASN A 1 736 ? 7.241 0.292 -15.804 1.00 85.25 736 ASN A C 1
ATOM 5585 O O . ASN A 1 736 ? 6.620 -0.527 -16.488 1.00 85.25 736 ASN A O 1
ATOM 5589 N N . VAL A 1 737 ? 8.203 1.068 -16.314 1.00 74.44 737 VAL A N 1
ATOM 5590 C CA . VAL A 1 737 ? 8.611 0.983 -17.722 1.00 74.44 737 VAL A CA 1
ATOM 5591 C C . VAL A 1 737 ? 9.980 0.348 -17.845 1.00 74.44 737 VAL A C 1
ATOM 5593 O O . VAL A 1 737 ? 10.962 0.767 -17.230 1.00 74.44 737 VAL A O 1
ATOM 5596 N N . SER A 1 738 ? 10.043 -0.670 -18.699 1.00 69.88 738 SER A N 1
ATOM 5597 C CA . SER A 1 738 ? 11.303 -1.190 -19.209 1.00 69.88 738 SER A CA 1
ATOM 5598 C C . SER A 1 738 ? 11.441 -0.819 -20.682 1.00 69.88 738 SER A C 1
ATOM 5600 O O . SER A 1 738 ? 10.465 -0.852 -21.442 1.00 69.88 738 SER A O 1
ATOM 5602 N N . ALA A 1 739 ? 12.668 -0.497 -21.093 1.00 61.91 739 ALA A N 1
ATOM 5603 C CA . ALA A 1 739 ? 12.992 -0.183 -22.483 1.00 61.91 739 ALA A CA 1
ATOM 5604 C C . ALA A 1 739 ? 12.684 -1.340 -23.451 1.00 61.91 739 ALA A C 1
ATOM 5606 O O . ALA A 1 739 ? 12.601 -1.134 -24.661 1.00 61.91 739 ALA A O 1
ATOM 5607 N N . GLU A 1 740 ? 12.545 -2.558 -22.926 1.00 64.00 740 GLU A N 1
ATOM 5608 C CA . GLU A 1 740 ? 12.326 -3.775 -23.693 1.00 64.00 740 GLU A CA 1
ATOM 5609 C C . GLU A 1 740 ? 10.847 -4.174 -23.821 1.00 64.00 740 GLU A C 1
ATOM 5611 O O . GLU A 1 740 ? 10.520 -4.905 -24.756 1.00 64.00 740 GLU A O 1
ATOM 5616 N N . THR A 1 741 ? 9.957 -3.746 -22.912 1.00 60.56 741 THR A N 1
ATOM 5617 C CA . THR A 1 741 ? 8.591 -4.311 -22.816 1.00 60.56 741 THR A CA 1
ATOM 5618 C C . THR A 1 741 ? 7.442 -3.311 -22.859 1.00 60.56 741 THR A C 1
ATOM 5620 O O . THR A 1 741 ? 6.350 -3.727 -23.228 1.00 60.56 741 THR A O 1
ATOM 5623 N N . SER A 1 742 ? 7.641 -2.038 -22.502 1.00 63.66 742 SER A N 1
ATOM 5624 C CA . SER A 1 742 ? 6.540 -1.052 -22.440 1.00 63.66 742 SER A CA 1
ATOM 5625 C C . SER A 1 742 ? 6.650 0.065 -23.483 1.00 63.66 742 SER A C 1
ATOM 5627 O O . SER A 1 742 ? 5.683 0.774 -23.734 1.00 63.66 742 SER A O 1
ATOM 5629 N N . GLY A 1 743 ? 7.831 0.257 -24.079 1.00 73.19 743 GLY A N 1
ATOM 5630 C CA . GLY A 1 743 ? 8.172 1.526 -24.730 1.00 73.19 743 GLY A CA 1
ATOM 5631 C C . GLY A 1 743 ? 8.452 2.629 -23.697 1.00 73.19 743 GLY A C 1
ATOM 5632 O O . GLY A 1 743 ? 7.947 2.610 -22.577 1.00 73.19 743 GLY A O 1
ATOM 5633 N N . THR A 1 744 ? 9.325 3.568 -24.041 1.00 84.06 744 THR A N 1
ATOM 5634 C CA . THR A 1 744 ? 9.822 4.624 -23.137 1.00 84.06 744 THR A CA 1
ATOM 5635 C C . THR A 1 744 ? 10.340 5.827 -23.933 1.00 84.06 744 THR A C 1
ATOM 5637 O O . THR A 1 744 ? 10.375 5.777 -25.163 1.00 84.06 744 THR A O 1
ATOM 5640 N N . LEU A 1 745 ? 10.764 6.903 -23.273 1.00 88.94 745 LEU A N 1
ATOM 5641 C CA . LEU A 1 745 ? 11.506 7.984 -23.921 1.00 88.94 745 LEU A CA 1
ATOM 5642 C C . LEU A 1 745 ? 12.908 7.497 -24.314 1.00 88.94 745 LEU A C 1
ATOM 5644 O O . LEU A 1 745 ? 13.622 6.916 -23.493 1.00 88.94 745 LEU A O 1
ATOM 5648 N N . MET A 1 746 ? 13.308 7.738 -25.560 1.00 90.75 746 MET A N 1
ATOM 5649 C CA . MET A 1 746 ? 14.707 7.661 -25.972 1.00 90.75 746 MET A CA 1
ATOM 5650 C C . MET A 1 746 ? 15.246 9.032 -26.289 1.00 90.75 746 MET A C 1
ATOM 5652 O O . MET A 1 746 ? 14.563 9.846 -26.903 1.00 90.75 746 MET A O 1
ATOM 5656 N N . VAL A 1 747 ? 16.497 9.221 -25.905 1.00 94.75 747 VAL A N 1
ATOM 5657 C CA . VAL A 1 747 ? 17.278 10.425 -26.133 1.00 94.75 747 VAL A CA 1
ATOM 5658 C C . VAL A 1 747 ? 18.611 10.055 -26.777 1.00 94.75 747 VAL A C 1
ATOM 5660 O O . VAL A 1 747 ? 19.138 8.955 -26.577 1.00 94.75 747 VAL A O 1
ATOM 5663 N N . LYS A 1 748 ? 19.164 10.983 -27.553 1.00 96.19 748 LYS A N 1
ATOM 5664 C CA . LYS A 1 748 ? 20.558 10.952 -27.995 1.00 96.19 748 LYS A CA 1
ATOM 5665 C C . LYS A 1 748 ? 21.396 11.707 -26.965 1.00 96.19 748 LYS A C 1
ATOM 5667 O O . LYS A 1 748 ? 21.215 12.916 -26.801 1.00 96.19 748 LYS A O 1
ATOM 5672 N N . ASP A 1 749 ? 22.277 11.002 -26.261 1.00 96.94 749 ASP A N 1
ATOM 5673 C CA . ASP A 1 749 ? 23.087 11.579 -25.182 1.00 96.94 749 ASP A CA 1
ATOM 5674 C C . ASP A 1 749 ? 23.912 12.766 -25.698 1.00 96.94 749 ASP A C 1
ATOM 5676 O O . ASP A 1 749 ? 24.520 12.682 -26.765 1.00 96.94 749 ASP A O 1
ATOM 5680 N N . LYS A 1 750 ? 23.916 13.880 -24.955 1.00 97.00 750 LYS A N 1
ATOM 5681 C CA . LYS A 1 750 ? 24.660 15.122 -25.261 1.00 97.00 750 LYS A CA 1
ATOM 5682 C C . LYS A 1 750 ? 24.251 15.846 -26.549 1.00 97.00 750 LYS A C 1
ATOM 5684 O O . LYS A 1 750 ? 24.888 16.834 -26.916 1.00 97.00 750 LYS A O 1
ATOM 5689 N N . SER A 1 751 ? 23.196 15.399 -27.228 1.00 96.56 751 SER A N 1
ATOM 5690 C CA . SER A 1 751 ? 22.761 15.977 -28.508 1.00 96.56 751 SER A CA 1
ATOM 5691 C C . SER A 1 751 ? 22.302 17.436 -28.407 1.00 96.56 751 SER A C 1
ATOM 5693 O O . SER A 1 751 ? 22.454 18.176 -29.376 1.00 96.56 751 SER A O 1
ATOM 5695 N N . HIS A 1 752 ? 21.836 17.891 -27.236 1.00 95.69 752 HIS A N 1
ATOM 5696 C CA . HIS A 1 752 ? 21.463 19.293 -26.989 1.00 95.69 752 HIS A CA 1
ATOM 5697 C C . HIS A 1 752 ? 22.610 20.276 -27.233 1.00 95.69 752 HIS A C 1
ATOM 5699 O O . HIS A 1 752 ? 22.372 21.421 -27.619 1.00 95.69 752 HIS A O 1
ATOM 5705 N N . LYS A 1 753 ? 23.862 19.832 -27.057 1.00 94.88 753 LYS A N 1
ATOM 5706 C CA . LYS A 1 753 ? 25.063 20.642 -27.322 1.00 94.88 753 LYS A CA 1
ATOM 5707 C C . LYS A 1 753 ? 25.286 20.892 -28.811 1.00 94.88 753 LYS A C 1
ATOM 5709 O O . LYS A 1 753 ? 25.951 21.856 -29.164 1.00 94.88 753 LYS A O 1
ATOM 5714 N N . MET A 1 754 ? 24.701 20.058 -29.668 1.00 94.88 754 MET A N 1
ATOM 5715 C CA . MET A 1 754 ? 24.863 20.114 -31.121 1.00 94.88 754 MET A CA 1
ATOM 5716 C C . MET A 1 754 ? 23.693 20.785 -31.831 1.00 94.88 754 MET A C 1
ATOM 5718 O O . MET A 1 754 ? 23.656 20.791 -33.059 1.00 94.88 754 MET A O 1
ATOM 5722 N N . HIS A 1 755 ? 22.729 21.325 -31.081 1.00 93.19 755 HIS A N 1
ATOM 5723 C CA . HIS A 1 755 ? 21.503 21.903 -31.630 1.00 93.19 755 HIS A CA 1
ATOM 5724 C C . HIS A 1 755 ? 21.792 22.972 -32.686 1.00 93.19 755 HIS A C 1
ATOM 5726 O O . HIS A 1 755 ? 21.363 22.847 -33.830 1.00 93.19 755 HIS A O 1
ATOM 5732 N N . GLN A 1 756 ? 22.584 23.988 -32.336 1.00 90.81 756 GLN A N 1
ATOM 5733 C CA . GLN A 1 756 ? 22.941 25.050 -33.279 1.00 90.81 756 GLN A CA 1
ATOM 5734 C C . GLN A 1 756 ? 23.786 24.535 -34.443 1.00 90.81 756 GLN A C 1
ATOM 5736 O O . GLN A 1 756 ? 23.464 24.804 -35.600 1.00 90.81 756 GLN A O 1
ATOM 5741 N N . ASP A 1 757 ? 24.827 23.758 -34.146 1.00 90.62 757 ASP A N 1
ATOM 5742 C CA . ASP A 1 757 ? 25.735 23.222 -35.160 1.00 90.62 757 ASP A CA 1
ATOM 5743 C C . ASP A 1 757 ? 24.985 22.393 -36.205 1.00 90.62 757 ASP A C 1
ATOM 5745 O O . ASP A 1 757 ? 25.229 22.543 -37.403 1.00 90.62 757 ASP A O 1
ATOM 5749 N N . PHE A 1 758 ? 24.015 21.578 -35.784 1.00 93.19 758 PHE A N 1
ATOM 5750 C CA . PHE A 1 758 ? 23.163 20.817 -36.691 1.00 93.19 758 PHE A CA 1
ATOM 5751 C C . PHE A 1 758 ? 22.408 21.733 -37.662 1.00 93.19 758 PHE A C 1
ATOM 5753 O O . PHE A 1 758 ? 22.458 21.518 -38.878 1.00 93.19 758 PHE A O 1
ATOM 5760 N N . PHE A 1 759 ? 21.729 22.766 -37.154 1.00 91.31 759 PHE A N 1
ATOM 5761 C CA . PHE A 1 759 ? 20.957 23.668 -38.009 1.00 91.31 759 PHE A CA 1
ATOM 5762 C C . PHE A 1 759 ? 21.846 24.482 -38.951 1.00 91.31 759 PHE A C 1
ATOM 5764 O O . PHE A 1 759 ? 21.453 24.691 -40.097 1.00 91.31 759 PHE A O 1
ATOM 5771 N N . HIS A 1 760 ? 23.059 24.843 -38.533 1.00 86.31 760 HIS A N 1
ATOM 5772 C CA . HIS A 1 760 ? 24.000 25.584 -39.372 1.00 86.31 760 HIS A CA 1
ATOM 5773 C C . HIS A 1 760 ? 24.735 24.730 -40.412 1.00 86.31 760 HIS A C 1
ATOM 5775 O O . HIS A 1 760 ? 25.060 25.238 -41.483 1.00 86.31 760 HIS A O 1
ATOM 5781 N N . THR A 1 761 ? 25.013 23.455 -40.125 1.00 84.69 761 THR A N 1
ATOM 5782 C CA . THR A 1 761 ? 25.947 22.653 -40.943 1.00 84.69 761 THR A CA 1
ATOM 5783 C C . THR A 1 761 ? 25.319 21.431 -41.613 1.00 84.69 761 THR A C 1
ATOM 5785 O O . THR A 1 761 ? 25.772 21.017 -42.680 1.00 84.69 761 THR A O 1
ATOM 5788 N N . VAL A 1 762 ? 24.254 20.865 -41.038 1.00 85.56 762 VAL A N 1
ATOM 5789 C CA . VAL A 1 762 ? 23.681 19.574 -41.466 1.00 85.56 762 VAL A CA 1
ATOM 5790 C C . VAL A 1 762 ? 22.271 19.720 -42.025 1.00 85.56 762 VAL A C 1
ATOM 5792 O O . VAL A 1 762 ? 21.909 18.993 -42.951 1.00 85.56 762 VAL A O 1
ATOM 5795 N N . SER A 1 763 ? 21.475 20.659 -41.500 1.00 83.56 763 SER A N 1
ATOM 5796 C CA . SER A 1 763 ? 20.067 20.817 -41.890 1.00 83.56 763 SER A CA 1
ATOM 5797 C C . SER A 1 763 ? 19.884 21.147 -43.375 1.00 83.56 763 SER A C 1
ATOM 5799 O O . SER A 1 763 ? 18.884 20.734 -43.964 1.00 83.56 763 SER A O 1
ATOM 5801 N N . LYS A 1 764 ? 20.868 21.846 -43.969 1.00 84.50 764 LYS A N 1
ATOM 5802 C CA . LYS A 1 764 ? 20.864 22.390 -45.341 1.00 84.50 764 LYS A CA 1
ATOM 5803 C C . LYS A 1 764 ? 19.674 23.315 -45.637 1.00 84.50 764 LYS A C 1
ATOM 5805 O O . LYS A 1 764 ? 19.296 23.467 -46.796 1.00 84.50 764 LYS A O 1
ATOM 5810 N N . LEU A 1 765 ? 19.094 23.919 -44.603 1.00 86.88 765 LEU A N 1
ATOM 5811 C CA . LEU A 1 765 ? 18.020 24.901 -44.735 1.00 86.88 765 LEU A CA 1
ATOM 5812 C C . LEU A 1 765 ? 18.592 26.267 -45.139 1.00 86.88 765 LEU A C 1
ATOM 5814 O O . LEU A 1 765 ? 19.656 26.667 -44.664 1.00 86.88 765 LEU A O 1
ATOM 5818 N N . SER A 1 766 ? 17.890 26.990 -46.015 1.00 85.62 766 SER A N 1
ATOM 5819 C CA . SER A 1 766 ? 18.217 28.385 -46.325 1.00 85.62 766 SER A CA 1
ATOM 5820 C C . SER A 1 766 ? 17.969 29.293 -45.105 1.00 85.62 766 SER A C 1
ATOM 5822 O O . SER A 1 766 ? 17.208 28.919 -44.210 1.00 85.62 766 SER A O 1
ATOM 5824 N N . PRO A 1 767 ? 18.557 30.504 -45.047 1.00 83.50 767 PRO A N 1
ATOM 5825 C CA . PRO A 1 767 ? 18.280 31.458 -43.968 1.00 83.50 767 PRO A CA 1
ATOM 5826 C C . PRO A 1 767 ? 16.787 31.774 -43.789 1.00 83.50 767 PRO A C 1
ATOM 5828 O O . PRO A 1 767 ? 16.317 31.905 -42.664 1.00 83.50 767 PRO A O 1
ATOM 5831 N N . GLU A 1 768 ? 16.035 31.838 -44.891 1.00 84.38 768 GLU A N 1
ATOM 5832 C CA . GLU A 1 768 ? 14.579 32.027 -44.887 1.00 84.38 768 GLU A CA 1
ATOM 5833 C C . GLU A 1 768 ? 13.868 30.817 -44.266 1.00 84.38 768 GLU A C 1
ATOM 5835 O O . GLU A 1 768 ? 13.034 30.971 -43.383 1.00 84.38 768 GLU A O 1
ATOM 5840 N N . GLN A 1 769 ? 14.268 29.599 -44.643 1.00 85.06 769 GLN A N 1
ATOM 5841 C CA . GLN A 1 769 ? 13.706 28.372 -44.076 1.00 85.06 769 GLN A CA 1
ATOM 5842 C C . GLN A 1 769 ? 14.028 28.208 -42.588 1.00 85.06 769 GLN A C 1
ATOM 5844 O O . GLN A 1 769 ? 13.198 27.685 -41.853 1.00 85.06 769 GLN A O 1
ATOM 5849 N N . LEU A 1 770 ? 15.209 28.649 -42.137 1.00 85.50 770 LEU A N 1
ATOM 5850 C CA . LEU A 1 770 ? 15.598 28.627 -40.723 1.00 85.50 770 LEU A CA 1
ATOM 5851 C C . LEU A 1 770 ? 14.725 29.548 -39.862 1.00 85.50 770 LEU A C 1
ATOM 5853 O O . LEU A 1 770 ? 14.452 29.208 -38.712 1.00 85.50 770 LEU A O 1
ATOM 5857 N N . ALA A 1 771 ? 14.271 30.679 -40.410 1.00 83.88 771 ALA A N 1
ATOM 5858 C CA . ALA A 1 771 ? 13.378 31.604 -39.715 1.00 83.88 771 ALA A CA 1
ATOM 5859 C C . ALA A 1 771 ? 11.972 31.018 -39.485 1.00 83.88 771 ALA A C 1
ATOM 5861 O O . ALA A 1 771 ? 11.308 31.383 -38.516 1.00 83.88 771 ALA A O 1
ATOM 5862 N N . ASP A 1 772 ? 11.558 30.071 -40.328 1.00 84.62 772 ASP A N 1
ATOM 5863 C CA . ASP A 1 772 ? 10.242 29.428 -40.273 1.00 84.62 772 ASP A CA 1
ATOM 5864 C C . ASP A 1 772 ? 10.251 28.063 -39.561 1.00 84.62 772 ASP A C 1
ATOM 5866 O O . ASP A 1 772 ? 9.217 27.391 -39.494 1.00 84.62 772 ASP A O 1
ATOM 5870 N N . VAL A 1 773 ? 11.394 27.627 -39.011 1.00 85.38 773 VAL A N 1
ATOM 5871 C CA . VAL A 1 773 ? 11.483 26.339 -38.306 1.00 85.38 773 VAL A CA 1
ATOM 5872 C C . VAL A 1 773 ? 10.607 26.365 -37.043 1.00 85.38 773 VAL A C 1
ATOM 5874 O O . VAL A 1 773 ? 10.882 27.151 -36.125 1.00 85.38 773 VAL A O 1
ATOM 5877 N N . PRO A 1 774 ? 9.580 25.493 -36.952 1.00 86.25 774 PRO A N 1
ATOM 5878 C CA . PRO A 1 774 ? 8.746 25.386 -35.761 1.00 86.25 774 PRO A CA 1
ATOM 5879 C C . PRO A 1 774 ? 9.533 24.801 -34.585 1.00 86.25 774 PRO A C 1
ATOM 5881 O O . PRO A 1 774 ? 10.560 24.154 -34.774 1.00 86.25 774 PRO A O 1
ATOM 5884 N N . ASP A 1 775 ? 9.018 24.984 -33.366 1.00 87.69 775 ASP A N 1
ATOM 5885 C CA . ASP A 1 775 ? 9.638 24.406 -32.171 1.00 87.69 775 ASP A CA 1
ATOM 5886 C C . ASP A 1 775 ? 9.731 22.878 -32.262 1.00 87.69 775 ASP A C 1
ATOM 5888 O O . ASP A 1 775 ? 10.802 22.327 -32.060 1.00 87.69 775 ASP A O 1
ATOM 5892 N N . HIS A 1 776 ? 8.660 22.200 -32.679 1.00 89.19 776 HIS A N 1
ATOM 5893 C CA . HIS A 1 776 ? 8.724 20.778 -33.012 1.00 89.19 776 HIS A CA 1
ATOM 5894 C C . HIS A 1 776 ? 9.306 20.581 -34.424 1.00 89.19 776 HIS A C 1
ATOM 5896 O O . HIS A 1 776 ? 8.597 20.741 -35.425 1.00 89.19 776 HIS A O 1
ATOM 5902 N N . TYR A 1 777 ? 10.574 20.179 -34.517 1.00 90.62 777 TYR A N 1
ATOM 5903 C CA . TYR A 1 777 ? 11.262 19.885 -35.777 1.00 90.62 777 TYR A CA 1
ATOM 5904 C C . TYR A 1 777 ? 11.606 18.397 -35.893 1.00 90.62 777 TYR A C 1
ATOM 5906 O O . TYR A 1 777 ? 12.502 17.885 -35.219 1.00 90.62 777 TYR A O 1
ATOM 5914 N N . GLN A 1 778 ? 10.909 17.701 -36.793 1.00 89.81 778 GLN A N 1
ATOM 5915 C CA . GLN A 1 778 ? 11.181 16.302 -37.112 1.00 89.81 778 GLN A CA 1
ATOM 5916 C C . GLN A 1 778 ? 12.283 16.187 -38.170 1.00 89.81 778 GLN A C 1
ATOM 5918 O O . GLN A 1 778 ? 12.210 16.811 -39.230 1.00 89.81 778 GLN A O 1
ATOM 5923 N N . PHE A 1 779 ? 13.278 15.335 -37.915 1.00 90.62 779 PHE A N 1
ATOM 5924 C CA . PHE A 1 779 ? 14.385 15.132 -38.846 1.00 90.62 779 PHE A CA 1
ATOM 5925 C C . PHE A 1 779 ? 13.957 14.344 -40.087 1.00 90.62 779 PHE A C 1
ATOM 5927 O O . PHE A 1 779 ? 13.254 13.332 -40.009 1.00 90.62 779 PHE A O 1
ATOM 5934 N N . THR A 1 780 ? 14.435 14.781 -41.251 1.00 87.88 780 THR A N 1
ATOM 5935 C CA . THR A 1 780 ? 14.249 14.057 -42.515 1.00 87.88 780 THR A CA 1
ATOM 5936 C C . THR A 1 780 ? 15.113 12.790 -42.554 1.00 87.88 780 THR A C 1
ATOM 5938 O O . THR A 1 780 ? 16.162 12.744 -41.905 1.00 87.88 780 THR A O 1
ATOM 5941 N N . PRO A 1 781 ? 14.767 11.772 -43.366 1.00 86.75 781 PRO A N 1
ATOM 5942 C CA . PRO A 1 781 ? 15.579 10.557 -43.494 1.00 86.75 781 PRO A CA 1
ATOM 5943 C C . PRO A 1 781 ? 17.052 10.811 -43.851 1.00 86.75 781 PRO A C 1
ATOM 5945 O O . PRO A 1 781 ? 17.925 10.070 -43.414 1.00 86.75 781 PRO A O 1
ATOM 5948 N N . ALA A 1 782 ? 17.342 11.880 -44.601 1.00 87.31 782 ALA A N 1
ATOM 5949 C CA . ALA A 1 782 ? 18.707 12.271 -44.955 1.00 87.31 782 ALA A CA 1
ATOM 5950 C C . ALA A 1 782 ? 19.497 12.877 -43.778 1.00 87.31 782 ALA A C 1
ATOM 5952 O O . ALA A 1 782 ? 20.725 12.873 -43.804 1.00 87.31 782 ALA A O 1
ATOM 5953 N N . GLN A 1 783 ? 18.807 13.399 -42.761 1.00 90.44 783 GLN A N 1
ATOM 5954 C CA . GLN A 1 783 ? 19.406 14.006 -41.568 1.00 90.44 783 GLN A CA 1
ATOM 5955 C C . GLN A 1 783 ? 19.614 12.990 -40.434 1.00 90.44 783 GLN A C 1
ATOM 5957 O O . GLN A 1 783 ? 20.496 13.193 -39.606 1.00 90.44 783 GLN A O 1
ATOM 5962 N N . LEU A 1 784 ? 18.850 11.890 -40.394 1.00 89.19 784 LEU A N 1
ATOM 5963 C CA . LEU A 1 784 ? 18.937 10.881 -39.325 1.00 89.19 784 LEU A CA 1
ATOM 5964 C C . LEU A 1 784 ? 20.352 10.310 -39.093 1.00 89.19 784 LEU A C 1
ATOM 5966 O O . LEU A 1 784 ? 20.745 10.252 -37.927 1.00 89.19 784 LEU A O 1
ATOM 5970 N N . PRO A 1 785 ? 21.154 9.969 -40.129 1.00 91.62 785 PRO A N 1
ATOM 5971 C CA . PRO A 1 785 ? 22.487 9.393 -39.926 1.00 91.62 785 PRO A CA 1
ATOM 5972 C C . PRO A 1 785 ? 23.450 10.290 -39.140 1.00 91.62 785 PRO A C 1
ATOM 5974 O O . PRO A 1 785 ? 24.377 9.792 -38.507 1.00 91.62 785 PRO A O 1
ATOM 5977 N N . TYR A 1 786 ? 23.236 11.611 -39.139 1.00 91.44 786 TYR A N 1
ATOM 5978 C CA . TYR A 1 786 ? 24.045 12.530 -38.335 1.00 91.44 786 TYR A CA 1
ATOM 5979 C C . TYR A 1 786 ? 23.925 12.238 -36.836 1.00 91.44 786 TYR A C 1
ATOM 5981 O O . TYR A 1 786 ? 24.886 12.408 -36.093 1.00 91.44 786 TYR A O 1
ATOM 5989 N N . TRP A 1 787 ? 22.765 11.773 -36.377 1.00 92.62 787 TRP A N 1
ATOM 5990 C CA . TRP A 1 787 ? 22.515 11.528 -34.960 1.00 92.62 787 TRP A CA 1
ATOM 5991 C C . TRP A 1 787 ? 22.976 10.143 -34.490 1.00 92.62 787 TRP A C 1
ATOM 5993 O O . TRP A 1 787 ? 22.961 9.861 -33.290 1.00 92.62 787 TRP A O 1
ATOM 6003 N N . ASP A 1 788 ? 23.416 9.270 -35.397 1.00 90.06 788 ASP A N 1
ATOM 6004 C CA . ASP A 1 788 ? 23.931 7.936 -35.059 1.00 90.06 788 ASP A CA 1
ATOM 6005 C C . ASP A 1 788 ? 25.325 7.971 -34.425 1.00 90.06 788 ASP A C 1
ATOM 6007 O O . ASP A 1 788 ? 25.742 6.995 -33.808 1.00 90.06 788 ASP A O 1
ATOM 6011 N N . GLN A 1 789 ? 26.008 9.118 -34.491 1.00 92.06 789 GLN A N 1
ATOM 6012 C CA . GLN A 1 789 ? 27.260 9.355 -33.769 1.00 92.06 789 GLN A CA 1
ATOM 6013 C C . GLN A 1 789 ? 27.072 9.547 -32.250 1.00 92.06 789 GLN A C 1
ATOM 6015 O O . GLN A 1 789 ? 28.057 9.541 -31.517 1.00 92.06 789 GLN A O 1
ATOM 6020 N N . PHE A 1 790 ? 25.832 9.734 -31.777 1.00 94.94 790 PHE A N 1
ATOM 6021 C CA . PHE A 1 790 ? 25.507 9.881 -30.356 1.00 94.94 790 PHE A CA 1
ATOM 6022 C C . PHE A 1 790 ? 24.922 8.593 -29.783 1.00 94.94 790 PHE A C 1
ATOM 6024 O O . PHE A 1 790 ? 24.089 7.926 -30.415 1.00 94.94 790 PHE A O 1
ATOM 6031 N N . ASP A 1 791 ? 25.298 8.300 -28.539 1.00 95.06 791 ASP A N 1
ATOM 6032 C CA . ASP A 1 791 ? 24.762 7.167 -27.798 1.00 95.06 791 ASP A CA 1
ATOM 6033 C C . ASP A 1 791 ? 23.245 7.293 -27.651 1.00 95.06 791 ASP A C 1
ATOM 6035 O O . ASP A 1 791 ? 22.693 8.334 -27.293 1.00 95.06 791 ASP A O 1
ATOM 6039 N N . THR A 1 792 ? 22.553 6.201 -27.959 1.00 91.94 792 THR A N 1
ATOM 6040 C CA . THR A 1 792 ? 21.095 6.134 -27.884 1.00 91.94 792 THR A CA 1
ATOM 6041 C C . THR A 1 792 ? 20.696 5.561 -26.535 1.00 91.94 792 THR A C 1
ATOM 6043 O O . THR A 1 792 ? 20.882 4.368 -26.284 1.00 91.94 792 THR A O 1
ATOM 6046 N N . VAL A 1 793 ? 20.116 6.394 -25.675 1.00 91.75 793 VAL A N 1
ATOM 6047 C CA . VAL A 1 793 ? 19.712 6.004 -24.324 1.00 91.75 793 VAL A CA 1
ATOM 6048 C C . VAL A 1 793 ? 18.203 5.832 -24.285 1.00 91.75 793 VAL A C 1
ATOM 6050 O O . VAL A 1 793 ? 17.451 6.760 -24.565 1.00 91.75 793 VAL A O 1
ATOM 6053 N N . LYS A 1 794 ? 17.744 4.631 -23.928 1.00 89.69 794 LYS A N 1
ATOM 6054 C CA . LYS A 1 794 ? 16.330 4.360 -23.642 1.00 89.69 794 LYS A CA 1
ATOM 6055 C C . LYS A 1 794 ? 16.118 4.483 -22.138 1.00 89.69 794 LYS A C 1
ATOM 6057 O O . LYS A 1 794 ? 16.621 3.640 -21.394 1.00 89.69 794 LYS A O 1
ATOM 6062 N N . LEU A 1 795 ? 15.401 5.514 -21.701 1.00 89.88 795 LEU A N 1
ATOM 6063 C CA . LEU A 1 795 ? 15.238 5.808 -20.279 1.00 89.88 795 LEU A CA 1
ATOM 6064 C C . LEU A 1 795 ? 14.441 4.700 -19.582 1.00 89.88 795 LEU A C 1
ATOM 6066 O O . LEU A 1 795 ? 13.465 4.183 -20.126 1.00 89.88 795 LEU A O 1
ATOM 6070 N N . LYS A 1 796 ? 14.851 4.312 -18.376 1.00 88.50 796 LYS A N 1
ATOM 6071 C CA . LYS A 1 796 ? 14.178 3.281 -17.572 1.00 88.50 796 LYS A CA 1
ATOM 6072 C C . LYS A 1 796 ? 13.859 3.861 -16.205 1.00 88.50 796 LYS A C 1
ATOM 6074 O O . LYS A 1 796 ? 14.653 4.627 -15.680 1.00 88.50 796 LYS A O 1
ATOM 6079 N N . GLY A 1 797 ? 12.718 3.487 -15.639 1.00 84.50 797 GLY A N 1
ATOM 6080 C CA . GLY A 1 797 ? 12.307 3.988 -14.333 1.00 84.50 797 GLY A CA 1
ATOM 6081 C C . GLY A 1 797 ? 11.086 3.261 -13.792 1.00 84.50 797 GLY A C 1
ATOM 6082 O O . GLY A 1 797 ? 10.283 2.700 -14.546 1.00 84.50 797 GLY A O 1
ATOM 6083 N N . GLY A 1 798 ? 10.963 3.265 -12.467 1.00 88.19 798 GLY A N 1
ATOM 6084 C CA . GLY A 1 798 ? 9.772 2.772 -11.789 1.00 88.19 798 GLY A CA 1
ATOM 6085 C C . GLY A 1 798 ? 8.544 3.650 -12.049 1.00 88.19 798 GLY A C 1
ATOM 6086 O O . GLY A 1 798 ? 8.631 4.739 -12.627 1.00 88.19 798 GLY A O 1
ATOM 6087 N N . ALA A 1 799 ? 7.385 3.171 -11.606 1.00 90.50 799 ALA A N 1
ATOM 6088 C CA . ALA A 1 799 ? 6.205 4.014 -11.484 1.00 90.50 799 ALA A CA 1
ATOM 6089 C C . ALA A 1 799 ? 6.505 5.178 -10.525 1.00 90.50 799 ALA A C 1
ATOM 6091 O O . ALA A 1 799 ? 7.097 4.995 -9.461 1.00 90.50 799 ALA A O 1
ATOM 6092 N N . GLY A 1 800 ? 6.111 6.378 -10.928 1.00 93.75 800 GLY A N 1
ATOM 6093 C CA . GLY A 1 800 ? 6.311 7.619 -10.194 1.00 93.75 800 GLY A CA 1
ATOM 6094 C C . GLY A 1 800 ? 7.640 8.323 -10.447 1.00 93.75 800 GLY A C 1
ATOM 6095 O O . GLY A 1 800 ? 7.887 9.365 -9.837 1.00 93.75 800 GLY A O 1
ATOM 6096 N N . SER A 1 801 ? 8.484 7.806 -11.343 1.00 94.69 801 SER A N 1
ATOM 6097 C CA . SER A 1 801 ? 9.667 8.529 -11.815 1.00 94.69 801 SER A CA 1
ATOM 6098 C C . SER A 1 801 ? 9.281 9.665 -12.770 1.00 94.69 801 SER A C 1
ATOM 6100 O O . SER A 1 801 ? 8.428 9.496 -13.648 1.00 94.69 801 SER A O 1
ATOM 6102 N N . LEU A 1 802 ? 9.943 10.812 -12.611 1.00 96.38 802 LEU A N 1
ATOM 6103 C CA . LEU A 1 802 ? 9.855 11.971 -13.497 1.00 96.38 802 LEU A CA 1
ATOM 6104 C C . LEU A 1 802 ? 11.076 11.975 -14.419 1.00 96.38 802 LEU A C 1
ATOM 6106 O O . LEU A 1 802 ? 12.212 12.072 -13.953 1.00 96.38 802 LEU A O 1
ATOM 6110 N N . PHE A 1 803 ? 10.849 11.844 -15.721 1.00 95.94 803 PHE A N 1
ATOM 6111 C CA . PHE A 1 803 ? 11.904 11.959 -16.727 1.00 95.94 803 PHE A CA 1
ATOM 6112 C C . PHE A 1 803 ? 11.947 13.397 -17.212 1.00 95.94 803 PHE A C 1
ATOM 6114 O O . PHE A 1 803 ? 10.897 13.975 -17.481 1.00 95.94 803 PHE A O 1
ATOM 6121 N N . LEU A 1 804 ? 13.147 13.953 -17.321 1.00 96.94 804 LEU A N 1
ATOM 6122 C CA . LEU A 1 804 ? 13.394 15.338 -17.697 1.00 96.94 804 LEU A CA 1
ATOM 6123 C C . LEU A 1 804 ? 14.358 15.391 -18.875 1.00 96.94 804 LEU A C 1
ATOM 6125 O O . LEU A 1 804 ? 15.300 14.600 -18.938 1.00 96.94 804 LEU A O 1
ATOM 6129 N N . TRP A 1 805 ? 14.154 16.340 -19.781 1.00 96.88 805 TRP A N 1
ATOM 6130 C CA . TRP A 1 805 ? 15.113 16.628 -20.841 1.00 96.88 805 TRP A CA 1
ATOM 6131 C C . TRP A 1 805 ? 15.045 18.088 -21.284 1.00 96.88 805 TRP A C 1
ATOM 6133 O O . TRP A 1 805 ? 14.025 18.764 -21.154 1.00 96.88 805 TRP A O 1
ATOM 6143 N N . ASP A 1 806 ? 16.175 18.580 -21.776 1.00 95.62 806 ASP A N 1
ATOM 6144 C CA . ASP A 1 806 ? 16.275 19.864 -22.467 1.00 95.62 806 ASP A CA 1
ATOM 6145 C C . ASP A 1 806 ? 15.520 19.769 -23.802 1.00 95.62 806 ASP A C 1
ATOM 6147 O O . ASP A 1 806 ? 15.703 18.797 -24.535 1.00 95.62 806 ASP A O 1
ATOM 6151 N N . SER A 1 807 ? 14.697 20.761 -24.152 1.00 94.19 807 SER A N 1
ATOM 6152 C CA . SER A 1 807 ? 13.948 20.781 -25.421 1.00 94.19 807 SER A CA 1
ATOM 6153 C C . SER A 1 807 ? 14.823 20.716 -26.683 1.00 94.19 807 SER A C 1
ATOM 6155 O O . SER A 1 807 ? 14.338 20.367 -27.761 1.00 94.19 807 SER A O 1
ATOM 6157 N N . ARG A 1 808 ? 16.126 21.002 -26.567 1.00 95.44 808 ARG A N 1
ATOM 6158 C CA . ARG A 1 808 ? 17.133 20.823 -27.630 1.00 95.44 808 ARG A CA 1
ATOM 6159 C C . ARG A 1 808 ? 17.652 19.388 -27.749 1.00 95.44 808 ARG A C 1
ATOM 6161 O O . ARG A 1 808 ? 18.293 19.048 -28.742 1.00 95.44 808 ARG A O 1
ATOM 6168 N N . THR A 1 809 ? 17.448 18.552 -26.733 1.00 97.00 809 THR A N 1
ATOM 6169 C CA . THR A 1 809 ? 17.881 17.153 -26.750 1.00 97.00 809 THR A CA 1
ATOM 6170 C C . THR A 1 809 ? 17.100 16.409 -27.817 1.00 97.00 809 THR A C 1
ATOM 6172 O O . THR A 1 809 ? 15.872 16.381 -27.816 1.00 97.00 809 THR A O 1
ATOM 6175 N N . THR A 1 810 ? 17.822 15.772 -28.729 1.00 95.81 810 THR A N 1
ATOM 6176 C CA . THR A 1 810 ? 17.232 14.948 -29.774 1.00 95.81 810 THR A CA 1
ATOM 6177 C C . THR A 1 810 ? 16.622 13.693 -29.164 1.00 95.81 810 THR A C 1
ATOM 6179 O O . THR A 1 810 ? 17.314 12.921 -28.495 1.00 95.81 810 THR A O 1
ATOM 6182 N N . HIS A 1 811 ? 15.331 13.473 -29.399 1.00 93.75 811 HIS A N 1
ATOM 6183 C CA . HIS A 1 811 ? 14.586 12.428 -28.711 1.00 93.75 811 HIS A CA 1
ATOM 6184 C C . HIS A 1 811 ? 13.453 11.838 -29.558 1.00 93.75 811 HIS A C 1
ATOM 6186 O O . HIS A 1 811 ? 13.150 12.291 -30.664 1.00 93.75 811 HIS A O 1
ATOM 6192 N N . SER A 1 812 ? 12.868 10.747 -29.065 1.00 89.00 812 SER A N 1
ATOM 6193 C CA . SER A 1 812 ? 11.690 10.102 -29.648 1.00 89.00 812 SER A CA 1
ATOM 6194 C C . SER A 1 812 ? 11.019 9.164 -28.647 1.00 89.00 812 SER A C 1
ATOM 6196 O O . SER A 1 812 ? 11.649 8.666 -27.708 1.00 89.00 812 SER A O 1
ATOM 61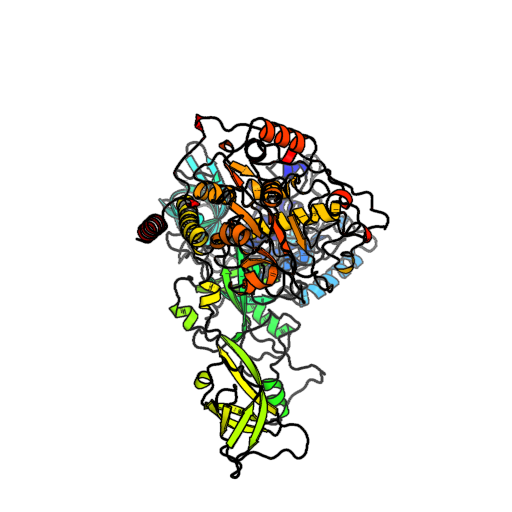98 N N . ASN A 1 813 ? 9.748 8.846 -28.881 1.00 82.69 813 ASN A N 1
ATOM 6199 C CA . ASN A 1 813 ? 9.141 7.687 -28.242 1.00 82.69 813 ASN A CA 1
ATOM 6200 C C . ASN A 1 813 ? 9.765 6.404 -28.801 1.00 82.69 813 ASN A C 1
ATOM 6202 O O . ASN A 1 813 ? 9.827 6.201 -30.013 1.00 82.69 813 ASN A O 1
ATOM 6206 N N . THR A 1 814 ? 10.196 5.518 -27.909 1.00 73.88 814 THR A N 1
ATOM 6207 C CA . THR A 1 814 ? 10.590 4.163 -28.284 1.00 73.88 814 THR A CA 1
ATOM 6208 C C . THR A 1 814 ? 9.437 3.214 -28.182 1.00 73.88 814 THR A C 1
ATOM 6210 O O . THR A 1 814 ? 8.601 3.285 -27.278 1.00 73.88 814 THR A O 1
ATOM 6213 N N . TYR A 1 815 ? 9.508 2.240 -29.067 1.00 67.69 815 TYR A N 1
ATOM 6214 C CA . TYR A 1 815 ? 8.655 1.088 -29.048 1.00 67.69 815 TYR A CA 1
ATOM 6215 C C . TYR A 1 815 ? 9.535 -0.156 -29.159 1.00 67.69 815 TYR A C 1
ATOM 6217 O O . TYR A 1 815 ? 10.656 -0.110 -29.674 1.00 67.69 815 TYR A O 1
ATOM 6225 N N . SER A 1 816 ? 9.053 -1.249 -28.588 1.00 61.38 816 SER A N 1
ATOM 6226 C CA . SER A 1 816 ? 9.673 -2.563 -28.704 1.00 61.38 816 SER A CA 1
ATOM 6227 C C . SER A 1 816 ? 8.858 -3.377 -29.696 1.00 61.38 816 SER A C 1
ATOM 6229 O O . SER A 1 816 ? 7.636 -3.271 -29.696 1.00 61.38 816 SER A O 1
ATOM 6231 N N . ASP A 1 817 ? 9.500 -4.267 -30.449 1.00 54.91 817 ASP A N 1
ATOM 6232 C CA . ASP A 1 817 ? 8.813 -5.261 -31.292 1.00 54.91 817 ASP A CA 1
ATOM 6233 C C . ASP A 1 817 ? 7.947 -6.237 -30.460 1.00 54.91 817 ASP A C 1
ATOM 6235 O O . ASP A 1 817 ? 7.309 -7.142 -30.994 1.00 54.91 817 ASP A O 1
ATOM 6239 N N . LYS A 1 818 ? 7.993 -6.120 -29.123 1.00 57.25 818 LYS A N 1
ATOM 6240 C CA . LYS A 1 818 ? 7.276 -6.937 -28.142 1.00 57.25 818 LYS A CA 1
ATOM 6241 C C . LYS A 1 818 ? 6.762 -6.061 -26.996 1.00 57.25 818 LYS A C 1
ATOM 6243 O O . LYS A 1 818 ? 7.247 -6.191 -25.867 1.00 57.25 818 LYS A O 1
ATOM 6248 N N . ILE A 1 819 ? 5.804 -5.172 -27.264 1.00 64.31 819 ILE A N 1
ATOM 6249 C CA . ILE A 1 819 ? 5.090 -4.468 -26.188 1.00 64.31 819 ILE A CA 1
ATOM 6250 C C . ILE A 1 819 ? 4.284 -5.516 -25.405 1.00 64.31 819 ILE A C 1
ATOM 6252 O O . ILE A 1 819 ? 3.349 -6.122 -25.914 1.00 64.31 819 ILE A O 1
ATOM 6256 N N . LYS A 1 820 ? 4.706 -5.790 -24.171 1.00 67.88 820 LYS A N 1
ATOM 6257 C CA . LYS A 1 820 ? 4.132 -6.810 -23.273 1.00 67.88 820 LYS A CA 1
ATOM 6258 C C . LYS A 1 820 ? 3.508 -6.210 -22.019 1.00 67.88 820 LYS A C 1
ATOM 6260 O O . LYS A 1 820 ? 2.935 -6.939 -21.214 1.00 67.88 820 LYS A O 1
ATOM 6265 N N . SER A 1 821 ? 3.673 -4.909 -21.825 1.00 76.94 821 SER A N 1
ATOM 6266 C CA . SER A 1 821 ? 3.232 -4.184 -20.643 1.00 76.94 821 SER A CA 1
ATOM 6267 C C . SER A 1 821 ? 2.756 -2.793 -21.029 1.00 76.94 821 SER A C 1
ATOM 6269 O O . SER A 1 821 ? 3.178 -2.239 -22.041 1.00 76.94 821 SER A O 1
ATOM 6271 N N . TRP A 1 822 ? 1.870 -2.250 -20.203 1.00 83.88 822 TRP A N 1
ATOM 6272 C CA . TRP A 1 822 ? 1.291 -0.929 -20.383 1.00 83.88 822 TRP A CA 1
ATOM 6273 C C . TRP A 1 822 ? 2.341 0.179 -20.382 1.00 83.88 822 TRP A C 1
ATOM 6275 O O . TRP A 1 822 ? 3.343 0.109 -19.661 1.00 83.88 822 TRP A O 1
ATOM 6285 N N . ARG A 1 823 ? 2.051 1.237 -21.140 1.00 86.38 823 ARG A N 1
ATOM 6286 C CA . ARG A 1 823 ? 2.675 2.551 -20.990 1.00 86.38 823 ARG A CA 1
ATOM 6287 C C . ARG A 1 823 ? 1.596 3.555 -20.614 1.00 86.38 823 ARG A C 1
ATOM 6289 O O . ARG A 1 823 ? 0.673 3.776 -21.391 1.00 86.38 823 ARG A O 1
ATOM 6296 N N . HIS A 1 824 ? 1.733 4.155 -19.438 1.00 90.31 824 HIS A N 1
ATOM 6297 C CA . HIS A 1 824 ? 0.865 5.225 -18.956 1.00 90.31 824 HIS A CA 1
ATOM 6298 C C . HIS A 1 824 ? 1.746 6.386 -18.519 1.00 90.31 824 HIS A C 1
ATOM 6300 O O . HIS A 1 824 ? 2.499 6.269 -17.554 1.00 90.31 824 HIS A O 1
ATOM 6306 N N . VAL A 1 825 ? 1.688 7.484 -19.262 1.00 91.38 825 VAL A N 1
ATOM 6307 C CA . VAL A 1 825 ? 2.551 8.644 -19.056 1.00 91.38 825 VAL A CA 1
ATOM 6308 C C . VAL A 1 825 ? 1.723 9.914 -19.125 1.00 91.38 825 VAL A C 1
ATOM 6310 O O . VAL A 1 825 ? 0.916 10.073 -20.037 1.00 91.38 825 VAL A O 1
ATOM 6313 N N . VAL A 1 826 ? 1.981 10.843 -18.211 1.00 94.44 826 VAL A N 1
ATOM 6314 C CA . VAL A 1 826 ? 1.465 12.212 -18.288 1.00 94.44 826 VAL A CA 1
ATOM 6315 C C . VAL A 1 826 ? 2.619 13.141 -18.632 1.00 94.44 826 VAL A C 1
ATOM 6317 O O . VAL A 1 826 ? 3.635 13.132 -17.937 1.00 94.44 826 VAL A O 1
ATOM 6320 N N . TYR A 1 827 ? 2.478 13.928 -19.700 1.00 94.06 827 TYR A N 1
ATOM 6321 C CA . TYR A 1 827 ? 3.462 14.952 -20.036 1.00 94.06 827 TYR A CA 1
ATOM 6322 C C . TYR A 1 827 ? 3.322 16.144 -19.079 1.00 94.06 827 TYR A C 1
ATOM 6324 O O . TYR A 1 827 ? 2.222 16.591 -18.736 1.00 94.06 827 TYR A O 1
ATOM 6332 N N . THR A 1 828 ? 4.465 16.609 -18.588 1.00 91.50 828 THR A N 1
ATOM 6333 C CA . THR A 1 828 ? 4.587 17.607 -17.526 1.00 91.50 828 THR A CA 1
ATOM 6334 C C . THR A 1 828 ? 5.710 18.577 -17.891 1.00 91.50 828 THR A C 1
ATOM 6336 O O . THR A 1 828 ? 6.799 18.514 -17.325 1.00 91.50 828 THR A O 1
ATOM 6339 N N . CYS A 1 829 ? 5.466 19.441 -18.876 1.00 92.38 829 CYS A N 1
ATOM 6340 C CA . CYS A 1 829 ? 6.382 20.517 -19.263 1.00 92.38 829 CYS A CA 1
ATOM 6341 C C . CYS A 1 829 ? 6.025 21.798 -18.495 1.00 92.38 829 CYS A C 1
ATOM 6343 O O . CYS A 1 829 ? 4.838 22.115 -18.365 1.00 92.38 829 CYS A O 1
ATOM 6345 N N . TYR A 1 830 ? 7.026 22.535 -17.996 1.00 93.69 830 TYR A N 1
ATOM 6346 C CA . TYR A 1 830 ? 6.813 23.803 -17.284 1.00 93.69 830 TYR A CA 1
ATOM 6347 C C . TYR A 1 830 ? 7.761 24.903 -17.758 1.00 93.69 830 TYR A C 1
ATOM 6349 O O . TYR A 1 830 ? 8.924 24.649 -18.072 1.00 93.69 830 TYR A O 1
ATOM 6357 N N . GLN A 1 831 ? 7.264 26.138 -17.730 1.00 93.88 831 GLN A N 1
ATOM 6358 C CA . GLN A 1 831 ? 8.046 27.364 -17.879 1.00 93.88 831 GLN A CA 1
ATOM 6359 C C . GLN A 1 831 ? 7.635 28.377 -16.798 1.00 93.88 831 GLN A C 1
ATOM 6361 O O . GLN A 1 831 ? 6.500 28.325 -16.312 1.00 93.88 831 GLN A O 1
ATOM 6366 N N . PRO A 1 832 ? 8.524 29.305 -16.406 1.00 94.19 832 PRO A N 1
ATOM 6367 C CA . PRO A 1 832 ? 8.142 30.451 -15.590 1.00 94.19 832 PRO A CA 1
ATOM 6368 C C . PRO A 1 832 ? 7.028 31.264 -16.258 1.00 94.19 832 PRO A C 1
ATOM 6370 O O . PRO A 1 832 ? 7.151 31.643 -17.423 1.00 94.19 832 PRO A O 1
ATOM 6373 N N . ARG A 1 833 ? 5.973 31.600 -15.509 1.00 92.88 833 ARG A N 1
ATOM 6374 C CA . ARG A 1 833 ? 4.870 32.457 -15.977 1.00 92.88 833 ARG A CA 1
ATOM 6375 C C . ARG A 1 833 ? 5.374 33.784 -16.532 1.00 92.88 833 ARG A C 1
ATOM 6377 O O . ARG A 1 833 ? 4.840 34.261 -17.524 1.00 92.88 833 ARG A O 1
ATOM 6384 N N . GLY A 1 834 ? 6.414 34.358 -15.925 1.00 89.88 834 GLY A N 1
ATOM 6385 C CA . GLY A 1 834 ? 7.000 35.631 -16.353 1.00 89.88 834 GLY A CA 1
ATOM 6386 C C . GLY A 1 834 ? 7.580 35.635 -17.775 1.00 89.88 834 GLY A C 1
ATOM 6387 O O . GLY A 1 834 ? 7.909 36.705 -18.275 1.00 89.88 834 GLY A O 1
ATOM 6388 N N . MET A 1 835 ? 7.706 34.474 -18.430 1.00 91.38 835 MET A N 1
ATOM 6389 C CA . MET A 1 835 ? 8.064 34.384 -19.852 1.00 91.38 835 MET A CA 1
ATOM 6390 C C . MET A 1 835 ? 6.865 34.603 -20.786 1.00 91.38 835 MET A C 1
ATOM 6392 O O . MET A 1 835 ? 7.063 34.883 -21.966 1.00 91.38 835 MET A O 1
ATOM 6396 N N . ALA A 1 836 ? 5.633 34.481 -20.284 1.00 92.44 836 ALA A N 1
ATOM 6397 C CA . ALA A 1 836 ? 4.432 34.609 -21.093 1.00 92.44 836 ALA A CA 1
ATOM 6398 C C . ALA A 1 836 ? 4.112 36.068 -21.413 1.00 92.44 836 ALA A C 1
ATOM 6400 O O . ALA A 1 836 ? 4.071 36.927 -20.530 1.00 92.44 836 ALA A O 1
ATOM 6401 N N . SER A 1 837 ? 3.826 36.345 -22.686 1.00 93.00 837 SER A N 1
ATOM 6402 C CA . SER A 1 837 ? 3.260 37.635 -23.073 1.00 93.00 837 SER A CA 1
ATOM 6403 C C . SER A 1 837 ? 1.792 37.734 -22.644 1.00 93.00 837 SER A C 1
ATOM 6405 O O . SER A 1 837 ? 1.120 36.725 -22.428 1.00 93.00 837 SER A O 1
ATOM 6407 N N . VAL A 1 838 ? 1.247 38.954 -22.591 1.00 90.12 838 VAL A N 1
ATOM 6408 C CA . VAL A 1 838 ? -0.192 39.171 -22.332 1.00 90.12 838 VAL A CA 1
ATOM 6409 C C . VAL A 1 838 ? -1.054 38.368 -23.315 1.00 90.12 838 VAL A C 1
ATOM 6411 O O . VAL A 1 838 ? -2.015 37.720 -22.912 1.00 90.12 838 VAL A O 1
ATOM 6414 N N . ARG A 1 839 ? -0.646 38.320 -24.589 1.00 92.62 839 ARG A N 1
ATOM 6415 C CA . ARG A 1 839 ? -1.307 37.520 -25.626 1.00 92.62 839 ARG A CA 1
ATOM 6416 C C . ARG A 1 839 ? -1.279 36.022 -25.310 1.00 92.62 839 ARG A C 1
ATOM 6418 O O . ARG A 1 839 ? -2.278 35.345 -25.528 1.00 92.62 839 ARG A O 1
ATOM 6425 N N . ASP A 1 840 ? -0.151 35.491 -24.839 1.00 92.62 840 ASP A N 1
ATOM 6426 C CA . ASP A 1 840 ? -0.027 34.067 -24.499 1.00 92.62 840 ASP A CA 1
ATOM 6427 C C . ASP A 1 840 ? -0.938 33.701 -23.317 1.00 92.62 840 ASP A C 1
ATOM 6429 O O . ASP A 1 840 ? -1.613 32.671 -23.351 1.00 92.62 840 ASP A O 1
ATOM 6433 N N . LEU A 1 841 ? -1.029 34.577 -22.311 1.00 93.00 841 LEU A N 1
ATOM 6434 C CA . LEU A 1 841 ? -1.932 34.419 -21.166 1.00 93.00 841 LEU A CA 1
ATOM 6435 C C . LEU A 1 841 ? -3.409 34.439 -21.585 1.00 93.00 841 LEU A C 1
ATOM 6437 O O . LEU A 1 841 ? -4.184 33.587 -21.150 1.00 93.00 841 LEU A O 1
ATOM 6441 N N . GLU A 1 842 ? -3.793 35.359 -22.472 1.00 92.25 842 GLU A N 1
ATOM 6442 C CA . GLU A 1 842 ? -5.147 35.416 -23.037 1.00 92.25 842 GLU A CA 1
ATOM 6443 C C . GLU A 1 842 ? -5.484 34.151 -23.837 1.00 92.25 842 GLU A C 1
ATOM 6445 O O . GLU A 1 842 ? -6.571 33.591 -23.684 1.00 92.25 842 GLU A O 1
ATOM 6450 N N . LEU A 1 843 ? -4.552 33.660 -24.662 1.00 91.56 843 LEU A N 1
ATOM 6451 C CA . LEU A 1 843 ? -4.731 32.415 -25.415 1.00 91.56 843 LEU A CA 1
ATOM 6452 C C . LEU A 1 843 ? -4.859 31.204 -24.487 1.00 91.56 843 LEU A C 1
ATOM 6454 O O . LEU A 1 843 ? -5.698 30.337 -24.730 1.00 91.56 843 LEU A O 1
ATOM 6458 N N . LYS A 1 844 ? -4.075 31.155 -23.405 1.00 92.31 844 LYS A N 1
ATOM 6459 C CA . LYS A 1 844 ? -4.182 30.127 -22.363 1.00 92.31 844 LYS A CA 1
ATOM 6460 C C . LYS A 1 844 ? -5.535 30.143 -21.670 1.00 92.31 844 LYS A C 1
ATOM 6462 O O . LYS A 1 844 ? -6.127 29.079 -21.511 1.00 92.31 844 LYS A O 1
ATOM 6467 N N . ALA A 1 845 ? -6.035 31.320 -21.302 1.00 91.50 845 ALA A N 1
ATOM 6468 C CA . ALA A 1 845 ? -7.353 31.466 -20.694 1.00 91.50 845 ALA A CA 1
ATOM 6469 C C . ALA A 1 845 ? -8.470 31.023 -21.652 1.00 91.50 845 ALA A C 1
ATOM 6471 O O . ALA A 1 845 ? -9.347 30.258 -21.266 1.00 91.50 845 ALA A O 1
ATOM 6472 N N . GLN A 1 846 ? -8.387 31.394 -22.933 1.00 91.44 846 GLN A N 1
ATOM 6473 C CA . GLN A 1 846 ? -9.349 30.942 -23.945 1.00 91.44 846 GLN A CA 1
ATOM 6474 C C . GLN A 1 846 ? -9.302 29.424 -24.163 1.00 91.44 846 GLN A C 1
ATOM 6476 O O . GLN A 1 846 ? -10.349 28.780 -24.260 1.00 91.44 846 GLN A O 1
ATOM 6481 N N . ALA A 1 847 ? -8.099 28.847 -24.244 1.00 90.38 847 ALA A N 1
ATOM 6482 C CA . ALA A 1 847 ? -7.915 27.407 -24.393 1.00 90.38 847 ALA A CA 1
ATOM 6483 C C . ALA A 1 847 ? -8.424 26.650 -23.163 1.00 90.38 847 ALA A C 1
ATOM 6485 O O . ALA A 1 847 ? -9.061 25.607 -23.307 1.00 90.38 847 ALA A O 1
ATOM 6486 N N . TRP A 1 848 ? -8.200 27.205 -21.967 1.00 90.62 848 TRP A N 1
ATOM 6487 C CA . TRP A 1 848 ? -8.805 26.725 -20.735 1.00 90.62 848 TRP A CA 1
ATOM 6488 C C . TRP A 1 848 ? -10.322 26.740 -20.871 1.00 90.62 848 TRP A C 1
ATOM 6490 O O . TRP A 1 848 ? -10.909 25.674 -20.896 1.00 90.62 848 TRP A O 1
ATOM 6500 N N . ASP A 1 849 ? -10.983 27.871 -21.098 1.00 88.69 849 ASP A N 1
ATOM 6501 C CA . ASP A 1 849 ? -12.454 27.939 -21.149 1.00 88.69 849 ASP A CA 1
ATOM 6502 C C . ASP A 1 849 ? -13.090 26.973 -22.164 1.00 88.69 849 ASP A C 1
ATOM 6504 O O . ASP A 1 849 ? -14.161 26.420 -21.915 1.00 88.69 849 ASP A O 1
ATOM 6508 N N . ARG A 1 850 ? -12.403 26.707 -23.280 1.00 87.56 850 ARG A N 1
ATOM 6509 C CA . ARG A 1 850 ? -12.901 25.868 -24.381 1.00 87.56 850 ARG A CA 1
ATOM 6510 C C . ARG A 1 850 ? -12.440 24.410 -24.354 1.00 87.56 850 ARG A C 1
ATOM 6512 O O . ARG A 1 850 ? -12.737 23.693 -25.301 1.00 87.56 850 ARG A O 1
ATOM 6519 N N . TYR A 1 851 ? -11.731 23.979 -23.309 1.00 86.12 851 TYR A N 1
ATOM 6520 C CA . TYR A 1 851 ? -11.149 22.628 -23.206 1.00 86.12 851 TYR A CA 1
ATOM 6521 C C . TYR A 1 851 ? -10.159 22.298 -24.337 1.00 86.12 851 TYR A C 1
ATOM 6523 O O . TYR A 1 851 ? -9.937 21.140 -24.650 1.00 86.12 851 TYR A O 1
ATOM 6531 N N . GLN A 1 852 ? -9.516 23.301 -24.936 1.00 87.81 852 GLN A N 1
ATOM 6532 C CA . GLN A 1 852 ? -8.622 23.099 -26.076 1.00 87.81 852 GLN A CA 1
ATOM 6533 C C . GLN A 1 852 ? -7.188 22.804 -25.635 1.00 87.81 852 GLN A C 1
ATOM 6535 O O . GLN A 1 852 ? -6.699 23.332 -24.631 1.00 87.81 852 GLN A O 1
ATOM 6540 N N . ILE A 1 853 ? -6.491 21.987 -26.416 1.00 89.19 853 ILE A N 1
ATOM 6541 C CA . ILE A 1 853 ? -5.066 21.721 -26.223 1.00 89.19 853 ILE A CA 1
ATOM 6542 C C . ILE A 1 853 ? -4.196 22.874 -26.745 1.00 89.19 853 ILE A C 1
ATOM 6544 O O . ILE A 1 853 ? -4.603 23.659 -27.610 1.00 89.19 853 ILE A O 1
ATOM 6548 N N . THR A 1 854 ? -2.969 22.954 -26.238 1.00 89.88 854 THR A N 1
ATOM 6549 C CA . THR A 1 854 ? -1.952 23.916 -26.674 1.00 89.88 854 THR A CA 1
ATOM 6550 C C . THR A 1 854 ? -0.699 23.210 -27.176 1.00 89.88 854 THR A C 1
ATOM 6552 O O . THR A 1 854 ? -0.540 21.999 -27.035 1.00 89.88 854 THR A O 1
ATOM 6555 N N . THR A 1 855 ? 0.235 23.983 -27.723 1.00 86.38 855 THR A N 1
ATOM 6556 C CA . THR A 1 855 ? 1.629 23.556 -27.896 1.00 86.38 855 THR A CA 1
ATOM 6557 C C . THR A 1 855 ? 2.251 23.077 -26.576 1.00 86.38 855 THR A C 1
ATOM 6559 O O . THR A 1 855 ? 1.757 23.371 -25.481 1.00 86.38 855 THR A O 1
ATOM 6562 N N . HIS A 1 856 ? 3.353 22.328 -26.692 1.00 86.44 856 HIS A N 1
ATOM 6563 C CA . HIS A 1 856 ? 4.127 21.812 -25.557 1.00 86.44 856 HIS A CA 1
ATOM 6564 C C . HIS A 1 856 ? 4.851 22.907 -24.768 1.00 86.44 856 HIS A C 1
ATOM 6566 O O . HIS A 1 856 ? 5.225 22.665 -23.625 1.00 86.44 856 HIS A O 1
ATOM 6572 N N . LEU A 1 857 ? 5.037 24.095 -25.355 1.00 89.12 857 LEU A N 1
ATOM 6573 C CA . LEU A 1 857 ? 5.590 25.266 -24.677 1.00 89.12 857 LEU A CA 1
ATOM 6574 C C . LEU A 1 857 ? 4.523 25.921 -23.783 1.00 89.12 857 LEU A C 1
ATOM 6576 O O . LEU A 1 857 ? 3.504 26.391 -24.294 1.00 89.12 857 LEU A O 1
ATOM 6580 N N . PRO A 1 858 ? 4.720 25.953 -22.453 1.00 91.19 858 PRO A N 1
ATOM 6581 C CA . PRO A 1 858 ? 3.706 26.455 -21.532 1.00 91.19 858 PRO A CA 1
ATOM 6582 C C . PRO A 1 858 ? 3.505 27.967 -21.531 1.00 91.19 858 PRO A C 1
ATOM 6584 O O . PRO A 1 858 ? 2.395 28.396 -21.222 1.00 91.19 858 PRO A O 1
ATOM 6587 N N . ALA A 1 859 ? 4.553 28.751 -21.804 1.00 90.25 859 ALA A N 1
ATOM 6588 C CA . ALA A 1 859 ? 4.547 30.204 -21.631 1.00 90.25 859 ALA A CA 1
ATOM 6589 C C . ALA A 1 859 ? 4.817 30.978 -22.931 1.00 90.25 859 ALA A C 1
ATOM 6591 O O . ALA A 1 859 ? 4.359 32.104 -23.058 1.00 90.25 859 ALA A O 1
ATOM 6592 N N . GLU A 1 860 ? 5.503 30.392 -23.913 1.00 87.56 860 GLU A N 1
ATOM 6593 C CA . GLU A 1 860 ? 5.895 31.090 -25.145 1.00 87.56 860 GLU A CA 1
ATOM 6594 C C . GLU A 1 860 ? 5.381 30.391 -26.408 1.00 87.56 860 GLU A C 1
ATOM 6596 O O . GLU A 1 860 ? 5.301 29.167 -26.464 1.00 87.56 860 GLU A O 1
ATOM 6601 N N . ASN A 1 861 ? 5.115 31.165 -27.471 1.00 85.38 861 ASN A N 1
ATOM 6602 C CA . ASN A 1 861 ? 4.665 30.648 -28.775 1.00 85.38 861 ASN A CA 1
ATOM 6603 C C . ASN A 1 861 ? 3.455 29.701 -28.638 1.00 85.38 861 ASN A C 1
ATOM 6605 O O . ASN A 1 861 ? 3.396 28.627 -29.252 1.00 85.38 861 ASN A O 1
ATOM 6609 N N . ILE A 1 862 ? 2.489 30.095 -27.803 1.00 86.56 862 ILE A N 1
ATOM 6610 C CA . ILE A 1 862 ? 1.314 29.278 -27.521 1.00 86.56 862 ILE A CA 1
ATOM 6611 C C . ILE A 1 862 ? 0.410 29.273 -28.752 1.00 86.56 862 ILE A C 1
ATOM 6613 O O . ILE A 1 862 ? -0.068 30.313 -29.209 1.00 86.56 862 ILE A O 1
ATOM 6617 N N . ARG A 1 863 ? 0.151 28.080 -29.293 1.00 85.19 863 ARG A N 1
ATOM 6618 C CA . ARG A 1 863 ? -0.868 27.873 -30.331 1.00 85.19 863 ARG A CA 1
ATOM 6619 C C . ARG A 1 863 ? -1.941 26.953 -29.789 1.00 85.19 863 ARG A C 1
ATOM 6621 O O . ARG A 1 863 ? -1.627 25.936 -29.179 1.00 85.19 863 ARG A O 1
ATOM 6628 N N . VAL A 1 864 ? -3.190 27.331 -30.021 1.00 84.81 864 VAL A N 1
ATOM 6629 C CA . VAL A 1 864 ? -4.365 26.554 -29.632 1.00 84.81 864 VAL A CA 1
ATOM 6630 C C . VAL A 1 864 ? -4.780 25.707 -30.822 1.00 84.81 864 VAL A C 1
ATOM 6632 O O . VAL A 1 864 ? -4.892 26.228 -31.935 1.00 84.81 864 VAL A O 1
ATOM 6635 N N . TYR A 1 865 ? -5.000 24.417 -30.596 1.00 79.06 865 TYR A N 1
ATOM 6636 C CA . TYR A 1 865 ? -5.474 23.519 -31.641 1.00 79.06 865 TYR A CA 1
ATOM 6637 C C . TYR A 1 865 ? -6.932 23.129 -31.413 1.00 79.06 865 TYR A C 1
ATOM 6639 O O . TYR A 1 865 ? -7.411 23.025 -30.285 1.00 79.06 865 TYR A O 1
ATOM 6647 N N . ASP A 1 866 ? -7.633 22.924 -32.521 1.00 65.25 866 ASP A N 1
ATOM 6648 C CA . ASP A 1 866 ? -8.961 22.321 -32.541 1.00 65.25 866 ASP A CA 1
ATOM 6649 C C . ASP A 1 866 ? -8.801 20.806 -32.323 1.00 65.25 866 ASP A C 1
ATOM 6651 O O . ASP A 1 866 ? -7.922 20.203 -32.941 1.00 65.25 866 ASP A O 1
ATOM 6655 N N . GLU A 1 867 ? -9.617 20.174 -31.473 1.00 62.00 867 GLU A N 1
ATOM 6656 C CA . GLU A 1 867 ? -9.436 18.763 -31.055 1.00 62.00 867 GLU A CA 1
ATOM 6657 C C . GLU A 1 867 ? -9.675 17.731 -32.171 1.00 62.00 867 GLU A C 1
ATOM 6659 O O . GLU A 1 867 ? -9.647 16.518 -31.956 1.00 62.00 867 GLU A O 1
ATOM 6664 N N . ASN A 1 868 ? -9.934 18.200 -33.387 1.00 63.97 868 ASN A N 1
ATOM 6665 C CA . ASN A 1 868 ? -10.161 17.349 -34.533 1.00 63.97 868 ASN A CA 1
ATOM 6666 C C . ASN A 1 868 ? -8.863 16.620 -34.921 1.00 63.97 868 ASN A C 1
ATOM 6668 O O . ASN A 1 868 ? -7.963 17.201 -35.536 1.00 63.97 868 ASN A O 1
ATOM 6672 N N . PHE A 1 869 ? -8.809 15.321 -34.614 1.00 61.28 869 PHE A N 1
ATOM 6673 C CA . PHE A 1 869 ? -7.677 14.439 -34.905 1.00 61.28 869 PHE A CA 1
ATOM 6674 C C . PHE A 1 869 ? -7.209 14.525 -36.366 1.00 61.28 869 PHE A C 1
ATOM 6676 O O . PHE A 1 869 ? -6.009 14.552 -36.630 1.00 61.28 869 PHE A O 1
ATOM 6683 N N . ALA A 1 870 ? -8.135 14.638 -37.326 1.00 57.97 870 ALA A N 1
ATOM 6684 C CA . ALA A 1 870 ? -7.798 14.713 -38.747 1.00 57.97 870 ALA A CA 1
ATOM 6685 C C . ALA A 1 870 ? -7.103 16.030 -39.135 1.00 57.97 870 ALA A C 1
ATOM 6687 O O . ALA A 1 870 ? -6.320 16.055 -40.083 1.00 57.97 870 ALA A O 1
ATOM 6688 N N . LYS A 1 871 ? -7.364 17.122 -38.401 1.00 60.59 871 LYS A N 1
ATOM 6689 C CA . LYS A 1 871 ? -6.657 18.401 -38.576 1.00 60.59 871 LYS A CA 1
ATOM 6690 C C . LYS A 1 871 ? -5.296 18.397 -37.888 1.00 60.59 871 LYS A C 1
ATOM 6692 O O . LYS A 1 871 ? -4.370 19.020 -38.397 1.00 60.59 871 LYS A O 1
ATOM 6697 N N . LEU A 1 872 ? -5.188 17.711 -36.750 1.00 61.72 872 LEU A N 1
ATOM 6698 C CA . LEU A 1 872 ? -3.932 17.554 -36.021 1.00 61.72 872 LEU A CA 1
ATOM 6699 C C . LEU A 1 872 ? -2.955 16.686 -36.821 1.00 61.72 872 LEU A C 1
ATOM 6701 O O . LEU A 1 872 ? -1.825 17.108 -37.042 1.00 61.72 872 LEU A O 1
ATOM 6705 N N . TRP A 1 873 ? -3.413 15.541 -37.343 1.00 63.12 873 TRP A N 1
ATOM 6706 C CA . TRP A 1 873 ? -2.582 14.558 -38.050 1.00 63.12 873 TRP A CA 1
ATOM 6707 C C . TRP A 1 873 ? -3.096 14.230 -39.465 1.00 63.12 873 TRP A C 1
ATOM 6709 O O . TRP A 1 873 ? -3.503 13.100 -39.751 1.00 63.12 873 TRP A O 1
ATOM 6719 N N . PRO A 1 874 ? -3.029 15.190 -40.409 1.00 55.06 874 PRO A N 1
ATOM 6720 C CA . PRO A 1 874 ? -3.632 15.060 -41.741 1.00 55.06 874 PRO A CA 1
ATOM 6721 C C . PRO A 1 874 ? -3.028 13.939 -42.602 1.00 55.06 874 PRO A C 1
ATOM 6723 O O . PRO A 1 874 ? -3.708 13.395 -43.471 1.00 55.06 874 PRO A O 1
ATOM 6726 N N . ASN A 1 875 ? -1.774 13.549 -42.350 1.00 51.12 875 ASN A N 1
ATOM 6727 C CA . ASN A 1 875 ? -1.107 12.462 -43.076 1.00 51.12 875 ASN A CA 1
ATOM 6728 C C . ASN A 1 875 ? -1.534 11.057 -42.608 1.00 51.12 875 ASN A C 1
ATOM 6730 O O . ASN A 1 875 ? -1.360 10.102 -43.362 1.00 51.12 875 ASN A O 1
ATOM 6734 N N . GLU A 1 876 ? -2.116 10.927 -41.411 1.00 52.81 876 GLU A N 1
ATOM 6735 C CA . GLU A 1 876 ? -2.586 9.647 -40.850 1.00 52.81 876 GLU A CA 1
ATOM 6736 C C . GLU A 1 876 ? -4.119 9.541 -40.792 1.00 52.81 876 GLU A C 1
ATOM 6738 O O . GLU A 1 876 ? -4.666 8.446 -40.659 1.00 52.81 876 GLU A O 1
ATOM 6743 N N . ALA A 1 877 ? -4.830 10.651 -41.025 1.00 49.81 877 ALA A N 1
ATOM 6744 C CA . ALA A 1 877 ? -6.290 10.714 -41.113 1.00 49.81 877 ALA A CA 1
ATOM 6745 C C . ALA A 1 877 ? -6.909 9.762 -42.161 1.00 49.81 877 ALA A C 1
ATOM 6747 O O . ALA A 1 877 ? -8.081 9.413 -42.052 1.00 49.81 877 ALA A O 1
ATOM 6748 N N . LYS A 1 878 ? -6.132 9.292 -43.152 1.00 43.59 878 LYS A N 1
ATOM 6749 C CA . LYS A 1 878 ? -6.589 8.333 -44.179 1.00 43.59 878 LYS A CA 1
ATOM 6750 C C . LYS A 1 878 ? -6.934 6.938 -43.635 1.00 43.59 878 LYS A C 1
ATOM 6752 O O . LYS A 1 878 ? -7.546 6.165 -44.363 1.00 43.59 878 LYS A O 1
ATOM 6757 N N . VAL A 1 879 ? -6.539 6.606 -42.403 1.00 45.06 879 VAL A N 1
ATOM 6758 C CA . VAL A 1 879 ? -6.788 5.290 -41.776 1.00 45.06 879 VAL A CA 1
ATOM 6759 C C . VAL A 1 879 ? -8.044 5.296 -40.882 1.00 45.06 879 VAL A C 1
ATOM 6761 O O . VAL A 1 879 ? -8.543 4.239 -40.516 1.00 45.06 879 VAL A O 1
ATOM 6764 N N . LEU A 1 880 ? -8.612 6.469 -40.582 1.00 47.22 880 LEU A N 1
ATOM 6765 C CA . LEU A 1 880 ? -9.738 6.645 -39.649 1.00 47.22 880 LEU A CA 1
ATOM 6766 C C . LEU A 1 880 ? -11.098 6.855 -40.347 1.00 47.22 880 LEU A C 1
ATOM 6768 O O . LEU A 1 880 ? -11.979 7.510 -39.795 1.00 47.22 880 LEU A O 1
ATOM 6772 N N . ASP A 1 881 ? -11.294 6.291 -41.543 1.00 40.38 881 ASP A N 1
ATOM 6773 C CA . ASP A 1 881 ? -12.559 6.362 -42.305 1.00 40.38 881 ASP A CA 1
ATOM 6774 C C . ASP A 1 881 ? -13.570 5.276 -41.873 1.00 40.38 881 ASP A C 1
ATOM 6776 O O . ASP A 1 881 ? -14.183 4.579 -42.680 1.00 40.38 881 ASP A O 1
ATOM 6780 N N . THR A 1 882 ? -13.701 5.072 -40.562 1.00 45.50 882 THR A N 1
ATOM 6781 C CA . THR A 1 882 ? -14.727 4.206 -39.966 1.00 45.50 882 THR A CA 1
ATOM 6782 C C . THR A 1 882 ? -15.485 5.014 -38.924 1.00 45.50 882 THR A C 1
ATOM 6784 O O . THR A 1 882 ? -14.888 5.837 -38.234 1.00 45.50 882 THR A O 1
ATOM 6787 N N . HIS A 1 883 ? -16.810 4.837 -38.881 1.00 48.00 883 HIS A N 1
ATOM 6788 C CA . HIS A 1 883 ? -17.749 5.496 -37.966 1.00 48.00 883 HIS A CA 1
ATOM 6789 C C . HIS A 1 883 ? -17.100 5.808 -36.606 1.00 48.00 883 HIS A C 1
ATOM 6791 O O . HIS A 1 883 ? -16.893 4.899 -35.805 1.00 48.00 883 HIS A O 1
ATOM 6797 N N . GLN A 1 884 ? -16.767 7.078 -36.346 1.00 55.44 884 GLN A N 1
ATOM 6798 C CA . GLN A 1 884 ? -16.278 7.467 -35.026 1.00 55.44 884 GLN A CA 1
ATOM 6799 C C . GLN A 1 884 ? -17.444 7.325 -34.037 1.00 55.44 884 GLN A C 1
ATOM 6801 O O . GLN A 1 884 ? -18.513 7.882 -34.305 1.00 55.44 884 GLN A O 1
ATOM 6806 N N . PRO A 1 885 ? -17.293 6.554 -32.948 1.00 58.81 885 PRO A N 1
ATOM 6807 C CA . PRO A 1 885 ? -18.345 6.414 -31.950 1.00 58.81 885 PRO A CA 1
ATOM 6808 C C . PRO A 1 885 ? -18.641 7.767 -31.283 1.00 58.81 885 PRO A C 1
ATOM 6810 O O . PRO A 1 885 ? -17.742 8.593 -31.118 1.00 58.81 885 PRO A O 1
ATOM 6813 N N . ASP A 1 886 ? -19.895 7.990 -30.881 1.00 66.94 886 ASP A N 1
ATOM 6814 C CA . ASP A 1 886 ? -20.276 9.161 -30.082 1.00 66.94 886 ASP A CA 1
ATOM 6815 C C . ASP A 1 886 ? -19.661 9.041 -28.677 1.00 66.94 886 ASP A C 1
ATOM 6817 O O . ASP A 1 886 ? -20.202 8.370 -27.795 1.00 66.94 886 ASP A O 1
ATOM 6821 N N . TYR A 1 887 ? -18.501 9.670 -28.477 1.00 79.75 887 TYR A N 1
ATOM 6822 C CA . TYR A 1 887 ? -17.782 9.652 -27.204 1.00 79.75 887 TYR A CA 1
ATOM 6823 C C . TYR A 1 887 ? -18.558 10.388 -26.105 1.00 79.75 887 TYR A C 1
ATOM 6825 O O . TYR A 1 887 ? -18.908 11.563 -26.241 1.00 79.75 887 TYR A O 1
ATOM 6833 N N . GLN A 1 888 ? -18.756 9.726 -24.966 1.00 78.44 888 GLN A N 1
ATOM 6834 C CA . GLN A 1 888 ? -19.354 10.331 -23.776 1.00 78.44 888 GLN A CA 1
ATOM 6835 C C . GLN A 1 888 ? -18.264 10.971 -22.906 1.00 78.44 888 GLN A C 1
ATOM 6837 O O . GLN A 1 888 ? -17.679 10.332 -22.036 1.00 78.44 888 GLN A O 1
ATOM 6842 N N . ILE A 1 889 ? -17.959 12.247 -23.157 1.00 78.00 889 ILE A N 1
ATOM 6843 C CA . ILE A 1 889 ? -16.935 12.982 -22.399 1.00 78.00 889 ILE A CA 1
ATOM 6844 C C . ILE A 1 889 ? -17.568 13.618 -21.158 1.00 78.00 889 ILE A C 1
ATOM 6846 O O . ILE A 1 889 ? -18.443 14.481 -21.260 1.00 78.00 889 ILE A O 1
ATOM 6850 N N . ASN A 1 890 ? -17.101 13.223 -19.972 1.00 73.00 890 ASN A N 1
ATOM 6851 C CA . ASN A 1 890 ? -17.496 13.867 -18.723 1.00 73.00 890 ASN A CA 1
ATOM 6852 C C . ASN A 1 890 ? -16.725 15.187 -18.525 1.00 73.00 890 ASN A C 1
ATOM 6854 O O . ASN A 1 890 ? -15.502 15.186 -18.392 1.00 73.00 890 ASN A O 1
ATOM 6858 N N . ARG A 1 891 ? -17.453 16.308 -18.479 1.00 71.44 891 ARG A N 1
ATOM 6859 C CA . ARG A 1 891 ? -16.916 17.672 -18.325 1.00 71.44 891 ARG A CA 1
ATOM 6860 C C . ARG A 1 891 ? -17.073 18.200 -16.897 1.00 71.44 891 ARG A C 1
ATOM 6862 O O . ARG A 1 891 ? -17.627 19.276 -16.678 1.00 71.44 891 ARG A O 1
ATOM 6869 N N . ASP A 1 892 ? -16.608 17.440 -15.911 1.00 62.66 892 ASP A N 1
ATOM 6870 C CA . ASP A 1 892 ? -16.676 17.842 -14.501 1.00 62.66 892 ASP A CA 1
ATOM 6871 C C . ASP A 1 892 ? -15.432 18.639 -14.062 1.00 62.66 892 ASP A C 1
ATOM 6873 O O . ASP A 1 892 ? -14.526 18.130 -13.394 1.00 62.66 892 ASP A O 1
ATOM 6877 N N . ARG A 1 893 ? -15.383 19.922 -14.445 1.00 64.25 893 ARG A N 1
ATOM 6878 C CA . ARG A 1 893 ? -14.326 20.856 -14.009 1.00 64.25 893 ARG A CA 1
ATOM 6879 C C . ARG A 1 893 ? -14.419 21.291 -12.553 1.00 64.25 893 ARG A C 1
ATOM 6881 O O . ARG A 1 893 ? -13.406 21.679 -11.972 1.00 64.25 893 ARG A O 1
ATOM 6888 N N . GLN A 1 894 ? -15.594 21.191 -11.937 1.00 60.47 894 GLN A N 1
ATOM 6889 C CA . GLN A 1 894 ? -15.815 21.684 -10.574 1.00 60.47 894 GLN A CA 1
ATOM 6890 C C . GLN A 1 894 ? -14.953 20.944 -9.543 1.00 60.47 894 GLN A C 1
ATOM 6892 O O . GLN A 1 894 ? -14.614 21.496 -8.500 1.00 60.47 894 GLN A O 1
ATOM 6897 N N . THR A 1 895 ? -14.538 19.713 -9.851 1.00 59.06 895 THR A N 1
ATOM 6898 C CA . THR A 1 895 ? -13.658 18.911 -8.987 1.00 59.06 895 THR A CA 1
ATOM 6899 C C . THR A 1 895 ? -12.177 19.312 -9.033 1.00 59.06 895 THR A C 1
ATOM 6901 O O . THR A 1 895 ? -11.396 18.822 -8.209 1.00 59.06 895 THR A O 1
ATOM 6904 N N . ILE A 1 896 ? -11.768 20.178 -9.971 1.00 64.62 896 ILE A N 1
ATOM 6905 C CA . ILE A 1 896 ? -10.358 20.546 -10.199 1.00 64.62 896 ILE A CA 1
ATOM 6906 C C . ILE A 1 896 ? -10.069 22.044 -10.276 1.00 64.62 896 ILE A C 1
ATOM 6908 O O . ILE A 1 896 ? -8.896 22.408 -10.263 1.00 64.62 896 ILE A O 1
ATOM 6912 N N . GLU A 1 897 ? -11.084 22.906 -10.320 1.00 71.44 897 GLU A N 1
ATOM 6913 C CA . GLU A 1 897 ? -10.933 24.368 -10.288 1.00 71.44 897 GLU A CA 1
ATOM 6914 C C . GLU A 1 897 ? -10.540 24.876 -8.888 1.00 71.44 897 GLU A C 1
ATOM 6916 O O . GLU A 1 897 ? -11.277 25.592 -8.212 1.00 71.44 897 GLU A O 1
ATOM 6921 N N . ASP A 1 898 ? -9.346 24.494 -8.435 1.00 82.69 898 ASP A N 1
ATOM 6922 C CA . ASP A 1 898 ? -8.677 25.128 -7.305 1.00 82.69 898 ASP A CA 1
ATOM 6923 C C . ASP A 1 898 ? -7.649 26.169 -7.777 1.00 82.69 898 ASP A C 1
ATOM 6925 O O . ASP A 1 898 ? -7.255 26.227 -8.947 1.00 82.69 898 ASP A O 1
ATOM 6929 N N . LYS A 1 899 ? -7.220 27.029 -6.848 1.00 85.69 899 LYS A N 1
ATOM 6930 C CA . LYS A 1 899 ? -6.305 28.141 -7.144 1.00 85.69 899 LYS A CA 1
ATOM 6931 C C . LYS A 1 899 ? -4.976 27.671 -7.737 1.00 85.69 899 LYS A C 1
ATOM 6933 O O . LYS A 1 899 ? -4.414 28.384 -8.563 1.00 85.69 899 LYS A O 1
ATOM 6938 N N . ASP A 1 900 ? -4.472 26.504 -7.341 1.00 86.94 900 ASP A N 1
ATOM 6939 C CA . ASP A 1 900 ? -3.180 26.002 -7.814 1.00 86.94 900 ASP A CA 1
ATOM 6940 C C . ASP A 1 900 ? -3.281 25.548 -9.274 1.00 86.94 900 ASP A C 1
ATOM 6942 O O . ASP A 1 900 ? -2.403 25.853 -10.081 1.00 86.94 900 ASP A O 1
ATOM 6946 N N . VAL A 1 901 ? -4.388 24.898 -9.644 1.00 91.81 901 VAL A N 1
ATOM 6947 C CA . VAL A 1 901 ? -4.677 24.527 -11.036 1.00 91.81 901 VAL A CA 1
ATOM 6948 C C . VAL A 1 901 ? -4.838 25.763 -11.914 1.00 91.81 901 VAL A C 1
ATOM 6950 O O . VAL A 1 901 ? -4.191 25.841 -12.955 1.00 91.81 901 VAL A O 1
ATOM 6953 N N . LEU A 1 902 ? -5.631 26.754 -11.494 1.00 92.25 902 LEU A N 1
ATOM 6954 C CA . LEU A 1 902 ? -5.848 27.976 -12.281 1.00 92.25 902 LEU A CA 1
ATOM 6955 C C . LEU A 1 902 ? -4.558 28.783 -12.481 1.00 92.25 902 LEU A C 1
ATOM 6957 O O . LEU A 1 902 ? -4.342 29.354 -13.553 1.00 92.25 902 LEU A O 1
ATOM 6961 N N . ARG A 1 903 ? -3.677 28.798 -11.476 1.00 93.31 903 ARG A N 1
ATOM 6962 C CA . ARG A 1 903 ? -2.344 29.406 -11.562 1.00 93.31 903 ARG A CA 1
ATOM 6963 C C . ARG A 1 903 ? -1.443 28.672 -12.557 1.00 93.31 903 ARG A C 1
ATOM 6965 O O . ARG A 1 903 ? -0.938 29.292 -13.491 1.00 93.31 903 ARG A O 1
ATOM 6972 N N . LEU A 1 904 ? -1.322 27.347 -12.428 1.00 94.06 904 LEU A N 1
ATOM 6973 C CA . LEU A 1 904 ? -0.533 26.513 -13.347 1.00 94.06 904 LEU A CA 1
ATOM 6974 C C . LEU A 1 904 ? -1.076 26.531 -14.783 1.00 94.06 904 LEU A C 1
ATOM 6976 O O . LEU A 1 904 ? -0.310 26.439 -15.744 1.00 94.06 904 LEU A O 1
ATOM 6980 N N . ALA A 1 905 ? -2.394 26.657 -14.938 1.00 92.50 905 ALA A N 1
ATOM 6981 C CA . ALA A 1 905 ? -3.069 26.812 -16.220 1.00 92.50 905 ALA A CA 1
ATOM 6982 C C . ALA A 1 905 ? -2.813 28.182 -16.867 1.00 92.50 905 ALA A C 1
ATOM 6984 O O . ALA A 1 905 ? -3.066 28.348 -18.057 1.00 92.50 905 ALA A O 1
ATOM 6985 N N . GLY A 1 906 ? -2.296 29.152 -16.112 1.00 91.25 906 GLY A N 1
ATOM 6986 C CA . GLY A 1 906 ? -2.042 30.508 -16.578 1.00 91.25 906 GLY A CA 1
ATOM 6987 C C . GLY A 1 906 ? -3.249 31.446 -16.505 1.00 91.25 906 GLY A C 1
ATOM 6988 O O . GLY A 1 906 ? -3.107 32.614 -16.863 1.00 91.25 906 GLY A O 1
ATOM 6989 N N . VAL A 1 907 ? -4.394 30.958 -16.018 1.00 91.25 907 VAL A N 1
ATOM 6990 C CA . VAL A 1 907 ? -5.672 31.685 -15.918 1.00 91.25 907 VAL A CA 1
ATOM 6991 C C . VAL A 1 907 ? -5.653 32.684 -14.763 1.00 91.25 907 VAL A C 1
ATOM 6993 O O . VAL A 1 907 ? -6.188 33.782 -14.879 1.00 91.25 907 VAL A O 1
ATOM 6996 N N . GLN A 1 908 ? -5.017 32.313 -13.650 1.00 90.94 908 GLN A N 1
ATOM 6997 C CA . GLN A 1 908 ? -4.905 33.152 -12.462 1.00 90.94 908 GLN A CA 1
ATOM 6998 C C . GLN A 1 908 ? -3.450 33.556 -12.200 1.00 90.94 908 GLN A C 1
ATOM 7000 O O . GLN A 1 908 ? -2.517 32.794 -12.447 1.00 90.94 908 GLN A O 1
ATOM 7005 N N . GLU A 1 909 ? -3.256 34.760 -11.667 1.00 89.25 909 GLU A N 1
ATOM 7006 C CA . GLU A 1 909 ? -1.943 35.260 -11.261 1.00 89.25 909 GLU A CA 1
ATOM 7007 C C . GLU A 1 909 ? -1.481 34.701 -9.907 1.00 89.25 909 GLU A C 1
ATOM 7009 O O . GLU A 1 909 ? -2.278 34.358 -9.023 1.00 89.25 909 GLU A O 1
ATOM 7014 N N . TYR A 1 910 ? -0.160 34.647 -9.741 1.00 90.31 910 TYR A N 1
ATOM 7015 C CA . TYR A 1 910 ? 0.479 34.416 -8.452 1.00 90.31 910 TYR A CA 1
ATOM 7016 C C . TYR A 1 910 ? 0.577 35.756 -7.706 1.00 90.31 910 TYR A C 1
ATOM 7018 O O . TYR A 1 910 ? 1.086 36.721 -8.274 1.00 90.31 910 TYR A O 1
ATOM 7026 N N . PRO A 1 911 ? 0.113 35.856 -6.450 1.00 85.69 911 PRO A N 1
ATOM 7027 C CA . PRO A 1 911 ? 0.274 37.069 -5.656 1.00 85.69 911 PRO A CA 1
ATOM 7028 C C . PRO A 1 911 ? 1.757 37.408 -5.483 1.00 85.69 911 PRO A C 1
ATOM 7030 O O . PRO A 1 911 ? 2.540 36.520 -5.150 1.00 85.69 911 PRO A O 1
ATOM 7033 N N . GLU A 1 912 ? 2.143 38.681 -5.626 1.00 77.06 912 GLU A N 1
ATOM 7034 C CA . GLU A 1 912 ? 3.554 39.106 -5.523 1.00 77.06 912 GLU A CA 1
ATOM 7035 C C . GLU A 1 912 ? 4.230 38.645 -4.219 1.00 77.06 912 GLU A C 1
ATOM 7037 O O . GLU A 1 912 ? 5.401 38.278 -4.225 1.00 77.06 912 GLU A O 1
ATOM 7042 N N . GLY A 1 913 ? 3.486 38.594 -3.107 1.00 77.25 913 GLY A N 1
ATOM 7043 C CA . GLY A 1 913 ? 3.992 38.125 -1.811 1.00 77.25 913 GLY A CA 1
ATOM 7044 C C . GLY A 1 913 ? 4.186 36.606 -1.682 1.00 77.25 913 GLY A C 1
ATOM 7045 O O . GLY A 1 913 ? 4.767 36.161 -0.696 1.00 77.25 913 GLY A O 1
ATOM 7046 N N . GLU A 1 914 ? 3.705 35.807 -2.639 1.00 83.19 914 GLU A N 1
ATOM 7047 C CA . GLU A 1 914 ? 3.839 34.340 -2.666 1.00 83.19 914 GLU A CA 1
ATOM 7048 C C . GLU A 1 914 ? 4.925 33.864 -3.650 1.00 83.19 914 GLU A C 1
ATOM 7050 O O . GLU A 1 914 ? 5.289 32.685 -3.633 1.00 83.19 914 GLU A O 1
ATOM 7055 N N . VAL A 1 915 ? 5.450 34.750 -4.505 1.00 88.62 915 VAL A N 1
ATOM 7056 C CA . VAL A 1 915 ? 6.426 34.400 -5.546 1.00 88.62 915 VAL A CA 1
ATOM 7057 C C . VAL A 1 915 ? 7.841 34.337 -4.974 1.00 88.62 915 VAL A C 1
ATOM 7059 O O . VAL A 1 915 ? 8.356 35.298 -4.407 1.00 88.62 915 VAL A O 1
ATOM 7062 N N . THR A 1 916 ? 8.512 33.208 -5.184 1.00 89.06 916 THR A N 1
ATOM 7063 C CA . THR A 1 916 ? 9.932 33.022 -4.881 1.00 89.06 916 THR A CA 1
ATOM 7064 C C . THR A 1 916 ? 10.743 33.024 -6.170 1.00 89.06 916 THR A C 1
ATOM 7066 O O . THR A 1 916 ? 10.339 32.455 -7.187 1.00 89.06 916 THR A O 1
ATOM 7069 N N . ARG A 1 917 ? 11.900 33.694 -6.148 1.00 90.81 917 ARG A N 1
ATOM 7070 C CA . ARG A 1 917 ? 12.839 33.755 -7.276 1.00 90.81 917 ARG A CA 1
ATOM 7071 C C . ARG A 1 917 ? 14.261 33.523 -6.787 1.00 90.81 917 ARG A C 1
ATOM 7073 O O . ARG A 1 917 ? 14.679 34.081 -5.775 1.00 90.81 917 ARG A O 1
ATOM 7080 N N . ARG A 1 918 ? 14.997 32.697 -7.520 1.00 90.81 918 ARG A N 1
ATOM 7081 C CA . ARG A 1 918 ? 16.413 32.381 -7.320 1.00 90.81 918 ARG A CA 1
ATOM 7082 C C . ARG A 1 918 ? 17.049 32.059 -8.668 1.00 90.81 918 ARG A C 1
ATOM 7084 O O . ARG A 1 918 ? 16.343 31.852 -9.652 1.00 90.81 918 ARG A O 1
ATOM 7091 N N . THR A 1 919 ? 18.374 31.971 -8.709 1.00 90.12 919 THR A N 1
ATOM 7092 C CA . THR A 1 919 ? 19.076 31.518 -9.914 1.00 90.12 919 THR A CA 1
ATOM 7093 C C . THR A 1 919 ? 18.597 30.112 -10.303 1.00 90.12 919 THR A C 1
ATOM 7095 O O . THR A 1 919 ? 18.629 29.213 -9.452 1.00 90.12 919 THR A O 1
ATOM 7098 N N . PRO A 1 920 ? 18.137 29.895 -11.549 1.00 92.38 920 PRO A N 1
ATOM 7099 C CA . PRO A 1 920 ? 17.744 28.572 -12.019 1.00 92.38 920 PRO A CA 1
ATOM 7100 C C . PRO A 1 920 ? 18.923 27.599 -11.940 1.00 92.38 920 PRO A C 1
ATOM 7102 O O . PRO A 1 920 ? 20.035 27.921 -12.364 1.00 92.38 920 PRO A O 1
ATOM 7105 N N . TRP A 1 921 ? 18.702 26.384 -11.439 1.00 93.88 921 TRP A N 1
ATOM 7106 C CA . TRP A 1 921 ? 19.763 25.372 -11.388 1.00 93.88 921 TRP A CA 1
ATOM 7107 C C . TRP A 1 921 ? 20.216 24.923 -12.768 1.00 93.88 921 TRP A C 1
ATOM 7109 O O . TRP A 1 921 ? 21.396 24.665 -12.959 1.00 93.88 921 TRP A O 1
ATOM 7119 N N . VAL A 1 922 ? 19.319 24.924 -13.754 1.00 90.12 922 VAL A N 1
ATOM 7120 C CA . VAL A 1 922 ? 19.679 24.649 -15.156 1.00 90.12 922 VAL A CA 1
ATOM 7121 C C . VAL A 1 922 ? 20.609 25.713 -15.763 1.00 90.12 922 VAL A C 1
ATOM 7123 O O . VAL A 1 922 ? 21.189 25.482 -16.818 1.00 90.12 922 VAL A O 1
ATOM 7126 N N . GLN A 1 923 ? 20.770 26.863 -15.099 1.00 89.25 923 GLN A N 1
ATOM 7127 C CA . GLN A 1 923 ? 21.692 27.944 -15.473 1.00 89.25 923 GLN A CA 1
ATOM 7128 C C . GLN A 1 923 ? 22.858 28.108 -14.480 1.00 89.25 923 GLN A C 1
ATOM 7130 O O . GLN A 1 923 ? 23.735 28.942 -14.692 1.00 89.25 923 GLN A O 1
ATOM 7135 N N . THR A 1 924 ? 22.874 27.339 -13.389 1.00 93.19 924 THR A N 1
ATOM 7136 C CA . THR A 1 924 ? 23.920 27.408 -12.359 1.00 93.19 924 THR A CA 1
ATOM 7137 C C . THR A 1 924 ? 25.121 26.560 -12.798 1.00 93.19 924 THR A C 1
ATOM 7139 O O . THR A 1 924 ? 24.902 25.436 -13.257 1.00 93.19 924 THR A O 1
ATOM 7142 N N . PRO A 1 925 ? 26.378 27.029 -12.661 1.00 94.44 925 PRO A N 1
ATOM 7143 C CA . PRO A 1 925 ? 27.555 26.250 -13.044 1.00 94.44 925 PRO A CA 1
ATOM 7144 C C . PRO A 1 925 ? 27.590 24.860 -12.391 1.00 94.44 925 PRO A C 1
ATOM 7146 O O . PRO A 1 925 ? 27.385 24.725 -11.184 1.00 94.44 925 PRO A O 1
ATOM 7149 N N . VAL A 1 926 ? 27.914 23.822 -13.172 1.00 92.62 926 VAL A N 1
ATOM 7150 C CA . VAL A 1 926 ? 27.963 22.422 -12.695 1.00 92.62 926 VAL A CA 1
ATOM 7151 C C . VAL A 1 926 ? 28.872 22.256 -11.471 1.00 92.62 926 VAL A C 1
ATOM 7153 O O . VAL A 1 926 ? 28.531 21.524 -10.546 1.00 92.62 926 VAL A O 1
ATOM 7156 N N . THR A 1 927 ? 29.993 22.979 -11.415 1.00 92.62 927 THR A N 1
ATOM 7157 C CA . THR A 1 927 ? 30.917 22.963 -10.270 1.00 92.62 927 THR A CA 1
ATOM 7158 C C . THR A 1 927 ? 30.263 23.449 -8.975 1.00 92.62 927 THR A C 1
ATOM 7160 O O . THR A 1 927 ? 30.519 22.894 -7.908 1.00 92.62 927 THR A O 1
ATOM 7163 N N . GLU A 1 928 ? 29.387 24.452 -9.045 1.00 93.38 928 GLU A N 1
ATOM 7164 C CA . GLU A 1 928 ? 28.641 24.955 -7.887 1.00 93.38 928 GLU A CA 1
ATOM 7165 C C . GLU A 1 928 ? 27.571 23.956 -7.437 1.00 93.38 928 GLU A C 1
ATOM 7167 O O . GLU A 1 928 ? 27.446 23.691 -6.240 1.00 93.38 928 GLU A O 1
ATOM 7172 N N . LEU A 1 929 ? 26.862 23.330 -8.383 1.00 93.25 929 LEU A N 1
ATOM 7173 C CA . LEU A 1 929 ? 25.875 22.285 -8.089 1.00 93.25 929 LEU A CA 1
ATOM 7174 C C . LEU A 1 929 ? 26.525 21.049 -7.447 1.00 93.25 929 LEU A C 1
ATOM 7176 O O . LEU A 1 929 ? 26.007 20.518 -6.465 1.00 93.25 929 LEU A O 1
ATOM 7180 N N . GLN A 1 930 ? 27.686 20.623 -7.952 1.00 92.00 930 GLN A N 1
ATOM 7181 C CA . GLN A 1 930 ? 28.466 19.519 -7.384 1.00 92.00 930 GLN A CA 1
ATOM 7182 C C . GLN A 1 930 ? 28.935 19.838 -5.960 1.00 92.00 930 GLN A C 1
ATOM 7184 O O . GLN A 1 930 ? 28.840 18.984 -5.077 1.00 92.00 930 GLN A O 1
ATOM 7189 N N . ASN A 1 931 ? 29.390 21.070 -5.709 1.00 90.88 931 ASN A N 1
ATOM 7190 C CA . ASN A 1 931 ? 29.769 21.514 -4.369 1.00 90.88 931 ASN A CA 1
ATOM 7191 C C . ASN A 1 931 ? 28.571 21.511 -3.407 1.00 90.88 931 ASN A C 1
ATOM 7193 O O . ASN A 1 931 ? 28.699 21.019 -2.285 1.00 90.88 931 ASN A O 1
ATOM 7197 N N . ALA A 1 932 ? 27.406 22.004 -3.840 1.00 88.44 932 ALA A N 1
ATOM 7198 C CA . ALA A 1 932 ? 26.179 21.977 -3.043 1.00 88.44 932 ALA A CA 1
ATOM 7199 C C . ALA A 1 932 ? 25.736 20.537 -2.726 1.00 88.44 932 ALA A C 1
ATOM 7201 O O . ALA A 1 932 ? 25.423 20.218 -1.578 1.00 88.44 932 ALA A O 1
ATOM 7202 N N . LEU A 1 933 ? 25.792 19.637 -3.712 1.00 89.12 933 LEU A N 1
ATOM 7203 C CA . LEU A 1 933 ? 25.470 18.223 -3.523 1.00 89.12 933 LEU A CA 1
ATOM 7204 C C . LEU A 1 933 ? 26.444 17.539 -2.551 1.00 89.12 933 LEU A C 1
ATOM 7206 O O . LEU A 1 933 ? 26.021 16.781 -1.680 1.00 89.12 933 LEU A O 1
ATOM 7210 N N . GLN A 1 934 ? 27.745 17.830 -2.644 1.00 85.62 934 GLN A N 1
ATOM 7211 C CA . GLN A 1 934 ? 28.741 17.333 -1.689 1.00 85.62 934 GLN A CA 1
ATOM 7212 C C . GLN A 1 934 ? 28.512 17.865 -0.272 1.00 85.62 934 GLN A C 1
ATOM 7214 O O . GLN A 1 934 ? 28.717 17.124 0.686 1.00 85.62 934 GLN A O 1
ATOM 7219 N N . GLN A 1 935 ? 28.087 19.122 -0.121 1.00 83.12 935 GLN A N 1
ATOM 7220 C CA . GLN A 1 935 ? 27.742 19.687 1.185 1.00 83.12 935 GLN A CA 1
ATOM 7221 C C . GLN A 1 935 ? 26.510 19.018 1.796 1.00 83.12 935 GLN A C 1
ATOM 7223 O O . GLN A 1 935 ? 26.511 18.797 2.995 1.00 83.12 935 GLN A O 1
ATOM 7228 N N . MET A 1 936 ? 25.503 18.642 1.001 1.00 80.06 936 MET A N 1
ATOM 7229 C CA . MET A 1 936 ? 24.330 17.907 1.500 1.00 80.06 936 MET A CA 1
ATOM 7230 C C . MET A 1 936 ? 24.616 16.432 1.843 1.00 80.06 936 MET A C 1
ATOM 7232 O O . MET A 1 936 ? 23.804 15.784 2.512 1.00 80.06 936 MET A O 1
ATOM 7236 N N . HIS A 1 937 ? 25.706 15.865 1.317 1.00 75.12 937 HIS A N 1
ATOM 7237 C CA . HIS A 1 937 ? 26.167 14.515 1.660 1.00 75.12 937 HIS A CA 1
ATOM 7238 C C . HIS A 1 937 ? 27.012 14.470 2.939 1.00 75.12 937 HIS A C 1
ATOM 7240 O O . HIS A 1 937 ? 27.068 13.412 3.566 1.00 75.12 937 HIS A O 1
ATOM 7246 N N . LYS A 1 938 ? 27.685 15.573 3.281 1.00 65.31 938 LYS A N 1
ATOM 7247 C CA . LYS A 1 938 ? 28.403 15.754 4.550 1.00 65.31 938 LYS A CA 1
ATOM 7248 C C . LYS A 1 938 ? 27.423 16.085 5.667 1.00 65.31 938 LYS A C 1
ATOM 7250 O O . LYS A 1 938 ? 27.726 15.670 6.805 1.00 65.31 938 LYS A O 1
#

pLDDT: mean 79.34, std 16.14, range [24.0, 97.25]

Foldseek 3Di:
DDDPDDFFEDEAEEEEFEAPPLCSLLLLVVQAPFFDDCSDPPDPVCVVPVWDPAWGKGKDKDAQDPVRVVDPGGIYMYIYTYQTNFLLRLLRLLLVLLLHAEYEYRAALVPADAFRSLVVQVSRLQRYLYYAYEHEDLVVDDPVCSVVSNVVSVVVVLVVCVLGSCNPHHYWYKYGDDDDPVGDTDIDRSVVVVVSVSVRDDDDPFALDDKWKWKFRAWDADPPFAIKTWTFTSAHKDFQQAWKAQVLVRDIWGFNWKDAPNHTDGMDGHSGTIITGTHDDDRVSPGIGMIIRPPRWDKFQKFKWFKAWSPQFPDWAFQQDWFFKRWNSDTFIKGKWKKAAAPPPPQADPAQSVLQNVSSCVFRDPPDQDADDLQDAIETDRTHDHSNAAAHDVVSVVVCVVDVDDDDDDDDDDPDHDGGRGIMMIIMGTPDMDIHDQFIKMWTFHSVDDSPDRTHGTTMITTTRGGDHLVPPVSLQSRFYWYKDKFKWFFPDADPVQFKTKIDDRFALPDAFVVQAQFWKAFPVGQIWGWHGDDPRGRITMTGGRPGDDDDPDDGRMMMGIDIHGPPVPSVVSVVPPPPPVLPVVGVVLLLVLQLLVQLLQCLQWQKHKRACLDDLVLLVVLVVLVQVQLCQQPLQDHPVDPVSPDPQSGDDADLQWDQFLLALLDQSLLCVQLRPSLLVSVCQQQFKSLKAFFSGTKGKDDQDQDQGPDWFWKFQAALVDLDQDWKKKKAWSAFDDCAAAWAKKFFTPQLVCLNVCVVPPQPDDPVRSVVQHSIGTDDPSRVVVSVVTDIDGDGGGHGMMMIGGSSITITTDDHSGHHDITTMRIHMMDRQVLADPVLLVVLQVCNVVSWGWRRDGHPPTDTDDSPPCVVCVVCVVVVPDDRDNTDRDPPCVVPPDPSSCSNSSNDGDPPVRMGGDPRSNRDDSVVSVVVSVVSVD

Secondary structure (DSSP, 8-state):
----PPPPEEEEEEEEEESTTS-HHHHHHHH-SEE-TTSS--SHHHHHHT---S-EEEEEEEEPPGGGTTSS-SEEEEEEEE---SGGGHHHHHHHHTT-SEEEEEEETTT-S-HHHHHHHHHHHHH-SEEEEEEE-GGGS-TTTHHHHHHHHHHHHHHHHTTSTTTT-EEEE-EEPPPBTTB---EESHHHHHHHHHHH-PPP-----S--EEEEEEEEEETTTEEEEEEEEEESEEETT-EEEETTTTEEEEEEEEEETTEEESEEETT-EEEEEESS--GGG-SSEEEESTT-S-EEEEEEEEEEE-TT--S--BTTEEEEEEETTEEEEEEEEEEEPPTT-S---SSHHHHHHHHHHHHH-SS------SSSEEEE-SB---TT-EEPPHHHHHHHHH---S---S--------EE---EEEEEEEEEEEE--TT-EEEEE-TTS-TT-SS--EEEEEEEEEEE-TT-HHHHHH-EEEEEEEEEEEEEEE-TTSSEEEEESSS-TTS-GGGGTT-EEEETT--EEEEEEEETTTTEEEEE-TT--PPPSSS--EEEEEEEEE-TTTTHHHHSS-------HHHHHHHHHHHHHHHHHHHHHHSEEEETTSS-HHHHHHHHHHHHHHHHHTSS---TT-GGG--TTTSPP-BTTEE--TTGGGSHHHHHHHT-HHHHHHHHHHHTBS-EEE----EEEE----SPPPPP--EESS-TT--S---EEEEEE-S-B-TTTT--EEEETTGGGGHHHHHHHTS---HHHHHT--SSEEPPTTTGGGGGGS-EEE--B-TTPEEEEETTS-EEE---TT--S-EEEEE--EEEGGG--HHHHHHHHHHHHTT-EE-S-SSSS--EE-S-HHHH-TTTGGG--S----------GGGT--HHHHHHTTSSPPPGGG--B---GGGS-HHHHHHHHHHHH-

Radius of gyration: 34.52 Å; chains: 1; bounding box: 86×91×106 Å

Sequence (938 aa):
MGSVEAPRVYNVNVGVLGHVDSGKTSLVAALSTTLSTAALDKHPQSKERGITLDLGFSSFAMPMPDHLQHLPYDELQVTLVDCPGHASLIKTIIGGAQIINMMLLVVDVTRGIQTQTAECLVVGELATKDMVVVLNKVDQLPEEGRSKVINKAKKRLRQTLGSTKFAGCAMVPTAVKPGNADMPSQTQGIEEVIREIVKCVSPHPLQPSGPFKFAIDHCFAIRGQGTVLTGTVLSGAAKVGDAIELPELKVSKKIKSMQMFKRPVQSCQQGDRVGICVTQLDAALVERGVACTPGALPTFTGAIAAVDKIRFFVGQMPSRLKVHITIGHQTVMGEILFFGLPDGAKEQSSGGLESVMTRINSLTTKDSPQQFDTKREYVYQSELFGLEGRPLDPLARNHLLNHPDSDASSSGKGEGGGVHYGPQWGLLTLNQPITASKDSVLIGSRLDASQEAATCRLAFYGRLLKLLNPTDSQMLQQLKIYKLKQKQGSIDRISSDGTSAVCKGMFKKETDLSLFSGMQVTTGNGDMGSIEGSFGKSGKFKVQFPKGISIPASGSNTIQLTFKKHSTNLSASVVDTPTHEALTAEGVEADLHKKCLQAAIDLQEHGWAIVEGVLSQAECDQYVESLWDWLEGLGTGIQRSDPVSWTPDRWPPTYRGILNTLEIAHQAFVWRVRKQKRVCKVFELMLGTNELMTSFDAINVLAPHNEAPPAGWLHVDQTPLRPHFACLQGLVNLVNVSAETSGTLMVKDKSHKMHQDFFHTVSKLSPEQLADVPDHYQFTPAQLPYWDQFDTVKLKGGAGSLFLWDSRTTHSNTYSDKIKSWRHVVYTCYQPRGMASVRDLELKAQAWDRYQITTHLPAENIRVYDENFAKLWPNEAKVLDTHQPDYQINRDRQTIEDKDVLRLAGVQEYPEGEVTRRTPWVQTPVTELQNALQQMHK